Protein AF-A0A960SZT0-F1 (afdb_monomer)

Radius of gyration: 35.29 Å; Cα contacts (8 Å, |Δi|>4): 1961; chains: 1; bounding box: 85×62×106 Å

Secondary structure (DSSP, 8-state):
-EEEES-STTEEE-TT-EEEEEEEGGGGTT--HHHHHHTEEEEEEETTTTTTT-EE--GGG-EEETTSSSSEEEEEEE------S-TT-EEEEEEEE---TTSPPEEEEEEEEEPPPSSPPEEEEES-SB-TTSPBPEEEEEE-SS---EEEEEEEEEETT--EEEEEEEES--EEEEEPS-TTSSS-PPEEETTEEEEEEEEEE-S-EEEEEEEEEEETTEEEEEEEEEEEEEEE-PPP-TT-SSTT-SSS-HHHHTSPPPPTTTS-TTSTT---SGGG--HHHHHHHHHTTSS-TT-SSSSSSSS-HHHHTT--S--SS--TT--SS-SSS-S----SS--EES-GGGBTTBTT---GGGT--TT-EEE-----TT-S-SS-SSS-HHHHTTT--S--SSSS----TTPPP-TTS----SS--TT----S--TT-SSTT-SSS-IIIII-TT-SSS-TT-SSSSSS--BTB--SS--TT-S-SS-SSS-HHHHHHHT--TT--SS--SSSS---TTTSTT--SS-SS--HHHHHHHT--TTS-------B------SPPPTTTSEEETTEEE--SS-S--GGGEEEE---TT-STT----S----SSS-GGGT-EEEEEEEE-B-GGGT--SEEEEEEEES---TTTTTTT-EEEEEEE-S-TTSSEEEPGGG-S-EEEEEESEEEEEEETTEEEEEE---TTS---STT--HHHHT-EEEETTSTTSEEEEEEETTTTEEEEEEEHHHHHTTT--S-GGG-EEEEEEE-S---BTTB-SS--SSS---SEETT-TTSS--

Foldseek 3Di:
DAWPPVPAAAAEDEQPDKTKDWDFPVLCPPDDQVRSLVQKWKWKAFPVCPPPGIDTADSVQWDWAPCPDPGTIITIGGDFQPDLPDQRGKMKMKMWGHDPPPDDIDMYMHIYGYDDDLEKGKDWPPPHQADPVGHGDEAEFAQFQDQTKDFDKTKMKIFPQWDDKDKDWPDDDWDKAWDAPDPPDPDRAFDDDDGITMTIITTIDRDFAKIKMKMWTQGDSGIDIDMDIYGYDYFHFFDDDPVFQQRLLLQDGQQFQQDQDAQQCPDDPPDPSNDVDLQPDDQVSLLSNQLGNQAHRGGLQRQRLQAGSCLQSQHAGGDPRHDQVDDGNPPPHGSYAGAQFHFDFLHCVCPQQDPPNDDVVVVDDRNDGDAAHHAGSNAQQRQPLAAGQCLQPVVRHSDNFWQWDGHRSPHGGHPPTRTDPQADAPPTDGLGAHSNDQQSHLLQAGCDVGFVVVNNRAFPFPPPSPLDQDPPTATPGADSNDQQRCLQQRGSNNLVVLVAHSQAQQCDGSRPDDHHVCRHQQRQQCPLNHTPVLCQQLVHRSNDNPQDDWDQADDQDDDFDDPVPWDDDPPDTHRSHPPPDDPVQWPDFFDQQDPDPDGDRFQWFDPVPVCRQLFAWGTKGKDDQTDVVNPGDQKIKIKIATRFNDPCCLVQNKKKKKFKRQFNQCFAAQEDPPQFQGGDSRHGQWMWIDRHFQWTWIWGAQQRSFYHDDYPDDRVVRRIDIAICVHPQIWPGWDDDRVRRMIMTMTRNVSSVSSSHSNDPVSMDIKMFMWGPQCDVVVRGSQPPDPAGSTRDIGPDSPRHTD

Mean predicted aligned error: 14.04 Å

Sequence (803 aa):
MFIAYPPNDGAAIDDSYVVKAYFSKILADGLSEGDLKARFRVRYGPDDSWPAGVQILDSAALSIAYNETAEYHALAFTLPNLYDGRPEFLHRIEVTHDRPDPLADLTATRRVTALPSTKPRITILQPQEFGSDGKPVEIILPDGPGADSLDYTVRVETDTATTTVDLAFLLGSGTLTPVDADDVTPGIQPEIVGSSAFWDFTWTITQPGSYRIEATATGPGGVNTDRRNATVIYRQIVGDDPNDLDDDDDGLADFDEGTVTPLPNGFPTDDSRYKPNPENWSNSDVHVHNAYGRSVPLLPDSDGDGLPDGLEVGWRTPSSDTNTATDSNGDGFPNFIGDLDPPFYNTLDNLGSVPGVNSASEGGDRAKQLWGSTTDPGNPDSDGDGLLDGIEDANANGWIDGDGASLATIDPPTLGRSWPNGRIDSGETWTETSPNDADTDDDGLSDGYGEDKDSSGTITGDTNEDRVWQSGEIWTETDPLNDDTDGDGLPDGWEVRFGFNPLDDGTSTLDGSAAKVENGPNGDPDGDEINNISELLAGTDPRVDNSVILQPGEEIVIGPVGDADAIVHGAVTNRQIFTDWKIDDLVVLDEFEGDGSGNQGGDTYLGYDGHDTSRDMVAFYARDGGDTSVGGTGEFYFRVDFQDLKPYAEEGNLDLYVLVDTGNQSVGEYTLPDELDTGTLMRWEACVAVYQSNNGAVYVDTNPANNTTSINQDLFSKGVVRRDQTSADGFRKAWFDSNFDAVEFSIDRKALTDAGWLGDPASLNFQVITVRDGTQNSPRGAGDIGGRTDIRDTIYDDWLAED

pLDDT: mean 88.7, std 9.07, range [39.81, 98.44]

Nearest PDB structures (foldseek):
  8b0h-assembly1_A  TM=4.830E-01  e=4.827E-02  Homo sapiens
  6avq-assembly1_A  TM=2.892E-01  e=7.858E-03  Homo sapiens
  3cu7-assembly3_A  TM=3.123E-01  e=1.299E-01  Homo sapiens
  3cu7-assembly2_B  TM=3.123E-01  e=1.533E-01  Homo sapiens
  8xei-assembly1_A  TM=1.934E-01  e=3.470E-02  Homo sapiens

Solvent-accessible surface area (backbone atoms only — not comparable to full-atom values): 42880 Å² total; per-residue (Å²): 102,39,50,59,34,68,80,51,72,65,41,75,40,47,54,81,41,68,36,28,34,36,33,56,53,77,78,49,66,97,49,53,76,65,58,44,48,69,34,48,47,44,36,36,29,51,52,90,47,61,81,52,76,59,43,72,58,55,69,85,58,52,43,79,41,74,68,71,42,99,70,25,26,24,47,35,34,61,52,70,52,71,48,82,87,51,69,82,46,52,30,34,37,36,39,37,36,65,47,70,88,93,44,77,64,47,67,26,65,47,37,29,17,31,40,87,63,61,43,38,34,57,43,69,65,28,64,50,53,48,47,99,87,65,48,74,35,73,42,76,35,57,37,41,78,62,89,43,70,38,83,42,70,35,32,34,43,28,34,70,70,50,70,49,74,51,77,46,64,82,36,61,81,76,49,76,44,80,48,55,67,41,95,83,56,95,62,82,32,56,48,76,56,94,75,32,22,38,41,44,24,42,31,48,43,70,70,63,47,66,33,25,41,36,40,37,32,34,28,92,56,37,67,32,71,34,68,42,52,40,40,28,38,65,33,50,63,50,68,94,44,96,88,52,57,18,48,34,16,14,27,54,36,35,68,41,20,68,35,70,40,64,50,39,61,67,47,57,90,86,45,91,70,40,40,82,52,66,82,74,40,42,46,69,51,47,47,46,32,71,37,26,40,50,40,43,52,38,25,24,31,48,54,56,42,77,46,27,33,22,22,26,53,21,36,41,67,61,42,96,65,32,48,67,80,44,42,76,40,62,87,82,60,43,23,29,41,53,10,24,26,42,64,38,34,28,16,63,79,39,51,88,21,44,78,92,47,57,47,66,90,75,70,42,57,46,80,41,69,70,36,54,46,65,49,46,34,70,39,44,35,58,54,68,34,66,43,34,33,25,50,27,41,65,84,61,44,45,51,75,49,46,53,33,62,82,37,56,66,85,61,78,76,54,68,90,60,56,64,63,78,87,51,84,45,89,87,56,72,63,87,57,47,40,47,76,38,44,36,43,48,70,38,78,39,29,32,20,71,59,24,34,69,80,55,72,75,56,52,54,40,57,87,81,78,73,93,65,96,52,100,87,49,42,33,80,49,46,47,51,82,39,38,37,57,55,68,56,57,57,34,32,26,54,29,52,74,74,65,42,50,48,39,21,44,22,77,45,44,49,52,67,65,80,50,39,45,64,45,12,44,81,8,48,73,56,68,59,86,57,29,41,48,42,24,54,35,27,50,52,57,62,78,48,78,73,73,66,83,82,48,60,29,64,83,72,58,73,39,73,50,56,84,89,74,30,53,68,60,91,93,45,72,44,35,53,55,84,66,77,74,55,78,89,30,52,74,48,74,35,81,76,55,50,90,58,102,82,58,83,60,34,69,50,34,82,76,84,78,84,45,42,50,40,39,28,62,36,32,38,31,50,46,69,11,25,44,54,93,68,63,16,70,37,32,32,39,40,36,41,35,30,76,47,24,49,83,68,34,51,74,63,49,29,29,40,38,38,37,30,18,35,34,26,42,85,50,39,30,20,36,48,74,74,51,34,59,43,61,43,78,68,9,25,22,32,37,39,38,43,47,34,73,58,38,42,30,28,36,23,35,68,32,82,67,36,58,38,74,45,60,78,51,65,53,65,81,37,37,36,44,79,20,30,60,87,38,93,56,12,16,57,47,34,33,74,38,53,90,73,17,33,38,33,35,35,30,28,39,58,37,46,46,60,28,27,28,80,77,58,77,86,43,52,45,78,49,45,38,19,31,34,37,44,31,34,74,84,76,63,33,81,20,39,59,73,98,48,54,33,57,38,24,51,73,87,49,71,82,80,30,49,110

Structure (mmCIF, N/CA/C/O backbone):
data_AF-A0A960SZT0-F1
#
_entry.id   AF-A0A960SZT0-F1
#
loop_
_atom_site.group_PDB
_atom_site.id
_atom_site.type_symbol
_atom_site.label_atom_id
_atom_site.label_alt_id
_atom_site.label_comp_id
_atom_site.label_asym_id
_atom_site.label_entity_id
_atom_site.label_seq_id
_atom_site.pdbx_PDB_ins_code
_atom_site.Cartn_x
_atom_site.Cartn_y
_atom_site.Cartn_z
_atom_site.occupancy
_atom_site.B_iso_or_equiv
_atom_site.auth_seq_id
_atom_site.auth_comp_id
_atom_site.auth_asym_id
_atom_site.auth_atom_id
_atom_site.pdbx_PDB_model_num
ATOM 1 N N . MET A 1 1 ? -2.377 -25.968 -22.799 1.00 95.25 1 MET A N 1
ATOM 2 C CA . MET A 1 1 ? -2.047 -25.311 -24.082 1.00 95.25 1 MET A CA 1
ATOM 3 C C . MET A 1 1 ? -1.291 -26.294 -24.972 1.00 95.25 1 MET A C 1
ATOM 5 O O . MET A 1 1 ? -0.573 -27.122 -24.426 1.00 95.25 1 MET A O 1
ATOM 9 N N . PHE A 1 2 ? -1.461 -26.257 -26.299 1.00 97.00 2 PHE A N 1
ATOM 10 C CA . PHE A 1 2 ? -0.671 -27.060 -27.252 1.00 97.00 2 PHE A CA 1
ATOM 11 C C . PHE A 1 2 ? -0.685 -26.452 -28.667 1.00 97.00 2 PHE A C 1
ATOM 13 O O . PHE A 1 2 ? -1.653 -25.799 -29.045 1.00 97.00 2 PHE A O 1
ATOM 20 N N . ILE A 1 3 ? 0.341 -26.704 -29.490 1.00 97.12 3 ILE A N 1
ATOM 21 C CA . ILE A 1 3 ? 0.345 -26.295 -30.908 1.00 97.12 3 ILE A CA 1
ATOM 22 C C . ILE A 1 3 ? -0.502 -27.280 -31.724 1.00 97.12 3 ILE A C 1
ATOM 24 O O . ILE A 1 3 ? -0.106 -28.434 -31.926 1.00 97.12 3 ILE A O 1
ATOM 28 N N . ALA A 1 4 ? -1.673 -26.822 -32.171 1.00 96.19 4 ALA A N 1
ATOM 29 C CA . ALA A 1 4 ? -2.653 -27.602 -32.926 1.00 96.19 4 ALA A CA 1
ATOM 30 C C . ALA A 1 4 ? -2.343 -27.633 -34.431 1.00 96.19 4 ALA A C 1
ATOM 32 O O . ALA A 1 4 ? -2.594 -28.642 -35.093 1.00 96.19 4 ALA A O 1
ATOM 33 N N . TYR A 1 5 ? -1.773 -26.546 -34.961 1.00 95.94 5 TYR A N 1
ATOM 34 C CA . TYR A 1 5 ? -1.364 -26.433 -36.360 1.00 95.94 5 TYR A CA 1
ATOM 35 C C . TYR A 1 5 ? 0.071 -25.901 -36.443 1.00 95.94 5 TYR A C 1
ATOM 37 O O . TYR A 1 5 ? 0.322 -24.833 -35.890 1.00 95.94 5 TYR A O 1
ATOM 45 N N . PRO A 1 6 ? 0.997 -26.603 -37.122 1.00 96.12 6 PRO A N 1
ATOM 46 C CA . PRO A 1 6 ? 0.785 -27.884 -37.794 1.00 96.12 6 PRO A CA 1
ATOM 47 C C . PRO A 1 6 ? 0.552 -29.050 -36.807 1.00 96.12 6 PRO A C 1
ATOM 49 O O . PRO A 1 6 ? 1.039 -29.015 -35.675 1.00 96.12 6 PRO A O 1
ATOM 52 N N . PRO A 1 7 ? -0.186 -30.100 -37.225 1.00 92.75 7 PRO A N 1
ATOM 53 C CA . PRO A 1 7 ? -0.665 -31.142 -36.311 1.00 92.75 7 PRO A CA 1
ATOM 54 C C . PRO A 1 7 ? 0.404 -32.161 -35.893 1.00 92.75 7 PRO A C 1
ATOM 56 O O . PRO A 1 7 ? 0.191 -32.900 -34.936 1.00 92.75 7 PRO A O 1
ATOM 59 N N . ASN A 1 8 ? 1.530 -32.240 -36.608 1.00 94.31 8 ASN A N 1
ATOM 60 C CA . ASN A 1 8 ? 2.579 -33.231 -36.368 1.00 94.31 8 ASN A CA 1
ATOM 61 C C . ASN A 1 8 ? 3.967 -32.592 -36.467 1.00 94.31 8 ASN A C 1
ATOM 63 O O . ASN A 1 8 ? 4.163 -31.661 -37.249 1.00 94.31 8 ASN A O 1
ATOM 67 N N . ASP A 1 9 ? 4.927 -33.149 -35.729 1.00 95.50 9 ASP A N 1
ATOM 68 C CA . ASP A 1 9 ? 6.343 -32.809 -35.883 1.00 95.50 9 ASP A CA 1
ATOM 69 C C . ASP A 1 9 ? 6.855 -33.171 -37.288 1.00 95.50 9 ASP A C 1
ATOM 71 O O . ASP A 1 9 ? 6.458 -34.184 -37.871 1.00 95.50 9 ASP A O 1
ATOM 75 N N . GLY A 1 10 ? 7.748 -32.338 -37.827 1.00 92.25 10 GLY A N 1
ATOM 76 C CA . GLY A 1 10 ? 8.327 -32.488 -39.165 1.00 92.25 10 GLY A CA 1
ATOM 77 C C . GLY A 1 10 ? 7.390 -32.080 -40.304 1.00 92.25 10 GLY A C 1
ATOM 78 O O . GLY A 1 10 ? 7.696 -32.331 -41.468 1.00 92.25 10 GLY A O 1
ATOM 79 N N . ALA A 1 11 ? 6.243 -31.466 -39.994 1.00 94.44 11 ALA A N 1
ATOM 80 C CA . ALA A 1 11 ? 5.395 -30.860 -41.009 1.00 94.44 11 ALA A CA 1
ATOM 81 C C . ALA A 1 11 ? 6.145 -29.726 -41.722 1.00 94.44 11 ALA A C 1
ATOM 83 O O . ALA A 1 11 ? 6.776 -28.893 -41.072 1.00 94.44 11 ALA A O 1
ATOM 84 N N . ALA A 1 12 ? 6.044 -29.700 -43.050 1.00 92.25 12 ALA A N 1
ATOM 85 C CA . ALA A 1 12 ? 6.634 -28.651 -43.864 1.00 92.25 12 ALA A CA 1
ATOM 86 C C . ALA A 1 12 ? 5.715 -27.425 -43.890 1.00 92.25 12 ALA A C 1
ATOM 88 O O . ALA A 1 12 ? 4.540 -27.550 -44.249 1.00 92.25 12 ALA A O 1
ATOM 89 N N . ILE A 1 13 ? 6.250 -26.264 -43.521 1.00 93.38 13 ILE A N 1
ATOM 90 C CA . ILE A 1 13 ? 5.548 -24.977 -43.531 1.00 93.38 13 ILE A CA 1
ATOM 91 C C . ILE A 1 13 ? 6.280 -23.981 -44.436 1.00 93.38 13 ILE A C 1
ATOM 93 O O . ILE A 1 13 ? 7.495 -24.070 -44.609 1.00 93.38 13 ILE A O 1
ATOM 97 N N . ASP A 1 14 ? 5.541 -23.052 -45.031 1.00 89.19 14 ASP A N 1
ATOM 98 C CA . ASP A 1 14 ? 6.099 -21.887 -45.723 1.00 89.19 14 ASP A CA 1
ATOM 99 C C . ASP A 1 14 ? 5.862 -20.607 -44.903 1.00 89.19 14 ASP A C 1
ATOM 101 O O . ASP A 1 14 ? 5.224 -20.637 -43.849 1.00 89.19 14 ASP A O 1
ATOM 105 N N . ASP A 1 15 ? 6.375 -19.481 -45.394 1.00 82.94 15 ASP A N 1
ATOM 106 C CA . ASP A 1 15 ? 6.265 -18.154 -44.769 1.00 82.94 15 ASP A CA 1
ATOM 107 C C . ASP A 1 15 ? 4.844 -17.552 -44.814 1.00 82.94 15 ASP A C 1
ATOM 109 O O . ASP A 1 15 ? 4.617 -16.443 -44.333 1.00 82.94 15 ASP A O 1
ATOM 113 N N . SER A 1 16 ? 3.869 -18.269 -45.381 1.00 87.94 16 SER A N 1
ATOM 114 C CA . SER A 1 16 ? 2.445 -17.918 -45.357 1.00 87.94 16 SER A CA 1
ATOM 115 C C . SER A 1 16 ? 1.619 -18.822 -44.437 1.00 87.94 16 SER A C 1
ATOM 117 O O . SER A 1 16 ? 0.414 -18.609 -44.265 1.00 87.94 16 SER A O 1
ATOM 119 N N . TYR A 1 17 ? 2.245 -19.840 -43.839 1.00 93.94 17 TYR A N 1
ATOM 120 C CA . TYR A 1 17 ? 1.567 -20.806 -42.990 1.00 93.94 17 TYR A CA 1
ATOM 121 C C . TYR A 1 17 ? 1.211 -20.196 -41.631 1.00 93.94 17 TYR A C 1
ATOM 123 O O . TYR A 1 17 ? 2.080 -19.766 -40.874 1.00 93.94 17 TYR A O 1
ATOM 131 N N . VAL A 1 18 ? -0.079 -20.224 -41.287 1.00 96.38 18 VAL A N 1
ATOM 132 C CA . VAL A 1 18 ? -0.568 -19.779 -39.976 1.00 96.38 18 VAL A CA 1
ATOM 133 C C . VAL A 1 18 ? -0.438 -20.918 -38.968 1.00 96.38 18 VAL A C 1
ATOM 135 O O . VAL A 1 18 ? -1.185 -21.900 -39.010 1.00 96.38 18 VAL A O 1
ATOM 138 N N . VAL A 1 19 ? 0.506 -20.769 -38.046 1.00 97.50 19 VAL A N 1
ATOM 139 C CA . VAL A 1 19 ? 0.656 -21.623 -36.868 1.00 97.50 19 VAL A CA 1
ATOM 140 C C . VAL A 1 19 ? -0.440 -21.254 -35.871 1.00 97.50 19 VAL A C 1
ATOM 142 O O . VAL A 1 19 ? -0.756 -20.077 -35.696 1.00 97.50 19 VAL A O 1
ATOM 145 N N . LYS A 1 20 ? -1.041 -22.260 -35.225 1.00 97.94 20 LYS A N 1
ATOM 146 C CA . LYS A 1 20 ? -2.056 -22.044 -34.185 1.00 97.94 20 LYS A CA 1
ATOM 147 C C . LYS A 1 20 ? -1.744 -22.839 -32.925 1.00 97.94 20 LYS A C 1
ATOM 149 O O . LYS A 1 20 ? -1.695 -24.074 -32.970 1.00 97.94 20 LYS A O 1
ATOM 154 N N . ALA A 1 21 ? -1.617 -22.142 -31.801 1.00 97.94 21 ALA A N 1
ATOM 155 C CA . ALA A 1 21 ? -1.552 -22.736 -30.471 1.00 97.94 21 ALA A CA 1
ATOM 156 C C . ALA A 1 21 ? -2.907 -22.616 -29.772 1.00 97.94 21 ALA A C 1
ATOM 158 O O . ALA A 1 21 ? -3.431 -21.522 -29.602 1.00 97.94 21 ALA A O 1
ATOM 159 N N . TYR A 1 22 ? -3.496 -23.750 -29.396 1.00 98.19 22 TYR A N 1
ATOM 160 C CA . TYR A 1 22 ? -4.779 -23.801 -28.704 1.00 98.19 22 TYR A CA 1
ATOM 161 C C . TYR A 1 22 ? -4.566 -23.661 -27.198 1.00 98.19 22 TYR A C 1
ATOM 163 O O . TYR A 1 22 ? -3.731 -24.356 -26.601 1.00 98.19 22 TYR A O 1
ATOM 171 N N . PHE A 1 23 ? -5.358 -22.790 -26.581 1.00 97.94 23 PHE A N 1
ATOM 172 C CA . PHE A 1 23 ? -5.325 -22.510 -25.151 1.00 97.94 23 PHE A CA 1
ATOM 173 C C . PHE A 1 23 ? -6.746 -22.425 -24.581 1.00 97.94 23 PHE A C 1
ATOM 175 O O . PHE A 1 23 ? -7.705 -22.141 -25.302 1.00 97.94 23 PHE A O 1
ATOM 182 N N . SER A 1 24 ? -6.896 -22.812 -23.310 1.00 96.44 24 SER A N 1
ATOM 183 C CA . SER A 1 24 ? -8.208 -22.910 -22.652 1.00 96.44 24 SER A CA 1
ATOM 184 C C . SER A 1 24 ? -8.844 -21.531 -22.531 1.00 96.44 24 SER A C 1
ATOM 186 O O . SER A 1 24 ? -8.124 -20.560 -22.318 1.00 96.44 24 SER A O 1
ATOM 188 N N . LYS A 1 25 ? -10.176 -21.451 -22.614 1.00 95.44 25 LYS A N 1
ATOM 189 C CA . LYS A 1 25 ? -10.888 -20.166 -22.522 1.00 95.44 25 LYS A CA 1
ATOM 190 C C . LYS A 1 25 ? -10.633 -19.416 -21.219 1.00 95.44 25 LYS A C 1
ATOM 192 O O . LYS A 1 25 ? -10.449 -18.214 -21.263 1.00 95.44 25 LYS A O 1
ATOM 197 N N . ILE A 1 26 ? -10.491 -20.153 -20.117 1.00 92.75 26 ILE A N 1
ATOM 198 C CA . ILE A 1 26 ? -10.232 -19.592 -18.784 1.00 92.75 26 ILE A CA 1
ATOM 199 C C . ILE A 1 26 ? -8.966 -18.726 -18.707 1.00 92.75 26 ILE A C 1
ATOM 201 O O . ILE A 1 26 ? -8.845 -17.893 -17.826 1.00 92.75 26 ILE A O 1
ATOM 205 N N . LEU A 1 27 ? -8.010 -18.911 -19.624 1.00 91.31 27 LEU A N 1
ATOM 206 C CA . LEU A 1 27 ? -6.786 -18.107 -19.649 1.00 91.31 27 LEU A CA 1
ATOM 207 C C . LEU A 1 27 ? -7.006 -16.697 -20.224 1.00 91.31 27 LEU A C 1
ATOM 209 O O . LEU A 1 27 ? -6.087 -15.893 -20.189 1.00 91.31 27 LEU A O 1
ATOM 213 N N . ALA A 1 28 ? -8.187 -16.412 -20.780 1.00 91.56 28 ALA A N 1
ATOM 214 C CA . ALA A 1 28 ? -8.562 -15.110 -21.328 1.00 91.56 28 ALA A CA 1
ATOM 215 C C . ALA A 1 28 ? -9.565 -14.344 -20.449 1.00 91.56 28 ALA A C 1
ATOM 217 O O . ALA A 1 28 ? -9.930 -13.223 -20.800 1.00 91.56 28 ALA A O 1
ATOM 218 N N . ASP A 1 29 ? -10.060 -14.947 -19.366 1.00 88.12 29 ASP A N 1
ATOM 219 C CA . ASP A 1 29 ? -11.104 -14.343 -18.537 1.00 88.12 29 ASP A CA 1
ATOM 220 C C . ASP A 1 29 ? -10.552 -13.095 -17.826 1.00 88.12 29 ASP A C 1
ATOM 222 O O . ASP A 1 29 ? -9.477 -13.139 -17.235 1.00 88.12 29 ASP A O 1
ATOM 226 N N . GLY A 1 30 ? -11.279 -11.976 -17.910 1.00 81.50 30 GLY A N 1
ATOM 227 C CA . GLY A 1 30 ? -10.905 -10.712 -17.260 1.00 81.50 30 GLY A CA 1
ATOM 228 C C . GLY A 1 30 ? -9.788 -9.910 -17.940 1.00 81.50 30 GLY A C 1
ATOM 229 O O . GLY A 1 30 ? -9.475 -8.828 -17.467 1.00 81.50 30 GLY A O 1
ATOM 230 N N . LEU A 1 31 ? -9.213 -10.387 -19.051 1.00 84.44 31 LEU A N 1
ATOM 231 C CA . LEU A 1 31 ? -8.112 -9.710 -19.749 1.00 84.44 31 LEU A CA 1
ATOM 232 C C . LEU A 1 31 ? -8.580 -9.029 -21.040 1.00 84.44 31 LEU A C 1
ATOM 234 O O . LEU A 1 31 ? -9.388 -9.590 -21.793 1.00 84.44 31 LEU A O 1
ATOM 238 N N . SER A 1 32 ? -8.020 -7.857 -21.357 1.00 89.56 32 SER A N 1
ATOM 239 C CA . SER A 1 32 ? -8.154 -7.294 -22.703 1.00 89.56 32 SER A CA 1
ATOM 240 C C . SER A 1 32 ? -7.383 -8.149 -23.726 1.00 89.56 32 SER A C 1
ATOM 242 O O . SER A 1 32 ? -6.536 -8.974 -23.376 1.00 89.56 32 SER A O 1
ATOM 244 N N . GLU A 1 33 ? -7.651 -7.982 -25.029 1.00 85.38 33 GLU A N 1
ATOM 245 C CA . GLU A 1 33 ? -6.867 -8.688 -26.062 1.00 85.38 33 GLU A CA 1
ATOM 246 C C . GLU A 1 33 ? -5.377 -8.293 -26.010 1.00 85.38 33 GLU A C 1
ATOM 248 O O . GLU A 1 33 ? -4.517 -9.118 -26.321 1.00 85.38 33 GLU A O 1
ATOM 253 N N . GLY A 1 34 ? -5.075 -7.055 -25.596 1.00 80.50 34 GLY A N 1
ATOM 254 C CA . GLY A 1 34 ? -3.712 -6.569 -25.388 1.00 80.50 34 GLY A CA 1
ATOM 255 C C . GLY A 1 34 ? -3.012 -7.323 -24.261 1.00 80.50 34 GLY A C 1
ATOM 256 O O . GLY A 1 34 ? -1.990 -7.963 -24.510 1.00 80.50 34 GLY A O 1
ATOM 257 N N . ASP A 1 35 ? -3.619 -7.339 -23.075 1.00 82.00 35 ASP A N 1
ATOM 258 C CA . ASP A 1 35 ? -3.057 -7.982 -21.876 1.00 82.00 35 ASP A CA 1
ATOM 259 C C . ASP A 1 35 ? -2.911 -9.489 -22.086 1.00 82.00 35 ASP A C 1
ATOM 261 O O . ASP A 1 35 ? -1.889 -10.093 -21.766 1.00 82.00 35 ASP A O 1
ATOM 265 N N . LEU A 1 36 ? -3.906 -10.112 -22.723 1.00 90.00 36 LEU A N 1
ATOM 266 C CA . LEU A 1 36 ? -3.844 -11.526 -23.066 1.00 90.00 36 LEU A CA 1
ATOM 267 C C . LEU A 1 36 ? -2.689 -11.827 -24.026 1.00 90.00 36 LEU A C 1
ATOM 269 O O . LEU A 1 36 ? -2.007 -12.838 -23.869 1.00 90.00 36 LEU A O 1
ATOM 273 N N . LYS A 1 37 ? -2.460 -10.978 -25.035 1.00 88.44 37 LYS A N 1
ATOM 274 C CA . LYS A 1 37 ? -1.325 -11.135 -25.952 1.00 88.44 37 LYS A CA 1
ATOM 275 C C . LYS A 1 37 ? 0.013 -10.933 -25.247 1.00 88.44 37 LYS A C 1
ATOM 277 O O . LYS A 1 37 ? 0.944 -11.662 -25.581 1.00 88.44 37 LYS A O 1
ATOM 282 N N . ALA A 1 38 ? 0.101 -9.995 -24.304 1.00 83.88 38 ALA A N 1
ATOM 283 C CA . ALA A 1 38 ? 1.309 -9.739 -23.520 1.00 83.88 38 ALA A CA 1
ATOM 284 C C . ALA A 1 38 ? 1.729 -10.966 -22.693 1.00 83.88 38 ALA A C 1
ATOM 286 O O . ALA A 1 38 ? 2.917 -11.256 -22.578 1.00 83.88 38 ALA A O 1
ATOM 287 N N . ARG A 1 39 ? 0.759 -11.774 -22.241 1.00 89.75 39 ARG A N 1
ATOM 288 C CA . ARG A 1 39 ? 1.026 -13.047 -21.551 1.00 89.75 39 ARG A CA 1
ATOM 289 C C . ARG A 1 39 ? 1.573 -14.157 -22.453 1.00 89.75 39 ARG A C 1
ATOM 291 O O . ARG A 1 39 ? 1.979 -15.196 -21.939 1.00 89.75 39 ARG A O 1
ATOM 298 N N . PHE A 1 40 ? 1.595 -14.000 -23.781 1.00 93.12 40 PHE A N 1
ATOM 299 C CA . PHE A 1 40 ? 2.151 -15.005 -24.692 1.00 93.12 40 PHE A CA 1
ATOM 300 C C . PHE A 1 40 ? 3.537 -14.637 -25.206 1.00 93.12 40 PHE A C 1
ATOM 302 O O . PHE A 1 40 ? 3.777 -13.536 -25.692 1.00 93.12 40 PHE A O 1
ATOM 309 N N . ARG A 1 41 ? 4.414 -15.641 -25.272 1.00 91.00 41 ARG A N 1
ATOM 310 C CA . ARG A 1 41 ? 5.713 -15.532 -25.941 1.00 91.00 41 ARG A CA 1
ATOM 311 C C . ARG A 1 41 ? 5.904 -16.646 -26.958 1.00 91.00 41 ARG A C 1
ATOM 313 O O . ARG A 1 41 ? 5.720 -17.819 -26.639 1.00 91.00 41 ARG A O 1
ATOM 320 N N . VAL A 1 42 ? 6.299 -16.297 -28.183 1.00 92.00 42 VAL A N 1
ATOM 321 C CA . VAL A 1 42 ? 6.582 -17.267 -29.254 1.00 92.00 42 VAL A CA 1
ATOM 322 C C . VAL A 1 42 ? 8.063 -17.241 -29.601 1.00 92.00 42 VAL A C 1
ATOM 324 O O . VAL A 1 42 ? 8.581 -16.247 -30.097 1.00 92.00 42 VAL A O 1
ATOM 327 N N . ARG A 1 43 ? 8.735 -18.368 -29.379 1.00 90.69 43 ARG A N 1
ATOM 328 C CA . ARG A 1 43 ? 10.146 -18.596 -29.679 1.00 90.69 43 ARG A CA 1
ATOM 329 C C . ARG A 1 43 ? 10.290 -19.546 -30.862 1.00 90.69 43 ARG A C 1
ATOM 331 O O . ARG A 1 43 ? 9.562 -20.536 -30.952 1.00 90.69 43 ARG A O 1
ATOM 338 N N . TYR A 1 44 ? 11.238 -19.296 -31.753 1.00 90.69 44 TYR A N 1
ATOM 339 C CA . TYR A 1 44 ? 11.543 -20.182 -32.871 1.00 90.69 44 TYR A CA 1
ATOM 340 C C . TYR A 1 44 ? 13.036 -20.187 -33.203 1.00 90.69 44 TYR A C 1
ATOM 342 O O . TYR A 1 44 ? 13.735 -19.213 -32.964 1.00 90.69 44 TYR A O 1
ATOM 350 N N . GLY A 1 45 ? 13.558 -21.280 -33.751 1.00 87.69 45 GLY A N 1
ATOM 351 C CA . GLY A 1 45 ? 14.972 -21.340 -34.119 1.00 87.69 45 GLY A CA 1
ATOM 352 C C . GLY A 1 45 ? 15.422 -22.712 -34.614 1.00 87.69 45 GLY A C 1
ATOM 353 O O . GLY A 1 45 ? 14.601 -23.632 -34.709 1.00 87.69 45 GLY A O 1
ATOM 354 N N . PRO A 1 46 ? 16.713 -22.861 -34.952 1.00 86.75 46 PRO A N 1
ATOM 355 C CA . PRO A 1 46 ? 17.313 -24.152 -35.280 1.00 86.75 46 PRO A CA 1
ATOM 356 C C . PRO A 1 46 ? 17.186 -25.124 -34.092 1.00 86.75 46 PRO A C 1
ATOM 358 O O . PRO A 1 46 ? 17.533 -24.781 -32.964 1.00 86.75 46 PRO A O 1
ATOM 361 N N . ASP A 1 47 ? 16.664 -26.339 -34.312 1.00 87.12 47 ASP A N 1
ATOM 362 C CA . ASP A 1 47 ? 16.447 -27.305 -33.212 1.00 87.12 47 ASP A CA 1
ATOM 363 C C . ASP A 1 47 ? 17.774 -27.834 -32.629 1.00 87.12 47 ASP A C 1
ATOM 365 O O . ASP A 1 47 ? 17.832 -28.202 -31.459 1.00 87.12 47 ASP A O 1
ATOM 369 N N . ASP A 1 48 ? 18.851 -27.853 -33.422 1.00 87.06 48 ASP A N 1
ATOM 370 C CA . ASP A 1 48 ? 20.173 -28.361 -33.030 1.00 87.06 48 ASP A CA 1
ATOM 371 C C . ASP A 1 48 ? 21.011 -27.374 -32.207 1.00 87.06 48 ASP A C 1
ATOM 373 O O . ASP A 1 48 ? 21.932 -27.802 -31.508 1.00 87.06 48 ASP A O 1
ATOM 377 N N . SER A 1 49 ? 20.687 -26.082 -32.257 1.00 80.12 49 SER A N 1
ATOM 378 C CA . SER A 1 49 ? 21.332 -25.056 -31.443 1.00 80.12 49 SER A CA 1
ATOM 379 C C . SER A 1 49 ? 20.538 -24.704 -30.185 1.00 80.12 49 SER A C 1
ATOM 381 O O . SER A 1 49 ? 21.074 -24.013 -29.329 1.00 80.12 49 SER A O 1
ATOM 383 N N . TRP A 1 50 ? 19.307 -25.204 -30.016 1.00 84.19 50 TRP A N 1
ATOM 384 C CA . TRP A 1 50 ? 18.418 -24.813 -28.917 1.00 84.19 50 TRP A CA 1
ATOM 385 C C . TRP A 1 50 ? 19.042 -25.024 -27.520 1.00 84.19 50 TRP A C 1
ATOM 387 O O . TRP A 1 50 ? 19.496 -26.133 -27.221 1.00 84.19 50 TRP A O 1
ATOM 397 N N . PRO A 1 51 ? 19.001 -24.023 -26.617 1.00 72.56 51 PRO A N 1
ATOM 398 C CA . PRO A 1 51 ? 18.323 -22.722 -26.736 1.00 72.56 51 PRO A CA 1
ATOM 399 C C . PRO A 1 51 ? 19.179 -21.597 -27.352 1.00 72.56 51 PRO A C 1
ATOM 401 O O . PRO A 1 51 ? 18.717 -20.465 -27.449 1.00 72.56 51 PRO A O 1
ATOM 404 N N . ALA A 1 52 ? 20.413 -21.866 -27.775 1.00 66.81 52 ALA A N 1
ATOM 405 C CA . ALA A 1 52 ? 21.234 -20.886 -28.480 1.00 66.81 52 ALA A CA 1
ATOM 406 C C . ALA A 1 52 ? 20.694 -20.634 -29.904 1.00 66.81 52 ALA A C 1
ATOM 408 O O . ALA A 1 52 ? 20.255 -21.553 -30.599 1.00 66.81 52 ALA A O 1
ATOM 409 N N . GLY A 1 53 ? 20.713 -19.379 -30.359 1.00 66.06 53 GLY A N 1
ATOM 410 C CA . GLY A 1 53 ? 20.197 -19.002 -31.685 1.00 66.06 53 GLY A CA 1
ATOM 411 C C . GLY A 1 53 ? 18.667 -18.999 -31.798 1.00 66.06 53 GLY A C 1
ATOM 412 O O . GLY A 1 53 ? 18.132 -19.091 -32.904 1.00 66.06 53 GLY A O 1
ATOM 413 N N . VAL A 1 54 ? 17.964 -18.915 -30.667 1.00 80.00 54 VAL A N 1
ATOM 414 C CA . VAL A 1 54 ? 16.510 -18.738 -30.612 1.00 80.00 54 VAL A CA 1
ATOM 415 C C . VAL A 1 54 ? 16.145 -17.298 -30.953 1.00 80.00 54 VAL A C 1
ATOM 417 O O . VAL A 1 54 ? 16.783 -16.353 -30.505 1.00 80.00 54 VAL A O 1
ATOM 420 N N . GLN A 1 55 ? 15.097 -17.153 -31.748 1.00 81.38 55 GLN A N 1
ATOM 421 C CA . GLN A 1 55 ? 14.464 -15.898 -32.111 1.00 81.38 55 GLN A CA 1
ATOM 422 C C . GLN A 1 55 ? 13.104 -15.809 -31.427 1.00 81.38 55 GLN A C 1
ATOM 424 O O . GLN A 1 55 ? 12.414 -16.818 -31.264 1.00 81.38 55 GLN A O 1
ATOM 429 N N . ILE A 1 56 ? 12.707 -14.604 -31.038 1.00 81.31 56 ILE A N 1
ATOM 430 C CA . ILE A 1 56 ? 11.385 -14.325 -30.474 1.00 81.31 56 ILE A CA 1
ATOM 431 C C . ILE A 1 56 ? 10.586 -13.571 -31.528 1.00 81.31 56 ILE A C 1
ATOM 433 O O . ILE A 1 56 ? 11.111 -12.668 -32.183 1.00 81.31 56 ILE A O 1
ATOM 437 N N . LEU A 1 57 ? 9.353 -14.019 -31.750 1.00 84.81 57 LEU A N 1
ATOM 438 C CA . LEU A 1 57 ? 8.439 -13.406 -32.702 1.00 84.81 57 LEU A CA 1
ATOM 439 C C . LEU A 1 57 ? 7.782 -12.178 -32.068 1.00 84.81 57 LEU A C 1
ATOM 441 O O . LEU A 1 57 ? 7.271 -12.273 -30.955 1.00 84.81 57 LEU A O 1
ATOM 445 N N . ASP A 1 58 ? 7.746 -11.078 -32.820 1.00 76.44 58 ASP A N 1
ATOM 446 C CA . ASP A 1 58 ? 7.074 -9.831 -32.443 1.00 76.44 58 ASP A CA 1
ATOM 447 C C . ASP A 1 58 ? 5.621 -10.092 -31.990 1.00 76.44 58 ASP A C 1
ATOM 449 O O . ASP A 1 58 ? 4.837 -10.746 -32.693 1.00 76.44 58 ASP A O 1
ATOM 453 N N . SER A 1 59 ? 5.241 -9.552 -30.828 1.00 76.94 59 SER A N 1
ATOM 454 C CA . SER A 1 59 ? 3.887 -9.657 -30.270 1.00 76.94 59 SER A CA 1
ATOM 455 C C . SER A 1 59 ? 2.824 -9.028 -31.187 1.00 76.94 59 SER A C 1
ATOM 457 O O . SER A 1 59 ? 1.662 -9.456 -31.203 1.00 76.94 59 SER A O 1
ATOM 459 N N . ALA A 1 60 ? 3.202 -8.069 -32.039 1.00 77.62 60 ALA A N 1
ATOM 460 C CA . ALA A 1 60 ? 2.331 -7.498 -33.063 1.00 77.62 60 ALA A CA 1
ATOM 461 C C . ALA A 1 60 ? 1.970 -8.504 -34.172 1.00 77.62 60 ALA A C 1
ATOM 463 O O . ALA A 1 60 ? 0.923 -8.357 -34.806 1.00 77.62 60 ALA A O 1
ATOM 464 N N . ALA A 1 61 ? 2.785 -9.544 -34.390 1.00 83.19 61 ALA A N 1
ATOM 465 C CA . ALA A 1 61 ? 2.483 -10.632 -35.324 1.00 83.19 61 ALA A CA 1
ATOM 466 C C . ALA A 1 61 ? 1.510 -11.675 -34.739 1.00 83.19 61 ALA A C 1
ATOM 468 O O . ALA A 1 61 ? 1.032 -12.553 -35.465 1.00 83.19 61 ALA A O 1
ATOM 469 N N . LEU A 1 62 ? 1.207 -11.585 -33.439 1.00 91.81 62 LEU A N 1
ATOM 470 C CA . LEU A 1 62 ? 0.262 -12.460 -32.755 1.00 91.81 62 LEU A CA 1
ATOM 471 C C . LEU A 1 62 ? -1.171 -11.943 -32.905 1.00 91.81 62 LEU A C 1
ATOM 473 O O . LEU A 1 62 ? -1.447 -10.746 -32.806 1.00 91.81 62 LEU A O 1
ATOM 477 N N . SER A 1 63 ? -2.106 -12.867 -33.087 1.00 95.69 63 SER A N 1
ATOM 478 C CA . SER A 1 63 ? -3.543 -12.588 -33.113 1.00 95.69 63 SER A CA 1
ATOM 479 C C . SER A 1 63 ? -4.304 -13.639 -32.315 1.00 95.69 63 SER A C 1
ATOM 481 O O . SER A 1 63 ? -3.919 -14.812 -32.310 1.00 95.69 63 SER A O 1
ATOM 483 N N . ILE A 1 64 ? -5.387 -13.236 -31.647 1.00 97.12 64 ILE A N 1
ATOM 484 C CA . ILE A 1 64 ? -6.244 -14.158 -30.901 1.00 97.12 64 ILE A CA 1
ATOM 485 C C . ILE A 1 64 ? -7.468 -14.513 -31.746 1.00 97.12 64 ILE A C 1
ATOM 487 O O . ILE A 1 64 ? -8.306 -13.682 -32.083 1.00 97.12 64 ILE A O 1
ATOM 491 N N . ALA A 1 65 ? -7.597 -15.792 -32.083 1.00 96.19 65 ALA A N 1
ATOM 492 C CA . ALA A 1 65 ? -8.808 -16.353 -32.655 1.00 96.19 65 ALA A CA 1
ATOM 493 C C . ALA A 1 65 ? -9.715 -16.859 -31.524 1.00 96.19 65 ALA A C 1
ATOM 495 O O . ALA A 1 65 ? -9.584 -17.989 -31.031 1.00 96.19 65 ALA A O 1
ATOM 496 N N . TYR A 1 66 ? -10.650 -16.007 -31.099 1.00 95.75 66 TYR A N 1
ATOM 497 C CA . TYR A 1 66 ? -11.632 -16.370 -30.082 1.00 95.75 66 TYR A CA 1
ATOM 498 C C . TYR A 1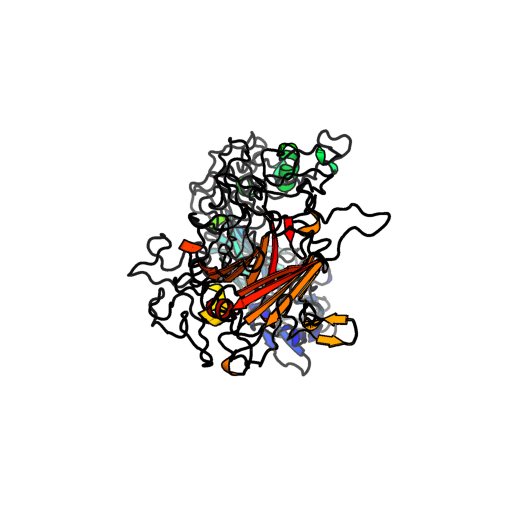 66 ? -12.599 -17.446 -30.591 1.00 95.75 66 TYR A C 1
ATOM 500 O O . TYR A 1 66 ? -12.985 -17.474 -31.757 1.00 95.75 66 TYR A O 1
ATOM 508 N N . ASN A 1 67 ? -13.026 -18.329 -29.683 1.00 95.56 67 ASN A N 1
ATOM 509 C CA . ASN A 1 67 ? -13.932 -19.445 -29.959 1.00 95.56 67 ASN A CA 1
ATOM 510 C C . ASN A 1 67 ? -13.540 -20.327 -31.160 1.00 95.56 67 ASN A C 1
ATOM 512 O O . ASN A 1 67 ? -14.416 -20.832 -31.862 1.00 95.56 67 ASN A O 1
ATOM 516 N N . GLU A 1 68 ? -12.239 -20.544 -31.379 1.00 96.00 68 GLU A N 1
ATOM 517 C CA . GLU A 1 68 ? -11.733 -21.441 -32.426 1.00 96.00 68 GLU A CA 1
ATOM 518 C C . GLU A 1 68 ? -12.356 -22.847 -32.309 1.00 96.00 68 GLU A C 1
ATOM 520 O O . GLU A 1 68 ? -12.694 -23.474 -33.314 1.00 96.00 68 GLU A O 1
ATOM 525 N N . THR A 1 69 ? -12.580 -23.324 -31.079 1.00 95.62 69 THR A N 1
ATOM 526 C CA . THR A 1 69 ? -13.429 -24.490 -30.799 1.00 95.62 69 THR A CA 1
ATOM 527 C C . THR A 1 69 ? -14.361 -24.227 -29.609 1.00 95.62 69 THR A C 1
ATOM 529 O O . THR A 1 69 ? -14.335 -23.162 -28.987 1.00 95.62 69 THR A O 1
ATOM 532 N N . ALA A 1 70 ? -15.196 -25.214 -29.260 1.00 94.81 70 ALA A N 1
ATOM 533 C CA . ALA A 1 70 ? -16.030 -25.140 -28.060 1.00 94.81 70 ALA A CA 1
ATOM 534 C C . ALA A 1 70 ? -15.195 -24.970 -26.774 1.00 94.81 70 ALA A C 1
ATOM 536 O O . ALA A 1 70 ? -15.627 -24.258 -25.872 1.00 94.81 70 ALA A O 1
ATOM 537 N N . GLU A 1 71 ? -13.998 -25.563 -26.727 1.00 95.81 71 GLU A N 1
ATOM 538 C CA . GLU A 1 71 ? -13.148 -25.645 -25.529 1.00 95.81 71 GLU A CA 1
ATOM 539 C C . GLU A 1 71 ? -11.959 -24.669 -25.551 1.00 95.81 71 GLU A C 1
ATOM 541 O O . GLU A 1 71 ? -11.413 -24.353 -24.497 1.00 95.81 71 GLU A O 1
ATOM 546 N N . TYR A 1 72 ? -11.563 -24.168 -26.727 1.00 97.38 72 TYR A N 1
ATOM 547 C CA . TYR A 1 72 ? -10.302 -23.437 -26.895 1.00 97.38 72 TYR A CA 1
ATOM 548 C C . TYR A 1 72 ? -10.441 -22.134 -27.688 1.00 97.38 72 TYR A C 1
ATOM 550 O O . TYR A 1 72 ? -11.166 -22.067 -28.688 1.00 97.38 72 TYR A O 1
ATOM 558 N N . HIS A 1 73 ? -9.665 -21.138 -27.266 1.00 98.00 73 HIS A N 1
ATOM 559 C CA . HIS A 1 73 ? -9.175 -20.047 -28.107 1.00 98.00 73 HIS A CA 1
ATOM 560 C C . HIS A 1 73 ? -7.898 -20.491 -28.833 1.00 98.00 73 HIS A C 1
ATOM 562 O O . HIS A 1 73 ? -7.307 -21.522 -28.490 1.00 98.00 73 HIS A O 1
ATOM 568 N N . ALA A 1 74 ? -7.467 -19.739 -29.845 1.00 97.69 74 ALA A N 1
ATOM 569 C CA . ALA A 1 74 ? -6.199 -20.002 -30.512 1.00 97.69 74 ALA A CA 1
ATOM 570 C C . ALA A 1 74 ? -5.350 -18.743 -30.668 1.00 97.69 74 ALA A C 1
ATOM 572 O O . ALA A 1 74 ? -5.815 -17.742 -31.200 1.00 97.69 74 ALA A O 1
ATOM 573 N N . LEU A 1 75 ? -4.085 -18.835 -30.268 1.00 98.06 75 LEU A N 1
ATOM 574 C CA . LEU A 1 75 ? -3.050 -17.879 -30.634 1.00 98.06 75 LEU A CA 1
ATOM 575 C C . LEU A 1 75 ? -2.603 -18.218 -32.058 1.00 98.06 75 LEU A C 1
ATOM 577 O O . LEU A 1 75 ? -2.139 -19.336 -32.301 1.00 98.06 75 LEU A O 1
ATOM 581 N N . ALA A 1 76 ? -2.777 -17.291 -32.993 1.00 97.25 76 ALA A N 1
ATOM 582 C CA . ALA A 1 76 ? -2.464 -17.462 -34.406 1.00 97.25 76 ALA A CA 1
ATOM 583 C C . ALA A 1 76 ? -1.361 -16.494 -34.850 1.00 97.25 76 ALA A C 1
ATOM 585 O O . ALA A 1 76 ? -1.432 -15.298 -34.566 1.00 97.25 76 ALA A O 1
ATOM 586 N N . PHE A 1 77 ? -0.363 -17.019 -35.563 1.00 95.25 77 PHE A N 1
ATOM 587 C CA . PHE A 1 77 ? 0.790 -16.256 -36.046 1.00 95.25 77 PHE A CA 1
ATOM 588 C C . PHE A 1 77 ? 1.434 -16.912 -37.276 1.00 95.25 77 PHE A C 1
ATOM 590 O O . PHE A 1 77 ? 1.248 -18.104 -37.531 1.00 95.25 77 PHE A O 1
ATOM 597 N N . THR A 1 78 ? 2.206 -16.143 -38.041 1.00 91.94 78 THR A N 1
ATOM 598 C CA . THR A 1 78 ? 3.055 -16.636 -39.141 1.00 91.94 78 THR A CA 1
ATOM 599 C C . THR A 1 78 ? 4.522 -16.488 -38.763 1.00 91.94 78 THR A C 1
ATOM 601 O O . THR A 1 78 ? 4.889 -15.518 -38.107 1.00 91.94 78 THR A O 1
ATOM 604 N N . LEU A 1 79 ? 5.363 -17.427 -39.193 1.00 87.81 79 LEU A N 1
ATOM 605 C CA . LEU A 1 79 ? 6.812 -17.342 -39.002 1.00 87.81 79 LEU A CA 1
ATOM 606 C C . LEU A 1 79 ? 7.481 -16.744 -40.247 1.00 87.81 79 LEU A C 1
ATOM 608 O O . LEU A 1 79 ? 6.955 -16.915 -41.352 1.00 87.81 79 LEU A O 1
ATOM 612 N N . PRO A 1 80 ? 8.636 -16.071 -40.101 1.00 82.12 80 PRO A N 1
ATOM 613 C CA . PRO A 1 80 ? 9.405 -15.605 -41.249 1.00 82.12 80 PRO A CA 1
ATOM 614 C C . PRO A 1 80 ? 9.923 -16.783 -42.084 1.00 82.12 80 PRO A C 1
ATOM 616 O O . PRO A 1 80 ? 9.791 -17.951 -41.717 1.00 82.12 80 PRO A O 1
ATOM 619 N N . ASN A 1 81 ? 10.533 -16.487 -43.233 1.00 82.75 81 ASN A N 1
ATOM 620 C CA . ASN A 1 81 ? 11.137 -17.516 -44.074 1.00 82.75 81 ASN A CA 1
ATOM 621 C C . ASN A 1 81 ? 12.298 -18.213 -43.337 1.00 82.75 81 ASN A C 1
ATOM 623 O O . ASN A 1 81 ? 13.419 -17.709 -43.312 1.00 82.75 81 ASN A O 1
ATOM 627 N N . LEU A 1 82 ? 12.023 -19.394 -42.780 1.00 83.19 82 LEU A N 1
ATOM 628 C CA . LEU A 1 82 ? 12.997 -20.195 -42.035 1.00 83.19 82 LEU A CA 1
ATOM 629 C C . LEU A 1 82 ? 13.925 -21.026 -42.940 1.00 83.19 82 LEU A C 1
ATOM 631 O O . LEU A 1 82 ? 14.860 -21.647 -42.445 1.00 83.19 82 LEU A O 1
ATOM 635 N N . TYR A 1 83 ? 13.684 -21.073 -44.256 1.00 83.50 83 TYR A N 1
ATOM 636 C CA . TYR A 1 83 ? 14.427 -21.958 -45.151 1.00 83.50 83 TYR A CA 1
ATOM 637 C C . TYR A 1 83 ? 15.898 -21.546 -45.273 1.00 83.50 83 TYR A C 1
ATOM 639 O O . TYR A 1 83 ? 16.244 -20.479 -45.783 1.00 83.50 83 TYR A O 1
ATOM 647 N N . ASP A 1 84 ? 16.785 -22.445 -44.859 1.00 72.88 84 ASP A N 1
ATOM 648 C CA . ASP A 1 84 ? 18.237 -22.252 -44.834 1.00 72.88 84 ASP A CA 1
ATOM 649 C C . ASP A 1 84 ? 18.966 -22.967 -45.992 1.00 72.88 84 ASP A C 1
ATOM 651 O O . ASP A 1 84 ? 20.192 -23.067 -46.013 1.00 72.88 84 ASP A O 1
ATOM 655 N N . GLY A 1 85 ? 18.214 -23.487 -46.970 1.00 73.62 85 GLY A N 1
ATOM 656 C CA . GLY A 1 85 ? 18.747 -24.299 -48.066 1.00 73.62 85 GLY A CA 1
ATOM 657 C C . GLY A 1 85 ? 18.724 -25.810 -47.808 1.00 73.62 85 GLY A C 1
ATOM 658 O O . GLY A 1 85 ? 19.026 -26.576 -48.729 1.00 73.62 85 GLY A O 1
ATOM 659 N N . ARG A 1 86 ? 18.345 -26.260 -46.603 1.00 81.50 86 ARG A N 1
ATOM 660 C CA . ARG A 1 86 ? 18.243 -27.675 -46.219 1.00 81.50 86 ARG A CA 1
ATOM 661 C C . ARG A 1 86 ? 16.769 -28.047 -45.956 1.00 81.50 86 ARG A C 1
ATOM 663 O O . ARG A 1 86 ? 16.267 -27.836 -44.861 1.00 81.50 86 ARG A O 1
ATOM 670 N N . PRO A 1 87 ? 16.055 -28.679 -46.907 1.00 78.19 87 PRO A N 1
ATOM 671 C CA . PRO A 1 87 ? 14.607 -28.930 -46.792 1.00 78.19 87 PRO A CA 1
ATOM 672 C C . PRO A 1 87 ? 14.196 -29.935 -45.703 1.00 78.19 87 PRO A C 1
ATOM 674 O O . PRO A 1 87 ? 13.015 -30.045 -45.390 1.00 78.19 87 PRO A O 1
ATOM 677 N N . GLU A 1 88 ? 15.149 -30.683 -45.143 1.00 86.00 88 GLU A N 1
ATOM 678 C CA . GLU A 1 88 ? 14.907 -31.599 -44.018 1.00 86.00 88 GLU A CA 1
ATOM 679 C C . GLU A 1 88 ? 15.386 -31.034 -42.674 1.00 86.00 88 GLU A C 1
ATOM 681 O O . GLU A 1 88 ? 15.339 -31.734 -41.664 1.00 86.00 88 GLU A O 1
ATOM 686 N N . PHE A 1 89 ? 15.869 -29.789 -42.645 1.00 89.38 89 PHE A N 1
ATOM 687 C CA . PHE A 1 89 ? 16.306 -29.167 -41.405 1.00 89.38 89 PHE A CA 1
ATOM 688 C C . PHE A 1 89 ? 15.103 -28.833 -40.520 1.00 89.38 89 PHE A C 1
ATOM 690 O O . PHE A 1 89 ? 14.093 -28.305 -40.991 1.00 89.38 89 PHE A O 1
ATOM 697 N N . LEU A 1 90 ? 15.202 -29.211 -39.244 1.00 92.62 90 LEU A N 1
ATOM 698 C CA . LEU A 1 90 ? 14.138 -29.024 -38.269 1.00 92.62 90 LEU A CA 1
ATOM 699 C C . LEU A 1 90 ? 14.337 -27.711 -37.521 1.00 92.62 90 LEU A C 1
ATOM 701 O O . LEU A 1 90 ? 15.391 -27.457 -36.938 1.00 92.62 90 LEU A O 1
ATOM 705 N N . HIS A 1 91 ? 13.271 -26.928 -37.486 1.00 92.19 91 HIS A N 1
ATOM 706 C CA . HIS A 1 91 ? 13.138 -25.760 -36.637 1.00 92.19 91 HIS A CA 1
ATOM 707 C C . HIS A 1 91 ? 12.193 -26.091 -35.491 1.00 92.19 91 HIS A C 1
ATOM 709 O O . HIS A 1 91 ? 11.166 -26.753 -35.689 1.00 92.19 91 HIS A O 1
ATOM 715 N N . ARG A 1 92 ? 12.526 -25.623 -34.293 1.00 94.62 92 ARG A N 1
ATOM 716 C CA . ARG A 1 92 ? 11.654 -25.716 -33.126 1.00 94.62 92 ARG A CA 1
ATOM 717 C C . ARG A 1 92 ? 10.858 -24.431 -32.989 1.00 94.62 92 ARG A C 1
ATOM 719 O O . ARG A 1 92 ? 11.413 -23.352 -33.141 1.00 94.62 92 ARG A O 1
ATOM 726 N N . ILE A 1 93 ? 9.576 -24.578 -32.682 1.00 95.75 93 ILE A N 1
ATOM 727 C CA . ILE A 1 93 ? 8.660 -23.522 -32.257 1.00 95.75 93 ILE A CA 1
ATOM 728 C C . ILE A 1 93 ? 8.280 -23.829 -30.815 1.00 95.75 93 ILE A C 1
ATOM 730 O O . ILE A 1 93 ? 7.951 -24.975 -30.492 1.00 95.75 93 ILE A O 1
ATOM 734 N N . GLU A 1 94 ? 8.292 -22.816 -29.969 1.00 95.88 94 GLU A N 1
ATOM 735 C CA . GLU A 1 94 ? 7.823 -22.876 -28.598 1.00 95.88 94 GLU A CA 1
ATOM 736 C C . GLU A 1 94 ? 6.907 -21.693 -28.309 1.00 95.88 94 GLU A C 1
ATOM 738 O O . GLU A 1 94 ? 7.233 -20.557 -28.626 1.00 95.88 94 GLU A O 1
ATOM 743 N N . VAL A 1 95 ? 5.749 -21.976 -27.731 1.00 96.56 95 VAL A N 1
ATOM 744 C CA . VAL A 1 95 ? 4.793 -20.982 -27.256 1.00 96.56 95 VAL A CA 1
ATOM 745 C C . VAL A 1 95 ? 4.716 -21.120 -25.748 1.00 96.56 95 VAL A C 1
ATOM 747 O O . VAL A 1 95 ? 4.404 -22.208 -25.257 1.00 96.56 95 VAL A O 1
ATOM 750 N N . THR A 1 96 ? 4.980 -20.032 -25.041 1.00 94.88 96 THR A N 1
ATOM 751 C CA . THR A 1 96 ? 4.835 -19.925 -23.592 1.00 94.88 96 THR A CA 1
ATOM 752 C C . THR A 1 96 ? 3.663 -19.003 -23.276 1.00 94.88 96 THR A C 1
ATOM 754 O O . THR A 1 96 ? 3.416 -18.053 -24.017 1.00 94.88 96 THR A O 1
ATOM 757 N N . HIS A 1 97 ? 2.921 -19.319 -22.220 1.00 93.69 97 HIS A N 1
ATOM 758 C CA . HIS A 1 97 ? 1.932 -18.443 -21.611 1.00 93.69 97 HIS A CA 1
ATOM 759 C C . HIS A 1 97 ? 2.335 -18.226 -20.157 1.00 93.69 97 HIS A C 1
ATOM 761 O O . HIS A 1 97 ? 2.331 -19.192 -19.385 1.00 93.69 97 HIS A O 1
ATOM 767 N N . ASP A 1 98 ? 2.640 -16.978 -19.836 1.00 88.81 98 ASP A N 1
ATOM 768 C CA . ASP A 1 98 ? 2.983 -16.495 -18.505 1.00 88.81 98 ASP A CA 1
ATOM 769 C C . ASP A 1 98 ? 1.738 -16.456 -17.610 1.00 88.81 98 ASP A C 1
ATOM 771 O O . ASP A 1 98 ? 0.654 -16.052 -18.056 1.00 88.81 98 ASP A O 1
ATOM 775 N N . ARG A 1 99 ? 1.849 -16.954 -16.380 1.00 84.38 99 ARG A N 1
ATOM 776 C CA . ARG A 1 99 ? 0.749 -16.953 -15.409 1.00 84.38 99 ARG A CA 1
ATOM 777 C C . ARG A 1 99 ? 1.231 -16.271 -14.126 1.00 84.38 99 ARG A C 1
ATOM 779 O O . ARG A 1 99 ? 2.330 -16.590 -13.697 1.00 84.38 99 ARG A O 1
ATOM 786 N N . PRO A 1 100 ? 0.404 -15.407 -13.502 1.00 76.25 100 PRO A N 1
ATOM 787 C CA . PRO A 1 100 ? 0.794 -14.713 -12.277 1.00 76.25 100 PRO A CA 1
ATOM 788 C C . PRO A 1 100 ? 1.279 -15.688 -11.202 1.00 76.25 100 PRO A C 1
ATOM 790 O O . PRO A 1 100 ? 0.716 -16.785 -11.061 1.00 76.25 100 PRO A O 1
ATOM 793 N N . ASP A 1 101 ? 2.304 -15.283 -10.456 1.00 56.19 101 ASP A N 1
ATOM 794 C CA . ASP A 1 101 ? 2.841 -16.044 -9.329 1.00 56.19 101 ASP A CA 1
ATOM 795 C C . ASP A 1 101 ? 1.706 -16.406 -8.342 1.00 56.19 101 ASP A C 1
ATOM 797 O O . ASP A 1 101 ? 0.791 -15.598 -8.154 1.00 56.19 101 ASP A O 1
ATOM 801 N N . PRO A 1 102 ? 1.640 -17.636 -7.778 1.00 67.12 102 PRO A N 1
ATOM 802 C CA . PRO A 1 102 ? 2.602 -18.750 -7.804 1.00 67.12 102 PRO A CA 1
ATOM 803 C C . PRO A 1 102 ? 2.444 -19.754 -8.967 1.00 67.12 102 PRO A C 1
ATOM 805 O O . PRO A 1 102 ? 2.885 -20.910 -8.889 1.00 67.12 102 PRO A O 1
ATOM 808 N N . LEU A 1 103 ? 1.722 -19.406 -10.037 1.00 71.00 103 LEU A N 1
ATOM 809 C CA . LEU A 1 103 ? 1.346 -20.370 -11.072 1.00 71.00 103 LEU A CA 1
ATOM 810 C C . LEU A 1 103 ? 2.430 -20.531 -12.150 1.00 71.00 103 LEU A C 1
ATOM 812 O O . LEU A 1 103 ? 2.620 -19.667 -12.982 1.00 71.00 103 LEU A O 1
ATOM 816 N N . ALA A 1 104 ? 3.028 -21.720 -12.270 1.00 82.75 104 ALA A N 1
ATOM 817 C CA . ALA A 1 104 ? 4.040 -21.979 -13.308 1.00 82.75 104 ALA A CA 1
ATOM 818 C C . ALA A 1 104 ? 3.555 -21.748 -14.759 1.00 82.75 104 ALA A C 1
ATOM 820 O O . ALA A 1 104 ? 2.447 -22.158 -15.120 1.00 82.75 104 ALA A O 1
ATOM 821 N N . ASP A 1 105 ? 4.415 -21.238 -15.632 1.00 88.38 105 ASP A N 1
ATOM 822 C CA . ASP A 1 105 ? 4.112 -21.038 -17.053 1.00 88.38 105 ASP A CA 1
ATOM 823 C C . ASP A 1 105 ? 3.616 -22.287 -17.784 1.00 88.38 105 ASP A C 1
ATOM 825 O O . ASP A 1 105 ? 4.056 -23.425 -17.569 1.00 88.38 105 ASP A O 1
ATOM 829 N N . LEU A 1 106 ? 2.727 -22.072 -18.754 1.00 94.06 106 LEU A N 1
ATOM 830 C CA . LEU A 1 106 ? 2.340 -23.119 -19.693 1.00 94.06 106 LEU A CA 1
ATOM 831 C C . LEU A 1 106 ? 3.242 -23.059 -20.921 1.00 94.06 106 LEU A C 1
ATOM 833 O O . LEU A 1 106 ? 3.394 -22.009 -21.525 1.00 94.06 106 LEU A O 1
ATOM 837 N N . THR A 1 107 ? 3.769 -24.202 -21.363 1.00 95.44 107 THR A N 1
ATOM 838 C CA . THR A 1 107 ? 4.619 -24.284 -22.564 1.00 95.44 107 THR A CA 1
ATOM 839 C C . THR A 1 107 ? 4.070 -25.293 -23.573 1.00 95.44 107 THR A C 1
ATOM 841 O O . THR A 1 107 ? 3.592 -26.371 -23.210 1.00 95.44 107 THR A O 1
ATOM 844 N N . ALA A 1 108 ? 4.153 -24.968 -24.862 1.00 96.56 108 ALA A N 1
ATOM 845 C CA . ALA A 1 108 ? 3.785 -25.834 -25.976 1.00 96.56 108 ALA A CA 1
ATOM 846 C C . ALA A 1 108 ? 4.845 -25.783 -27.079 1.00 96.56 108 ALA A C 1
ATOM 848 O O . ALA A 1 108 ? 5.243 -24.705 -27.499 1.00 96.56 108 ALA A O 1
ATOM 849 N N . THR A 1 109 ? 5.267 -26.937 -27.604 1.00 96.81 109 THR A N 1
ATOM 850 C CA . THR A 1 109 ? 6.322 -27.010 -28.630 1.00 96.81 109 THR A CA 1
ATOM 851 C C . THR A 1 109 ? 5.891 -27.770 -29.882 1.00 96.81 109 THR A C 1
ATOM 853 O O . THR A 1 109 ? 4.998 -28.622 -29.844 1.00 96.81 109 THR A O 1
ATOM 856 N N . ARG A 1 110 ? 6.521 -27.446 -31.017 1.00 97.00 110 ARG A N 1
ATOM 857 C CA . ARG A 1 110 ? 6.327 -28.111 -32.315 1.00 97.00 110 ARG A CA 1
ATOM 858 C C . ARG A 1 110 ? 7.613 -28.046 -33.127 1.00 97.00 110 ARG A C 1
ATOM 860 O O . ARG A 1 110 ? 8.233 -26.990 -33.195 1.00 97.00 110 ARG A O 1
ATOM 867 N N . ARG A 1 111 ? 7.987 -29.147 -33.783 1.00 96.31 111 ARG A N 1
ATOM 868 C CA . ARG A 1 111 ? 9.085 -29.148 -34.765 1.00 96.31 111 ARG A CA 1
ATOM 869 C C . ARG A 1 111 ? 8.550 -29.097 -36.189 1.00 96.31 111 ARG A C 1
ATOM 871 O O . ARG A 1 111 ? 7.632 -29.846 -36.517 1.00 96.31 111 ARG A O 1
ATOM 878 N N . VAL A 1 112 ? 9.132 -28.268 -37.044 1.00 95.69 112 VAL A N 1
ATOM 879 C CA . VAL A 1 112 ? 8.697 -28.071 -38.437 1.00 95.69 112 VAL A CA 1
ATOM 880 C C . VAL A 1 112 ? 9.891 -28.062 -39.384 1.00 95.69 112 VAL A C 1
ATOM 882 O O . VAL A 1 112 ? 11.002 -27.745 -38.971 1.00 95.69 112 VAL A O 1
ATOM 885 N N . THR A 1 113 ? 9.669 -28.399 -40.651 1.00 93.94 113 THR A N 1
ATOM 886 C CA . THR A 1 113 ? 10.633 -28.118 -41.725 1.00 93.94 113 THR A CA 1
ATOM 887 C C . THR A 1 113 ? 10.169 -26.905 -42.525 1.00 93.94 113 THR A C 1
ATOM 889 O O . THR A 1 113 ? 8.973 -26.614 -42.589 1.00 93.94 113 THR A O 1
ATOM 892 N N . ALA A 1 114 ? 11.105 -26.182 -43.134 1.00 89.69 114 ALA A N 1
ATOM 893 C CA . ALA A 1 114 ? 10.801 -24.990 -43.917 1.00 89.69 114 ALA A CA 1
ATOM 894 C C . ALA A 1 114 ? 10.778 -25.299 -45.422 1.00 89.69 114 ALA A C 1
ATOM 896 O O . ALA A 1 114 ? 11.684 -25.947 -45.952 1.00 89.69 114 ALA A O 1
ATOM 897 N N . LEU A 1 115 ? 9.749 -24.830 -46.127 1.00 88.31 115 LEU A N 1
ATOM 898 C CA . LEU A 1 115 ? 9.686 -24.866 -47.587 1.00 88.31 115 LEU A CA 1
ATOM 899 C C . LEU A 1 115 ? 10.420 -23.657 -48.188 1.00 88.31 115 LEU A C 1
ATOM 901 O O . LEU A 1 115 ? 10.399 -22.581 -47.594 1.00 88.31 115 LEU A O 1
ATOM 905 N N . PRO A 1 116 ? 11.030 -23.788 -49.384 1.00 81.75 116 PRO A N 1
ATOM 906 C CA . PRO A 1 116 ? 11.650 -22.653 -50.058 1.00 81.75 116 PRO A CA 1
ATOM 907 C C . PRO A 1 116 ? 10.643 -21.522 -50.301 1.00 81.75 116 PRO A C 1
ATOM 909 O O . PRO A 1 116 ? 9.645 -21.729 -50.995 1.00 81.75 116 PRO A O 1
ATOM 912 N N . SER A 1 117 ? 10.932 -20.325 -49.791 1.00 80.50 117 SER A N 1
ATOM 913 C CA . SER A 1 117 ? 10.215 -19.103 -50.165 1.00 80.50 117 SER A CA 1
ATOM 914 C C . SER A 1 117 ? 10.876 -18.430 -51.369 1.00 80.50 117 SER A C 1
ATOM 916 O O . SER A 1 117 ? 12.068 -18.597 -51.636 1.00 80.50 117 SER A O 1
ATOM 918 N N . THR A 1 118 ? 10.093 -17.655 -52.118 1.00 78.38 118 THR A N 1
ATOM 919 C CA . THR A 1 118 ? 10.637 -16.721 -53.110 1.00 78.38 118 THR A CA 1
ATOM 920 C C . THR A 1 118 ? 11.101 -15.415 -52.469 1.00 78.38 118 THR A C 1
ATOM 922 O O . THR A 1 118 ? 11.852 -14.679 -53.098 1.00 78.38 118 THR A O 1
ATOM 925 N N . LYS A 1 119 ? 10.674 -15.101 -51.243 1.00 83.00 119 LYS A N 1
ATOM 926 C CA . LYS A 1 119 ? 11.076 -13.882 -50.537 1.00 83.00 119 LYS A CA 1
ATOM 927 C C . LYS A 1 119 ? 12.425 -14.067 -49.824 1.00 83.00 119 LYS A C 1
ATOM 929 O O . LYS A 1 119 ? 12.724 -15.187 -49.399 1.00 83.00 119 LYS A O 1
ATOM 934 N N . PRO A 1 120 ? 13.211 -12.988 -49.651 1.00 84.06 120 PRO A N 1
ATOM 935 C CA . PRO A 1 120 ? 14.446 -13.044 -48.877 1.00 84.06 120 PRO A CA 1
ATOM 936 C C . PRO A 1 120 ? 14.222 -13.541 -47.444 1.00 84.06 120 PRO A C 1
ATOM 938 O O . PRO A 1 120 ? 13.188 -13.250 -46.831 1.00 84.06 120 PRO A O 1
ATOM 941 N N . ARG A 1 121 ? 15.195 -14.268 -46.892 1.00 85.12 121 ARG A N 1
ATOM 942 C CA . ARG A 1 121 ? 15.286 -14.479 -45.439 1.00 85.12 121 ARG A CA 1
ATOM 943 C C . ARG A 1 121 ? 15.733 -13.166 -44.798 1.00 85.12 121 ARG A C 1
ATOM 945 O O . ARG A 1 121 ? 16.629 -12.518 -45.331 1.00 85.12 121 ARG A O 1
ATOM 952 N N . ILE A 1 122 ? 15.126 -12.793 -43.676 1.00 87.75 122 ILE A N 1
ATOM 953 C CA . ILE A 1 122 ? 15.503 -11.609 -42.901 1.00 87.75 122 ILE A CA 1
ATOM 954 C C . ILE A 1 122 ? 15.268 -11.859 -41.413 1.00 87.75 122 ILE A C 1
ATOM 956 O O . ILE A 1 122 ? 14.244 -12.435 -41.041 1.00 87.75 122 ILE A O 1
ATOM 960 N N . THR A 1 123 ? 16.227 -11.460 -40.581 1.00 86.56 123 THR A N 1
ATOM 961 C CA . THR A 1 123 ? 16.121 -11.489 -39.119 1.00 86.56 123 THR A CA 1
ATOM 962 C C . THR A 1 123 ? 16.994 -10.392 -38.509 1.00 86.56 123 THR A C 1
ATOM 964 O O . THR A 1 123 ? 18.178 -10.307 -38.832 1.00 86.56 123 THR A O 1
ATOM 967 N N . ILE A 1 124 ? 16.441 -9.562 -37.626 1.00 89.19 124 ILE A N 1
ATOM 968 C CA . ILE A 1 124 ? 17.207 -8.607 -36.815 1.00 89.19 124 ILE A CA 1
ATOM 969 C C . ILE A 1 124 ? 17.825 -9.369 -35.637 1.00 89.19 124 ILE A C 1
ATOM 971 O O . ILE A 1 124 ? 17.104 -9.905 -34.794 1.00 89.19 124 ILE A O 1
ATOM 975 N N . LEU A 1 125 ? 19.156 -9.420 -35.584 1.00 87.81 125 LEU A N 1
ATOM 976 C CA . LEU A 1 125 ? 19.928 -10.097 -34.536 1.00 87.81 125 LEU A CA 1
ATOM 977 C C . LEU A 1 125 ? 20.296 -9.174 -33.371 1.00 87.81 125 LEU A C 1
ATOM 979 O O . LEU A 1 125 ? 20.426 -9.652 -32.246 1.00 87.81 125 LEU A O 1
ATOM 983 N N . GLN A 1 126 ? 20.491 -7.883 -33.649 1.00 89.31 126 GLN A N 1
ATOM 984 C CA . GLN A 1 126 ? 20.717 -6.841 -32.646 1.00 89.31 126 GLN A CA 1
ATOM 985 C C . GLN A 1 126 ? 19.882 -5.602 -32.992 1.00 89.31 126 GLN A C 1
ATOM 987 O O . GLN A 1 126 ? 19.847 -5.250 -34.174 1.00 89.31 126 GLN A O 1
ATOM 992 N N . PRO A 1 127 ? 19.243 -4.942 -32.009 1.00 90.62 127 PRO A N 1
ATOM 993 C CA . PRO A 1 127 ? 19.206 -5.327 -30.595 1.00 90.62 127 PRO A CA 1
ATOM 994 C C . PRO A 1 127 ? 18.452 -6.644 -30.360 1.00 90.62 127 PRO A C 1
ATOM 996 O O . PRO A 1 127 ? 17.629 -7.065 -31.176 1.00 90.62 127 PRO A O 1
ATOM 999 N N . GLN A 1 128 ? 18.797 -7.337 -29.278 1.00 83.19 128 GLN A N 1
ATOM 1000 C CA . GLN A 1 128 ? 17.982 -8.444 -28.785 1.00 83.19 128 GLN A CA 1
ATOM 1001 C C . GLN A 1 128 ? 16.831 -7.853 -27.981 1.00 83.19 128 GLN A C 1
ATOM 1003 O O . GLN A 1 128 ? 17.016 -6.858 -27.300 1.00 83.19 128 GLN A O 1
ATOM 1008 N N . GLU A 1 129 ? 15.648 -8.447 -28.082 1.00 78.69 129 GLU A N 1
ATOM 1009 C CA . GLU A 1 129 ? 14.486 -7.978 -27.317 1.00 78.69 129 GLU A CA 1
ATOM 1010 C C . GLU A 1 129 ? 14.462 -8.583 -25.913 1.00 78.69 129 GLU A C 1
ATOM 1012 O O . GLU A 1 129 ? 13.979 -7.959 -24.981 1.00 78.69 129 GLU A O 1
ATOM 1017 N N . PHE A 1 130 ? 15.006 -9.794 -25.760 1.00 71.31 130 PHE A N 1
ATOM 1018 C CA . PHE A 1 130 ? 15.063 -10.498 -24.485 1.00 71.31 130 PHE A CA 1
ATOM 1019 C C . PHE A 1 130 ? 16.397 -11.224 -24.318 1.00 71.31 130 PHE A C 1
ATOM 1021 O O . PHE A 1 130 ? 16.935 -11.767 -25.291 1.00 71.31 130 PHE A O 1
ATOM 1028 N N . GLY A 1 131 ? 16.889 -11.259 -23.082 1.00 65.12 131 GLY A N 1
ATOM 1029 C CA . GLY A 1 131 ? 18.081 -11.983 -22.673 1.00 65.12 131 GLY A CA 1
ATOM 1030 C C . GLY A 1 131 ? 17.875 -13.498 -22.649 1.00 65.12 131 GLY A C 1
ATOM 1031 O O . GLY A 1 131 ? 16.792 -14.033 -22.915 1.00 65.12 131 GLY A O 1
ATOM 1032 N N . SER A 1 132 ? 18.941 -14.232 -22.323 1.00 61.19 132 SER A N 1
ATOM 1033 C CA . SER A 1 132 ? 18.903 -15.699 -22.205 1.00 61.19 132 SER A CA 1
ATOM 1034 C C . SER A 1 132 ? 18.034 -16.211 -21.051 1.00 61.19 132 SER A C 1
ATOM 1036 O O . SER A 1 132 ? 17.612 -17.367 -21.069 1.00 61.19 132 SER A O 1
ATOM 1038 N N . ASP A 1 133 ? 17.786 -15.357 -20.066 1.00 51.59 133 ASP A N 1
ATOM 1039 C CA . ASP A 1 133 ? 16.890 -15.545 -18.925 1.00 51.59 133 ASP A CA 1
ATOM 1040 C C . ASP A 1 133 ? 15.418 -15.245 -19.262 1.00 51.59 133 ASP A C 1
ATOM 1042 O O . ASP A 1 133 ? 14.520 -15.674 -18.544 1.00 51.59 133 ASP A O 1
ATOM 1046 N N . GLY A 1 134 ? 15.154 -14.586 -20.393 1.00 51.56 134 GLY A N 1
ATOM 1047 C CA . GLY A 1 134 ? 13.821 -14.177 -20.812 1.00 51.56 134 GLY A CA 1
ATOM 1048 C C . GLY A 1 134 ? 13.392 -12.797 -20.309 1.00 51.56 134 GLY A C 1
ATOM 1049 O O . GLY A 1 134 ? 12.274 -12.390 -20.643 1.00 51.56 134 GLY A O 1
ATOM 1050 N N . LYS A 1 135 ? 14.239 -12.052 -19.595 1.00 60.97 135 LYS A N 1
ATOM 1051 C CA . LYS A 1 135 ? 13.964 -10.646 -19.267 1.00 60.97 135 LYS A CA 1
ATOM 1052 C C . LYS A 1 135 ? 14.184 -9.751 -20.497 1.00 60.97 135 LYS A C 1
ATOM 1054 O O . LYS A 1 135 ? 14.941 -10.158 -21.386 1.00 60.97 135 LYS A O 1
ATOM 1059 N N . PRO A 1 136 ? 13.483 -8.610 -20.635 1.00 69.06 136 PRO A N 1
ATOM 1060 C CA . PRO A 1 136 ? 13.780 -7.629 -21.677 1.00 69.06 136 PRO A CA 1
ATOM 1061 C C . PRO A 1 136 ? 15.254 -7.208 -21.635 1.00 69.06 136 PRO A C 1
ATOM 1063 O O . PRO A 1 136 ? 15.856 -7.192 -20.569 1.00 69.06 136 PRO A O 1
ATOM 1066 N N . VAL A 1 137 ? 15.853 -6.923 -22.791 1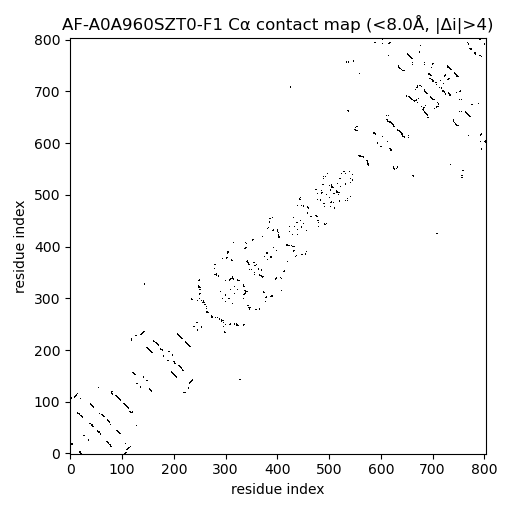.00 80.88 137 VAL A N 1
ATOM 1067 C CA . VAL A 1 137 ? 17.202 -6.332 -22.828 1.00 80.88 137 VAL A CA 1
ATOM 1068 C C . VAL A 1 137 ? 17.073 -4.823 -22.902 1.00 80.88 137 VAL A C 1
ATOM 1070 O O . VAL A 1 137 ? 16.432 -4.301 -23.817 1.00 80.88 137 VAL A O 1
ATOM 1073 N N . GLU A 1 138 ? 17.756 -4.144 -21.994 1.00 87.38 138 GLU A N 1
ATOM 1074 C CA . GLU A 1 138 ? 17.876 -2.694 -21.978 1.00 87.38 138 GLU A CA 1
ATOM 1075 C C . GLU A 1 138 ? 19.171 -2.251 -22.651 1.00 87.38 138 GLU A C 1
ATOM 1077 O O . GLU A 1 138 ? 20.237 -2.860 -22.513 1.00 87.38 138 GLU A O 1
ATOM 1082 N N . ILE A 1 139 ? 19.063 -1.195 -23.448 1.00 88.69 139 ILE A N 1
ATOM 1083 C CA . ILE A 1 139 ? 20.202 -0.502 -24.027 1.00 88.69 139 ILE A CA 1
ATOM 1084 C C . ILE A 1 139 ? 20.469 0.712 -23.150 1.00 88.69 139 ILE A C 1
ATOM 1086 O O . ILE A 1 139 ? 19.663 1.635 -23.113 1.00 88.69 139 ILE A O 1
ATOM 1090 N N . ILE A 1 140 ? 21.609 0.718 -22.475 1.00 87.25 140 ILE A N 1
ATOM 1091 C CA . ILE A 1 140 ? 21.954 1.806 -21.567 1.00 87.25 140 ILE A CA 1
ATOM 1092 C C . ILE A 1 140 ? 22.516 2.975 -22.372 1.00 87.25 140 ILE A C 1
ATOM 1094 O O . ILE A 1 140 ? 23.577 2.854 -22.988 1.00 87.25 140 ILE A O 1
ATOM 1098 N N . LEU A 1 141 ? 21.796 4.092 -22.390 1.00 87.62 141 LEU A N 1
ATOM 1099 C CA . LEU A 1 141 ? 22.314 5.388 -22.800 1.00 87.62 141 LEU A CA 1
ATOM 1100 C C . LEU A 1 141 ? 23.056 5.972 -21.589 1.00 87.62 141 LEU A C 1
ATOM 1102 O O . LEU A 1 141 ? 22.404 6.212 -20.575 1.00 87.62 141 LEU A O 1
ATOM 1106 N N . PRO A 1 142 ? 24.388 6.164 -21.662 1.00 84.56 142 PRO A N 1
ATOM 1107 C CA . PRO A 1 142 ? 25.130 6.741 -20.546 1.00 84.56 142 PRO A CA 1
ATOM 1108 C C . PRO A 1 142 ? 24.553 8.108 -20.201 1.00 84.56 142 PRO A C 1
ATOM 1110 O O . PRO A 1 142 ? 24.342 8.885 -21.125 1.00 84.56 142 PRO A O 1
ATOM 1113 N N . ASP A 1 143 ? 24.311 8.371 -18.925 1.00 81.50 143 ASP A N 1
ATOM 1114 C CA . ASP A 1 143 ? 23.957 9.692 -18.413 1.00 81.50 143 ASP A CA 1
ATOM 1115 C C . ASP A 1 143 ? 25.224 10.391 -17.909 1.00 81.50 143 ASP A C 1
ATOM 1117 O O . ASP A 1 143 ? 25.955 9.864 -17.066 1.00 81.50 143 ASP A O 1
ATOM 1121 N N . GLY A 1 144 ? 25.558 11.530 -18.506 1.00 79.00 144 GLY A N 1
ATOM 1122 C CA . GLY A 1 144 ? 26.768 12.281 -18.201 1.00 79.00 144 GLY A CA 1
ATOM 1123 C C . GLY A 1 144 ? 26.536 13.790 -18.293 1.00 79.00 144 GLY A C 1
ATOM 1124 O O . GLY A 1 144 ? 25.499 14.243 -18.765 1.00 79.00 144 GLY A O 1
ATOM 1125 N N . PRO A 1 145 ? 27.541 14.628 -17.970 1.00 66.69 145 PRO A N 1
ATOM 1126 C CA . PRO A 1 145 ? 27.374 16.081 -17.819 1.00 66.69 145 PRO A CA 1
ATOM 1127 C C . PRO A 1 145 ? 27.242 16.838 -19.162 1.00 66.69 145 PRO A C 1
ATOM 1129 O O . PRO A 1 145 ? 27.637 18.004 -19.296 1.00 66.69 145 PRO A O 1
ATOM 1132 N N . GLY A 1 146 ? 26.758 16.175 -20.217 1.00 68.19 146 GLY A N 1
ATOM 1133 C CA . GLY A 1 146 ? 26.691 16.654 -21.591 1.00 68.19 146 GLY A CA 1
ATOM 1134 C C . GLY A 1 146 ? 25.517 16.069 -22.378 1.00 68.19 146 GLY A C 1
ATOM 1135 O O . GLY A 1 146 ? 24.571 15.539 -21.831 1.00 68.19 146 GLY A O 1
ATOM 1136 N N . ALA A 1 147 ? 25.535 16.233 -23.705 1.00 66.31 147 ALA A N 1
ATOM 1137 C CA . ALA A 1 147 ? 24.529 15.590 -24.547 1.00 66.31 147 ALA A CA 1
ATOM 1138 C C . ALA A 1 147 ? 24.920 14.128 -24.761 1.00 66.31 147 ALA A C 1
ATOM 1140 O O . ALA A 1 147 ? 25.897 13.862 -25.473 1.00 66.31 147 ALA A O 1
ATOM 1141 N N . ASP A 1 148 ? 24.147 13.216 -24.188 1.00 79.31 148 ASP A N 1
ATOM 1142 C CA . ASP A 1 148 ? 24.451 11.797 -24.262 1.00 79.31 148 ASP A CA 1
ATOM 1143 C C . ASP A 1 148 ? 24.145 11.203 -25.623 1.00 79.31 148 ASP A C 1
ATOM 1145 O O . ASP A 1 148 ? 23.158 11.522 -26.299 1.00 79.31 148 ASP A O 1
ATOM 1149 N N . SER A 1 149 ? 25.055 10.340 -26.062 1.00 85.19 149 SER A N 1
ATOM 1150 C CA . SER A 1 149 ? 24.931 9.656 -27.334 1.00 85.19 149 SER A CA 1
ATOM 1151 C C . SER A 1 149 ? 25.609 8.299 -27.282 1.00 85.19 149 SER A C 1
ATOM 1153 O O . SER A 1 149 ? 26.794 8.203 -26.965 1.00 85.19 149 SER A O 1
ATOM 1155 N N . LEU A 1 150 ? 24.894 7.266 -27.721 1.00 88.25 150 LEU A N 1
ATOM 1156 C CA . LEU A 1 150 ? 25.423 5.916 -27.878 1.00 88.25 150 LEU A CA 1
ATOM 1157 C C . LEU A 1 150 ? 25.351 5.480 -29.343 1.00 88.25 150 LEU A C 1
ATOM 1159 O O . LEU A 1 150 ? 24.283 5.485 -29.951 1.00 88.25 150 LEU A O 1
ATOM 1163 N N . ASP A 1 151 ? 26.483 5.051 -29.901 1.00 90.69 151 ASP A N 1
ATOM 1164 C CA . ASP A 1 151 ? 26.521 4.365 -31.193 1.00 90.69 151 ASP A CA 1
ATOM 1165 C C . ASP A 1 151 ? 26.323 2.855 -30.977 1.00 90.69 151 ASP A C 1
ATOM 1167 O O . ASP A 1 151 ? 27.246 2.123 -30.618 1.00 90.69 151 ASP A O 1
ATOM 1171 N N . TYR A 1 152 ? 25.103 2.378 -31.220 1.00 92.88 152 TYR A N 1
ATOM 1172 C CA . TYR A 1 152 ? 24.704 0.981 -31.070 1.00 92.88 152 TYR A CA 1
ATOM 1173 C C . TYR A 1 152 ? 24.687 0.256 -32.423 1.00 92.88 152 TYR A C 1
ATOM 1175 O O . TYR A 1 152 ? 24.258 0.804 -33.437 1.00 92.88 152 TYR A O 1
ATOM 1183 N N . THR A 1 153 ? 25.134 -1.002 -32.475 1.00 94.62 153 THR A N 1
ATOM 1184 C CA . THR A 1 153 ? 25.112 -1.781 -33.727 1.00 94.62 153 THR A CA 1
ATOM 1185 C C . THR A 1 153 ? 23.780 -2.505 -33.899 1.00 94.62 153 THR A C 1
ATOM 1187 O O . THR A 1 153 ? 23.441 -3.402 -33.132 1.00 94.62 153 THR A O 1
ATOM 1190 N N . VAL A 1 154 ? 23.046 -2.164 -34.957 1.00 95.56 154 VAL A N 1
ATOM 1191 C CA . VAL A 1 154 ? 21.892 -2.933 -35.429 1.00 95.56 154 VAL A CA 1
ATOM 1192 C C . VAL A 1 154 ? 22.378 -3.907 -36.493 1.00 95.56 154 VAL A C 1
ATOM 1194 O O . VAL A 1 154 ? 22.840 -3.492 -37.557 1.00 95.56 154 VAL A O 1
ATOM 1197 N N . ARG A 1 155 ? 22.272 -5.207 -36.215 1.00 95.06 155 ARG A N 1
ATOM 1198 C CA . ARG A 1 155 ? 22.745 -6.272 -37.109 1.00 95.06 155 ARG A CA 1
ATOM 1199 C C . ARG A 1 155 ? 21.573 -7.052 -37.681 1.00 95.06 155 ARG A C 1
ATOM 1201 O O . ARG A 1 155 ? 20.772 -7.605 -36.929 1.00 95.06 155 ARG A O 1
ATOM 1208 N N . VAL A 1 156 ? 21.506 -7.158 -39.006 1.00 94.25 156 VAL A N 1
ATOM 1209 C CA . VAL A 1 156 ? 20.467 -7.901 -39.736 1.00 94.25 156 VAL A CA 1
ATOM 1210 C C . VAL A 1 156 ? 21.087 -9.061 -40.505 1.00 94.25 156 VAL A C 1
ATOM 1212 O O . VAL A 1 156 ? 21.995 -8.875 -41.313 1.00 94.25 156 VAL A O 1
ATOM 1215 N N . GLU A 1 157 ? 20.570 -10.268 -40.300 1.00 92.12 157 GLU A N 1
ATOM 1216 C CA . GLU A 1 157 ? 20.926 -11.448 -41.081 1.00 92.12 157 GLU A CA 1
ATOM 1217 C C . GLU A 1 157 ? 19.935 -11.666 -42.228 1.00 92.12 157 GLU A C 1
ATOM 1219 O O . GLU A 1 157 ? 18.719 -11.632 -42.049 1.00 92.12 157 GLU A O 1
ATOM 1224 N N . THR A 1 158 ? 20.463 -11.957 -43.415 1.00 91.31 158 THR A N 1
ATOM 1225 C CA . THR A 1 158 ? 19.681 -12.295 -44.608 1.00 91.31 158 THR A CA 1
ATOM 1226 C C . THR A 1 158 ? 20.299 -13.461 -45.382 1.00 91.31 158 THR A C 1
ATOM 1228 O O . THR A 1 158 ? 21.347 -13.997 -45.006 1.00 91.31 158 THR A O 1
ATOM 1231 N N . ASP A 1 159 ? 19.663 -13.896 -46.472 1.00 87.06 159 ASP A N 1
ATOM 1232 C CA . ASP A 1 159 ? 20.305 -14.795 -47.435 1.00 87.06 159 ASP A CA 1
ATOM 1233 C C . ASP A 1 159 ? 21.250 -14.047 -48.393 1.00 87.06 159 ASP A C 1
ATOM 1235 O O . ASP A 1 159 ? 21.056 -12.875 -48.711 1.00 87.06 159 ASP A O 1
ATOM 1239 N N . THR A 1 160 ? 22.254 -14.760 -48.915 1.00 88.81 160 THR A N 1
ATOM 1240 C CA . THR A 1 160 ? 23.287 -14.195 -49.810 1.00 88.81 160 THR A CA 1
ATOM 1241 C C . THR A 1 160 ? 22.775 -13.657 -51.155 1.00 88.81 160 THR A C 1
ATOM 1243 O O . THR A 1 160 ? 23.553 -13.051 -51.888 1.00 88.81 160 THR A O 1
ATOM 1246 N N . ALA A 1 161 ? 21.510 -13.900 -51.526 1.00 87.12 161 ALA A N 1
ATOM 1247 C CA . ALA A 1 161 ? 20.921 -13.347 -52.746 1.00 87.12 161 ALA A CA 1
ATOM 1248 C C . ALA A 1 161 ? 20.222 -11.995 -52.507 1.00 87.12 161 ALA A C 1
ATOM 1250 O O . ALA A 1 161 ? 19.788 -11.366 -53.477 1.00 87.12 161 ALA A O 1
ATOM 1251 N N . THR A 1 162 ? 20.122 -11.543 -51.253 1.00 90.31 162 THR A N 1
ATOM 1252 C CA . THR A 1 162 ? 19.608 -10.219 -50.882 1.00 90.31 162 THR A CA 1
ATOM 1253 C C . THR A 1 162 ? 20.485 -9.124 -51.477 1.00 90.31 162 THR A C 1
ATOM 1255 O O . THR A 1 162 ? 21.709 -9.173 -51.390 1.00 90.31 162 THR A O 1
ATOM 1258 N N . THR A 1 163 ? 19.854 -8.134 -52.107 1.00 90.19 163 THR A N 1
ATOM 1259 C CA . THR A 1 163 ? 20.551 -7.030 -52.778 1.00 90.19 163 THR A CA 1
ATOM 1260 C C . THR A 1 163 ? 20.650 -5.774 -51.925 1.00 90.19 163 THR A C 1
ATOM 1262 O O . THR A 1 163 ? 21.635 -5.056 -52.053 1.00 90.19 163 THR A O 1
ATOM 1265 N N . THR A 1 164 ? 19.644 -5.491 -51.092 1.00 92.38 164 THR A N 1
ATOM 1266 C CA . THR A 1 164 ? 19.633 -4.338 -50.179 1.00 92.38 164 THR A CA 1
ATOM 1267 C C . THR A 1 164 ? 18.881 -4.680 -48.899 1.00 92.38 164 THR A C 1
ATOM 1269 O O . THR A 1 164 ? 17.935 -5.476 -48.926 1.00 92.38 164 THR A O 1
ATOM 1272 N N . VAL A 1 165 ? 19.281 -4.039 -47.802 1.00 95.00 165 VAL A N 1
ATOM 1273 C CA . VAL A 1 165 ? 18.531 -3.971 -46.547 1.00 95.00 165 VAL A CA 1
ATOM 1274 C C . VAL A 1 165 ? 18.355 -2.499 -46.194 1.00 95.00 165 VAL A C 1
ATOM 1276 O O . VAL A 1 165 ? 19.329 -1.753 -46.197 1.00 95.00 165 VAL A O 1
ATOM 1279 N N . ASP A 1 166 ? 17.122 -2.096 -45.911 1.00 94.56 166 ASP A N 1
ATOM 1280 C CA . ASP A 1 166 ? 16.774 -0.758 -45.430 1.00 94.56 166 ASP A CA 1
ATOM 1281 C C . ASP A 1 166 ? 16.194 -0.872 -44.014 1.00 94.56 166 ASP A C 1
ATOM 1283 O O . ASP A 1 166 ? 15.440 -1.808 -43.739 1.00 94.56 166 ASP A O 1
ATOM 1287 N N . LEU A 1 167 ? 16.521 0.067 -43.122 1.00 95.56 167 LEU A N 1
ATOM 1288 C CA . LEU A 1 167 ? 15.958 0.134 -41.771 1.00 95.56 167 LEU A CA 1
ATOM 1289 C C . LEU A 1 167 ? 15.117 1.400 -41.574 1.00 95.56 167 LEU A C 1
ATOM 1291 O O . LEU A 1 167 ? 15.445 2.459 -42.111 1.00 95.56 167 LEU A O 1
ATOM 1295 N N . ALA A 1 168 ? 14.067 1.304 -40.760 1.00 94.56 168 ALA A N 1
ATOM 1296 C CA . ALA A 1 168 ? 13.251 2.440 -40.339 1.00 94.56 168 ALA A CA 1
ATOM 1297 C C . ALA A 1 168 ? 12.743 2.272 -38.900 1.00 94.56 168 ALA A C 1
ATOM 1299 O O . ALA A 1 168 ? 12.524 1.153 -38.445 1.00 94.56 168 ALA A O 1
ATOM 1300 N N . PHE A 1 169 ? 12.491 3.384 -38.205 1.00 93.56 169 PHE A N 1
ATOM 1301 C CA . PHE A 1 169 ? 11.764 3.368 -36.934 1.00 93.56 169 PHE A CA 1
ATOM 1302 C C . PHE A 1 169 ? 10.251 3.402 -37.180 1.00 93.56 169 PHE A C 1
ATOM 1304 O O . PHE A 1 169 ? 9.742 4.252 -37.910 1.00 93.56 169 PHE A O 1
ATOM 1311 N N . LEU A 1 170 ? 9.532 2.470 -36.557 1.00 91.62 170 LEU A N 1
ATOM 1312 C CA . LEU A 1 170 ? 8.071 2.436 -36.453 1.00 91.62 170 LEU A CA 1
ATOM 1313 C C . LEU A 1 170 ? 7.558 3.010 -35.125 1.00 91.62 170 LEU A C 1
ATOM 1315 O O . LEU A 1 170 ? 6.365 3.284 -35.012 1.00 91.62 170 LEU A O 1
ATOM 1319 N N . LEU A 1 171 ? 8.430 3.092 -34.122 1.00 89.81 171 LEU A N 1
ATOM 1320 C CA . LEU A 1 171 ? 8.239 3.758 -32.835 1.00 89.81 171 LEU A CA 1
ATOM 1321 C C . LEU A 1 171 ? 9.595 4.344 -32.428 1.00 89.81 171 LEU A C 1
ATOM 1323 O O . LEU A 1 171 ? 10.630 3.732 -32.714 1.00 89.81 171 LEU A O 1
ATOM 1327 N N . GLY A 1 172 ? 9.577 5.521 -31.808 1.00 87.38 172 GLY A N 1
ATOM 1328 C CA . GLY A 1 172 ? 10.777 6.313 -31.566 1.00 87.38 172 GLY A CA 1
ATOM 1329 C C . GLY A 1 172 ? 11.338 6.933 -32.849 1.00 87.38 172 GLY A C 1
ATOM 1330 O O . GLY A 1 172 ? 10.756 6.846 -33.936 1.00 87.38 172 GLY A O 1
ATOM 1331 N N . SER A 1 173 ? 12.482 7.597 -32.724 1.00 87.12 173 SER A N 1
ATOM 1332 C CA . SER A 1 173 ? 13.190 8.185 -33.860 1.00 87.12 173 SER A CA 1
ATOM 1333 C C . SER A 1 173 ? 14.695 8.188 -33.622 1.00 87.12 173 SER A C 1
ATOM 1335 O O . SER A 1 173 ? 15.146 8.262 -32.486 1.00 87.12 173 SER A O 1
ATOM 1337 N N . GLY A 1 174 ? 15.481 8.101 -34.692 1.00 85.44 174 GLY A N 1
ATOM 1338 C CA . GLY A 1 174 ? 16.935 8.059 -34.594 1.00 85.44 174 GLY A CA 1
ATOM 1339 C C . GLY A 1 174 ? 17.600 8.031 -35.963 1.00 85.44 174 GLY A C 1
ATOM 1340 O O . GLY A 1 174 ? 16.929 7.999 -37.000 1.00 85.44 174 GLY A O 1
ATOM 1341 N N . THR A 1 175 ? 18.932 8.031 -35.965 1.00 89.38 175 THR A N 1
ATOM 1342 C CA . THR A 1 175 ? 19.732 7.925 -37.192 1.00 89.38 175 THR A CA 1
ATOM 1343 C C . THR A 1 175 ? 20.305 6.520 -37.315 1.00 89.38 175 THR A C 1
ATOM 1345 O O . THR A 1 175 ? 20.981 6.055 -36.405 1.00 89.38 175 THR A O 1
ATOM 1348 N N . LEU A 1 176 ? 20.052 5.863 -38.451 1.00 93.00 176 LEU A N 1
ATOM 1349 C CA . LEU A 1 176 ? 20.590 4.545 -38.794 1.00 93.00 176 LEU A CA 1
ATOM 1350 C C . LEU A 1 176 ? 21.517 4.690 -40.000 1.00 93.00 176 LEU A C 1
ATOM 1352 O O . LEU A 1 176 ? 21.066 4.979 -41.110 1.00 93.00 176 LEU A O 1
ATOM 1356 N N . THR A 1 177 ? 22.817 4.511 -39.780 1.00 93.62 177 THR A N 1
ATOM 1357 C CA . THR A 1 177 ? 23.846 4.658 -40.814 1.00 93.62 177 THR A CA 1
ATOM 1358 C C . THR A 1 177 ? 24.356 3.281 -41.234 1.00 93.62 177 THR A C 1
ATOM 1360 O O . THR A 1 177 ? 24.930 2.588 -40.399 1.00 93.62 177 THR A O 1
ATOM 1363 N N . PRO A 1 178 ? 24.185 2.856 -42.500 1.00 92.62 178 PRO A N 1
ATOM 1364 C CA . PRO A 1 178 ? 24.706 1.571 -42.960 1.00 92.62 178 PRO A CA 1
ATOM 1365 C C . PRO A 1 178 ? 26.234 1.509 -42.855 1.00 92.62 178 PRO A C 1
ATOM 1367 O O . PRO A 1 178 ? 26.924 2.453 -43.249 1.00 92.62 178 PRO A O 1
ATOM 1370 N N . VAL A 1 179 ? 26.755 0.379 -42.384 1.00 92.75 179 VAL A N 1
ATOM 1371 C CA . VAL A 1 179 ? 28.187 0.074 -42.324 1.00 92.75 179 VAL A CA 1
ATOM 1372 C C . VAL A 1 179 ? 28.548 -0.797 -43.526 1.00 92.75 179 VAL A C 1
ATOM 1374 O O . VAL A 1 179 ? 27.937 -1.837 -43.763 1.00 92.75 179 VAL A O 1
ATOM 1377 N N . ASP A 1 180 ? 29.532 -0.359 -44.312 1.00 90.81 180 ASP A N 1
ATOM 1378 C CA . ASP A 1 180 ? 30.003 -1.097 -45.485 1.00 90.81 180 ASP A CA 1
ATOM 1379 C C . ASP A 1 180 ? 31.096 -2.097 -45.087 1.00 90.81 180 ASP A C 1
ATOM 1381 O O . ASP A 1 180 ? 32.168 -1.698 -44.626 1.00 90.81 180 ASP A O 1
ATOM 1385 N N . ALA A 1 181 ? 30.830 -3.395 -45.257 1.00 87.31 181 ALA A N 1
ATOM 1386 C CA . ALA A 1 181 ? 31.790 -4.449 -44.933 1.00 87.31 181 ALA A CA 1
ATOM 1387 C C . ALA A 1 181 ? 32.934 -4.564 -45.965 1.00 87.31 181 ALA A C 1
ATOM 1389 O O . ALA A 1 181 ? 33.933 -5.237 -45.694 1.00 87.31 181 ALA A O 1
ATOM 1390 N N . ASP A 1 182 ? 32.808 -3.931 -47.140 1.00 85.44 182 ASP A N 1
ATOM 1391 C CA . ASP A 1 182 ? 33.829 -3.910 -48.195 1.00 85.44 182 ASP A CA 1
ATOM 1392 C C . ASP A 1 182 ? 34.012 -2.498 -48.770 1.00 85.44 182 ASP A C 1
ATOM 1394 O O . ASP A 1 182 ? 33.309 -2.082 -49.688 1.00 85.44 182 ASP A O 1
ATOM 1398 N N . ASP A 1 183 ? 35.045 -1.791 -48.305 1.00 79.50 183 ASP A N 1
ATOM 1399 C CA . ASP A 1 183 ? 35.369 -0.423 -48.732 1.00 79.50 183 ASP A CA 1
ATOM 1400 C C . ASP A 1 183 ? 35.866 -0.303 -50.191 1.00 79.50 183 ASP A C 1
ATOM 1402 O O . ASP A 1 183 ? 36.125 0.803 -50.686 1.00 79.50 183 ASP A O 1
ATOM 1406 N N . VAL A 1 184 ? 36.004 -1.427 -50.905 1.00 82.88 184 VAL A N 1
ATOM 1407 C CA . VAL A 1 184 ? 36.516 -1.483 -52.280 1.00 82.88 184 VAL A CA 1
ATOM 1408 C C . VAL A 1 184 ? 35.389 -1.535 -53.313 1.00 82.88 184 VAL A C 1
ATOM 1410 O O . VAL A 1 184 ? 35.537 -0.984 -54.416 1.00 82.88 184 VAL A O 1
ATOM 1413 N N . THR A 1 185 ? 34.275 -2.199 -53.002 1.00 81.38 185 THR A N 1
ATOM 1414 C CA . THR A 1 185 ? 33.163 -2.393 -53.940 1.00 81.38 185 THR A CA 1
ATOM 1415 C C . THR A 1 185 ? 32.153 -1.246 -53.820 1.00 81.38 185 THR A C 1
ATOM 1417 O O . THR A 1 185 ? 31.699 -0.943 -52.729 1.00 81.38 185 THR A O 1
ATOM 1420 N N . PRO A 1 186 ? 31.747 -0.575 -54.920 1.00 77.44 186 PRO A N 1
ATOM 1421 C CA . PRO A 1 186 ? 30.795 0.529 -54.814 1.00 77.44 186 PRO A CA 1
ATOM 1422 C C . PRO A 1 186 ? 29.404 0.104 -54.301 1.00 77.44 186 PRO A C 1
ATOM 1424 O O . PRO A 1 186 ? 28.680 -0.598 -55.010 1.00 77.44 186 PRO A O 1
ATOM 1427 N N . GLY A 1 187 ? 29.006 0.643 -53.144 1.00 79.06 187 GLY A N 1
ATOM 1428 C CA . GLY A 1 187 ? 27.692 0.461 -52.506 1.00 79.06 187 GLY A CA 1
ATOM 1429 C C . GLY A 1 187 ? 27.777 -0.422 -51.259 1.00 79.06 187 GLY A C 1
ATOM 1430 O O . GLY A 1 187 ? 28.689 -1.225 -51.172 1.00 79.06 187 GLY A O 1
ATOM 1431 N N . ILE A 1 188 ? 26.816 -0.316 -50.334 1.00 85.88 188 ILE A N 1
ATOM 1432 C CA . ILE A 1 188 ? 26.842 -1.045 -49.050 1.00 85.88 188 ILE A CA 1
ATOM 1433 C C . ILE A 1 188 ? 26.885 -2.559 -49.283 1.00 85.88 188 ILE A C 1
ATOM 1435 O O . ILE A 1 188 ? 25.934 -3.117 -49.840 1.00 85.88 188 ILE A O 1
ATOM 1439 N N . GLN A 1 189 ? 27.982 -3.208 -48.886 1.00 89.75 189 GLN A N 1
ATOM 1440 C CA . GLN A 1 189 ? 28.138 -4.659 -48.951 1.00 89.75 189 GLN A CA 1
ATOM 1441 C C . GLN A 1 189 ? 27.944 -5.307 -47.570 1.00 89.75 189 GLN A C 1
ATOM 1443 O O . GLN A 1 189 ? 28.439 -4.776 -46.575 1.00 89.75 189 GLN A O 1
ATOM 1448 N N . PRO A 1 190 ? 27.283 -6.478 -47.497 1.00 93.44 190 PRO A N 1
ATOM 1449 C CA . PRO A 1 190 ? 27.209 -7.267 -46.274 1.00 93.44 190 PRO A CA 1
ATOM 1450 C C . PRO A 1 190 ? 28.463 -8.122 -46.052 1.00 93.44 190 PRO A C 1
ATOM 1452 O O . PRO A 1 190 ? 29.159 -8.505 -46.997 1.00 93.44 190 PRO A O 1
ATOM 1455 N N . GLU A 1 191 ? 28.685 -8.542 -44.809 1.00 94.31 191 GLU A N 1
ATOM 1456 C CA . GLU A 1 191 ? 29.625 -9.618 -44.493 1.00 94.31 191 GLU A CA 1
ATOM 1457 C C . GLU A 1 191 ? 29.006 -10.979 -44.865 1.00 94.31 191 GLU A C 1
ATOM 1459 O O . GLU A 1 191 ? 27.929 -11.343 -44.391 1.00 94.31 191 GLU A O 1
ATOM 1464 N N . ILE A 1 192 ? 29.678 -11.760 -45.720 1.00 90.81 192 ILE A N 1
ATOM 1465 C CA . ILE A 1 192 ? 29.194 -13.082 -46.149 1.00 90.81 192 ILE A CA 1
ATOM 1466 C C . ILE A 1 192 ? 29.869 -14.194 -45.343 1.00 90.81 192 ILE A C 1
ATOM 1468 O O . ILE A 1 192 ? 31.071 -14.432 -45.487 1.00 90.81 192 ILE A O 1
ATOM 1472 N N . VAL A 1 193 ? 29.078 -14.968 -44.593 1.00 87.00 193 VAL A N 1
ATOM 1473 C CA . VAL A 1 193 ? 29.544 -16.173 -43.889 1.00 87.00 193 VAL A CA 1
ATOM 1474 C C . VAL A 1 193 ? 28.653 -17.357 -44.255 1.00 87.00 193 VAL A C 1
ATOM 1476 O O . VAL A 1 193 ? 27.477 -17.428 -43.904 1.00 87.00 193 VAL A O 1
ATOM 1479 N N . GLY A 1 194 ? 29.216 -18.327 -44.979 1.00 84.88 194 GLY A N 1
ATOM 1480 C CA . GLY A 1 194 ? 28.476 -19.514 -45.412 1.00 84.88 194 GLY A CA 1
ATOM 1481 C C . GLY A 1 194 ? 27.302 -19.165 -46.336 1.00 84.88 194 GLY A C 1
ATOM 1482 O O . GLY A 1 194 ? 27.512 -18.719 -47.461 1.00 84.88 194 GLY A O 1
ATOM 1483 N N . SER A 1 195 ? 26.076 -19.422 -45.875 1.00 81.00 195 SER A N 1
ATOM 1484 C CA . SER A 1 195 ? 24.817 -19.143 -46.587 1.00 81.00 195 SER A CA 1
ATOM 1485 C C . SER A 1 195 ? 24.084 -17.897 -46.073 1.00 81.00 195 SER A C 1
ATOM 1487 O O . SER A 1 195 ? 22.903 -17.713 -46.388 1.00 81.00 195 SER A O 1
ATOM 1489 N N . SER A 1 196 ? 24.759 -17.063 -45.282 1.00 86.94 196 SER A N 1
ATOM 1490 C CA . SER A 1 196 ? 24.193 -15.871 -44.649 1.00 86.94 196 SER A CA 1
ATOM 1491 C C . SER A 1 196 ? 24.960 -14.610 -45.036 1.00 86.94 196 SER A C 1
ATOM 1493 O O . SER A 1 196 ? 26.171 -14.649 -45.261 1.00 86.94 196 SER A O 1
ATOM 1495 N N . ALA A 1 197 ? 24.222 -13.507 -45.133 1.00 91.94 197 ALA A N 1
ATOM 1496 C CA . ALA A 1 197 ? 24.730 -12.160 -45.347 1.00 91.94 197 ALA A CA 1
ATOM 1497 C C . ALA A 1 197 ? 24.337 -11.282 -44.150 1.00 91.94 197 ALA A C 1
ATOM 1499 O O . ALA A 1 197 ? 23.144 -11.170 -43.856 1.00 91.94 197 ALA A O 1
ATOM 1500 N N . PHE A 1 198 ? 25.323 -10.686 -43.479 1.00 94.44 198 PHE A N 1
ATOM 1501 C CA . PHE A 1 198 ? 25.145 -9.823 -42.311 1.00 94.44 198 PHE A CA 1
ATOM 1502 C C . PHE A 1 198 ? 25.299 -8.355 -42.702 1.00 94.44 198 PHE A C 1
ATOM 1504 O O . PHE A 1 198 ? 26.306 -7.967 -43.293 1.00 94.44 198 PHE A O 1
ATOM 1511 N N . TRP A 1 199 ? 24.285 -7.560 -42.383 1.00 96.12 199 TRP A N 1
ATOM 1512 C CA . TRP A 1 199 ? 24.221 -6.130 -42.656 1.00 96.12 199 TRP A CA 1
ATOM 1513 C C . TRP A 1 199 ? 24.250 -5.383 -41.328 1.00 96.12 199 TRP A C 1
ATOM 1515 O O . TRP A 1 199 ? 23.350 -5.578 -40.509 1.00 96.12 199 TRP A O 1
ATOM 1525 N N . ASP A 1 200 ? 25.257 -4.537 -41.135 1.00 95.94 200 ASP A N 1
ATOM 1526 C CA . ASP A 1 200 ? 25.409 -3.739 -39.922 1.00 95.94 200 ASP A CA 1
ATOM 1527 C C . ASP A 1 200 ? 25.003 -2.290 -40.180 1.00 95.94 200 ASP A C 1
ATOM 1529 O O . ASP A 1 200 ? 25.277 -1.720 -41.238 1.00 95.94 200 ASP A O 1
ATOM 1533 N N . PHE A 1 201 ? 24.351 -1.689 -39.193 1.00 96.44 201 PHE A N 1
ATOM 1534 C CA . PHE A 1 201 ? 23.999 -0.278 -39.171 1.00 96.44 201 PHE A CA 1
ATOM 1535 C C . PHE A 1 201 ? 24.402 0.302 -37.820 1.00 96.44 201 PHE A C 1
ATOM 1537 O O . PHE A 1 201 ? 24.135 -0.297 -36.781 1.00 96.44 201 PHE A O 1
ATOM 1544 N N . THR A 1 202 ? 25.006 1.484 -37.825 1.00 95.75 202 THR A N 1
ATOM 1545 C CA . THR A 1 202 ? 25.208 2.275 -36.612 1.00 95.75 202 THR A CA 1
ATOM 1546 C C . THR A 1 202 ? 23.925 3.040 -36.313 1.00 95.75 202 THR A C 1
ATOM 1548 O O . THR A 1 202 ? 23.519 3.902 -37.098 1.00 95.75 202 THR A O 1
ATOM 1551 N N . TRP A 1 203 ? 23.277 2.704 -35.203 1.00 95.00 203 TRP A N 1
ATOM 1552 C CA . TRP A 1 203 ? 22.202 3.473 -34.595 1.00 95.00 203 TRP A CA 1
ATOM 1553 C C . TRP A 1 203 ? 22.798 4.458 -33.596 1.00 95.00 203 TRP A C 1
ATOM 1555 O O . TRP A 1 203 ? 23.293 4.047 -32.555 1.00 95.00 203 TRP A O 1
ATOM 1565 N N . THR A 1 204 ? 22.729 5.749 -33.903 1.00 92.00 204 THR A N 1
ATOM 1566 C CA . THR A 1 204 ? 23.067 6.796 -32.932 1.00 92.00 204 THR A CA 1
ATOM 1567 C C . THR A 1 204 ? 21.829 7.093 -32.083 1.00 92.00 204 THR A C 1
ATOM 1569 O O . THR A 1 204 ? 20.844 7.648 -32.588 1.00 92.00 204 THR A O 1
ATOM 1572 N N . ILE A 1 205 ? 21.875 6.665 -30.825 1.00 90.56 205 ILE A N 1
ATOM 1573 C CA . ILE A 1 205 ? 20.867 6.861 -29.777 1.00 90.56 205 ILE A CA 1
ATOM 1574 C C . ILE A 1 205 ? 21.207 8.145 -29.033 1.00 90.56 205 ILE A C 1
ATOM 1576 O O . ILE A 1 205 ? 22.365 8.338 -28.691 1.00 90.56 205 ILE A O 1
ATOM 1580 N N . THR A 1 206 ? 20.222 9.005 -28.784 1.00 88.69 206 THR A N 1
ATOM 1581 C CA . THR A 1 206 ? 20.417 10.280 -28.064 1.00 88.69 206 THR A CA 1
ATOM 1582 C C . THR A 1 206 ? 19.306 10.580 -27.058 1.00 88.69 206 THR A C 1
ATOM 1584 O O . THR A 1 206 ? 19.230 11.696 -26.561 1.00 88.69 206 THR A O 1
ATOM 1587 N N . GLN A 1 207 ? 18.363 9.654 -26.880 1.00 87.94 207 GLN A N 1
ATOM 1588 C CA . GLN A 1 207 ? 17.232 9.766 -25.961 1.00 87.94 207 GLN A CA 1
ATOM 1589 C C . GLN A 1 207 ? 16.873 8.357 -25.462 1.00 87.94 207 GLN A C 1
ATOM 1591 O O . GLN A 1 207 ? 17.096 7.394 -26.205 1.00 87.94 207 GLN A O 1
ATOM 1596 N N . PRO A 1 208 ? 16.332 8.230 -24.245 1.00 88.56 208 PRO A N 1
ATOM 1597 C CA . PRO A 1 208 ? 15.787 6.992 -23.720 1.00 88.56 208 PRO A CA 1
ATOM 1598 C C . PRO A 1 208 ? 14.391 6.750 -24.312 1.00 88.56 208 PRO A C 1
ATOM 1600 O O . PRO A 1 208 ? 13.825 7.586 -25.026 1.00 88.56 208 PRO A O 1
ATOM 1603 N N . GLY A 1 209 ? 13.822 5.594 -24.002 1.00 88.44 209 GLY A N 1
ATOM 1604 C CA . GLY A 1 209 ? 12.445 5.238 -24.296 1.00 88.44 209 GLY A CA 1
ATOM 1605 C C . GLY A 1 209 ? 12.299 3.959 -25.111 1.00 88.44 209 GLY A C 1
ATOM 1606 O O . GLY A 1 209 ? 13.239 3.207 -25.372 1.00 88.44 209 GLY A O 1
ATOM 1607 N N . SER A 1 210 ? 11.061 3.715 -25.531 1.00 89.69 210 SER A N 1
ATOM 1608 C CA . SER A 1 210 ? 10.695 2.548 -26.328 1.00 89.69 210 SER A CA 1
ATOM 1609 C C . SER A 1 210 ? 10.863 2.808 -27.826 1.00 89.69 210 SER A C 1
ATOM 1611 O O . SER A 1 210 ? 10.252 3.711 -28.404 1.00 89.69 210 SER A O 1
ATOM 1613 N N . TYR A 1 211 ? 11.631 1.950 -28.489 1.00 92.25 211 TYR A N 1
ATOM 1614 C CA . TYR A 1 211 ? 11.890 1.989 -29.925 1.00 92.25 211 TYR A CA 1
ATOM 1615 C C . TYR A 1 211 ? 11.366 0.735 -30.612 1.00 92.25 211 TYR A C 1
ATOM 1617 O O . TYR A 1 211 ? 11.358 -0.361 -30.054 1.00 92.25 211 TYR A O 1
ATOM 1625 N N . ARG A 1 212 ? 10.981 0.876 -31.884 1.00 92.12 212 ARG A N 1
ATOM 1626 C CA . ARG A 1 212 ? 10.673 -0.269 -32.749 1.00 92.12 212 ARG A CA 1
ATOM 1627 C C . ARG A 1 212 ? 11.311 -0.089 -34.111 1.00 92.12 212 ARG A C 1
ATOM 1629 O O . ARG A 1 212 ? 10.918 0.806 -34.856 1.00 92.12 212 ARG A O 1
ATOM 1636 N N . ILE A 1 213 ? 12.251 -0.961 -34.450 1.00 93.69 213 ILE A N 1
ATOM 1637 C CA . ILE A 1 213 ? 12.988 -0.955 -35.716 1.00 93.69 213 ILE A CA 1
ATOM 1638 C C . ILE A 1 213 ? 12.337 -1.957 -36.671 1.00 93.69 213 ILE A C 1
ATOM 1640 O O . ILE A 1 213 ? 12.081 -3.098 -36.299 1.00 93.69 213 ILE A O 1
ATOM 1644 N N . GLU A 1 214 ? 12.079 -1.546 -37.909 1.00 93.81 214 GLU A N 1
ATOM 1645 C CA . GLU A 1 214 ? 11.690 -2.418 -39.017 1.00 93.81 214 GLU A CA 1
ATOM 1646 C C . GLU A 1 214 ? 12.845 -2.520 -40.012 1.00 93.81 214 GLU A C 1
ATOM 1648 O O . GLU A 1 214 ? 13.325 -1.511 -40.531 1.00 93.81 214 GLU A O 1
ATOM 1653 N N . ALA A 1 215 ? 13.271 -3.747 -40.296 1.00 94.75 215 ALA A N 1
ATOM 1654 C CA . ALA A 1 215 ? 14.215 -4.062 -41.352 1.00 94.75 215 ALA A CA 1
ATOM 1655 C C . ALA A 1 215 ? 13.468 -4.553 -42.591 1.00 94.75 215 ALA A C 1
ATOM 1657 O O . ALA A 1 215 ? 12.562 -5.375 -42.488 1.00 94.75 215 ALA A O 1
ATOM 1658 N N . THR A 1 216 ? 13.865 -4.084 -43.771 1.00 94.50 216 THR A N 1
ATOM 1659 C CA . THR A 1 216 ? 13.285 -4.455 -45.065 1.00 94.50 216 THR A CA 1
ATOM 1660 C C . THR A 1 216 ? 14.372 -4.998 -45.985 1.00 94.50 216 THR A C 1
ATOM 1662 O O . THR A 1 216 ? 15.216 -4.248 -46.466 1.00 94.50 216 THR A O 1
ATOM 1665 N N . ALA A 1 217 ? 14.339 -6.298 -46.274 1.00 93.00 217 ALA A N 1
ATOM 1666 C CA . ALA A 1 217 ? 15.258 -6.957 -47.196 1.00 93.00 217 ALA A CA 1
ATOM 1667 C C . ALA A 1 217 ? 14.633 -7.062 -48.590 1.00 93.00 217 ALA A C 1
ATOM 1669 O O . ALA A 1 217 ? 13.522 -7.576 -48.754 1.00 93.00 217 ALA A O 1
ATOM 1670 N N . THR A 1 218 ? 15.373 -6.631 -49.612 1.00 93.06 218 THR A N 1
ATOM 1671 C CA . THR A 1 218 ? 14.969 -6.738 -51.019 1.00 93.06 218 THR A CA 1
ATOM 1672 C C . THR A 1 218 ? 15.917 -7.658 -51.773 1.00 93.06 218 THR A C 1
ATOM 1674 O O . THR A 1 218 ? 17.134 -7.476 -51.748 1.00 93.06 218 THR A O 1
ATOM 1677 N N . GLY A 1 219 ? 15.355 -8.621 -52.503 1.00 89.12 219 GLY A N 1
ATOM 1678 C CA . GLY A 1 219 ? 16.108 -9.542 -53.350 1.00 89.12 219 GLY A CA 1
ATOM 1679 C C . GLY A 1 219 ? 15.332 -9.974 -54.602 1.00 89.12 219 GLY A C 1
ATOM 1680 O O . GLY A 1 219 ? 14.217 -9.510 -54.852 1.00 89.12 219 GLY A O 1
A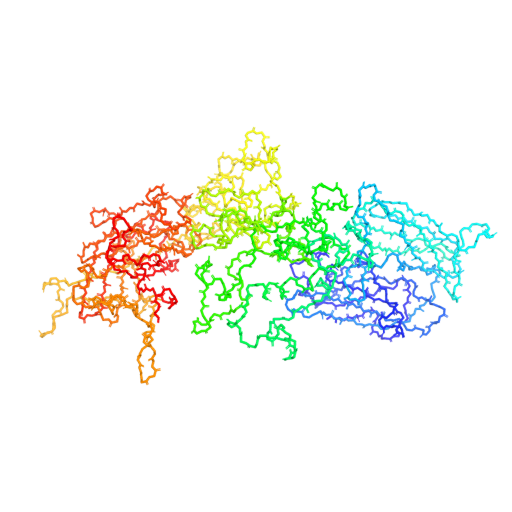TOM 1681 N N . PRO A 1 220 ? 15.891 -10.889 -55.417 1.00 83.19 220 PRO A N 1
ATOM 1682 C CA . PRO A 1 220 ? 15.344 -11.263 -56.724 1.00 83.19 220 PRO A CA 1
ATOM 1683 C C . PRO A 1 220 ? 13.901 -11.786 -56.730 1.00 83.19 220 PRO A C 1
ATOM 1685 O O . PRO A 1 220 ? 13.239 -11.711 -57.765 1.00 83.19 220 PRO A O 1
ATOM 1688 N N . GLY A 1 221 ? 13.415 -12.340 -55.619 1.00 77.62 221 GLY A N 1
ATOM 1689 C CA . GLY A 1 221 ? 12.060 -12.886 -55.519 1.00 77.62 221 GLY A CA 1
ATOM 1690 C C . GLY A 1 221 ? 11.093 -12.070 -54.653 1.00 77.62 221 GLY A C 1
ATOM 1691 O O . GLY A 1 221 ? 9.983 -12.537 -54.390 1.00 77.62 221 GLY A O 1
ATOM 1692 N N . GLY A 1 222 ? 11.466 -10.840 -54.275 1.00 86.94 222 GLY A N 1
ATOM 1693 C CA . GLY A 1 222 ? 10.568 -9.871 -53.648 1.00 86.94 222 GLY A CA 1
ATOM 1694 C C . GLY A 1 222 ? 11.180 -9.140 -52.458 1.00 86.94 222 GLY A C 1
ATOM 1695 O O . GLY A 1 222 ? 12.398 -9.013 -52.343 1.00 86.94 222 GLY A O 1
ATOM 1696 N N . VAL A 1 223 ? 10.295 -8.662 -51.586 1.00 89.25 223 VAL A N 1
ATOM 1697 C CA . VAL A 1 223 ? 10.623 -7.946 -50.350 1.00 89.25 223 VAL A CA 1
ATOM 1698 C C . VAL A 1 223 ? 10.141 -8.770 -49.161 1.00 89.25 223 VAL A C 1
ATOM 1700 O O . VAL A 1 223 ? 9.081 -9.402 -49.241 1.00 89.25 223 VAL A O 1
ATOM 1703 N N . ASN A 1 224 ? 10.909 -8.756 -48.077 1.00 88.50 224 ASN A N 1
ATOM 1704 C CA . ASN A 1 224 ? 10.503 -9.285 -46.782 1.00 88.50 224 ASN A CA 1
ATOM 1705 C C . ASN A 1 224 ? 10.899 -8.316 -45.666 1.00 88.50 224 ASN A C 1
ATOM 1707 O O . ASN A 1 224 ? 11.842 -7.547 -45.841 1.00 88.50 224 ASN A O 1
ATOM 1711 N N . THR A 1 225 ? 10.195 -8.359 -44.539 1.00 89.31 225 THR A N 1
ATOM 1712 C CA . THR A 1 225 ? 10.434 -7.454 -43.409 1.00 89.31 225 THR A CA 1
ATOM 1713 C C . THR A 1 225 ? 10.559 -8.217 -42.101 1.00 89.31 225 THR A C 1
ATOM 1715 O O . THR A 1 225 ? 9.915 -9.253 -41.941 1.00 89.31 225 THR A O 1
ATOM 1718 N N . ASP A 1 226 ? 11.330 -7.674 -41.167 1.00 87.19 226 ASP A N 1
ATOM 1719 C CA . ASP A 1 226 ? 11.385 -8.115 -39.773 1.00 87.19 226 ASP A CA 1
ATOM 1720 C C . ASP A 1 226 ? 11.331 -6.905 -38.838 1.00 87.19 226 ASP A C 1
ATOM 1722 O O . ASP A 1 226 ? 11.661 -5.792 -39.255 1.00 87.19 226 ASP A O 1
ATOM 1726 N N . ARG A 1 227 ? 10.883 -7.101 -37.597 1.00 89.44 227 ARG A N 1
ATOM 1727 C CA . ARG A 1 227 ? 10.713 -6.027 -36.612 1.00 89.44 227 ARG A CA 1
ATOM 1728 C C . ARG A 1 227 ? 11.342 -6.396 -35.283 1.00 89.44 227 ARG A C 1
ATOM 1730 O O . ARG A 1 227 ? 11.348 -7.562 -34.902 1.00 89.44 227 ARG A O 1
ATOM 1737 N N . ARG A 1 228 ? 11.838 -5.386 -34.575 1.00 88.06 228 ARG A N 1
ATOM 1738 C CA . ARG A 1 228 ? 12.469 -5.550 -33.270 1.00 88.06 228 ARG A CA 1
ATOM 1739 C C . ARG A 1 228 ? 12.136 -4.374 -32.363 1.00 88.06 228 ARG A C 1
ATOM 1741 O O . ARG A 1 228 ? 12.364 -3.229 -32.756 1.00 88.06 228 ARG A O 1
ATOM 1748 N N . ASN A 1 229 ? 11.604 -4.666 -31.180 1.00 87.94 229 ASN A N 1
ATOM 1749 C CA . ASN A 1 229 ? 11.484 -3.680 -30.111 1.00 87.94 229 ASN A CA 1
ATOM 1750 C C . ASN A 1 229 ? 12.826 -3.546 -29.387 1.00 87.94 229 ASN A C 1
ATOM 1752 O O . ASN A 1 229 ? 13.601 -4.504 -29.330 1.00 87.94 229 ASN A O 1
ATOM 1756 N N . ALA A 1 230 ? 13.096 -2.355 -28.874 1.00 89.31 230 ALA A N 1
ATOM 1757 C CA . ALA A 1 230 ? 14.256 -2.063 -28.053 1.00 89.31 230 ALA A CA 1
ATOM 1758 C C . ALA A 1 230 ? 13.864 -1.039 -26.991 1.00 89.31 230 ALA A C 1
ATOM 1760 O O . ALA A 1 230 ? 13.216 -0.045 -27.324 1.00 89.31 230 ALA A O 1
ATOM 1761 N N . THR A 1 231 ? 14.279 -1.277 -25.755 1.00 89.31 231 THR A N 1
ATOM 1762 C CA . THR A 1 231 ? 14.160 -0.308 -24.668 1.00 89.31 231 THR A CA 1
ATOM 1763 C C . THR A 1 231 ? 15.517 0.344 -24.484 1.00 89.31 231 THR A C 1
ATOM 1765 O O . THR A 1 231 ? 16.532 -0.350 -24.415 1.00 89.31 231 THR A O 1
ATOM 1768 N N . VAL A 1 232 ? 15.540 1.671 -24.474 1.00 88.62 232 VAL A N 1
ATOM 1769 C CA . VAL A 1 232 ? 16.716 2.452 -24.099 1.00 88.62 232 VAL A CA 1
ATOM 1770 C C . VAL A 1 232 ? 16.417 3.100 -22.756 1.00 88.62 232 VAL A C 1
ATOM 1772 O O . VAL A 1 232 ? 15.387 3.760 -22.642 1.00 88.62 232 VAL A O 1
ATOM 1775 N N . ILE A 1 233 ? 17.298 2.935 -21.780 1.00 86.12 233 ILE A N 1
ATOM 1776 C CA . ILE A 1 233 ? 17.194 3.586 -20.467 1.00 86.12 233 ILE A CA 1
ATOM 1777 C C . ILE A 1 233 ? 18.366 4.542 -20.276 1.00 86.12 233 ILE A C 1
ATOM 1779 O O . ILE A 1 233 ? 19.409 4.358 -20.914 1.00 86.12 233 ILE A O 1
ATOM 1783 N N . TYR A 1 234 ? 18.184 5.559 -19.438 1.00 86.38 234 TYR A N 1
ATOM 1784 C CA . TYR A 1 234 ? 19.308 6.328 -18.918 1.00 86.38 234 TYR A CA 1
ATOM 1785 C C . TYR A 1 234 ? 19.940 5.574 -17.762 1.00 86.38 234 TYR A C 1
ATOM 1787 O O . TYR A 1 234 ? 19.238 4.897 -17.019 1.00 86.38 234 TYR A O 1
ATOM 1795 N N . ARG A 1 235 ? 21.263 5.667 -17.651 1.00 87.25 235 ARG A N 1
ATOM 1796 C CA . ARG A 1 235 ? 21.953 5.263 -16.434 1.00 87.25 235 ARG A CA 1
ATOM 1797 C C . ARG A 1 235 ? 23.292 5.964 -16.311 1.00 87.25 235 ARG A C 1
ATOM 1799 O O . ARG A 1 235 ? 24.052 6.026 -17.287 1.00 87.25 235 ARG A O 1
ATOM 1806 N N . GLN A 1 236 ? 23.587 6.439 -15.113 1.00 88.12 236 GLN A N 1
ATOM 1807 C CA . GLN A 1 236 ? 24.890 6.974 -14.763 1.00 88.12 236 GLN A CA 1
ATOM 1808 C C . GLN A 1 236 ? 25.896 5.824 -14.687 1.00 88.12 236 GLN A C 1
ATOM 1810 O O . GLN A 1 236 ? 25.709 4.872 -13.943 1.00 88.12 236 GLN A O 1
ATOM 1815 N N . ILE A 1 237 ? 26.945 5.877 -15.510 1.00 86.75 237 ILE A N 1
ATOM 1816 C CA . ILE A 1 237 ? 28.002 4.856 -15.526 1.00 86.75 237 ILE A CA 1
ATOM 1817 C C . ILE A 1 237 ? 29.354 5.535 -15.370 1.00 86.75 237 ILE A C 1
ATOM 1819 O O . ILE A 1 237 ? 29.715 6.413 -16.164 1.00 86.75 237 ILE A O 1
ATOM 1823 N N . VAL A 1 238 ? 30.144 5.053 -14.418 1.00 88.81 238 VAL A N 1
ATOM 1824 C CA . VAL A 1 238 ? 31.548 5.434 -14.241 1.00 88.81 238 VAL A CA 1
ATOM 1825 C C . VAL A 1 238 ? 32.493 4.406 -14.876 1.00 88.81 238 VAL A C 1
ATOM 1827 O O . VAL A 1 238 ? 32.104 3.313 -15.291 1.00 88.81 238 VAL A O 1
ATOM 1830 N N . GLY A 1 239 ? 33.751 4.798 -15.078 1.00 86.88 239 GLY A N 1
ATOM 1831 C CA . GLY A 1 239 ? 34.765 3.923 -15.670 1.00 86.88 239 GLY A CA 1
ATOM 1832 C C . GLY A 1 239 ? 35.602 3.245 -14.596 1.00 86.88 239 GLY A C 1
ATOM 1833 O O . GLY A 1 239 ? 35.931 3.893 -13.615 1.00 86.88 239 GLY A O 1
ATOM 1834 N N . ASP A 1 240 ? 36.033 2.010 -14.853 1.00 90.69 240 ASP A N 1
ATOM 1835 C CA . ASP A 1 240 ? 36.858 1.239 -13.923 1.00 90.69 240 ASP A CA 1
ATOM 1836 C C . ASP A 1 240 ? 38.233 1.895 -13.657 1.00 90.69 240 ASP A C 1
ATOM 1838 O O . ASP A 1 240 ? 39.032 2.069 -14.593 1.00 90.69 240 ASP A O 1
ATOM 1842 N N . ASP A 1 241 ? 38.570 2.214 -12.398 1.00 88.25 241 ASP A N 1
ATOM 1843 C CA . ASP A 1 241 ? 39.913 2.647 -11.985 1.00 88.25 241 ASP A CA 1
ATOM 1844 C C . ASP A 1 241 ? 40.513 1.689 -10.942 1.00 88.25 241 ASP A C 1
ATOM 1846 O O . ASP A 1 241 ? 40.224 1.745 -9.758 1.00 88.25 241 ASP A O 1
ATOM 1850 N N . PRO A 1 242 ? 41.528 0.882 -11.302 1.00 87.12 242 PRO A N 1
ATOM 1851 C CA . PRO A 1 242 ? 42.149 -0.055 -10.362 1.00 87.12 242 PRO A CA 1
ATOM 1852 C C . PRO A 1 242 ? 42.934 0.601 -9.202 1.00 87.12 242 PRO A C 1
ATOM 1854 O O . PRO A 1 242 ? 43.628 -0.113 -8.466 1.00 87.12 242 PRO A O 1
ATOM 1857 N N . ASN A 1 243 ? 42.978 1.935 -9.114 1.00 88.62 243 ASN A N 1
ATOM 1858 C CA . ASN A 1 243 ? 43.542 2.679 -7.984 1.00 88.62 243 ASN A CA 1
ATOM 1859 C C . ASN A 1 243 ? 42.481 3.359 -7.119 1.00 88.62 243 ASN A C 1
ATOM 1861 O O . ASN A 1 243 ? 42.873 3.900 -6.080 1.00 88.62 243 ASN A O 1
ATOM 1865 N N . ASP A 1 244 ? 41.233 3.349 -7.566 1.00 89.94 244 ASP A N 1
ATOM 1866 C CA . ASP A 1 244 ? 40.070 3.600 -6.741 1.00 89.94 244 ASP A CA 1
ATOM 1867 C C . ASP A 1 244 ? 39.549 2.264 -6.196 1.00 89.94 244 ASP A C 1
ATOM 1869 O O . ASP A 1 244 ? 39.942 1.199 -6.680 1.00 89.94 244 ASP A O 1
ATOM 1873 N N . LEU A 1 245 ? 38.803 2.299 -5.099 1.00 93.50 245 LEU A N 1
ATOM 1874 C CA . LEU A 1 245 ? 38.172 1.101 -4.520 1.00 93.50 245 LEU A CA 1
ATOM 1875 C C . LEU A 1 245 ? 36.654 1.261 -4.373 1.00 93.50 245 LEU A C 1
ATOM 1877 O O . LEU A 1 245 ? 36.036 0.409 -3.738 1.00 93.50 245 LEU A O 1
ATOM 1881 N N . ASP A 1 246 ? 36.138 2.372 -4.878 1.00 94.06 246 ASP A N 1
ATOM 1882 C CA . ASP A 1 246 ? 34.771 2.879 -4.824 1.00 94.06 246 ASP A CA 1
ATOM 1883 C C . ASP A 1 246 ? 34.636 3.714 -6.109 1.00 94.06 246 ASP A C 1
ATOM 1885 O O . ASP A 1 246 ? 34.825 4.930 -6.114 1.00 94.06 246 ASP A O 1
ATOM 1889 N N . ASP A 1 247 ? 34.576 3.015 -7.248 1.00 93.94 247 ASP A N 1
ATOM 1890 C CA . ASP A 1 247 ? 34.735 3.606 -8.585 1.00 93.94 247 ASP A CA 1
ATOM 1891 C C . ASP A 1 247 ? 33.618 4.627 -8.898 1.00 93.94 247 ASP A C 1
ATOM 1893 O O . ASP A 1 247 ? 33.839 5.589 -9.651 1.00 93.94 247 ASP A O 1
ATOM 1897 N N . ASP A 1 248 ? 32.416 4.418 -8.357 1.00 93.56 248 ASP A N 1
ATOM 1898 C CA . ASP A 1 248 ? 31.236 5.274 -8.506 1.00 93.56 248 ASP A CA 1
ATOM 1899 C C . ASP A 1 248 ? 31.086 6.348 -7.437 1.00 93.56 248 ASP A C 1
ATOM 1901 O O . ASP A 1 248 ? 30.262 7.243 -7.631 1.00 93.56 248 ASP A O 1
ATOM 1905 N N . ASP A 1 249 ? 31.930 6.380 -6.407 1.00 94.88 249 ASP A N 1
ATOM 1906 C CA . ASP A 1 249 ? 31.849 7.350 -5.315 1.00 94.88 249 ASP A CA 1
ATOM 1907 C C . ASP A 1 249 ? 30.462 7.351 -4.624 1.00 94.88 249 ASP A C 1
ATOM 1909 O O . ASP A 1 249 ? 30.008 8.404 -4.153 1.00 94.88 249 ASP A O 1
ATOM 1913 N N . ASP A 1 250 ? 29.800 6.191 -4.555 1.00 93.31 250 ASP A N 1
ATOM 1914 C CA . ASP A 1 250 ? 28.435 6.007 -4.036 1.00 93.31 250 ASP A CA 1
ATOM 1915 C C . ASP A 1 250 ? 28.388 5.780 -2.513 1.00 93.31 250 ASP A C 1
ATOM 1917 O O . ASP A 1 250 ? 27.324 5.779 -1.8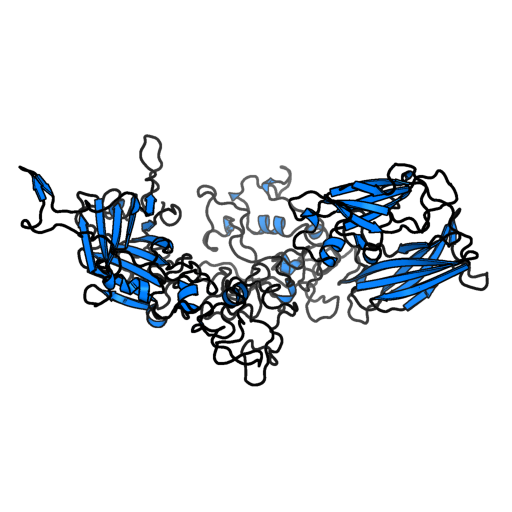98 1.00 93.31 250 ASP A O 1
ATOM 1921 N N . GLY A 1 251 ? 29.555 5.626 -1.875 1.00 93.44 251 GLY A N 1
ATOM 1922 C CA . GLY A 1 251 ? 29.695 5.386 -0.438 1.00 93.44 251 GLY A CA 1
ATOM 1923 C C . GLY A 1 251 ? 29.984 3.933 -0.057 1.00 93.44 251 GLY A C 1
ATOM 1924 O O . GLY A 1 251 ? 30.369 3.685 1.100 1.00 93.44 251 GLY A O 1
ATOM 1925 N N . LEU A 1 252 ? 29.844 3.001 -0.995 1.00 93.88 252 LEU A N 1
ATOM 1926 C CA . LEU A 1 252 ? 30.137 1.580 -0.896 1.00 93.88 252 LEU A CA 1
ATOM 1927 C C . LEU A 1 252 ? 31.383 1.258 -1.735 1.00 93.88 252 LEU A C 1
ATOM 1929 O O . LEU A 1 252 ? 31.705 1.896 -2.715 1.00 93.88 252 LEU A O 1
ATOM 1933 N N . ALA A 1 253 ? 32.176 0.284 -1.297 1.00 94.12 253 ALA A N 1
ATOM 1934 C CA . ALA A 1 253 ? 33.366 -0.104 -2.055 1.00 94.12 253 ALA A CA 1
ATOM 1935 C C . ALA A 1 253 ? 33.016 -1.192 -3.079 1.00 94.12 253 ALA A C 1
ATOM 1937 O O . ALA A 1 253 ? 32.310 -2.133 -2.707 1.00 94.12 253 ALA A O 1
ATOM 1938 N N . ASP A 1 254 ? 33.674 -1.216 -4.246 1.00 93.44 254 ASP A N 1
ATOM 1939 C CA . ASP A 1 254 ? 33.404 -2.160 -5.351 1.00 93.44 254 ASP A CA 1
ATOM 1940 C C . ASP A 1 254 ? 33.294 -3.627 -4.903 1.00 93.44 254 ASP A C 1
ATOM 1942 O O . ASP A 1 254 ? 32.566 -4.472 -5.440 1.00 93.44 254 ASP A O 1
ATOM 1946 N N . PHE A 1 255 ? 34.137 -3.998 -3.935 1.00 92.31 255 PHE A N 1
ATOM 1947 C CA . PHE A 1 255 ? 34.170 -5.357 -3.413 1.00 92.31 255 PHE A CA 1
ATOM 1948 C C . PHE A 1 255 ? 32.914 -5.693 -2.603 1.00 92.31 255 PHE A C 1
ATOM 1950 O O . PHE A 1 255 ? 32.454 -6.838 -2.653 1.00 92.31 255 PHE A O 1
ATOM 1957 N N . ASP A 1 256 ? 32.421 -4.733 -1.831 1.00 92.81 256 ASP A N 1
ATOM 1958 C CA . ASP A 1 256 ? 31.305 -4.867 -0.904 1.00 92.81 256 ASP A CA 1
ATOM 1959 C C . ASP A 1 256 ? 29.966 -4.875 -1.659 1.00 92.81 256 ASP A C 1
ATOM 1961 O O . ASP A 1 256 ? 29.117 -5.724 -1.381 1.00 92.81 256 ASP A O 1
ATOM 1965 N N . GLU A 1 257 ? 29.825 -4.060 -2.699 1.00 92.31 257 GLU A N 1
ATOM 1966 C CA . GLU A 1 257 ? 28.648 -4.031 -3.575 1.00 92.31 257 GLU A CA 1
ATOM 1967 C C . GLU A 1 257 ? 28.466 -5.338 -4.357 1.00 92.31 257 GLU A C 1
ATOM 1969 O O . GLU A 1 257 ? 27.385 -5.914 -4.401 1.00 92.31 257 GLU A O 1
ATOM 1974 N N . GLY A 1 258 ? 29.552 -5.906 -4.895 1.00 88.06 258 GLY A N 1
ATOM 1975 C CA . GLY A 1 258 ? 29.499 -7.156 -5.659 1.00 88.06 258 GLY A CA 1
ATOM 1976 C C . GLY A 1 258 ? 29.468 -8.439 -4.814 1.00 88.06 258 GLY A C 1
ATOM 1977 O O . GLY A 1 258 ? 29.404 -9.546 -5.371 1.00 88.06 258 GLY A O 1
ATOM 1978 N N . THR A 1 259 ? 29.570 -8.343 -3.480 1.00 91.69 259 THR A N 1
ATOM 1979 C CA . THR A 1 259 ? 29.775 -9.511 -2.607 1.00 91.69 259 THR A CA 1
ATOM 1980 C C . THR A 1 259 ? 28.788 -9.578 -1.448 1.00 91.69 259 THR A C 1
ATOM 1982 O O . THR A 1 259 ? 29.022 -9.039 -0.368 1.00 91.69 259 THR A O 1
ATOM 1985 N N . VAL A 1 260 ? 27.763 -10.423 -1.606 1.00 92.62 260 VAL A N 1
ATOM 1986 C CA . VAL A 1 260 ? 26.828 -10.753 -0.519 1.00 92.62 260 VAL A CA 1
ATOM 1987 C C . VAL A 1 260 ? 27.578 -11.245 0.719 1.00 92.62 260 VAL A C 1
ATOM 1989 O O . VAL A 1 260 ? 28.310 -12.245 0.692 1.00 92.62 260 VAL A O 1
ATOM 1992 N N . THR A 1 261 ? 27.335 -10.571 1.836 1.00 93.62 261 THR A N 1
ATOM 1993 C CA . THR A 1 261 ? 27.912 -10.915 3.132 1.00 93.62 261 THR A CA 1
ATOM 1994 C C . THR A 1 261 ? 26.892 -11.678 3.973 1.00 93.62 261 THR A C 1
ATOM 1996 O O . THR A 1 261 ? 25.772 -11.212 4.102 1.00 93.62 261 THR A O 1
ATOM 1999 N N . PRO A 1 262 ? 27.205 -12.850 4.564 1.00 95.25 262 PRO A N 1
ATOM 2000 C CA . PRO A 1 262 ? 26.271 -13.528 5.460 1.00 95.25 262 PRO A CA 1
ATOM 2001 C C . PRO A 1 262 ? 26.194 -12.838 6.830 1.00 95.25 262 PRO A C 1
ATOM 2003 O O . PRO A 1 262 ? 27.151 -12.194 7.263 1.00 95.25 262 PRO A O 1
ATOM 2006 N N . LEU A 1 263 ? 25.116 -13.099 7.577 1.00 95.31 263 LEU A N 1
ATOM 2007 C CA . LEU A 1 263 ? 25.047 -12.776 9.007 1.00 95.31 263 LEU A CA 1
ATOM 2008 C C . LEU A 1 263 ? 26.267 -13.330 9.774 1.00 95.31 263 LEU A C 1
ATOM 2010 O O . LEU A 1 263 ? 26.864 -14.336 9.364 1.00 95.31 263 LEU A O 1
ATOM 2014 N N . PRO A 1 264 ? 26.629 -12.762 10.941 1.00 96.25 264 PRO A N 1
ATOM 2015 C CA . PRO A 1 264 ? 27.891 -13.092 11.608 1.00 96.25 264 PRO A CA 1
ATOM 2016 C C . PRO A 1 264 ? 28.080 -14.565 12.001 1.00 96.25 264 PRO A C 1
ATOM 2018 O O . PRO A 1 264 ? 29.209 -15.029 12.161 1.00 96.25 264 PRO A O 1
ATOM 2021 N N . ASN A 1 265 ? 27.002 -15.332 12.165 1.00 93.56 265 ASN A N 1
ATOM 2022 C CA . ASN A 1 265 ? 27.058 -16.774 12.432 1.00 93.56 265 ASN A CA 1
ATOM 2023 C C . ASN A 1 265 ? 27.224 -17.639 11.163 1.00 93.56 265 ASN A C 1
ATOM 2025 O O . ASN A 1 265 ? 27.403 -18.851 11.284 1.00 93.56 265 ASN A O 1
ATOM 2029 N N . GLY A 1 266 ? 27.169 -17.043 9.971 1.00 95.00 266 GLY A N 1
ATOM 2030 C CA . GLY A 1 266 ? 27.369 -17.702 8.681 1.00 95.00 266 GLY A CA 1
ATOM 2031 C C . GLY A 1 266 ? 28.824 -17.715 8.200 1.00 95.00 266 GLY A C 1
ATOM 2032 O O . GLY A 1 266 ? 29.160 -18.489 7.302 1.00 95.00 266 GLY A O 1
ATOM 2033 N N . PHE A 1 267 ? 29.709 -16.911 8.802 1.00 95.19 267 PHE A N 1
ATOM 2034 C CA . PHE A 1 267 ? 31.132 -16.897 8.448 1.00 95.19 267 PHE A CA 1
ATOM 2035 C C . PHE A 1 267 ? 31.869 -18.197 8.830 1.00 95.19 267 PHE A C 1
ATOM 2037 O O . PHE A 1 267 ? 31.472 -18.909 9.757 1.00 95.19 267 PHE A O 1
ATOM 2044 N N . PRO A 1 268 ? 33.001 -18.515 8.170 1.00 96.25 268 PRO A N 1
ATOM 2045 C CA . PRO A 1 268 ? 33.900 -19.577 8.614 1.00 96.25 268 PRO A CA 1
ATOM 2046 C C . PRO A 1 268 ? 34.402 -19.354 10.046 1.00 96.25 268 PRO A C 1
ATOM 2048 O O . PRO A 1 268 ? 34.714 -18.238 10.443 1.00 96.25 268 PRO A O 1
ATOM 2051 N N . THR A 1 269 ? 34.563 -20.430 10.823 1.00 94.56 269 THR A N 1
ATOM 2052 C CA . THR A 1 269 ? 34.931 -20.342 12.252 1.00 94.56 269 THR A CA 1
ATOM 2053 C C . THR A 1 269 ? 36.314 -19.738 12.538 1.00 94.56 269 THR A C 1
ATOM 2055 O O . THR A 1 269 ? 36.640 -19.478 13.695 1.00 94.56 269 THR A O 1
ATOM 2058 N N . ASP A 1 270 ? 37.161 -19.612 11.518 1.00 95.06 270 ASP A N 1
ATOM 2059 C CA . ASP A 1 270 ? 38.484 -18.989 11.567 1.00 95.06 270 ASP A CA 1
ATOM 2060 C C . ASP A 1 270 ? 38.504 -17.539 11.048 1.00 95.06 270 ASP A C 1
ATOM 2062 O O . ASP A 1 270 ? 39.545 -16.886 11.145 1.00 95.06 270 ASP A O 1
ATOM 2066 N N . ASP A 1 271 ? 37.372 -17.022 10.560 1.00 94.88 271 ASP A N 1
ATOM 2067 C CA . ASP A 1 271 ? 37.182 -15.610 10.222 1.00 94.88 271 ASP A CA 1
ATOM 2068 C C . ASP A 1 271 ? 36.963 -14.786 11.503 1.00 94.88 271 ASP A C 1
ATOM 2070 O O . ASP A 1 271 ? 36.242 -15.189 12.418 1.00 94.88 271 ASP A O 1
ATOM 2074 N N . SER A 1 272 ? 37.579 -13.607 11.585 1.00 93.12 272 SER A N 1
ATOM 2075 C CA . SER A 1 272 ? 37.427 -12.700 12.729 1.00 93.12 272 SER A CA 1
ATOM 2076 C C . SER A 1 272 ? 36.012 -12.142 12.898 1.00 93.12 272 SER A C 1
ATOM 2078 O O . SER A 1 272 ? 35.676 -11.706 13.998 1.00 93.12 272 SER A O 1
ATOM 2080 N N . ARG A 1 273 ? 35.201 -12.145 11.835 1.00 93.88 273 ARG A N 1
ATOM 2081 C CA . ARG A 1 273 ? 33.799 -11.699 11.843 1.00 93.88 273 ARG A CA 1
ATOM 2082 C C . ARG A 1 273 ? 32.841 -12.760 12.384 1.00 93.88 273 ARG A C 1
ATOM 2084 O O . ARG A 1 273 ? 31.705 -12.436 12.709 1.00 93.88 273 ARG A O 1
ATOM 2091 N N . TYR A 1 274 ? 33.287 -14.011 12.529 1.00 95.94 274 TYR A N 1
ATOM 2092 C CA . TYR A 1 274 ? 32.429 -15.094 12.998 1.00 95.94 274 TYR A CA 1
ATOM 2093 C C . TYR A 1 274 ? 31.980 -14.895 14.453 1.00 95.94 274 TYR A C 1
ATOM 2095 O O . TYR A 1 274 ? 32.760 -15.050 15.400 1.00 95.94 274 TYR A O 1
ATOM 2103 N N . LYS A 1 275 ? 30.688 -14.606 14.635 1.00 95.50 275 LYS A N 1
ATOM 2104 C CA . LYS A 1 275 ? 30.024 -14.443 15.936 1.00 95.50 275 LYS A CA 1
ATOM 2105 C C . LYS A 1 275 ? 28.873 -15.456 16.034 1.00 95.50 275 LYS A C 1
ATOM 2107 O O . LYS A 1 275 ? 27.759 -15.165 15.605 1.00 95.50 275 LYS A O 1
ATOM 2112 N N . PRO A 1 276 ? 29.103 -16.651 16.619 1.00 93.19 276 PRO A N 1
ATOM 2113 C CA . PRO A 1 276 ? 28.106 -17.727 16.638 1.00 93.19 276 PRO A CA 1
ATOM 2114 C C . PRO A 1 276 ? 26.898 -17.449 17.537 1.00 93.19 276 PRO A C 1
ATOM 2116 O O . PRO A 1 276 ? 25.885 -18.127 17.409 1.00 93.19 276 PRO A O 1
ATOM 2119 N N . ASN A 1 277 ? 27.023 -16.514 18.482 1.00 92.50 277 ASN A N 1
ATOM 2120 C CA . ASN A 1 277 ? 25.934 -16.105 19.358 1.00 92.50 277 ASN A CA 1
ATOM 2121 C C . ASN A 1 277 ? 25.342 -14.783 18.842 1.00 92.50 277 ASN A C 1
ATOM 2123 O O . ASN A 1 277 ? 26.080 -13.792 18.879 1.00 92.50 277 ASN A O 1
ATOM 2127 N N . PRO A 1 278 ? 24.061 -14.753 18.428 1.00 91.69 278 PRO A N 1
ATOM 2128 C CA . PRO A 1 278 ? 23.388 -13.535 17.980 1.00 91.69 278 PRO A CA 1
ATOM 2129 C C . PRO A 1 278 ? 23.413 -12.381 18.984 1.00 91.69 278 PRO A C 1
ATOM 2131 O O . PRO A 1 278 ? 23.504 -11.227 18.593 1.00 91.69 278 PRO A O 1
ATOM 2134 N N . GLU A 1 279 ? 23.467 -12.672 20.285 1.00 91.75 279 GLU A N 1
ATOM 2135 C CA . GLU A 1 279 ? 23.550 -11.637 21.331 1.00 91.75 279 GLU A CA 1
ATOM 2136 C C . GLU A 1 279 ? 24.868 -10.842 21.333 1.00 91.75 279 GLU A C 1
ATOM 2138 O O . GLU A 1 279 ? 25.018 -9.880 22.079 1.00 91.75 279 GLU A O 1
ATOM 2143 N N . ASN A 1 280 ? 25.853 -11.260 20.535 1.00 93.25 280 ASN A N 1
ATOM 2144 C CA . ASN A 1 280 ? 27.111 -10.535 20.363 1.00 93.25 280 ASN A CA 1
ATOM 2145 C C . ASN A 1 280 ? 27.162 -9.740 19.049 1.00 93.25 280 ASN A C 1
ATOM 2147 O O . ASN A 1 280 ? 28.228 -9.208 18.724 1.00 93.25 280 ASN A O 1
ATOM 2151 N N . TRP A 1 281 ? 26.084 -9.741 18.264 1.00 95.12 281 TRP A N 1
ATOM 2152 C CA . TRP A 1 281 ? 25.992 -8.944 17.046 1.00 95.12 281 TRP A CA 1
ATOM 2153 C C . TRP A 1 281 ? 25.784 -7.474 17.418 1.00 95.12 281 TRP A C 1
ATOM 2155 O O . TRP A 1 281 ? 25.091 -7.171 18.389 1.00 95.12 281 TRP A O 1
ATOM 2165 N N . SER A 1 282 ? 26.429 -6.584 16.674 1.00 95.56 282 SER A N 1
ATOM 2166 C CA . SER A 1 282 ? 26.196 -5.137 16.716 1.00 95.56 282 SER A CA 1
ATOM 2167 C C . SER A 1 282 ? 25.309 -4.702 15.555 1.00 95.56 282 SER A C 1
ATOM 2169 O O . SER A 1 282 ? 25.244 -5.422 14.558 1.00 95.56 282 SER A O 1
ATOM 2171 N N . ASN A 1 283 ? 24.732 -3.500 15.623 1.00 94.62 283 ASN A N 1
ATOM 2172 C CA . ASN A 1 283 ? 23.914 -2.939 14.539 1.00 94.62 283 ASN A CA 1
ATOM 2173 C C . ASN A 1 283 ? 24.651 -3.012 13.195 1.00 94.62 283 ASN A C 1
ATOM 2175 O O . ASN A 1 283 ? 24.141 -3.557 12.224 1.00 94.62 283 ASN A O 1
ATOM 2179 N N . SER A 1 284 ? 25.921 -2.589 13.184 1.00 93.06 284 SER A N 1
ATOM 2180 C CA . SER A 1 284 ? 26.771 -2.618 11.988 1.00 93.06 284 SER A CA 1
ATOM 2181 C C . SER A 1 284 ? 27.023 -4.020 11.431 1.00 93.06 284 SER A C 1
ATOM 2183 O O . SER A 1 284 ? 27.283 -4.153 10.245 1.00 93.06 284 SER A O 1
ATOM 2185 N N . ASP A 1 285 ? 26.979 -5.075 12.255 1.00 95.38 285 ASP A N 1
ATOM 2186 C CA . ASP A 1 285 ? 27.174 -6.432 11.729 1.00 95.38 285 ASP A CA 1
ATOM 2187 C C . ASP A 1 285 ? 25.977 -6.879 10.879 1.00 95.38 285 ASP A C 1
ATOM 2189 O O . ASP A 1 285 ? 26.149 -7.610 9.905 1.00 95.38 285 ASP A O 1
ATOM 2193 N N . VAL A 1 286 ? 24.769 -6.499 11.307 1.00 96.56 286 VAL A N 1
ATOM 2194 C CA . VAL A 1 286 ? 23.510 -6.848 10.641 1.00 96.56 286 VAL A CA 1
ATOM 2195 C C . VAL A 1 286 ? 23.295 -5.937 9.441 1.00 96.56 286 VAL A C 1
ATOM 2197 O O . VAL A 1 286 ? 22.962 -6.416 8.366 1.00 96.56 286 VAL A O 1
ATOM 2200 N N . HIS A 1 287 ? 23.594 -4.649 9.588 1.00 95.06 287 HIS A N 1
ATOM 2201 C CA . HIS A 1 287 ? 23.493 -3.685 8.500 1.00 95.06 287 HIS A CA 1
ATOM 2202 C C . HIS A 1 287 ? 24.376 -4.059 7.306 1.00 95.06 287 HIS A C 1
ATOM 2204 O O . HIS A 1 287 ? 23.885 -4.122 6.192 1.00 95.06 287 HIS A O 1
ATOM 2210 N N . VAL A 1 288 ? 25.636 -4.451 7.537 1.00 93.94 288 VAL A N 1
ATOM 2211 C CA . VAL A 1 288 ? 26.533 -4.948 6.472 1.00 93.94 288 VAL A CA 1
ATOM 2212 C C . VAL A 1 288 ? 25.953 -6.164 5.737 1.00 93.94 288 VAL A C 1
ATOM 2214 O O . VAL A 1 288 ? 26.145 -6.305 4.534 1.00 93.94 288 VAL A O 1
ATOM 2217 N N . HIS A 1 289 ? 25.249 -7.060 6.438 1.00 94.56 289 HIS A N 1
ATOM 2218 C CA . HIS A 1 289 ? 24.579 -8.196 5.794 1.00 94.56 289 HIS A CA 1
ATOM 2219 C C . HIS A 1 289 ? 23.466 -7.744 4.840 1.00 94.56 289 HIS A C 1
ATOM 2221 O O . HIS A 1 289 ? 23.249 -8.397 3.820 1.00 94.56 289 HIS A O 1
ATOM 2227 N N . ASN A 1 290 ? 22.788 -6.649 5.179 1.00 93.31 290 ASN A N 1
ATOM 2228 C CA . ASN A 1 290 ? 21.695 -6.095 4.396 1.00 93.31 290 ASN A CA 1
ATOM 2229 C C . ASN A 1 290 ? 22.150 -5.078 3.342 1.00 93.31 290 ASN A C 1
ATOM 2231 O O . ASN A 1 290 ? 21.421 -4.884 2.394 1.00 93.31 290 ASN A O 1
ATOM 2235 N N . ALA A 1 291 ? 23.332 -4.476 3.442 1.00 93.81 291 ALA A N 1
ATOM 2236 C CA . ALA A 1 291 ? 23.822 -3.544 2.423 1.00 93.81 291 ALA A CA 1
ATOM 2237 C C . ALA A 1 291 ? 24.616 -4.253 1.311 1.00 93.81 291 ALA A C 1
ATOM 2239 O O . ALA A 1 291 ? 24.460 -3.975 0.130 1.00 93.81 291 ALA A O 1
ATOM 2240 N N . TYR A 1 292 ? 25.486 -5.200 1.673 1.00 94.81 292 TYR A N 1
ATOM 2241 C CA . TYR A 1 292 ? 26.493 -5.707 0.736 1.00 94.81 292 TYR A CA 1
ATOM 2242 C C . TYR A 1 292 ? 25.922 -6.740 -0.236 1.00 94.81 292 TYR A C 1
ATOM 2244 O O . TYR A 1 292 ? 25.205 -7.664 0.170 1.00 94.81 292 TYR A O 1
ATOM 2252 N N . GLY A 1 293 ? 26.346 -6.681 -1.499 1.00 93.75 293 GLY A N 1
ATOM 2253 C CA . GLY A 1 293 ? 25.877 -7.596 -2.537 1.00 93.75 293 GLY A CA 1
ATOM 2254 C C . GLY A 1 293 ? 24.597 -7.161 -3.250 1.00 93.75 293 GLY A C 1
ATOM 2255 O O . GLY A 1 293 ? 24.002 -8.031 -3.895 1.00 93.75 293 GLY A O 1
ATOM 2256 N N . ARG A 1 294 ? 24.138 -5.916 -3.057 1.00 92.81 294 ARG A N 1
ATOM 2257 C CA . ARG A 1 294 ? 22.853 -5.412 -3.573 1.00 92.81 294 ARG A CA 1
ATOM 2258 C C . ARG A 1 294 ? 22.990 -4.402 -4.717 1.00 92.81 294 ARG A C 1
ATOM 2260 O O . ARG A 1 294 ? 22.126 -4.402 -5.580 1.00 92.81 294 ARG A O 1
ATOM 2267 N N . SER A 1 295 ? 24.100 -3.676 -4.775 1.00 94.44 295 SER A N 1
ATOM 2268 C CA . SER A 1 295 ? 24.421 -2.676 -5.797 1.00 94.44 295 SER A CA 1
ATOM 2269 C C . SER A 1 295 ? 25.442 -3.162 -6.838 1.00 94.44 295 SER A C 1
ATOM 2271 O O . SER A 1 295 ? 25.894 -4.321 -6.834 1.00 94.44 295 SER A O 1
ATOM 2273 N N . VAL A 1 296 ? 25.774 -2.291 -7.789 1.00 93.56 296 VAL A N 1
ATOM 2274 C CA . VAL A 1 296 ? 26.648 -2.543 -8.929 1.00 93.56 296 VAL A CA 1
ATOM 2275 C C . VAL A 1 296 ? 27.819 -1.544 -8.927 1.00 93.56 296 VAL A C 1
ATOM 2277 O O . VAL A 1 296 ? 27.581 -0.398 -9.271 1.00 93.56 296 VAL A O 1
ATOM 2280 N N . PRO A 1 297 ? 29.084 -2.016 -8.834 1.00 94.12 297 PRO A N 1
ATOM 2281 C CA . PRO A 1 297 ? 30.294 -1.187 -8.637 1.00 94.12 297 PRO A CA 1
ATOM 2282 C C . PRO A 1 297 ? 30.675 -0.093 -9.634 1.00 94.12 297 PRO A C 1
ATOM 2284 O O . PRO A 1 297 ? 31.806 0.378 -9.627 1.00 94.12 297 PRO A O 1
ATOM 2287 N N . LEU A 1 298 ? 29.867 0.146 -10.657 1.00 93.25 298 LEU A N 1
ATOM 2288 C CA . LEU A 1 298 ? 30.152 1.171 -11.663 1.00 93.25 298 LEU A CA 1
ATOM 2289 C C . LEU A 1 298 ? 28.935 2.071 -11.889 1.00 93.25 298 LEU A C 1
ATOM 2291 O O . LEU A 1 298 ? 28.881 2.773 -12.909 1.00 93.25 298 LEU A O 1
ATOM 2295 N N . LEU A 1 299 ? 27.944 1.972 -11.011 1.00 92.94 299 LEU A N 1
ATOM 2296 C CA . LEU A 1 299 ? 26.644 2.599 -11.082 1.00 92.94 299 LEU A CA 1
ATOM 2297 C C . LEU A 1 299 ? 26.378 3.226 -9.710 1.00 92.94 299 LEU A C 1
ATOM 2299 O O . LEU A 1 299 ? 25.997 2.505 -8.805 1.00 92.94 299 LEU A O 1
ATOM 2303 N N . PRO A 1 300 ? 26.507 4.557 -9.576 1.00 94.38 300 PRO A N 1
ATOM 2304 C CA . PRO A 1 300 ? 26.138 5.232 -8.332 1.00 94.38 300 PRO A CA 1
ATOM 2305 C C . PRO A 1 300 ? 24.681 5.016 -7.899 1.00 94.38 300 PRO A C 1
ATOM 2307 O O . PRO A 1 300 ? 24.356 5.208 -6.736 1.00 94.38 300 PRO A O 1
ATOM 2310 N N . ASP A 1 301 ? 23.830 4.699 -8.873 1.00 94.00 301 ASP A N 1
ATOM 2311 C CA . ASP A 1 301 ? 22.410 4.380 -8.767 1.00 94.00 301 ASP A CA 1
ATOM 2312 C C . ASP A 1 301 ? 22.189 3.141 -9.663 1.00 94.00 301 ASP A C 1
ATOM 2314 O O . ASP A 1 301 ? 22.316 3.177 -10.906 1.00 94.00 301 ASP A O 1
ATOM 2318 N N . SER A 1 302 ? 22.010 1.995 -9.012 1.00 92.88 302 SER A N 1
ATOM 2319 C CA . SER A 1 302 ? 22.064 0.668 -9.612 1.00 92.88 302 SER A CA 1
ATOM 2320 C C . SER A 1 302 ? 20.786 0.258 -10.316 1.00 92.88 302 SER A C 1
ATOM 2322 O O . SER A 1 302 ? 20.853 -0.551 -11.262 1.00 92.88 302 SER A O 1
ATOM 2324 N N . ASP A 1 303 ? 19.638 0.796 -9.933 1.00 89.81 303 ASP A N 1
ATOM 2325 C CA . ASP A 1 303 ? 18.357 0.529 -10.572 1.00 89.81 303 ASP A CA 1
ATOM 2326 C C . ASP A 1 303 ? 17.861 1.695 -11.443 1.00 89.81 303 ASP A C 1
ATOM 2328 O O . ASP A 1 303 ? 17.234 1.434 -12.479 1.00 89.81 303 ASP A O 1
ATOM 2332 N N . GLY A 1 304 ? 18.384 2.897 -11.235 1.00 89.62 304 GLY A N 1
ATOM 2333 C CA . GLY A 1 304 ? 18.198 4.076 -12.070 1.00 89.62 304 GLY A CA 1
ATOM 2334 C C . GLY A 1 304 ? 16.982 4.906 -11.680 1.00 89.62 304 GLY A C 1
ATOM 2335 O O . GLY A 1 304 ? 16.367 5.488 -12.584 1.00 89.62 304 GLY A O 1
ATOM 2336 N N . ASP A 1 305 ? 16.587 4.884 -10.412 1.00 89.94 305 ASP A N 1
ATOM 2337 C CA . ASP A 1 305 ? 15.394 5.550 -9.898 1.00 89.94 305 ASP A CA 1
ATOM 2338 C C . ASP A 1 305 ? 15.647 6.996 -9.421 1.00 89.94 305 ASP A C 1
ATOM 2340 O O . ASP A 1 305 ? 14.704 7.784 -9.312 1.00 89.94 305 ASP A O 1
ATOM 2344 N N . GLY A 1 306 ? 16.919 7.382 -9.268 1.00 90.12 306 GLY A N 1
ATOM 2345 C CA . GLY A 1 306 ? 17.357 8.700 -8.815 1.00 90.12 306 GLY A CA 1
ATOM 2346 C C . GLY A 1 306 ? 17.929 8.740 -7.395 1.00 90.12 306 GLY A C 1
ATOM 2347 O O . GLY A 1 306 ? 18.459 9.789 -7.011 1.00 90.12 306 GLY A O 1
ATOM 2348 N N . LEU A 1 307 ? 17.877 7.645 -6.634 1.00 93.19 307 LEU A N 1
ATOM 2349 C CA . LEU A 1 307 ? 18.526 7.520 -5.333 1.00 93.19 307 LEU A CA 1
ATOM 2350 C C . LEU A 1 307 ? 19.897 6.853 -5.481 1.00 93.19 307 LEU A C 1
ATOM 2352 O O . LEU A 1 307 ? 20.054 5.888 -6.219 1.00 93.19 307 LEU A O 1
ATOM 2356 N N . PRO A 1 308 ? 20.939 7.354 -4.796 1.00 94.75 308 PRO A N 1
ATOM 2357 C CA . PRO A 1 308 ? 22.211 6.656 -4.812 1.00 94.75 308 PRO A CA 1
ATOM 2358 C C . PRO A 1 308 ? 22.201 5.412 -3.923 1.00 94.75 308 PRO A C 1
ATOM 2360 O O . PRO A 1 308 ? 21.730 5.475 -2.787 1.00 94.75 308 PRO A O 1
ATOM 2363 N N . ASP A 1 309 ? 22.860 4.341 -4.354 1.00 95.12 309 ASP A N 1
ATOM 2364 C CA . ASP A 1 309 ? 22.837 3.028 -3.692 1.00 95.12 309 ASP A CA 1
ATOM 2365 C C . ASP A 1 309 ? 23.225 3.093 -2.202 1.00 95.12 309 ASP A C 1
ATOM 2367 O O . ASP A 1 309 ? 22.664 2.406 -1.341 1.00 95.12 309 ASP A O 1
ATOM 2371 N N . GLY A 1 310 ? 24.198 3.947 -1.864 1.00 94.38 310 GLY A N 1
ATOM 2372 C CA . GLY A 1 310 ? 24.604 4.194 -0.483 1.00 94.38 310 GLY A CA 1
ATOM 2373 C C . GLY A 1 310 ? 23.488 4.785 0.387 1.00 94.38 310 GLY A C 1
ATOM 2374 O O . GLY A 1 310 ? 23.404 4.449 1.571 1.00 94.38 310 GLY A O 1
ATOM 2375 N N . LEU A 1 311 ? 22.635 5.647 -0.170 1.00 94.62 311 LEU A N 1
ATOM 2376 C CA . LEU A 1 311 ? 21.465 6.198 0.513 1.00 94.62 311 LEU A CA 1
ATOM 2377 C C . LEU A 1 311 ? 20.427 5.102 0.755 1.00 94.62 311 LEU A C 1
ATOM 2379 O O . LEU A 1 311 ? 20.019 4.898 1.897 1.00 94.62 311 LEU A O 1
ATOM 2383 N N . GLU A 1 312 ? 20.094 4.353 -0.291 1.00 95.19 312 GLU A N 1
ATOM 2384 C CA . GLU A 1 312 ? 19.065 3.313 -0.287 1.00 95.19 312 GLU A CA 1
ATOM 2385 C C . GLU A 1 312 ? 19.325 2.220 0.746 1.00 95.19 312 GLU A C 1
ATOM 2387 O O . GLU A 1 312 ? 18.458 1.849 1.538 1.00 95.19 312 GLU A O 1
ATOM 2392 N N . VAL A 1 313 ? 20.574 1.751 0.847 1.00 94.62 313 VAL A N 1
ATOM 2393 C CA . VAL A 1 313 ? 20.944 0.757 1.864 1.00 94.62 313 VAL A CA 1
ATOM 2394 C C . VAL A 1 313 ? 21.081 1.351 3.272 1.00 94.62 313 VAL A C 1
ATOM 2396 O O . VAL A 1 313 ? 21.487 0.643 4.201 1.00 94.62 313 VAL A O 1
ATOM 2399 N N . GLY A 1 314 ? 20.787 2.637 3.459 1.00 92.75 314 GLY A N 1
ATOM 2400 C CA . GLY A 1 314 ? 20.783 3.351 4.733 1.00 92.75 314 GLY A CA 1
ATOM 2401 C C . GLY A 1 314 ? 22.174 3.739 5.249 1.00 92.75 314 GLY A C 1
ATOM 2402 O O . GLY A 1 314 ? 22.459 3.703 6.458 1.00 92.75 314 GLY A O 1
ATOM 2403 N N . TRP A 1 315 ? 23.126 4.005 4.349 1.00 91.88 315 TRP A N 1
ATOM 2404 C CA . TRP A 1 315 ? 24.527 4.240 4.695 1.00 91.88 315 TRP A CA 1
ATOM 2405 C C . TRP A 1 315 ? 24.787 5.696 5.094 1.00 91.88 315 TRP A C 1
ATOM 2407 O O . TRP A 1 315 ? 24.697 6.641 4.318 1.00 91.88 315 TRP A O 1
ATOM 2417 N N . ARG A 1 316 ? 25.195 5.909 6.348 1.00 88.31 316 ARG A N 1
ATOM 2418 C CA . ARG A 1 316 ? 25.338 7.278 6.894 1.00 88.31 316 ARG A CA 1
ATOM 2419 C C . ARG A 1 316 ? 26.678 7.930 6.616 1.00 88.31 316 ARG A C 1
ATOM 2421 O O . ARG A 1 316 ? 26.821 9.153 6.652 1.00 88.31 316 ARG A O 1
ATOM 2428 N N . THR A 1 317 ? 27.710 7.102 6.530 1.00 87.69 317 THR A N 1
ATOM 2429 C CA . THR A 1 317 ? 29.094 7.552 6.441 1.00 87.69 317 THR A CA 1
ATOM 2430 C C . THR A 1 317 ? 29.762 6.824 5.301 1.00 87.69 317 THR A C 1
ATOM 2432 O O . THR A 1 317 ? 29.755 5.594 5.327 1.00 87.69 317 THR A O 1
ATOM 2435 N N . PRO A 1 318 ? 30.392 7.558 4.381 1.00 89.00 318 PRO A N 1
ATOM 2436 C CA . PRO A 1 318 ? 30.974 6.964 3.195 1.00 89.00 318 PRO A CA 1
ATOM 2437 C C . PRO A 1 318 ? 32.150 6.059 3.564 1.00 89.00 318 PRO A C 1
ATOM 2439 O O . PRO A 1 318 ? 32.742 6.175 4.655 1.00 89.00 318 PRO A O 1
ATOM 2442 N N . SER A 1 319 ? 32.533 5.205 2.620 1.00 85.56 319 SER A N 1
ATOM 2443 C CA . SER A 1 319 ? 33.812 4.512 2.646 1.00 85.56 319 SER A CA 1
ATOM 2444 C C . SER A 1 319 ? 34.976 5.522 2.726 1.00 85.56 319 SER A C 1
ATOM 2446 O O . SER A 1 319 ? 34.832 6.737 2.559 1.00 85.56 319 SER A O 1
ATOM 2448 N N . SER A 1 320 ? 36.176 5.051 3.075 1.00 87.75 320 SER A N 1
ATOM 2449 C CA . SER A 1 320 ? 37.349 5.941 3.091 1.00 87.75 320 SER A CA 1
ATOM 2450 C C . SER A 1 320 ? 37.828 6.350 1.704 1.00 87.75 320 SER A C 1
ATOM 2452 O O . SER A 1 320 ? 38.672 7.249 1.610 1.00 87.75 320 SER A O 1
ATOM 2454 N N . ASP A 1 321 ? 37.361 5.632 0.694 1.00 90.12 321 ASP A N 1
ATOM 2455 C CA . ASP A 1 321 ? 37.803 5.726 -0.683 1.00 90.12 321 ASP A CA 1
ATOM 2456 C C . ASP A 1 321 ? 36.820 6.595 -1.498 1.00 90.12 321 ASP A C 1
ATOM 2458 O O . ASP A 1 321 ? 37.287 7.332 -2.358 1.00 90.12 321 ASP A O 1
ATOM 2462 N N . THR A 1 322 ? 35.558 6.720 -1.057 1.00 93.88 322 THR A N 1
ATOM 2463 C CA . THR A 1 322 ? 34.554 7.651 -1.601 1.00 93.88 322 THR A CA 1
ATOM 2464 C C . THR A 1 322 ? 34.998 9.118 -1.579 1.00 93.88 322 THR A C 1
ATOM 2466 O O . THR A 1 322 ? 35.336 9.708 -0.536 1.00 93.88 322 THR A O 1
ATOM 2469 N N . ASN A 1 323 ? 34.857 9.791 -2.712 1.00 94.19 323 ASN A N 1
ATOM 2470 C CA . ASN A 1 323 ? 34.876 11.238 -2.832 1.00 94.19 323 ASN A CA 1
ATOM 2471 C C . ASN A 1 323 ? 33.450 11.813 -2.834 1.00 94.19 323 ASN A C 1
ATOM 2473 O O . ASN A 1 323 ? 32.850 12.048 -3.876 1.00 94.19 323 ASN A O 1
ATOM 2477 N N . THR A 1 324 ? 32.962 12.217 -1.658 1.00 92.88 324 THR A N 1
ATOM 2478 C CA . THR A 1 324 ? 31.590 12.742 -1.444 1.00 92.88 324 THR A CA 1
ATOM 2479 C C . THR A 1 324 ? 31.238 14.060 -2.158 1.00 92.88 324 THR A C 1
ATOM 2481 O O . THR A 1 324 ? 30.255 14.713 -1.813 1.00 92.88 324 THR A O 1
ATOM 2484 N N . ALA A 1 325 ? 32.104 14.568 -3.031 1.00 94.12 325 ALA A N 1
ATOM 2485 C CA . ALA A 1 325 ? 31.839 15.737 -3.865 1.00 94.12 325 ALA A CA 1
ATOM 2486 C C . ALA A 1 325 ? 31.732 15.382 -5.356 1.00 94.12 325 ALA A C 1
ATOM 2488 O O . ALA A 1 325 ? 31.613 16.299 -6.172 1.00 94.12 325 ALA A O 1
ATOM 2489 N N . THR A 1 326 ? 31.869 14.103 -5.710 1.00 93.69 326 THR A N 1
ATOM 2490 C CA . THR A 1 326 ? 31.648 13.616 -7.067 1.00 93.69 326 THR A CA 1
ATOM 2491 C C . THR A 1 326 ? 30.158 13.664 -7.382 1.00 93.69 326 THR A C 1
ATOM 2493 O O . THR A 1 326 ? 29.334 13.299 -6.558 1.00 93.69 326 THR A O 1
ATOM 2496 N N . ASP A 1 327 ? 29.860 14.172 -8.569 1.00 92.00 327 ASP A N 1
ATOM 2497 C CA . ASP A 1 327 ? 28.545 14.291 -9.194 1.00 92.00 327 ASP A CA 1
ATOM 2498 C C . ASP A 1 327 ? 28.826 13.956 -10.668 1.00 92.00 327 ASP A C 1
ATOM 2500 O O . ASP A 1 327 ? 29.365 14.789 -11.417 1.00 92.00 327 ASP A O 1
ATOM 2504 N N . SER A 1 328 ? 28.706 12.669 -11.023 1.00 89.81 328 SER A N 1
ATOM 2505 C CA . SER A 1 328 ? 29.232 12.168 -12.304 1.00 89.81 328 SER A CA 1
ATOM 2506 C C . SER A 1 328 ? 28.326 12.497 -13.489 1.00 89.81 328 SER A C 1
ATOM 2508 O O . SER A 1 328 ? 28.856 12.608 -14.600 1.00 89.81 328 SER A O 1
ATOM 2510 N N . ASN A 1 329 ? 27.021 12.699 -13.285 1.00 87.25 329 ASN A N 1
ATOM 2511 C CA . ASN A 1 329 ? 26.057 13.100 -14.320 1.00 87.25 329 ASN A CA 1
ATOM 2512 C C . ASN A 1 329 ? 25.782 14.623 -14.337 1.00 87.25 329 ASN A C 1
ATOM 2514 O O . ASN A 1 329 ? 25.420 15.171 -15.380 1.00 87.25 329 ASN A O 1
ATOM 2518 N N . GLY A 1 330 ? 26.097 15.357 -13.269 1.00 87.00 330 GLY A N 1
ATOM 2519 C CA . GLY A 1 330 ? 25.984 16.813 -13.193 1.00 87.00 330 GLY A CA 1
ATOM 2520 C C . GLY A 1 330 ? 24.574 17.321 -12.886 1.00 87.00 330 GLY A C 1
ATOM 2521 O O . GLY A 1 330 ? 24.268 18.461 -13.270 1.00 87.00 330 GLY A O 1
ATOM 2522 N N . ASP A 1 331 ? 23.720 16.502 -12.272 1.00 85.38 331 ASP A N 1
ATOM 2523 C CA . ASP A 1 331 ? 22.330 16.842 -11.939 1.00 85.38 331 ASP A CA 1
ATOM 2524 C C . ASP A 1 331 ? 22.204 17.740 -10.690 1.00 85.38 331 ASP A C 1
ATOM 2526 O O . ASP A 1 331 ? 21.202 18.441 -10.517 1.00 85.38 331 ASP A O 1
ATOM 2530 N N . GLY A 1 332 ? 23.278 17.847 -9.904 1.00 88.06 332 GLY A N 1
ATOM 2531 C CA . GLY A 1 332 ? 23.357 18.655 -8.693 1.00 88.06 332 GLY A CA 1
ATOM 2532 C C . GLY A 1 332 ? 23.324 17.853 -7.392 1.00 88.06 332 GLY A C 1
ATOM 2533 O O . GLY A 1 332 ? 23.551 18.465 -6.339 1.00 88.06 332 GLY A O 1
ATOM 2534 N N . PHE A 1 333 ? 23.116 16.539 -7.459 1.00 89.56 333 PHE A N 1
ATOM 2535 C CA . PHE A 1 333 ? 23.238 15.606 -6.349 1.00 89.56 333 PHE A CA 1
ATOM 2536 C C . PHE A 1 333 ? 24.587 14.873 -6.422 1.00 89.56 333 PHE A C 1
ATOM 2538 O O . PHE A 1 333 ? 25.019 14.435 -7.485 1.00 89.56 333 PHE A O 1
ATOM 2545 N N . PRO A 1 334 ? 25.348 14.796 -5.316 1.00 93.62 334 PRO A N 1
ATOM 2546 C CA . PRO A 1 334 ? 26.533 13.954 -5.284 1.00 93.62 334 PRO A CA 1
ATOM 2547 C C . PRO A 1 334 ? 26.159 12.473 -5.352 1.00 93.62 334 PRO A C 1
ATOM 2549 O O . PRO A 1 334 ? 25.150 12.076 -4.783 1.00 93.62 334 PRO A O 1
ATOM 2552 N N . ASN A 1 335 ? 27.052 11.662 -5.914 1.00 93.94 335 ASN A N 1
ATOM 2553 C CA . ASN A 1 335 ? 26.900 10.208 -6.001 1.00 93.94 335 ASN A CA 1
ATOM 2554 C C . ASN A 1 335 ? 26.752 9.530 -4.628 1.00 93.94 335 ASN A C 1
ATOM 2556 O O . ASN A 1 335 ? 26.192 8.456 -4.549 1.00 93.94 335 ASN A O 1
ATOM 2560 N N . PHE A 1 336 ? 27.219 10.149 -3.539 1.00 94.81 336 PHE A N 1
ATOM 2561 C CA . PHE A 1 336 ? 26.929 9.686 -2.183 1.00 94.81 336 PHE A CA 1
ATOM 2562 C C . PHE A 1 336 ? 26.163 10.747 -1.405 1.00 94.81 336 PHE A C 1
ATOM 2564 O O . PHE A 1 336 ? 26.664 11.863 -1.181 1.00 94.81 336 PHE A O 1
ATOM 2571 N N . ILE A 1 337 ? 25.012 10.345 -0.876 1.00 93.31 337 ILE A N 1
ATOM 2572 C CA . ILE A 1 337 ? 24.250 11.101 0.108 1.00 93.31 337 ILE A CA 1
ATOM 2573 C C . ILE A 1 337 ? 24.081 10.228 1.348 1.00 93.31 337 ILE A C 1
ATOM 2575 O O . ILE A 1 337 ? 23.762 9.050 1.274 1.00 93.31 337 ILE A O 1
ATOM 2579 N N . GLY A 1 338 ? 24.388 10.804 2.510 1.00 90.75 338 GLY A N 1
ATOM 2580 C CA . GLY A 1 338 ? 24.337 10.065 3.763 1.00 90.75 338 GLY A CA 1
ATOM 2581 C C . GLY A 1 338 ? 22.926 10.037 4.327 1.00 90.75 338 GLY A C 1
ATOM 2582 O O . GLY A 1 338 ? 22.363 11.099 4.587 1.00 90.75 338 GLY A O 1
ATOM 2583 N N . ASP A 1 339 ? 22.451 8.837 4.622 1.00 90.94 339 ASP A N 1
ATOM 2584 C CA . ASP A 1 339 ? 21.107 8.589 5.129 1.00 90.94 339 ASP A CA 1
ATOM 2585 C C . ASP A 1 339 ? 20.830 9.225 6.515 1.00 90.94 339 ASP A C 1
ATOM 2587 O O . ASP A 1 339 ? 21.569 9.035 7.508 1.00 90.94 339 ASP A O 1
ATOM 2591 N N . LEU A 1 340 ? 19.744 10.004 6.578 1.00 89.62 340 LEU A N 1
ATOM 2592 C CA . LEU A 1 340 ? 19.237 10.649 7.782 1.00 89.62 340 LEU A CA 1
ATOM 2593 C C . LEU A 1 340 ? 18.347 9.745 8.656 1.00 89.62 340 LEU A C 1
ATOM 2595 O O . LEU A 1 340 ? 18.206 10.081 9.836 1.00 89.62 340 LEU A O 1
ATOM 2599 N N . ASP A 1 341 ? 17.859 8.593 8.193 1.00 86.06 341 ASP A N 1
ATOM 2600 C CA . ASP A 1 341 ? 17.051 7.631 8.965 1.00 86.06 341 ASP A CA 1
ATOM 2601 C C . ASP A 1 341 ? 17.509 6.149 8.855 1.00 86.06 341 ASP A C 1
ATOM 2603 O O . ASP A 1 341 ? 16.804 5.272 8.367 1.00 86.06 341 ASP A O 1
ATOM 2607 N N . PRO A 1 342 ? 18.669 5.800 9.439 1.00 88.94 342 PRO A N 1
ATOM 2608 C CA . PRO A 1 342 ? 19.355 4.532 9.239 1.00 88.94 342 PRO A CA 1
ATOM 2609 C C . PRO A 1 342 ? 18.646 3.364 9.895 1.00 88.94 342 PRO A C 1
ATOM 2611 O O . PRO A 1 342 ? 18.106 3.496 11.002 1.00 88.94 342 PRO A O 1
ATOM 2614 N N . PRO A 1 343 ? 18.830 2.153 9.349 1.00 91.62 343 PRO A N 1
ATOM 2615 C CA . PRO A 1 343 ? 18.237 0.967 9.922 1.00 91.62 343 PRO A CA 1
ATOM 2616 C C . PRO A 1 343 ? 18.844 0.656 11.297 1.00 91.62 343 PRO A C 1
ATOM 2618 O O . PRO A 1 343 ? 20.050 0.409 11.476 1.00 91.62 343 PRO A O 1
ATOM 2621 N N . PHE A 1 344 ? 17.969 0.610 12.298 1.00 92.25 344 PHE A N 1
ATOM 2622 C CA . PHE A 1 344 ? 18.264 0.131 13.638 1.00 92.25 344 PHE A CA 1
ATOM 2623 C C . PHE A 1 344 ? 17.715 -1.275 13.820 1.00 92.25 344 PHE A C 1
ATOM 2625 O O . PHE A 1 344 ? 16.511 -1.504 13.927 1.00 92.25 344 PHE A O 1
ATOM 2632 N N . TYR A 1 345 ? 18.623 -2.231 13.942 1.00 95.19 345 TYR A N 1
ATOM 2633 C CA . TYR A 1 345 ? 18.296 -3.621 14.200 1.00 95.19 345 TYR A CA 1
ATOM 2634 C C . TYR A 1 345 ? 18.132 -3.871 15.698 1.00 95.19 345 TYR A C 1
ATOM 2636 O O . TYR A 1 345 ? 18.650 -3.139 16.551 1.00 95.19 345 TYR A O 1
ATOM 2644 N N . ASN A 1 346 ? 17.439 -4.952 16.040 1.00 94.44 346 ASN A N 1
ATOM 2645 C CA . ASN A 1 346 ? 17.216 -5.398 17.412 1.00 94.44 346 ASN A CA 1
ATOM 2646 C C . ASN A 1 346 ? 18.495 -5.959 18.065 1.00 94.44 346 ASN A C 1
ATOM 2648 O O . ASN A 1 346 ? 18.476 -7.031 18.653 1.00 94.44 346 ASN A O 1
ATOM 2652 N N . THR A 1 347 ? 19.644 -5.302 17.946 1.00 95.25 347 THR A N 1
ATOM 2653 C CA . THR A 1 347 ? 20.921 -5.736 18.521 1.00 95.25 347 THR A CA 1
ATOM 2654 C C . THR A 1 347 ? 21.147 -5.115 19.902 1.00 95.25 347 THR A C 1
ATOM 2656 O O . THR A 1 347 ? 20.670 -4.026 20.218 1.00 95.25 347 THR A O 1
ATOM 2659 N N . LEU A 1 348 ? 21.872 -5.810 20.787 1.00 93.00 348 LEU A N 1
ATOM 2660 C CA . LEU A 1 348 ? 21.986 -5.396 22.197 1.00 93.00 348 LEU A CA 1
ATOM 2661 C C . LEU A 1 348 ? 22.798 -4.109 22.417 1.00 93.00 348 LEU A C 1
ATOM 2663 O O . LEU A 1 348 ? 22.727 -3.522 23.495 1.00 93.00 348 LEU A O 1
ATOM 2667 N N . ASP A 1 349 ? 23.577 -3.665 21.436 1.00 94.00 349 ASP A N 1
ATOM 2668 C CA . ASP A 1 349 ? 24.233 -2.354 21.453 1.00 94.00 349 ASP A CA 1
ATOM 2669 C C . ASP A 1 349 ? 23.242 -1.185 21.317 1.00 94.00 349 ASP A C 1
ATOM 2671 O O . ASP A 1 349 ? 23.552 -0.087 21.782 1.00 94.00 349 ASP A O 1
ATOM 2675 N N . ASN A 1 350 ? 22.036 -1.437 20.799 1.00 94.00 350 ASN A N 1
ATOM 2676 C CA . ASN A 1 350 ? 20.928 -0.481 20.751 1.00 94.00 350 ASN A CA 1
ATOM 2677 C C . ASN A 1 350 ? 20.060 -0.485 22.027 1.00 94.00 350 ASN A C 1
ATOM 2679 O O . ASN A 1 350 ? 19.204 0.390 22.207 1.00 94.00 350 ASN A O 1
ATOM 2683 N N . LEU A 1 351 ? 20.284 -1.434 22.946 1.00 91.44 351 LEU A N 1
ATOM 2684 C CA . LEU A 1 351 ? 19.488 -1.581 24.164 1.00 91.44 351 LEU A CA 1
ATOM 2685 C C . LEU A 1 351 ? 19.559 -0.319 25.037 1.00 91.44 351 LEU A C 1
ATOM 2687 O O . LEU A 1 351 ? 20.628 0.098 25.487 1.00 91.44 351 LEU A O 1
ATOM 2691 N N . GLY A 1 352 ? 18.391 0.252 25.337 1.00 89.50 352 GLY A N 1
ATOM 2692 C CA . GLY A 1 352 ? 18.265 1.471 26.141 1.00 89.50 352 GLY A CA 1
ATOM 2693 C C . GLY A 1 352 ? 18.433 2.777 25.356 1.00 89.50 352 GLY A C 1
ATOM 2694 O O . GLY A 1 352 ? 18.395 3.845 25.967 1.00 89.50 352 GLY A O 1
ATOM 2695 N N . SER A 1 353 ? 18.586 2.694 24.032 1.00 91.31 353 SER A N 1
ATOM 2696 C CA . SER A 1 353 ? 18.688 3.840 23.118 1.00 91.31 353 SER A CA 1
ATOM 2697 C C . SER A 1 353 ? 17.660 3.788 21.988 1.00 91.31 353 SER A C 1
ATOM 2699 O O . SER A 1 353 ? 17.271 4.844 21.491 1.00 91.31 353 SER A O 1
ATOM 2701 N N . VAL A 1 354 ? 17.219 2.583 21.615 1.00 90.44 354 VAL A N 1
ATOM 2702 C CA . VAL A 1 354 ? 16.227 2.311 20.569 1.00 90.44 354 VAL A CA 1
ATOM 2703 C C . VAL A 1 354 ? 15.007 1.603 21.176 1.00 90.44 354 VAL A C 1
ATOM 2705 O O . VAL A 1 354 ? 15.198 0.656 21.948 1.00 90.44 354 VAL A O 1
ATOM 2708 N N . PRO A 1 355 ? 13.769 2.066 20.911 1.00 88.31 355 PRO A N 1
ATOM 2709 C CA . PRO A 1 355 ? 12.558 1.401 21.380 1.00 88.31 355 PRO A CA 1
ATOM 2710 C C . PRO A 1 355 ? 12.423 -0.015 20.805 1.00 88.31 355 PRO A C 1
ATOM 2712 O O . PRO A 1 355 ? 12.915 -0.305 19.720 1.00 88.31 355 PRO A O 1
ATOM 2715 N N . GLY A 1 356 ? 11.770 -0.919 21.535 1.00 87.31 356 GLY A N 1
ATOM 2716 C CA . GLY A 1 356 ? 11.499 -2.283 21.056 1.00 87.31 356 GLY A CA 1
ATOM 2717 C C . GLY A 1 356 ? 12.680 -3.265 21.102 1.00 87.31 356 GLY A C 1
ATOM 2718 O O . GLY A 1 356 ? 12.489 -4.445 20.818 1.00 87.31 356 GLY A O 1
ATOM 2719 N N . VAL A 1 357 ? 13.885 -2.834 21.502 1.00 90.38 357 VAL A N 1
ATOM 2720 C CA . VAL A 1 357 ? 15.028 -3.752 21.656 1.00 90.38 357 VAL A CA 1
ATOM 2721 C C . VAL A 1 357 ? 14.802 -4.691 22.844 1.00 90.38 357 VAL A C 1
ATOM 2723 O O . VAL A 1 357 ? 14.710 -4.239 23.988 1.00 90.38 357 VAL A O 1
ATOM 2726 N N . ASN A 1 358 ? 14.783 -5.999 22.588 1.00 83.81 358 ASN A N 1
ATOM 2727 C CA . ASN A 1 358 ? 14.580 -7.050 23.591 1.00 83.81 358 ASN A CA 1
ATOM 2728 C C . ASN A 1 358 ? 15.700 -8.105 23.551 1.00 83.81 358 ASN A C 1
ATOM 2730 O O . ASN A 1 358 ? 16.565 -8.083 22.682 1.00 83.81 358 ASN A O 1
ATOM 2734 N N . SER A 1 359 ? 15.741 -9.024 24.514 1.00 82.12 359 SER A N 1
ATOM 2735 C CA . SER A 1 359 ? 16.705 -10.129 24.630 1.00 82.12 359 SER A CA 1
ATOM 2736 C C . SER A 1 359 ? 16.253 -11.390 23.866 1.00 82.12 359 SER A C 1
ATOM 2738 O O . SER A 1 359 ? 15.068 -11.580 23.607 1.00 82.12 359 SER A O 1
ATOM 2740 N N . ALA A 1 360 ? 17.162 -12.323 23.558 1.00 73.62 360 ALA A N 1
ATOM 2741 C CA . ALA A 1 360 ? 16.782 -13.599 22.944 1.00 73.62 360 ALA A CA 1
ATOM 2742 C C . ALA A 1 360 ? 15.971 -14.476 23.914 1.00 73.62 360 ALA A C 1
ATOM 2744 O O . ALA A 1 360 ? 15.230 -15.357 23.485 1.00 73.62 360 ALA A O 1
ATOM 2745 N N . SER A 1 361 ? 16.097 -14.247 25.229 1.00 73.88 361 SER A N 1
ATOM 2746 C CA . SER A 1 361 ? 15.222 -14.868 26.233 1.00 73.88 361 SER A CA 1
ATOM 2747 C C . SER A 1 361 ? 13.778 -14.378 26.166 1.00 73.88 361 SER A C 1
ATOM 2749 O O . SER A 1 361 ? 12.899 -15.118 26.585 1.00 73.88 361 SER A O 1
ATOM 2751 N N . GLU A 1 362 ? 13.551 -13.187 25.616 1.00 75.38 362 GLU A N 1
ATOM 2752 C CA . GLU A 1 362 ? 12.230 -12.601 25.350 1.00 75.38 362 GLU A CA 1
ATOM 2753 C C . GLU A 1 362 ? 11.775 -12.894 23.903 1.00 75.38 362 GLU A C 1
ATOM 2755 O O . GLU A 1 362 ? 10.873 -12.248 23.388 1.00 75.38 362 GLU A O 1
ATOM 2760 N N . GLY A 1 363 ? 12.426 -13.840 23.207 1.00 71.50 363 GLY A N 1
ATOM 2761 C CA . GLY A 1 363 ? 12.083 -14.215 21.829 1.00 71.50 363 GLY A CA 1
ATOM 2762 C C . GLY A 1 363 ? 12.619 -13.276 20.741 1.00 71.50 363 GLY A C 1
ATOM 2763 O O . GLY A 1 363 ? 12.249 -13.430 19.581 1.00 71.50 363 GLY A O 1
ATOM 2764 N N . GLY A 1 364 ? 13.503 -12.333 21.080 1.00 76.81 364 GLY A N 1
ATOM 2765 C CA . GLY A 1 364 ? 14.040 -11.347 20.141 1.00 76.81 364 GLY A CA 1
ATOM 2766 C C . GLY A 1 364 ? 14.847 -11.920 18.973 1.00 76.81 364 GLY A C 1
ATOM 2767 O O . GLY A 1 364 ? 15.826 -12.642 19.184 1.00 76.81 364 GLY A O 1
ATOM 2768 N N . ASP A 1 365 ? 14.491 -11.526 17.746 1.00 86.56 365 ASP A N 1
ATOM 2769 C CA . ASP A 1 365 ? 15.308 -11.735 16.545 1.00 86.56 365 ASP A CA 1
ATOM 2770 C C . ASP A 1 365 ? 16.280 -10.567 16.347 1.00 86.56 365 ASP A C 1
ATOM 2772 O O . ASP A 1 365 ? 15.854 -9.424 16.232 1.00 86.56 365 ASP A O 1
ATOM 2776 N N . ARG A 1 366 ? 17.583 -10.861 16.285 1.00 92.69 366 ARG A N 1
ATOM 2777 C CA . ARG A 1 366 ? 18.669 -9.878 16.135 1.00 92.69 366 ARG A CA 1
ATOM 2778 C C . ARG A 1 366 ? 18.805 -9.326 14.722 1.00 92.69 366 ARG A C 1
ATOM 2780 O O . ARG A 1 366 ? 19.449 -8.296 14.565 1.00 92.69 366 ARG A O 1
ATOM 2787 N N . ALA A 1 367 ? 18.255 -10.017 13.727 1.00 92.44 367 ALA A N 1
ATOM 2788 C CA . ALA A 1 367 ? 18.248 -9.562 12.342 1.00 92.44 367 ALA A CA 1
ATOM 2789 C C . ALA A 1 367 ? 17.044 -8.661 12.021 1.00 92.44 367 ALA A C 1
ATOM 2791 O O . ALA A 1 367 ? 17.030 -8.033 10.968 1.00 92.44 367 ALA A O 1
ATOM 2792 N N . LYS A 1 368 ? 16.051 -8.577 12.919 1.00 92.94 368 LYS A N 1
ATOM 2793 C CA . LYS A 1 368 ? 14.868 -7.736 12.731 1.00 92.94 368 LYS A CA 1
ATOM 2794 C C . LYS A 1 368 ? 15.250 -6.255 12.794 1.00 92.94 368 LYS A C 1
ATOM 2796 O O . LYS A 1 368 ? 15.793 -5.807 13.809 1.00 92.94 368 LYS A O 1
ATOM 2801 N N . GLN A 1 369 ? 14.932 -5.518 11.735 1.00 92.75 369 GLN A N 1
ATOM 2802 C CA . GLN A 1 369 ? 14.896 -4.057 11.733 1.00 92.75 369 GLN A CA 1
ATOM 2803 C C . GLN A 1 369 ? 13.725 -3.597 12.604 1.00 92.75 369 GLN A C 1
ATOM 2805 O O . GLN A 1 369 ? 12.627 -4.147 12.521 1.00 92.75 369 GLN A O 1
ATOM 2810 N N . LEU A 1 370 ? 13.997 -2.681 13.527 1.00 89.31 370 LEU A N 1
ATOM 2811 C CA . LEU A 1 370 ? 13.004 -2.132 14.449 1.00 89.31 370 LEU A CA 1
ATOM 2812 C C . LEU A 1 370 ? 12.570 -0.726 14.048 1.00 89.31 370 LEU A C 1
ATOM 2814 O O . LEU A 1 370 ? 11.421 -0.387 14.280 1.00 89.31 370 LEU A O 1
ATOM 2818 N N . TRP A 1 371 ? 13.507 0.067 13.527 1.00 87.94 371 TRP A N 1
ATOM 2819 C CA . TRP A 1 371 ? 13.328 1.465 13.130 1.00 87.94 371 TRP A CA 1
ATOM 2820 C C . TRP A 1 371 ? 14.307 1.793 12.006 1.00 87.94 371 TRP A C 1
ATOM 2822 O O . TRP A 1 371 ? 15.247 1.018 11.782 1.00 87.94 371 TRP A O 1
ATOM 2832 N N . GLY A 1 372 ? 14.145 2.965 11.399 1.00 87.06 372 GLY A N 1
ATOM 2833 C CA . GLY A 1 372 ? 14.901 3.366 10.222 1.00 87.06 372 GLY A CA 1
ATOM 2834 C C . GLY A 1 372 ? 14.324 2.762 8.955 1.00 87.06 372 GLY A C 1
ATOM 2835 O O . GLY A 1 372 ? 13.599 1.762 9.020 1.00 87.06 372 GLY A O 1
ATOM 2836 N N . SER A 1 373 ? 14.711 3.322 7.824 1.00 86.38 373 SER A N 1
ATOM 2837 C CA . SER A 1 373 ? 14.237 2.946 6.501 1.00 86.38 373 SER A CA 1
ATOM 2838 C C . SER A 1 373 ? 15.404 2.625 5.570 1.00 86.38 373 SER A C 1
ATOM 2840 O O . SER A 1 373 ? 16.555 2.969 5.835 1.00 86.38 373 SER A O 1
ATOM 2842 N N . THR A 1 374 ? 15.112 1.823 4.551 1.00 92.38 374 THR A N 1
ATOM 2843 C CA . THR A 1 374 ? 16.024 1.455 3.463 1.00 92.38 374 THR A CA 1
ATOM 2844 C C . THR A 1 374 ? 15.175 1.049 2.274 1.00 92.38 374 THR A C 1
ATOM 2846 O O . THR A 1 374 ? 14.196 0.333 2.488 1.00 92.38 374 THR A O 1
ATOM 2849 N N . THR A 1 375 ? 15.598 1.390 1.071 1.00 94.06 375 THR A N 1
ATOM 2850 C CA . THR A 1 375 ? 15.056 0.864 -0.187 1.00 94.06 375 THR A CA 1
ATOM 2851 C C . THR A 1 375 ? 15.994 -0.213 -0.748 1.00 94.06 375 THR A C 1
ATOM 2853 O O . THR A 1 375 ? 17.002 -0.574 -0.115 1.00 94.06 375 THR A O 1
ATOM 2856 N N . ASP A 1 376 ? 15.622 -0.851 -1.857 1.00 93.00 376 ASP A N 1
ATOM 2857 C CA . ASP A 1 376 ? 16.440 -1.887 -2.494 1.00 93.00 376 ASP A CA 1
ATOM 2858 C C . ASP A 1 376 ? 17.119 -1.353 -3.765 1.00 93.00 376 ASP A C 1
ATOM 2860 O O . ASP A 1 376 ? 16.446 -1.316 -4.782 1.00 93.00 376 ASP A O 1
ATOM 2864 N N . PRO A 1 377 ? 18.456 -1.152 -3.794 1.00 94.62 377 PRO A N 1
ATOM 2865 C CA . PRO A 1 377 ? 19.175 -0.569 -4.947 1.00 94.62 377 PRO A CA 1
ATOM 2866 C C . PRO A 1 377 ? 19.162 -1.424 -6.226 1.00 94.62 377 PRO A C 1
ATOM 2868 O O . PRO A 1 377 ? 19.788 -1.132 -7.248 1.00 94.62 377 PRO A O 1
ATOM 2871 N N . GLY A 1 378 ? 18.542 -2.602 -6.163 1.00 91.69 378 GLY A N 1
ATOM 2872 C CA . GLY A 1 378 ? 18.284 -3.446 -7.321 1.00 91.69 378 GLY A CA 1
ATOM 2873 C C . GLY A 1 378 ? 16.847 -3.362 -7.838 1.00 91.69 378 GLY A C 1
ATOM 2874 O O . GLY A 1 378 ? 16.516 -4.138 -8.752 1.00 91.69 378 GLY A O 1
ATOM 2875 N N . ASN A 1 379 ? 15.999 -2.528 -7.239 1.00 91.19 379 ASN A N 1
ATOM 2876 C CA . ASN A 1 379 ? 14.565 -2.468 -7.447 1.00 91.19 379 ASN A CA 1
ATOM 2877 C C . ASN A 1 379 ? 14.025 -1.031 -7.264 1.00 91.19 379 ASN A C 1
ATOM 2879 O O . ASN A 1 379 ? 13.732 -0.653 -6.138 1.00 91.19 379 ASN A O 1
ATOM 2883 N N . PRO A 1 380 ? 13.718 -0.329 -8.366 1.00 92.19 380 PRO A N 1
ATOM 2884 C CA . PRO A 1 380 ? 13.466 1.115 -8.359 1.00 92.19 380 PRO A CA 1
ATOM 2885 C C . PRO A 1 380 ? 12.089 1.528 -7.795 1.00 92.19 380 PRO A C 1
ATOM 2887 O O . PRO A 1 380 ? 11.656 2.641 -8.046 1.00 92.19 380 PRO A O 1
ATOM 2890 N N . ASP A 1 381 ? 11.347 0.595 -7.197 1.00 92.81 381 ASP A N 1
ATOM 2891 C CA . ASP A 1 381 ? 9.953 0.707 -6.719 1.00 92.81 381 ASP A CA 1
ATOM 2892 C C . ASP A 1 381 ? 9.784 -0.364 -5.623 1.00 92.81 381 ASP A C 1
ATOM 2894 O O . ASP A 1 381 ? 9.485 -1.540 -5.898 1.00 92.81 381 ASP A O 1
ATOM 2898 N N . SER A 1 382 ? 10.176 -0.009 -4.401 1.00 92.75 382 SER A N 1
ATOM 2899 C CA . SER A 1 382 ? 10.423 -0.916 -3.279 1.00 92.75 382 SER A CA 1
ATOM 2900 C C . SER A 1 382 ? 9.149 -1.538 -2.707 1.00 92.75 382 SER A C 1
ATOM 2902 O O . SER A 1 382 ? 9.176 -2.716 -2.313 1.00 92.75 382 SER A O 1
ATOM 2904 N N . ASP A 1 383 ? 8.029 -0.821 -2.708 1.00 90.31 383 ASP A N 1
ATOM 2905 C CA . ASP A 1 383 ? 6.728 -1.327 -2.261 1.00 90.31 383 ASP A CA 1
ATOM 2906 C C . ASP A 1 383 ? 5.814 -1.811 -3.406 1.00 90.31 383 ASP A C 1
ATOM 2908 O O . ASP A 1 383 ? 4.889 -2.605 -3.171 1.00 90.31 383 ASP A O 1
ATOM 2912 N N . GLY A 1 384 ? 6.160 -1.501 -4.657 1.00 91.75 384 GLY A N 1
ATOM 2913 C CA . GLY A 1 384 ? 5.530 -2.033 -5.858 1.00 91.75 384 GLY A CA 1
ATOM 2914 C C . GLY A 1 384 ? 4.240 -1.318 -6.247 1.00 91.75 384 GLY A C 1
ATOM 2915 O O . GLY A 1 384 ? 3.371 -1.955 -6.872 1.00 91.75 384 GLY A O 1
ATOM 2916 N N . ASP A 1 385 ? 4.080 -0.060 -5.853 1.00 87.12 385 ASP A N 1
ATOM 2917 C CA . ASP A 1 385 ? 2.866 0.731 -6.021 1.00 87.12 385 ASP A CA 1
ATOM 2918 C C . ASP A 1 385 ? 2.822 1.524 -7.351 1.00 87.12 385 ASP A C 1
ATOM 2920 O O . ASP A 1 385 ? 1.761 1.981 -7.791 1.00 87.12 385 ASP A O 1
ATOM 2924 N N . GLY A 1 386 ? 3.952 1.568 -8.066 1.00 86.44 386 GLY A N 1
ATOM 2925 C CA . GLY A 1 386 ? 4.099 2.209 -9.368 1.00 86.44 386 GLY A CA 1
ATOM 2926 C C . GLY A 1 386 ? 4.698 3.619 -9.349 1.00 86.44 386 GLY A C 1
ATOM 2927 O O . GLY A 1 386 ? 4.936 4.151 -10.443 1.00 86.44 386 GLY A O 1
ATOM 2928 N N . LEU A 1 387 ? 4.954 4.203 -8.179 1.00 89.69 387 LEU A N 1
ATOM 2929 C CA . LEU A 1 387 ? 5.921 5.282 -7.995 1.00 89.69 387 LEU A CA 1
ATOM 2930 C C . LEU A 1 387 ? 7.331 4.688 -7.887 1.00 89.69 387 LEU A C 1
ATOM 2932 O O . LEU A 1 387 ? 7.509 3.480 -7.780 1.00 89.69 387 LEU A O 1
ATOM 2936 N N . LEU A 1 388 ? 8.344 5.519 -8.121 1.00 93.50 388 LEU A N 1
ATOM 2937 C CA . LEU A 1 388 ? 9.735 5.088 -7.985 1.00 93.50 388 LEU A CA 1
ATOM 2938 C C . LEU A 1 388 ? 10.277 5.627 -6.671 1.00 93.50 388 LEU A C 1
ATOM 2940 O O . LEU A 1 388 ? 9.947 6.769 -6.348 1.00 93.50 388 LEU A O 1
ATOM 2944 N N . ASP A 1 389 ? 11.179 4.913 -6.002 1.00 94.31 389 ASP A N 1
ATOM 2945 C CA . ASP A 1 389 ? 11.640 5.344 -4.678 1.00 94.31 389 ASP A CA 1
ATOM 2946 C C . ASP A 1 389 ? 12.279 6.745 -4.737 1.00 94.31 389 ASP A C 1
ATOM 2948 O O . ASP A 1 389 ? 12.032 7.588 -3.878 1.00 94.31 389 ASP A O 1
ATOM 2952 N N . GLY A 1 390 ? 13.009 7.068 -5.809 1.00 92.62 390 GLY A N 1
ATOM 2953 C CA . GLY A 1 390 ? 13.548 8.412 -6.057 1.00 92.62 390 GLY A CA 1
ATOM 2954 C C . GLY A 1 390 ? 12.536 9.516 -6.391 1.00 92.62 390 GLY A C 1
ATOM 2955 O O . GLY A 1 390 ? 12.895 10.696 -6.376 1.00 92.62 390 GLY A O 1
ATOM 2956 N N . ILE A 1 391 ? 11.281 9.181 -6.693 1.00 93.06 391 ILE A N 1
ATOM 2957 C CA . ILE A 1 391 ? 10.164 10.141 -6.752 1.00 93.06 391 ILE A CA 1
ATOM 2958 C C . ILE A 1 391 ? 9.586 10.375 -5.352 1.00 93.06 391 ILE A C 1
ATOM 2960 O O . ILE A 1 391 ? 9.202 11.500 -5.032 1.00 93.06 391 ILE A O 1
ATOM 2964 N N . GLU A 1 392 ? 9.572 9.337 -4.526 1.00 93.44 392 GLU A N 1
ATOM 2965 C CA . GLU A 1 392 ? 9.010 9.345 -3.174 1.00 93.44 392 GLU A CA 1
ATOM 2966 C C . GLU A 1 392 ? 9.997 9.876 -2.119 1.00 93.44 392 GLU A C 1
ATOM 2968 O O . GLU A 1 392 ? 9.593 10.461 -1.127 1.00 93.44 392 GLU A O 1
ATOM 2973 N N . ASP A 1 393 ? 11.306 9.813 -2.374 1.00 91.88 393 ASP A N 1
ATOM 2974 C CA . ASP A 1 393 ? 12.345 10.594 -1.684 1.00 91.88 393 ASP A CA 1
ATOM 2975 C C . ASP A 1 393 ? 13.022 11.550 -2.679 1.00 91.88 393 ASP A C 1
ATOM 2977 O O . ASP A 1 393 ? 14.243 11.564 -2.858 1.00 91.88 393 ASP A O 1
ATOM 2981 N N . ALA A 1 394 ? 12.229 12.390 -3.355 1.00 90.00 394 ALA A N 1
ATOM 2982 C CA . ALA A 1 394 ? 12.728 13.340 -4.359 1.00 90.00 394 ALA A CA 1
ATOM 2983 C C . ALA A 1 394 ? 13.749 14.348 -3.801 1.00 90.00 394 ALA A C 1
ATOM 2985 O O . ALA A 1 394 ? 14.513 14.983 -4.546 1.00 90.00 394 ALA A O 1
ATOM 2986 N N . ASN A 1 395 ? 13.775 14.530 -2.483 1.00 88.12 395 ASN A N 1
ATOM 2987 C CA . ASN A 1 395 ? 14.748 15.373 -1.810 1.00 88.12 395 ASN A CA 1
ATOM 2988 C C . ASN A 1 395 ? 16.072 14.634 -1.460 1.00 88.12 395 ASN A C 1
ATOM 2990 O O . ASN A 1 395 ? 17.051 15.298 -1.082 1.00 88.12 395 ASN A O 1
ATOM 2994 N N . ALA A 1 396 ? 16.108 13.310 -1.663 1.00 91.19 396 ALA A N 1
ATOM 2995 C CA . ALA A 1 396 ? 17.225 12.380 -1.515 1.00 91.19 396 ALA A CA 1
ATOM 2996 C C . ALA A 1 396 ? 17.908 12.480 -0.147 1.00 91.19 396 ALA A C 1
ATOM 2998 O O . ALA A 1 396 ? 19.123 12.696 -0.050 1.00 91.19 396 ALA A O 1
ATOM 2999 N N . ASN A 1 397 ? 17.131 12.408 0.934 1.00 87.88 397 ASN A N 1
ATOM 3000 C CA . ASN A 1 397 ? 17.662 12.523 2.294 1.00 87.88 397 ASN A CA 1
ATOM 3001 C C . ASN A 1 397 ? 17.597 11.220 3.106 1.00 87.88 397 ASN A C 1
ATOM 3003 O O . ASN A 1 397 ? 18.170 11.192 4.205 1.00 87.88 397 ASN A O 1
ATOM 3007 N N . GLY A 1 398 ? 16.948 10.175 2.583 1.00 87.06 398 GLY A N 1
ATOM 3008 C CA . GLY A 1 398 ? 16.756 8.877 3.236 1.00 87.06 398 GLY A CA 1
ATOM 3009 C C . GLY A 1 398 ? 15.860 8.945 4.471 1.00 87.06 398 GLY A C 1
ATOM 3010 O O . GLY A 1 398 ? 15.769 8.000 5.242 1.00 87.06 398 GLY A O 1
ATOM 3011 N N . TRP A 1 399 ? 15.232 10.091 4.719 1.00 86.38 399 TRP A N 1
ATOM 3012 C CA . TRP A 1 399 ? 14.292 10.306 5.800 1.00 86.38 399 TRP A CA 1
ATOM 3013 C C . TRP A 1 399 ? 12.883 10.317 5.236 1.00 86.38 399 TRP A C 1
ATOM 3015 O O . TRP A 1 399 ? 12.364 11.370 4.872 1.00 86.38 399 TRP A O 1
ATOM 3025 N N . ILE A 1 400 ? 12.279 9.133 5.258 1.00 73.69 400 ILE A N 1
ATOM 3026 C CA . ILE A 1 400 ? 10.845 8.946 5.054 1.00 73.69 400 ILE A CA 1
ATOM 3027 C C . ILE A 1 400 ? 10.094 9.842 6.063 1.00 73.69 400 ILE A C 1
ATOM 3029 O O . ILE A 1 400 ? 10.449 9.942 7.244 1.00 73.69 400 ILE A O 1
ATOM 3033 N N . ASP A 1 401 ? 9.148 10.621 5.568 1.00 62.03 401 ASP A N 1
ATOM 3034 C CA . ASP A 1 401 ? 9.091 12.070 5.734 1.00 62.03 401 ASP A CA 1
ATOM 3035 C C . ASP A 1 401 ? 8.107 12.588 6.792 1.00 62.03 401 ASP A C 1
ATOM 3037 O O . ASP A 1 401 ? 7.357 13.539 6.579 1.00 62.03 401 ASP A O 1
ATOM 3041 N N . GLY A 1 402 ? 8.307 12.172 8.044 1.00 60.25 402 GLY A N 1
ATOM 3042 C CA . GLY A 1 402 ? 8.209 13.184 9.109 1.00 60.25 402 GLY A CA 1
ATOM 3043 C C . GLY A 1 402 ? 7.482 12.854 10.397 1.00 60.25 402 GLY A C 1
ATOM 3044 O O . GLY A 1 402 ? 7.312 13.751 11.227 1.00 60.25 402 GLY A O 1
ATOM 3045 N N . ASP A 1 403 ? 7.171 11.593 10.628 1.00 69.69 403 ASP A N 1
ATOM 3046 C CA . ASP A 1 403 ? 6.710 11.052 11.917 1.00 69.69 403 ASP A CA 1
ATOM 3047 C C . ASP A 1 403 ? 7.778 11.030 13.037 1.00 69.69 403 ASP A C 1
ATOM 3049 O O . ASP A 1 403 ? 7.528 10.904 14.249 1.00 69.69 403 ASP A O 1
ATOM 3053 N N . GLY A 1 404 ? 9.034 11.234 12.640 1.00 72.19 404 GLY A N 1
ATOM 3054 C CA . GLY A 1 404 ? 10.197 11.294 13.512 1.00 72.19 404 GLY A CA 1
ATOM 3055 C C . GLY A 1 404 ? 10.878 12.658 13.608 1.00 72.19 404 GLY A C 1
ATOM 3056 O O . GLY A 1 404 ? 10.587 13.623 12.916 1.00 72.19 404 GLY A O 1
ATOM 3057 N N . ALA A 1 405 ? 11.882 12.750 14.480 1.00 78.19 405 ALA A N 1
ATOM 3058 C CA . ALA A 1 405 ? 12.906 13.781 14.326 1.00 78.19 405 ALA A CA 1
ATOM 3059 C C . ALA A 1 405 ? 14.056 13.206 13.496 1.00 78.19 405 ALA A C 1
ATOM 3061 O O . ALA A 1 405 ? 14.685 12.248 13.957 1.00 78.19 405 ALA A O 1
ATOM 3062 N N . SER A 1 406 ? 14.370 13.823 12.350 1.00 78.12 406 SER A N 1
ATOM 3063 C CA . SER A 1 406 ? 15.496 13.396 11.513 1.00 78.12 406 SER A CA 1
ATOM 3064 C C . SER A 1 406 ? 16.791 13.268 12.316 1.00 78.12 406 SER A C 1
ATOM 3066 O O . SER A 1 406 ? 17.103 14.068 13.215 1.00 78.12 406 SER A O 1
ATOM 3068 N N . LEU A 1 407 ? 17.563 12.226 12.016 1.00 78.25 407 LEU A N 1
ATOM 3069 C CA . LEU A 1 407 ? 18.796 11.935 12.725 1.00 78.25 407 LEU A CA 1
ATOM 3070 C C . LEU A 1 407 ? 19.966 12.381 11.876 1.00 78.25 407 LEU A C 1
ATOM 3072 O O . LEU A 1 407 ? 20.347 11.712 10.924 1.00 78.25 407 LEU A O 1
ATOM 3076 N N . ALA A 1 408 ? 20.635 13.459 12.280 1.00 79.50 408 ALA A N 1
ATOM 3077 C CA . ALA A 1 408 ? 21.893 13.812 11.639 1.00 79.50 408 ALA A CA 1
ATOM 3078 C C . ALA A 1 408 ? 22.829 12.590 11.614 1.00 79.50 408 ALA A C 1
ATOM 3080 O O . ALA A 1 408 ? 22.915 11.841 12.594 1.00 79.50 408 ALA A O 1
ATOM 3081 N N . THR A 1 409 ? 23.568 12.412 10.520 1.00 75.56 409 THR A N 1
ATOM 3082 C CA . THR A 1 409 ? 24.460 11.257 10.298 1.00 75.56 409 THR A CA 1
ATOM 3083 C C . THR A 1 409 ? 25.452 11.003 11.445 1.00 75.56 409 THR A C 1
ATOM 3085 O O . THR A 1 409 ? 25.918 9.882 11.644 1.00 75.56 409 THR A O 1
ATOM 3088 N N . ILE A 1 410 ? 25.738 12.027 12.259 1.00 77.88 410 ILE A N 1
ATOM 3089 C CA . ILE A 1 410 ? 26.652 11.986 13.410 1.00 77.88 410 ILE A CA 1
ATOM 3090 C C . ILE A 1 410 ? 25.979 11.794 14.780 1.00 77.88 410 ILE A C 1
ATOM 3092 O O . ILE A 1 410 ? 26.690 11.587 15.772 1.00 77.88 410 ILE A O 1
ATOM 3096 N N . ASP A 1 411 ? 24.655 11.916 14.872 1.00 82.44 411 ASP A N 1
ATOM 3097 C CA . ASP A 1 411 ? 23.943 11.915 16.148 1.00 82.44 411 ASP A CA 1
ATOM 3098 C C . ASP A 1 411 ? 23.612 10.481 16.599 1.00 82.44 411 ASP A C 1
ATOM 3100 O O . ASP A 1 411 ? 23.098 9.680 15.817 1.00 82.44 411 ASP A O 1
ATOM 3104 N N . PRO A 1 412 ? 23.914 10.110 17.861 1.00 83.75 412 PRO A N 1
ATOM 3105 C CA . PRO A 1 412 ? 23.625 8.776 18.366 1.00 83.75 412 PRO A CA 1
ATOM 3106 C C . PRO A 1 412 ? 22.145 8.617 18.729 1.00 83.75 412 PRO A C 1
ATOM 3108 O O . PRO A 1 412 ? 21.503 9.584 19.160 1.00 83.75 412 PRO A O 1
ATOM 3111 N N . PRO A 1 413 ? 21.620 7.381 18.697 1.00 86.56 413 PRO A N 1
ATOM 3112 C CA . PRO A 1 413 ? 20.250 7.144 19.081 1.00 86.56 413 PRO A CA 1
ATOM 3113 C C . PRO A 1 413 ? 19.983 7.401 20.581 1.00 86.56 413 PRO A C 1
ATOM 3115 O O . PRO A 1 413 ? 20.789 7.057 21.446 1.00 86.56 413 PRO A O 1
ATOM 3118 N N . THR A 1 414 ? 18.823 7.981 20.907 1.00 88.25 414 THR A N 1
ATOM 3119 C CA . THR A 1 414 ? 18.243 8.093 22.254 1.00 88.25 414 THR A CA 1
ATOM 3120 C C . THR A 1 414 ? 16.752 7.712 22.288 1.00 88.25 414 THR A C 1
ATOM 3122 O O . THR A 1 414 ? 16.047 7.895 21.295 1.00 88.25 414 THR A O 1
ATOM 3125 N N . LEU A 1 415 ? 16.262 7.246 23.447 1.00 84.00 415 LEU A N 1
ATOM 3126 C CA . LEU A 1 415 ? 14.839 6.939 23.693 1.00 84.00 415 LEU A CA 1
ATOM 3127 C C . LEU A 1 415 ? 13.945 8.182 23.854 1.00 84.00 415 LEU A C 1
ATOM 3129 O O . LEU A 1 415 ? 12.733 8.051 23.926 1.00 84.00 415 LEU A O 1
ATOM 3133 N N . GLY A 1 416 ? 14.524 9.376 23.996 1.00 80.44 416 GLY A N 1
ATOM 3134 C CA . GLY A 1 416 ? 13.776 10.602 24.301 1.00 80.44 416 GLY A CA 1
ATOM 3135 C C . GLY A 1 416 ? 13.312 11.392 23.077 1.00 80.44 416 GLY A C 1
ATOM 3136 O O . GLY A 1 416 ? 12.989 12.567 23.237 1.00 80.44 416 GLY A O 1
ATOM 3137 N N . ARG A 1 417 ? 13.366 10.803 21.880 1.00 79.19 417 ARG A N 1
ATOM 3138 C CA . ARG A 1 417 ? 12.993 11.446 20.611 1.00 79.19 417 ARG A CA 1
ATOM 3139 C C . ARG A 1 417 ? 11.668 10.890 20.081 1.00 79.19 417 ARG A C 1
ATOM 3141 O O . ARG A 1 417 ? 11.280 9.804 20.507 1.00 79.19 417 ARG A O 1
ATOM 3148 N N . SER A 1 418 ? 11.058 11.608 19.137 1.00 79.00 418 SER A N 1
ATOM 3149 C CA . SER A 1 418 ? 10.019 11.044 18.262 1.00 79.00 418 SER A CA 1
ATOM 3150 C C . SER A 1 418 ? 10.681 10.118 17.250 1.00 79.00 418 SER A C 1
ATOM 3152 O O . SER A 1 418 ? 11.691 10.507 16.656 1.00 79.00 418 SER A O 1
ATOM 3154 N N . TRP A 1 419 ? 10.173 8.900 17.137 1.00 79.94 419 TRP A N 1
ATOM 3155 C CA . TRP A 1 419 ? 10.696 7.858 16.260 1.00 79.94 419 TRP A CA 1
ATOM 3156 C C . TRP A 1 419 ? 9.681 7.576 15.152 1.00 79.94 419 TRP A C 1
ATOM 3158 O O . TRP A 1 419 ? 8.512 7.462 15.518 1.00 79.94 419 TRP A O 1
ATOM 3168 N N . PRO A 1 420 ? 10.125 7.405 13.893 1.00 78.31 420 PRO A N 1
ATOM 3169 C CA . PRO A 1 420 ? 9.232 7.104 12.781 1.00 78.31 420 PRO A CA 1
ATOM 3170 C C . PRO A 1 420 ? 8.384 5.851 12.975 1.00 78.31 420 PRO A C 1
ATOM 3172 O O . PRO A 1 420 ? 8.943 4.769 13.121 1.00 78.31 420 PRO A O 1
ATOM 3175 N N . ASN A 1 421 ? 7.062 5.976 13.026 1.00 74.88 421 ASN A N 1
ATOM 3176 C CA . ASN A 1 421 ? 6.115 4.875 13.181 1.00 74.88 421 ASN A CA 1
ATOM 3177 C C . ASN A 1 421 ? 5.512 4.370 11.851 1.00 74.88 421 ASN A C 1
ATOM 3179 O O . ASN A 1 421 ? 4.746 3.406 11.907 1.00 74.88 421 ASN A O 1
ATOM 3183 N N . GLY A 1 422 ? 5.894 4.956 10.713 1.00 75.88 422 GLY A N 1
ATOM 3184 C CA . GLY A 1 422 ? 5.403 4.642 9.373 1.00 75.88 422 GLY A CA 1
ATOM 3185 C C . GLY A 1 422 ? 3.981 5.131 9.127 1.00 75.88 422 GLY A C 1
ATOM 3186 O O . GLY A 1 422 ? 3.243 4.441 8.445 1.00 75.88 422 GLY A O 1
ATOM 3187 N N . ARG A 1 423 ? 3.547 6.218 9.782 1.00 77.44 423 ARG A N 1
ATOM 3188 C CA . ARG A 1 423 ? 2.192 6.769 9.640 1.00 77.44 423 ARG A CA 1
ATOM 3189 C C . ARG A 1 423 ? 2.179 8.277 9.767 1.00 77.44 423 ARG A C 1
ATOM 3191 O O . ARG A 1 423 ? 2.865 8.833 10.621 1.00 77.44 423 ARG A O 1
ATOM 3198 N N . ILE A 1 424 ? 1.291 8.924 9.020 1.00 80.06 424 ILE A N 1
ATOM 3199 C CA . ILE A 1 424 ? 1.055 10.361 9.144 1.00 80.06 424 ILE A CA 1
ATOM 3200 C C . ILE A 1 424 ? 0.306 10.663 10.458 1.00 80.06 424 ILE A C 1
ATOM 3202 O O . ILE A 1 424 ? -0.894 10.403 10.601 1.00 80.06 424 ILE A O 1
ATOM 3206 N N . ASP A 1 425 ? 0.982 11.265 11.444 1.00 75.25 425 ASP A N 1
ATOM 3207 C CA . ASP A 1 425 ? 0.327 11.740 12.666 1.00 75.25 425 ASP A CA 1
ATOM 3208 C C . ASP A 1 425 ? -0.207 13.181 12.518 1.00 75.25 425 ASP A C 1
ATOM 3210 O O . ASP A 1 425 ? 0.330 14.060 11.838 1.00 75.25 425 ASP A O 1
ATOM 3214 N N . SER A 1 426 ? -1.280 13.494 13.256 1.00 70.50 426 SER A N 1
ATOM 3215 C CA . SER A 1 426 ? -1.905 14.824 13.214 1.00 70.50 426 SER A CA 1
ATOM 3216 C C . SER A 1 426 ? -0.935 15.935 13.645 1.00 70.50 426 SER A C 1
ATOM 3218 O O . SER A 1 426 ? -0.652 16.111 14.836 1.00 70.50 426 SER A O 1
ATOM 3220 N N . GLY A 1 427 ? -0.581 16.807 12.701 1.00 71.06 427 GLY A N 1
ATOM 3221 C CA . GLY A 1 427 ? 0.288 17.967 12.915 1.00 71.06 427 GLY A CA 1
ATOM 3222 C C . GLY A 1 427 ? 1.698 17.793 12.360 1.00 71.06 427 GLY A C 1
ATOM 3223 O O . GLY A 1 427 ? 2.499 18.727 12.480 1.00 71.06 427 GLY A O 1
ATOM 3224 N N . GLU A 1 428 ? 1.978 16.641 11.762 1.00 78.31 428 GLU A N 1
ATOM 3225 C CA . GLU A 1 428 ? 3.137 16.434 10.909 1.00 78.31 428 GLU A CA 1
ATOM 3226 C C . GLU A 1 428 ? 2.925 17.094 9.553 1.00 78.31 428 GLU A C 1
ATOM 3228 O O . GLU A 1 428 ? 1.863 17.638 9.242 1.00 78.31 428 GLU A O 1
ATOM 3233 N N . THR A 1 429 ? 4.002 17.203 8.795 1.00 78.75 429 THR A N 1
ATOM 3234 C CA . THR A 1 429 ? 3.969 17.796 7.465 1.00 78.75 429 THR A CA 1
ATOM 3235 C C . THR A 1 429 ? 4.875 16.948 6.611 1.00 78.75 429 THR A C 1
ATOM 3237 O O . THR A 1 429 ? 6.082 17.188 6.584 1.00 78.75 429 THR A O 1
ATOM 3240 N N . TRP A 1 430 ? 4.244 15.960 5.998 1.00 85.62 430 TRP A N 1
ATOM 3241 C CA . TRP A 1 430 ? 4.809 15.143 4.947 1.00 85.62 430 TRP A CA 1
ATOM 3242 C C . TRP A 1 430 ? 4.805 15.964 3.661 1.00 85.62 430 TRP A C 1
ATOM 3244 O O . TRP A 1 430 ? 3.992 16.884 3.486 1.00 85.62 430 TRP A O 1
ATOM 3254 N N . THR A 1 431 ? 5.797 15.732 2.820 1.00 84.25 431 THR A N 1
ATOM 3255 C CA . THR A 1 431 ? 5.953 16.444 1.547 1.00 84.25 431 THR A CA 1
ATOM 3256 C C . THR A 1 431 ? 5.990 15.496 0.362 1.00 84.25 431 THR A C 1
ATOM 3258 O O . THR A 1 431 ? 5.761 15.945 -0.766 1.00 84.25 431 THR A O 1
ATOM 3261 N N . GLU A 1 432 ? 6.267 14.222 0.614 1.00 88.81 432 GLU A N 1
ATOM 3262 C CA . GLU A 1 432 ? 6.485 13.151 -0.350 1.00 88.81 432 GLU A CA 1
ATOM 3263 C C . GLU A 1 432 ? 5.820 11.869 0.209 1.00 88.81 432 GLU A C 1
ATOM 3265 O O . GLU A 1 432 ? 5.348 11.879 1.342 1.00 88.81 432 GLU A O 1
ATOM 3270 N N . THR A 1 433 ? 5.640 10.832 -0.604 1.00 91.75 433 THR A N 1
ATOM 3271 C CA . THR A 1 433 ? 5.068 9.547 -0.154 1.00 91.75 433 THR A CA 1
ATOM 3272 C C . THR A 1 433 ? 6.159 8.634 0.394 1.00 91.75 433 THR A C 1
ATOM 3274 O O . THR A 1 433 ? 7.349 8.940 0.296 1.00 91.75 433 THR A O 1
ATOM 3277 N N . SER A 1 434 ? 5.782 7.532 1.038 1.00 91.69 434 SER A N 1
ATOM 3278 C CA . SER A 1 434 ? 6.757 6.596 1.582 1.00 91.69 434 SER A CA 1
ATOM 3279 C C . SER A 1 434 ? 7.158 5.541 0.547 1.00 91.69 434 SER A C 1
ATOM 3281 O O . SER A 1 434 ? 6.334 4.691 0.248 1.00 91.69 434 SER A O 1
ATOM 3283 N N . PRO A 1 435 ? 8.447 5.405 0.172 1.00 92.50 435 PRO A N 1
ATOM 3284 C CA . PRO A 1 435 ? 8.898 4.350 -0.753 1.00 92.50 435 PRO A CA 1
ATOM 3285 C C . PRO A 1 435 ? 8.816 2.920 -0.182 1.00 92.50 435 PRO A C 1
ATOM 3287 O O . PRO A 1 435 ? 9.383 1.965 -0.708 1.00 92.50 435 PRO A O 1
ATOM 3290 N N . ASN A 1 436 ? 8.246 2.758 1.011 1.00 90.56 436 ASN A N 1
ATOM 3291 C CA . ASN A 1 436 ? 8.071 1.467 1.667 1.00 90.56 436 ASN A CA 1
ATOM 3292 C C . ASN A 1 436 ? 6.617 1.246 2.112 1.00 90.56 436 ASN A C 1
ATOM 3294 O O . ASN A 1 436 ? 6.368 0.278 2.846 1.00 90.56 436 ASN A O 1
ATOM 3298 N N . ASP A 1 437 ? 5.693 2.122 1.711 1.00 90.56 437 ASP A N 1
ATOM 3299 C CA . ASP A 1 437 ? 4.279 2.053 2.052 1.00 90.56 437 ASP A CA 1
ATOM 3300 C C . ASP A 1 437 ? 3.397 2.489 0.877 1.00 90.56 437 ASP A C 1
ATOM 3302 O O . ASP A 1 437 ? 3.172 3.668 0.650 1.00 90.56 437 ASP A O 1
ATOM 3306 N N . ALA A 1 438 ? 2.834 1.502 0.182 1.00 92.94 438 ALA A N 1
ATOM 3307 C CA . ALA A 1 438 ? 2.101 1.674 -1.074 1.00 92.94 438 ALA A CA 1
ATOM 3308 C C . ALA A 1 438 ? 0.754 2.437 -0.972 1.00 92.94 438 ALA A C 1
ATOM 3310 O O . ALA A 1 438 ? -0.017 2.403 -1.935 1.00 92.94 438 ALA A O 1
ATOM 3311 N N . ASP A 1 439 ? 0.409 2.959 0.207 1.00 92.62 439 ASP A N 1
ATOM 3312 C CA . ASP A 1 439 ? -0.840 3.644 0.601 1.00 92.62 439 ASP A CA 1
ATOM 3313 C C . ASP A 1 439 ? -0.500 4.542 1.810 1.00 92.62 439 ASP A C 1
ATOM 3315 O O . ASP A 1 439 ? -0.788 4.202 2.962 1.00 92.62 439 ASP A O 1
ATOM 3319 N N . THR A 1 440 ? 0.246 5.625 1.564 1.00 91.38 440 THR A N 1
ATOM 33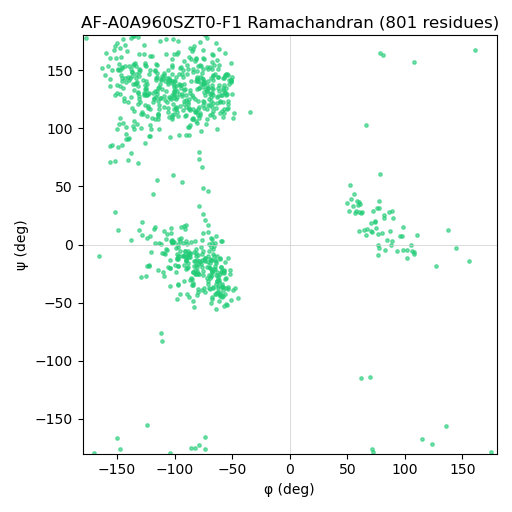20 C CA . THR A 1 440 ? 0.936 6.406 2.609 1.00 91.38 440 THR A CA 1
ATOM 3321 C C . THR A 1 440 ? -0.033 7.063 3.604 1.00 91.38 440 THR A C 1
ATOM 3323 O O . THR A 1 440 ? 0.305 7.244 4.784 1.00 91.38 440 THR A O 1
ATOM 3326 N N . ASP A 1 441 ? -1.236 7.438 3.167 1.00 89.38 441 ASP A N 1
ATOM 3327 C CA . ASP A 1 441 ? -2.256 8.059 4.018 1.00 89.38 441 ASP A CA 1
ATOM 3328 C C . ASP A 1 441 ? -3.311 7.082 4.578 1.00 89.38 441 ASP A C 1
ATOM 3330 O O . ASP A 1 441 ? -4.175 7.499 5.360 1.00 89.38 441 ASP A O 1
ATOM 3334 N N . ASP A 1 442 ? -3.145 5.774 4.334 1.00 88.00 442 ASP A N 1
ATOM 3335 C CA . ASP A 1 442 ? -3.929 4.672 4.912 1.00 88.00 442 ASP A CA 1
ATOM 3336 C C . ASP A 1 442 ? -5.440 4.724 4.538 1.00 88.00 442 ASP A C 1
ATOM 3338 O O . ASP A 1 442 ? -6.303 4.215 5.279 1.00 88.00 442 ASP A O 1
ATOM 3342 N N . ASP A 1 443 ? -5.802 5.319 3.397 1.00 88.19 443 ASP A N 1
ATOM 3343 C CA . ASP A 1 443 ? -7.195 5.542 2.984 1.00 88.19 443 ASP A CA 1
ATOM 3344 C C . ASP A 1 443 ? -7.800 4.375 2.159 1.00 88.19 443 ASP A C 1
ATOM 3346 O O . ASP A 1 443 ? -9.031 4.237 2.006 1.00 88.19 443 ASP A O 1
ATOM 3350 N N . GLY A 1 444 ? -6.940 3.459 1.698 1.00 88.75 444 GLY A N 1
ATOM 3351 C CA . GLY A 1 444 ? -7.287 2.292 0.891 1.00 88.75 444 GLY A CA 1
ATOM 3352 C C . GLY A 1 444 ? -7.101 2.472 -0.619 1.00 88.75 444 GLY A C 1
ATOM 3353 O O . GLY A 1 444 ? -7.538 1.591 -1.387 1.00 88.75 444 GLY A O 1
ATOM 3354 N N . LEU A 1 445 ? -6.508 3.579 -1.054 1.00 90.94 445 LEU A N 1
ATOM 3355 C CA . LEU A 1 445 ? -6.097 3.890 -2.414 1.00 90.94 445 LEU A CA 1
ATOM 3356 C C . LEU A 1 445 ? -4.564 3.910 -2.472 1.00 90.94 445 LEU A C 1
ATOM 3358 O O . LEU A 1 445 ? -3.914 4.439 -1.599 1.00 90.94 445 LEU A O 1
ATOM 3362 N N . SER A 1 446 ? -3.971 3.273 -3.486 1.00 94.31 446 SER A N 1
ATOM 3363 C CA . SER A 1 446 ? -2.503 3.245 -3.587 1.00 94.31 446 SER A CA 1
ATOM 3364 C C . SER A 1 446 ? -1.965 4.539 -4.182 1.00 94.31 446 SER A C 1
ATOM 3366 O O . SER A 1 446 ? -2.549 5.016 -5.166 1.00 94.31 446 SER A O 1
ATOM 3368 N N . ASP A 1 447 ? -0.821 5.005 -3.685 1.00 93.81 447 ASP A N 1
ATOM 3369 C CA . ASP A 1 447 ? -0.243 6.296 -4.059 1.00 93.81 447 ASP A CA 1
ATOM 3370 C C . ASP A 1 447 ? -0.030 6.374 -5.583 1.00 93.81 447 ASP A C 1
ATOM 3372 O O . ASP A 1 447 ? -0.590 7.241 -6.257 1.00 93.81 447 ASP A O 1
ATOM 3376 N N . GLY A 1 448 ? 0.658 5.400 -6.185 1.00 91.25 448 GLY A N 1
ATOM 3377 C CA . GLY A 1 448 ? 0.960 5.365 -7.620 1.00 91.25 448 GLY A CA 1
ATOM 3378 C C . GLY A 1 448 ? -0.160 4.863 -8.538 1.00 91.25 448 GLY A C 1
ATOM 3379 O O . GLY A 1 448 ? -0.419 5.419 -9.613 1.00 91.25 448 GLY A O 1
ATOM 3380 N N . TYR A 1 449 ? -0.864 3.781 -8.187 1.00 88.06 449 TYR A N 1
ATOM 3381 C CA . TYR A 1 449 ? -1.910 3.231 -9.072 1.00 88.06 449 TYR A CA 1
ATOM 3382 C C . TYR A 1 449 ? -3.276 3.893 -8.893 1.00 88.06 449 TYR A C 1
ATOM 3384 O O . TYR A 1 449 ? -4.116 3.871 -9.812 1.00 88.06 449 TYR A O 1
ATOM 3392 N N . GLY A 1 450 ? -3.537 4.386 -7.690 1.00 88.12 450 GLY A N 1
ATOM 3393 C CA . GLY A 1 450 ? -4.814 4.910 -7.247 1.00 88.12 450 GLY A CA 1
ATOM 3394 C C . GLY A 1 450 ? -4.905 6.420 -7.388 1.00 88.12 450 GLY A C 1
ATOM 3395 O O . GLY A 1 450 ? -5.918 6.895 -7.916 1.00 88.12 450 GLY A O 1
ATOM 3396 N N . GLU A 1 451 ? -3.845 7.138 -7.035 1.00 93.75 451 GLU A N 1
ATOM 3397 C CA . GLU A 1 451 ? -3.853 8.592 -6.868 1.00 93.75 451 GLU A CA 1
ATOM 3398 C C . GLU A 1 451 ? -3.014 9.268 -7.944 1.00 93.75 451 GLU A C 1
ATOM 3400 O O . GLU A 1 451 ? -3.599 9.686 -8.949 1.00 93.75 451 GLU A O 1
ATOM 3405 N N . ASP A 1 452 ? -1.686 9.235 -7.835 1.00 91.12 452 ASP A N 1
ATOM 3406 C CA . ASP A 1 452 ? -0.702 9.750 -8.796 1.00 91.12 452 ASP A CA 1
ATOM 3407 C C . ASP A 1 452 ? -0.549 8.830 -10.020 1.00 91.12 452 ASP A C 1
ATOM 3409 O O . ASP A 1 452 ? 0.479 8.211 -10.309 1.00 91.12 452 ASP A O 1
ATOM 3413 N N . LYS A 1 453 ? -1.623 8.751 -10.810 1.00 85.38 453 LYS A N 1
ATOM 3414 C CA . LYS A 1 453 ? -1.720 7.851 -11.973 1.00 85.38 453 LYS A CA 1
ATOM 3415 C C . LYS A 1 453 ? -0.730 8.178 -13.087 1.00 85.38 453 LYS A C 1
ATOM 3417 O O . LYS A 1 453 ? -0.657 7.412 -14.062 1.00 85.38 453 LYS A O 1
ATOM 3422 N N . ASP A 1 454 ? -0.099 9.349 -13.046 1.00 85.56 454 ASP A N 1
ATOM 3423 C CA . ASP A 1 454 ? 0.912 9.751 -14.017 1.00 85.56 454 ASP A CA 1
ATOM 3424 C C . ASP A 1 454 ? 2.357 9.638 -13.509 1.00 85.56 454 ASP A C 1
ATOM 3426 O O . ASP A 1 454 ? 3.278 9.831 -14.316 1.00 85.56 454 ASP A O 1
ATOM 3430 N N . SER A 1 455 ? 2.521 9.168 -12.266 1.00 89.44 455 SER A N 1
ATOM 3431 C CA . SER A 1 455 ? 3.784 8.839 -11.605 1.00 89.44 455 SER A CA 1
ATOM 3432 C C . SER A 1 455 ? 4.744 10.025 -11.593 1.00 89.44 455 SER A C 1
ATOM 3434 O O . SER A 1 455 ? 5.917 9.902 -11.968 1.00 89.44 455 SER A O 1
ATOM 3436 N N . SER A 1 456 ? 4.219 11.211 -11.283 1.00 87.44 456 SER A N 1
ATOM 3437 C CA . SER A 1 456 ? 4.978 12.462 -11.315 1.00 87.44 456 SER A CA 1
ATOM 3438 C C . SER A 1 456 ? 5.518 12.903 -9.954 1.00 87.44 456 SER A C 1
ATOM 3440 O O . SER A 1 456 ? 6.353 13.812 -9.920 1.00 87.44 456 SER A O 1
ATOM 3442 N N . GLY A 1 457 ? 5.054 12.290 -8.865 1.00 88.25 457 GLY A N 1
ATOM 3443 C CA . GLY A 1 457 ? 5.268 12.708 -7.481 1.00 88.25 457 GLY A CA 1
ATOM 3444 C C . GLY A 1 457 ? 4.506 13.981 -7.108 1.00 88.25 457 GLY A C 1
ATOM 3445 O O . GLY A 1 457 ? 4.803 14.613 -6.094 1.00 88.25 457 GLY A O 1
ATOM 3446 N N . THR A 1 458 ? 3.577 14.440 -7.954 1.0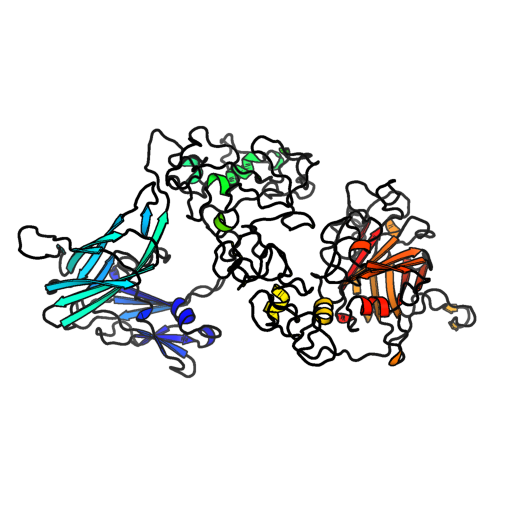0 90.56 458 THR A N 1
ATOM 3447 C CA . THR A 1 458 ? 2.875 15.717 -7.780 1.00 90.56 458 THR A CA 1
ATOM 3448 C C . THR A 1 458 ? 1.407 15.599 -8.142 1.00 90.56 458 THR A C 1
ATOM 3450 O O . THR A 1 458 ? 1.040 14.831 -9.017 1.00 90.56 458 THR A O 1
ATOM 3453 N N . ILE A 1 459 ? 0.565 16.447 -7.551 1.00 92.88 459 ILE A N 1
ATOM 3454 C CA . ILE A 1 459 ? -0.858 16.484 -7.892 1.00 92.88 459 ILE A CA 1
ATOM 3455 C C . ILE A 1 459 ? -1.048 17.228 -9.216 1.00 92.88 459 ILE A C 1
ATOM 3457 O O . ILE A 1 459 ? -0.904 18.455 -9.313 1.00 92.88 459 ILE A O 1
ATOM 3461 N N . THR A 1 460 ? -1.444 16.510 -10.260 1.00 93.25 460 THR A N 1
ATOM 3462 C CA . THR A 1 460 ? -1.702 17.071 -11.581 1.00 93.25 460 THR A CA 1
ATOM 3463 C C . THR A 1 460 ? -2.751 18.170 -11.502 1.00 93.25 460 THR A C 1
ATOM 3465 O O . THR A 1 460 ? -3.946 17.939 -11.300 1.00 93.25 460 THR A O 1
ATOM 3468 N N . GLY A 1 461 ? -2.305 19.397 -11.771 1.00 91.19 461 GLY A N 1
ATOM 3469 C CA . GLY A 1 461 ? -3.157 20.581 -11.791 1.00 91.19 461 GLY A CA 1
ATOM 3470 C C . GLY A 1 461 ? -3.061 21.457 -10.546 1.00 91.19 461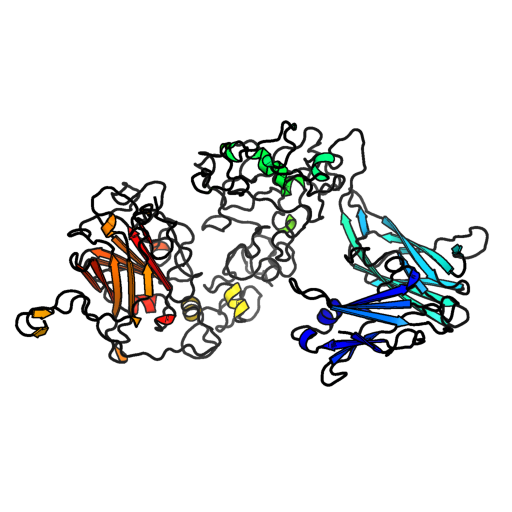 GLY A C 1
ATOM 3471 O O . GLY A 1 461 ? -3.616 22.563 -10.578 1.00 91.19 461 GLY A O 1
ATOM 3472 N N . ASP A 1 462 ? -2.312 21.033 -9.526 1.00 93.44 462 ASP A N 1
ATOM 3473 C CA . ASP A 1 462 ? -1.702 21.942 -8.562 1.00 93.44 462 ASP A CA 1
ATOM 3474 C C . ASP A 1 462 ? -0.633 22.771 -9.293 1.00 93.44 462 ASP A C 1
ATOM 3476 O O . ASP A 1 462 ? 0.336 22.266 -9.851 1.00 93.44 462 ASP A O 1
ATOM 3480 N N . THR A 1 463 ? -0.856 24.082 -9.394 1.00 91.69 463 THR A N 1
ATOM 3481 C CA . THR A 1 463 ? 0.007 24.952 -10.210 1.00 91.69 463 THR A CA 1
ATOM 3482 C C . THR A 1 463 ? 1.142 25.592 -9.433 1.00 91.69 463 THR A C 1
ATOM 3484 O O . THR A 1 463 ? 1.987 26.271 -10.034 1.00 91.69 463 THR A O 1
ATOM 3487 N N . ASN A 1 464 ? 1.109 25.469 -8.113 1.00 91.00 464 ASN A N 1
ATOM 3488 C CA . ASN A 1 464 ? 2.049 26.107 -7.213 1.00 91.00 464 ASN A CA 1
ATOM 3489 C C . ASN A 1 464 ? 2.819 25.083 -6.353 1.00 91.00 464 ASN A C 1
ATOM 3491 O O . ASN A 1 464 ? 3.775 25.515 -5.705 1.00 91.00 464 ASN A O 1
ATOM 3495 N N . GLU A 1 465 ? 2.440 23.798 -6.432 1.00 90.06 465 GLU A N 1
ATOM 3496 C CA . GLU A 1 465 ? 3.068 22.654 -5.757 1.00 90.06 465 GLU A CA 1
ATOM 3497 C C . GLU A 1 465 ? 3.028 22.816 -4.225 1.00 90.06 465 GLU A C 1
ATOM 3499 O O . GLU A 1 465 ? 3.996 22.516 -3.525 1.00 90.06 465 GLU A O 1
ATOM 3504 N N . ASP A 1 466 ? 1.934 23.385 -3.700 1.00 90.69 466 ASP A N 1
ATOM 3505 C CA . ASP A 1 466 ? 1.697 23.567 -2.264 1.00 90.69 466 ASP A CA 1
ATOM 3506 C C . ASP A 1 466 ? 0.723 22.550 -1.661 1.00 90.69 466 ASP A C 1
ATOM 3508 O O . ASP A 1 466 ? 0.469 22.644 -0.458 1.00 90.69 466 ASP A O 1
ATOM 3512 N N . ARG A 1 467 ? 0.223 21.593 -2.465 1.00 90.81 467 ARG A N 1
ATOM 3513 C CA . ARG A 1 467 ? -0.750 20.554 -2.081 1.00 90.81 467 ARG A CA 1
ATOM 3514 C C . ARG A 1 467 ? -1.996 21.131 -1.400 1.00 90.81 467 ARG A C 1
ATOM 3516 O O . ARG A 1 467 ? -2.640 20.513 -0.563 1.00 90.81 467 ARG A O 1
ATOM 3523 N N . VAL A 1 468 ? -2.355 22.373 -1.731 1.00 92.12 468 VAL A N 1
ATOM 3524 C CA . VAL A 1 468 ? -3.555 23.030 -1.214 1.00 92.12 468 VAL A CA 1
ATOM 3525 C C . VAL A 1 468 ? -4.338 23.603 -2.376 1.00 92.12 468 VAL A C 1
ATOM 3527 O O . VAL A 1 468 ? -3.960 24.611 -2.969 1.00 92.12 468 VAL A O 1
ATOM 3530 N N . TRP A 1 469 ? -5.512 23.033 -2.639 1.00 93.81 469 TRP A N 1
ATOM 3531 C CA . TRP A 1 469 ? -6.350 23.517 -3.727 1.00 93.81 469 TRP A CA 1
ATOM 3532 C C . TRP A 1 469 ? -6.731 24.999 -3.568 1.00 93.81 469 TRP A C 1
ATOM 3534 O O . TRP A 1 469 ? -7.276 25.453 -2.551 1.00 93.81 469 TRP A O 1
ATOM 3544 N N . GLN A 1 470 ? -6.509 25.782 -4.625 1.00 92.38 470 GLN A N 1
ATOM 3545 C CA . GLN A 1 470 ? -6.883 27.189 -4.704 1.00 92.38 470 GLN A CA 1
ATOM 3546 C C . GLN A 1 470 ? -7.758 27.498 -5.920 1.00 92.38 470 GLN A C 1
ATOM 3548 O O . GLN A 1 470 ? -7.692 26.901 -6.992 1.00 92.38 470 GLN A O 1
ATOM 3553 N N . SER A 1 471 ? -8.571 28.556 -5.796 1.00 88.50 471 SER A N 1
ATOM 3554 C CA . SER A 1 471 ? -9.427 29.006 -6.898 1.00 88.50 471 SER A CA 1
ATOM 3555 C C . SER A 1 471 ? -8.610 29.354 -8.151 1.00 88.50 471 SER A C 1
ATOM 3557 O O . SER A 1 471 ? -7.963 30.403 -8.218 1.00 88.50 471 SER A O 1
ATOM 3559 N N . GLY A 1 472 ? -8.740 28.518 -9.180 1.00 87.25 472 GLY A N 1
ATOM 3560 C CA . GLY A 1 472 ? -8.027 28.647 -10.452 1.00 87.25 472 GLY A CA 1
ATOM 3561 C C . GLY A 1 472 ? -7.285 27.377 -10.857 1.00 87.25 472 GLY A C 1
ATOM 3562 O O . GLY A 1 472 ? -6.997 27.236 -12.047 1.00 87.25 472 GLY A O 1
ATOM 3563 N N . GLU A 1 473 ? -7.041 26.484 -9.903 1.00 95.44 473 GLU A N 1
ATOM 3564 C CA . GLU A 1 473 ? -6.507 25.140 -10.115 1.00 95.44 473 GLU A CA 1
ATOM 3565 C C . GLU A 1 473 ? -7.618 24.168 -10.514 1.00 95.44 473 GLU A C 1
ATOM 3567 O O . GLU A 1 473 ? -8.812 24.444 -10.339 1.00 95.44 473 GLU A O 1
ATOM 3572 N N . ILE A 1 474 ? -7.208 23.083 -11.165 1.00 95.25 474 ILE A N 1
ATOM 3573 C CA . ILE A 1 474 ? -8.075 22.008 -11.646 1.00 95.25 474 ILE A CA 1
ATOM 3574 C C . ILE A 1 474 ? -7.298 20.723 -11.424 1.00 95.25 474 ILE A C 1
ATOM 3576 O O . ILE A 1 474 ? -6.469 20.383 -12.266 1.00 95.25 474 ILE A O 1
ATOM 3580 N N . TRP A 1 475 ? -7.551 20.067 -10.299 1.00 95.56 475 TRP A N 1
ATOM 3581 C CA . TRP A 1 475 ? -6.901 18.805 -9.966 1.00 95.56 475 TRP A CA 1
ATOM 3582 C C . TRP A 1 475 ? -7.533 17.677 -10.781 1.00 95.56 475 TRP A C 1
ATOM 3584 O O . TRP A 1 475 ? -8.728 17.724 -11.087 1.00 95.56 475 TRP A O 1
ATOM 3594 N N . THR A 1 476 ? -6.739 16.704 -11.216 1.00 91.75 476 THR A N 1
ATOM 3595 C CA . THR A 1 476 ? -7.253 15.534 -11.956 1.00 91.75 476 THR A CA 1
ATOM 3596 C C . THR A 1 476 ? -7.034 14.207 -11.243 1.00 91.75 476 THR A C 1
ATOM 3598 O O . THR A 1 476 ? -7.446 13.171 -11.768 1.00 91.75 476 THR A O 1
ATOM 3601 N N . GLU A 1 477 ? -6.442 14.268 -10.061 1.00 93.50 477 GLU A N 1
ATOM 3602 C CA . GLU A 1 477 ? -6.188 13.174 -9.136 1.00 93.50 477 GLU A CA 1
ATOM 3603 C C . GLU A 1 477 ? -6.248 13.671 -7.692 1.00 93.50 477 GLU A C 1
ATOM 3605 O O . GLU A 1 477 ? -6.375 14.882 -7.472 1.00 93.50 477 GLU A O 1
ATOM 3610 N N . THR A 1 478 ? -6.261 12.716 -6.769 1.00 95.62 478 THR A N 1
ATOM 3611 C CA . THR A 1 478 ? -6.265 12.902 -5.317 1.00 95.62 478 THR A CA 1
ATOM 3612 C C . THR A 1 478 ? -4.840 13.107 -4.799 1.00 95.62 478 THR A C 1
ATOM 3614 O O . THR A 1 478 ? -3.883 13.007 -5.573 1.00 95.62 478 THR A O 1
ATOM 3617 N N . ASP A 1 479 ? -4.711 13.529 -3.547 1.00 94.88 479 ASP A N 1
ATOM 3618 C CA . ASP A 1 479 ? -3.433 13.801 -2.893 1.00 94.88 479 ASP A CA 1
ATOM 3619 C C . ASP A 1 479 ? -3.041 12.621 -1.992 1.00 94.88 479 ASP A C 1
ATOM 3621 O O . ASP A 1 479 ? -3.663 12.497 -0.945 1.00 94.88 479 ASP A O 1
ATOM 3625 N N . PRO A 1 480 ? -1.976 11.854 -2.300 1.00 94.12 480 PRO A N 1
ATOM 3626 C CA . PRO A 1 480 ? -1.611 10.635 -1.560 1.00 94.12 480 PRO A CA 1
ATOM 3627 C C . PRO A 1 480 ? -1.053 10.851 -0.147 1.00 94.12 480 PRO A C 1
ATOM 3629 O O . PRO A 1 480 ? -0.463 9.968 0.465 1.00 94.12 480 PRO A O 1
ATOM 3632 N N . LEU A 1 481 ? -1.156 12.079 0.359 1.00 92.06 481 LEU A N 1
ATOM 3633 C CA . LEU A 1 481 ? -0.808 12.445 1.732 1.00 92.06 481 LEU A CA 1
ATOM 3634 C C . LEU A 1 481 ? -2.026 12.977 2.495 1.00 92.06 481 LEU A C 1
ATOM 3636 O O . LEU A 1 481 ? -1.868 13.638 3.531 1.00 92.06 481 LEU A O 1
ATOM 3640 N N . ASN A 1 482 ? -3.224 12.783 1.952 1.00 92.12 482 ASN A N 1
ATOM 3641 C CA . ASN A 1 482 ? -4.462 13.308 2.483 1.00 92.12 482 ASN A CA 1
ATOM 3642 C C . ASN A 1 482 ? -5.641 12.387 2.147 1.00 92.12 482 ASN A C 1
ATOM 3644 O O . ASN A 1 482 ? -6.285 12.558 1.115 1.00 92.12 482 ASN A O 1
ATOM 3648 N N . ASP A 1 483 ? -6.003 11.576 3.141 1.00 91.62 483 ASP A N 1
ATOM 3649 C CA . ASP A 1 483 ? -7.040 10.538 3.121 1.00 91.62 483 ASP A CA 1
ATOM 3650 C C . ASP A 1 483 ? -8.448 10.974 2.661 1.00 91.62 483 ASP A C 1
ATOM 3652 O O . ASP A 1 483 ? -9.320 10.134 2.460 1.00 91.62 483 ASP A O 1
ATOM 3656 N N . ASP A 1 484 ? -8.705 12.277 2.539 1.00 93.81 484 ASP A N 1
ATOM 3657 C CA . ASP A 1 484 ? -9.955 12.897 2.083 1.00 93.81 484 ASP A CA 1
ATOM 3658 C C . ASP A 1 484 ? -9.618 14.185 1.307 1.00 93.81 484 ASP A C 1
ATOM 3660 O O . ASP A 1 484 ? -9.550 15.294 1.867 1.00 93.81 484 ASP A O 1
ATOM 3664 N N . THR A 1 485 ? -9.341 14.056 0.003 1.00 95.56 485 THR A N 1
ATOM 3665 C CA . THR A 1 485 ? -8.822 15.157 -0.823 1.00 95.56 485 THR A CA 1
ATOM 3666 C C . THR A 1 485 ? -9.787 16.338 -0.921 1.00 95.56 485 THR A C 1
ATOM 3668 O O . THR A 1 485 ? -9.357 17.502 -0.935 1.00 95.56 485 THR A O 1
ATOM 3671 N N . ASP A 1 486 ? -11.095 16.088 -0.991 1.00 95.06 486 ASP A N 1
ATOM 3672 C CA . ASP A 1 486 ? -12.096 17.154 -1.091 1.00 95.06 486 ASP A CA 1
ATOM 3673 C C . ASP A 1 486 ? -12.654 17.653 0.254 1.00 95.06 486 ASP A C 1
ATOM 3675 O O . ASP A 1 486 ? -13.244 18.747 0.315 1.00 95.06 486 ASP A O 1
ATOM 3679 N N . GLY A 1 487 ? -12.327 16.955 1.341 1.00 93.50 487 GLY A N 1
ATOM 3680 C CA . GLY A 1 487 ? -12.541 17.368 2.721 1.00 93.50 487 GLY A CA 1
ATOM 3681 C C . GLY A 1 487 ? -13.994 17.245 3.170 1.00 93.50 487 GLY A C 1
ATOM 3682 O O . GLY A 1 487 ? -14.469 18.090 3.953 1.00 93.50 487 GLY A O 1
ATOM 3683 N N . ASP A 1 488 ? -14.733 16.275 2.636 1.00 93.62 488 ASP A N 1
ATOM 3684 C CA . ASP A 1 488 ? -16.157 16.086 2.901 1.00 93.62 488 ASP A CA 1
ATOM 3685 C C . ASP A 1 488 ? -16.479 15.034 3.980 1.00 93.62 488 ASP A C 1
ATOM 3687 O O . ASP A 1 488 ? -17.606 15.002 4.507 1.00 93.62 488 ASP A O 1
ATOM 3691 N N . GLY A 1 489 ? -15.464 14.276 4.399 1.00 91.19 489 GLY A N 1
ATOM 3692 C CA . GLY A 1 489 ? -15.504 13.219 5.399 1.00 91.19 489 GLY A CA 1
ATOM 3693 C C . GLY A 1 489 ? -15.658 11.805 4.837 1.00 91.19 489 GLY A C 1
ATOM 3694 O O . GLY A 1 489 ? -15.899 10.889 5.632 1.00 91.19 489 GLY A O 1
ATOM 3695 N N . LEU A 1 490 ? -15.595 11.617 3.518 1.00 93.50 490 LEU A N 1
ATOM 3696 C CA . LEU A 1 490 ? -15.514 10.317 2.857 1.00 93.50 490 LEU A CA 1
ATOM 3697 C C . LEU A 1 490 ? -14.077 10.093 2.357 1.00 93.50 490 LEU A C 1
ATOM 3699 O O . LEU A 1 490 ? -13.584 10.939 1.630 1.00 93.50 490 LEU A O 1
ATOM 3703 N N . PRO A 1 491 ? -13.418 8.969 2.699 1.00 93.75 491 PRO A N 1
ATOM 3704 C CA . PRO A 1 491 ? -12.071 8.722 2.199 1.00 93.75 491 PRO A CA 1
ATOM 3705 C C . PRO A 1 491 ? -12.019 8.502 0.686 1.00 93.75 491 PRO A C 1
ATOM 3707 O O . PRO A 1 491 ? -12.921 7.844 0.136 1.00 93.75 491 PRO A O 1
ATOM 3710 N N . ASP A 1 492 ? -10.952 8.950 0.027 1.00 95.50 492 ASP A N 1
ATOM 3711 C CA . ASP A 1 492 ? -10.827 8.890 -1.432 1.00 95.50 492 ASP A CA 1
ATOM 3712 C C . ASP A 1 492 ? -10.876 7.436 -1.931 1.00 95.50 492 ASP A C 1
ATOM 3714 O O . ASP A 1 492 ? -11.626 7.091 -2.862 1.00 95.50 492 ASP A O 1
ATOM 3718 N N . GLY A 1 493 ? -10.177 6.530 -1.247 1.00 94.06 493 GLY A N 1
ATOM 3719 C CA . GLY A 1 493 ? -10.204 5.092 -1.487 1.00 94.06 493 GLY A CA 1
ATOM 3720 C C . GLY A 1 493 ? -11.601 4.482 -1.359 1.00 94.06 493 GLY A C 1
ATOM 3721 O O . GLY A 1 493 ? -12.010 3.644 -2.183 1.00 94.06 493 GLY A O 1
ATOM 3722 N N . TRP A 1 494 ? -12.405 4.931 -0.388 1.00 94.38 494 TRP A N 1
ATOM 3723 C CA . TRP A 1 494 ? -13.800 4.498 -0.245 1.00 94.38 494 TRP A CA 1
ATOM 3724 C C . TRP A 1 494 ? -14.658 4.999 -1.409 1.00 94.38 494 TRP A C 1
ATOM 3726 O O . TRP A 1 494 ? -15.430 4.230 -2.006 1.00 94.38 494 TRP A O 1
ATOM 3736 N N . GLU A 1 495 ? -14.498 6.264 -1.781 1.00 97.06 495 GLU A N 1
ATOM 3737 C CA . GLU A 1 495 ? -15.222 6.866 -2.887 1.00 97.06 495 GLU A CA 1
ATOM 3738 C C . GLU A 1 495 ? -14.916 6.183 -4.217 1.00 97.06 495 GLU A C 1
ATOM 3740 O O . GLU A 1 495 ? -15.838 5.760 -4.932 1.00 97.06 495 GLU A O 1
ATOM 3745 N N . VAL A 1 496 ? -13.636 5.981 -4.530 1.00 95.62 496 VAL A N 1
ATOM 3746 C CA . VAL A 1 496 ? -13.183 5.282 -5.737 1.00 95.62 496 VAL A CA 1
ATOM 3747 C C . VAL A 1 496 ? -13.703 3.848 -5.763 1.00 95.62 496 VAL A C 1
ATOM 3749 O O . VAL A 1 496 ? -14.228 3.402 -6.794 1.00 95.62 496 VAL A O 1
ATOM 3752 N N . ARG A 1 497 ? -13.639 3.127 -4.636 1.00 93.31 497 ARG A N 1
ATOM 3753 C CA . ARG A 1 497 ? -14.136 1.747 -4.516 1.00 93.31 497 ARG A CA 1
ATOM 3754 C C . ARG A 1 497 ? -15.605 1.624 -4.904 1.00 93.31 497 ARG A C 1
ATOM 3756 O O . ARG A 1 497 ? -15.980 0.667 -5.594 1.00 93.31 497 ARG A O 1
ATOM 3763 N N . PHE A 1 498 ? -16.441 2.567 -4.480 1.00 93.12 498 PHE A N 1
ATOM 3764 C CA . PHE A 1 498 ? -17.854 2.571 -4.850 1.00 93.12 498 PHE A CA 1
ATOM 3765 C C . PHE A 1 498 ? -18.119 3.311 -6.164 1.00 93.12 498 PHE A C 1
ATOM 3767 O O . PHE A 1 498 ? -19.189 3.150 -6.749 1.00 93.12 498 PHE A O 1
ATOM 3774 N N . GLY A 1 499 ? -17.137 4.001 -6.737 1.00 94.50 499 GLY A N 1
ATOM 3775 C CA . GLY A 1 499 ? -17.238 4.716 -8.007 1.00 94.50 499 GLY A CA 1
ATOM 3776 C C . GLY A 1 499 ? -17.973 6.045 -7.868 1.00 94.50 499 GLY A C 1
ATOM 3777 O O . GLY A 1 499 ? -18.814 6.369 -8.717 1.00 94.50 499 GLY A O 1
ATOM 3778 N N . PHE A 1 500 ? -17.744 6.731 -6.754 1.00 96.38 500 PHE A N 1
ATOM 3779 C CA . PHE A 1 500 ? -17.955 8.166 -6.588 1.00 96.38 500 PHE A CA 1
ATOM 3780 C C . PHE A 1 500 ? -16.743 8.930 -7.136 1.00 96.38 500 PHE A C 1
ATOM 3782 O O . PHE A 1 500 ? -15.902 8.343 -7.823 1.00 96.38 500 PHE A O 1
ATOM 3789 N N . ASN A 1 501 ? -16.735 10.249 -6.973 1.00 96.38 501 ASN A N 1
ATOM 3790 C CA . ASN A 1 501 ? -15.659 11.097 -7.462 1.00 96.38 501 ASN A CA 1
ATOM 3791 C C . ASN A 1 501 ? -14.994 11.768 -6.258 1.00 96.38 501 ASN A C 1
ATOM 3793 O O . ASN A 1 501 ? -15.614 12.716 -5.788 1.00 96.38 501 ASN A O 1
ATOM 3797 N N . PRO A 1 502 ? -13.762 11.378 -5.882 1.00 96.88 502 PRO A N 1
ATOM 3798 C CA . PRO A 1 502 ? -13.058 11.866 -4.682 1.00 96.88 502 PRO A CA 1
ATOM 3799 C C . PRO A 1 502 ? -12.580 13.329 -4.760 1.00 96.88 502 PRO A C 1
ATOM 3801 O O . PRO A 1 502 ? -11.679 13.790 -4.082 1.00 96.88 502 PRO A O 1
ATOM 3804 N N . LEU A 1 503 ? -13.130 14.076 -5.713 1.00 97.00 503 LEU A N 1
ATOM 3805 C CA . LEU A 1 503 ? -12.833 15.481 -5.966 1.00 97.00 503 LEU A CA 1
ATOM 3806 C C . LEU A 1 503 ? -14.148 16.281 -6.024 1.00 97.00 503 LEU A C 1
ATOM 3808 O O . LEU A 1 503 ? -14.190 17.333 -6.673 1.00 97.00 503 LEU A O 1
ATOM 3812 N N . ASP A 1 504 ? -15.248 15.750 -5.477 1.00 97.69 504 ASP A N 1
ATOM 3813 C CA . ASP A 1 504 ? -16.608 16.301 -5.478 1.00 97.69 504 ASP A CA 1
ATOM 3814 C C . ASP A 1 504 ? -17.350 16.051 -4.151 1.00 97.69 504 ASP A C 1
ATOM 3816 O O . ASP A 1 504 ? -18.180 15.139 -4.071 1.00 97.69 504 ASP A O 1
ATOM 3820 N N . ASP A 1 505 ? -17.218 17.019 -3.231 1.00 96.25 505 ASP A N 1
ATOM 3821 C CA . ASP A 1 505 ? -17.857 17.072 -1.899 1.00 96.25 505 ASP A CA 1
ATOM 3822 C C . ASP A 1 505 ? -19.415 17.057 -1.902 1.00 96.25 505 ASP A C 1
ATOM 3824 O O . ASP A 1 505 ? -20.124 17.277 -0.907 1.00 96.25 505 ASP A O 1
ATOM 3828 N N . GLY A 1 506 ? -20.009 16.932 -3.090 1.00 96.56 506 GLY A N 1
ATOM 3829 C CA . GLY A 1 506 ? -21.434 16.978 -3.376 1.00 96.56 506 GLY A CA 1
ATOM 3830 C C . GLY A 1 506 ? -22.023 18.384 -3.512 1.00 96.56 506 GLY A C 1
ATOM 3831 O O . GLY A 1 506 ? -23.200 18.550 -3.876 1.00 96.56 506 GLY A O 1
ATOM 3832 N N . THR A 1 507 ? -21.227 19.420 -3.261 1.00 96.38 507 THR A N 1
ATOM 3833 C CA . THR A 1 507 ? -21.575 20.845 -3.343 1.00 96.38 507 THR A CA 1
ATOM 3834 C C . THR A 1 507 ? -20.587 21.677 -4.170 1.00 96.38 507 THR A C 1
ATOM 3836 O O . THR A 1 507 ? -21.003 22.676 -4.780 1.00 96.38 507 THR A O 1
ATOM 3839 N N . SER A 1 508 ? -19.322 21.270 -4.234 1.00 94.88 508 SER A N 1
ATOM 3840 C CA . SER A 1 508 ? -18.217 21.866 -4.977 1.00 94.88 508 SER A CA 1
ATOM 3841 C C . SER A 1 508 ? -17.293 20.773 -5.533 1.00 94.88 508 SER A C 1
ATOM 3843 O O . SER A 1 508 ? -17.535 19.604 -5.291 1.00 94.88 508 SER A O 1
ATOM 3845 N N . THR A 1 509 ? -16.328 21.135 -6.384 1.00 96.50 509 THR A N 1
ATOM 3846 C CA . THR A 1 509 ? -15.438 20.156 -7.031 1.00 96.50 509 THR A CA 1
ATOM 3847 C C . THR A 1 509 ? -14.040 20.728 -7.217 1.00 96.50 509 THR A C 1
ATOM 3849 O O . THR A 1 509 ? -13.926 21.881 -7.665 1.00 96.50 509 THR A O 1
ATOM 3852 N N . LEU A 1 510 ? -13.005 19.920 -7.013 1.00 96.38 510 LEU A N 1
ATOM 3853 C CA . LEU A 1 510 ? -11.607 20.303 -7.244 1.00 96.38 510 LEU A CA 1
ATOM 3854 C C . LEU A 1 510 ? -11.193 20.163 -8.721 1.00 96.38 510 LEU A C 1
ATOM 3856 O O . LEU A 1 510 ? -10.362 20.930 -9.214 1.00 96.38 510 LEU A O 1
ATOM 3860 N N . ASP A 1 511 ? -11.876 19.285 -9.465 1.00 95.00 511 ASP A N 1
ATOM 3861 C CA . ASP A 1 511 ? -11.651 18.992 -10.893 1.00 95.00 511 ASP A CA 1
ATOM 3862 C C . ASP A 1 511 ? -12.380 19.942 -11.870 1.00 95.00 511 ASP A C 1
ATOM 3864 O O . ASP A 1 511 ? -12.344 19.800 -13.100 1.00 95.00 511 ASP A O 1
ATOM 3868 N N . GLY A 1 512 ? -13.088 20.939 -11.330 1.00 92.44 512 GLY A N 1
ATOM 3869 C CA . GLY A 1 512 ? -13.863 21.912 -12.100 1.00 92.44 512 GLY A CA 1
ATOM 3870 C C . GLY A 1 512 ? -15.086 21.336 -12.828 1.00 92.44 512 GLY A C 1
ATOM 3871 O O . GLY A 1 512 ? -15.652 22.018 -13.701 1.00 92.44 512 GLY A O 1
ATOM 3872 N N . SER A 1 513 ? -15.500 20.111 -12.503 1.00 94.88 513 SER A N 1
ATOM 3873 C CA . SER A 1 513 ? -16.733 19.511 -12.994 1.00 94.88 513 SER A CA 1
ATOM 3874 C C . SER A 1 513 ? -17.970 20.127 -12.312 1.00 94.88 513 SER A C 1
ATOM 3876 O O . SER A 1 513 ? -17.957 21.253 -11.810 1.00 94.88 513 SER A O 1
ATOM 3878 N N . ALA A 1 514 ? -19.129 19.483 -12.451 1.00 95.75 514 ALA A N 1
ATOM 3879 C CA . ALA A 1 514 ? -20.365 19.972 -11.850 1.00 95.75 514 ALA A CA 1
ATOM 3880 C C . ALA A 1 514 ? -20.704 19.095 -10.652 1.00 95.75 514 ALA A C 1
ATOM 3882 O O . ALA A 1 514 ? -21.075 17.944 -10.868 1.00 95.75 514 ALA A O 1
ATOM 3883 N N . ALA A 1 515 ? -20.654 19.693 -9.460 1.00 96.69 515 ALA A N 1
ATOM 3884 C CA . ALA A 1 515 ? -20.883 18.998 -8.202 1.00 96.69 515 ALA A CA 1
ATOM 3885 C C . ALA A 1 515 ? -22.177 18.185 -8.184 1.00 96.69 515 ALA A C 1
ATOM 3887 O O . ALA A 1 515 ? -23.231 18.640 -8.678 1.00 96.69 515 ALA A O 1
ATOM 3888 N N . LYS A 1 516 ? -22.106 17.004 -7.578 1.00 97.25 516 LYS A N 1
ATOM 3889 C CA . LYS A 1 516 ? -23.231 16.090 -7.458 1.00 97.25 516 LYS A CA 1
ATOM 3890 C C . LYS A 1 516 ? -23.379 15.574 -6.038 1.00 97.25 516 LYS A C 1
ATOM 3892 O O . LYS A 1 516 ? -22.558 14.822 -5.548 1.00 97.25 516 LYS A O 1
ATOM 3897 N N . VAL A 1 517 ? -24.548 15.833 -5.458 1.00 96.44 517 VAL A N 1
ATOM 3898 C CA . VAL A 1 517 ? -24.924 15.371 -4.109 1.00 96.44 517 VAL A CA 1
ATOM 3899 C C . VAL A 1 517 ? -24.724 13.863 -3.894 1.00 96.44 517 VAL A C 1
ATOM 3901 O O . VAL A 1 517 ? -24.580 13.450 -2.760 1.00 96.44 517 VAL A O 1
ATOM 3904 N N . GLU A 1 518 ? -24.760 13.055 -4.958 1.00 96.38 518 GLU A N 1
ATOM 3905 C CA . GLU A 1 518 ? -24.543 11.602 -4.898 1.00 96.38 518 GLU A CA 1
ATOM 3906 C C . GLU A 1 518 ? -23.109 11.178 -4.545 1.00 96.38 518 GLU A C 1
ATOM 3908 O O . GLU A 1 518 ? -22.947 10.036 -4.131 1.00 96.38 518 GLU A O 1
ATOM 3913 N N . ASN A 1 519 ? -22.115 12.053 -4.736 1.00 96.88 519 ASN A N 1
ATOM 3914 C CA . ASN A 1 519 ? -20.715 11.777 -4.416 1.00 96.88 519 ASN A CA 1
ATOM 3915 C C . ASN A 1 519 ? -20.449 12.046 -2.930 1.00 96.88 519 ASN A C 1
ATOM 3917 O O . ASN A 1 519 ? -20.126 11.109 -2.215 1.00 96.88 519 ASN A O 1
ATOM 3921 N N . GLY A 1 520 ? -20.781 13.243 -2.439 1.00 96.69 520 GLY A N 1
ATOM 3922 C CA . GLY A 1 520 ? -20.487 13.561 -1.044 1.00 96.69 520 GLY A CA 1
ATOM 3923 C C . GLY A 1 520 ? -21.363 12.906 0.040 1.00 96.69 520 GLY A C 1
ATOM 3924 O O . GLY A 1 520 ? -22.308 12.159 -0.248 1.00 96.69 520 GLY A O 1
ATOM 3925 N N . PRO A 1 521 ? -21.161 13.245 1.329 1.00 95.56 521 PRO A N 1
ATOM 3926 C CA . PRO A 1 521 ? -21.624 12.483 2.500 1.00 95.56 521 PRO A CA 1
ATOM 3927 C C . PRO A 1 521 ? -23.145 12.408 2.653 1.00 95.56 521 PRO A C 1
ATOM 3929 O O . PRO A 1 521 ? -23.676 11.582 3.396 1.00 95.56 521 PRO A O 1
ATOM 3932 N N . ASN A 1 522 ? -23.876 13.306 1.987 1.00 95.56 522 ASN A N 1
ATOM 3933 C CA . ASN A 1 522 ? -25.339 13.349 2.005 1.00 95.56 522 ASN A CA 1
ATOM 3934 C C . ASN A 1 522 ? -25.981 12.613 0.817 1.00 95.56 522 ASN A C 1
ATOM 3936 O O . ASN A 1 522 ? -27.208 12.674 0.673 1.00 95.56 522 ASN A O 1
ATOM 3940 N N . GLY A 1 523 ? -25.177 11.983 -0.040 1.00 96.31 523 GLY A N 1
ATOM 3941 C CA . GLY A 1 523 ? -25.639 11.116 -1.114 1.00 96.31 523 GLY A CA 1
ATOM 3942 C C . GLY A 1 523 ? -26.396 9.910 -0.569 1.00 96.31 523 GLY A C 1
ATOM 3943 O O . GLY A 1 523 ? -26.081 9.423 0.504 1.00 96.31 523 GLY A O 1
ATOM 3944 N N . ASP A 1 524 ? -27.423 9.487 -1.304 1.00 96.31 524 ASP A N 1
ATOM 3945 C CA . ASP A 1 524 ? -28.245 8.289 -1.062 1.00 96.31 524 ASP A CA 1
ATOM 3946 C C . ASP A 1 524 ? -28.445 7.646 -2.451 1.00 96.31 524 ASP A C 1
ATOM 3948 O O . ASP A 1 524 ? -29.405 7.971 -3.173 1.00 96.31 524 ASP A O 1
ATOM 3952 N N . PRO A 1 525 ? -27.430 6.916 -2.950 1.00 95.69 525 PRO A N 1
ATOM 3953 C CA . PRO A 1 525 ? -27.357 6.507 -4.351 1.00 95.69 525 PRO A CA 1
ATOM 3954 C C . PRO A 1 525 ? -28.312 5.356 -4.680 1.00 95.69 525 PRO A C 1
ATOM 3956 O O . PRO A 1 525 ? -28.730 5.204 -5.837 1.00 95.69 525 PRO A O 1
ATOM 3959 N N . ASP A 1 526 ? -28.652 4.543 -3.689 1.00 94.31 526 ASP A N 1
ATOM 3960 C CA . ASP A 1 526 ? -29.510 3.371 -3.802 1.00 94.31 526 ASP A CA 1
ATOM 3961 C C . ASP A 1 526 ? -30.966 3.647 -3.354 1.00 94.31 526 ASP A C 1
ATOM 3963 O O . ASP A 1 526 ? -31.893 2.969 -3.824 1.00 94.31 526 ASP A O 1
ATOM 3967 N N . GLY A 1 527 ? -31.198 4.726 -2.602 1.00 95.06 527 GLY A N 1
ATOM 3968 C CA . GLY A 1 527 ? -32.504 5.279 -2.266 1.00 95.06 527 GLY A CA 1
ATOM 3969 C C . GLY A 1 527 ? -33.152 4.645 -1.038 1.00 95.06 527 GLY A C 1
ATOM 3970 O O . GLY A 1 527 ? -34.392 4.573 -1.007 1.00 95.06 527 GLY A O 1
ATOM 3971 N N . ASP A 1 528 ? -32.364 4.136 -0.092 1.00 93.06 528 ASP A N 1
ATOM 3972 C CA . ASP A 1 528 ? -32.848 3.438 1.104 1.00 93.06 528 ASP A CA 1
ATOM 3973 C C . ASP A 1 528 ? -33.000 4.343 2.349 1.00 93.06 528 ASP A C 1
ATOM 3975 O O . ASP A 1 528 ? -33.443 3.885 3.408 1.00 93.06 528 ASP A O 1
ATOM 3979 N N . GLU A 1 529 ? -32.784 5.653 2.171 1.00 92.81 529 GLU A N 1
ATOM 3980 C CA . GLU A 1 529 ? -32.795 6.699 3.202 1.00 92.81 529 GLU A CA 1
ATOM 3981 C C . GLU A 1 529 ? -31.588 6.663 4.165 1.00 92.81 529 GLU A C 1
ATOM 3983 O O . GLU A 1 529 ? -31.593 7.397 5.163 1.00 92.81 529 GLU A O 1
ATOM 3988 N N . ILE A 1 530 ? -30.560 5.867 3.866 1.00 91.50 530 ILE A N 1
ATOM 3989 C CA . ILE A 1 530 ? -29.243 5.881 4.506 1.00 91.50 530 ILE A CA 1
ATOM 3990 C C . ILE A 1 530 ? -28.294 6.648 3.576 1.00 91.50 530 ILE A C 1
ATOM 3992 O O . ILE A 1 530 ? -28.398 6.570 2.359 1.00 91.50 530 ILE A O 1
ATOM 3996 N N . ASN A 1 531 ? -27.455 7.516 4.142 1.00 94.00 531 ASN A N 1
ATOM 3997 C CA . ASN A 1 531 ? -26.534 8.326 3.349 1.00 94.00 531 ASN A CA 1
ATOM 3998 C C . ASN A 1 531 ? -25.107 7.771 3.387 1.00 94.00 531 ASN A C 1
ATOM 4000 O O . ASN A 1 531 ? -24.748 7.096 4.350 1.00 94.00 531 ASN A O 1
ATOM 4004 N N . ASN A 1 532 ? -24.288 8.160 2.405 1.00 95.38 532 ASN A N 1
ATOM 4005 C CA . ASN A 1 532 ? -22.904 7.704 2.236 1.00 95.38 532 ASN A CA 1
ATOM 4006 C C . ASN A 1 532 ? -22.101 7.695 3.552 1.00 95.38 532 ASN A C 1
ATOM 4008 O O . ASN A 1 532 ? -21.479 6.690 3.874 1.00 95.38 532 ASN A O 1
ATOM 4012 N N . ILE A 1 533 ? -22.168 8.760 4.367 1.00 93.25 533 ILE A N 1
ATOM 4013 C CA . ILE A 1 533 ? -21.420 8.814 5.640 1.00 93.25 533 ILE A CA 1
ATOM 4014 C C . ILE A 1 533 ? -21.910 7.785 6.671 1.00 93.25 533 ILE A C 1
ATOM 4016 O O . ILE A 1 533 ? -21.115 7.221 7.415 1.00 93.25 533 ILE A O 1
ATOM 4020 N N . SER A 1 534 ? -23.218 7.511 6.730 1.00 92.31 534 SER A N 1
ATOM 4021 C CA . SER A 1 534 ? -23.747 6.486 7.639 1.00 92.31 534 SER A CA 1
ATOM 4022 C C . SER A 1 534 ? -23.372 5.081 7.167 1.00 92.31 534 SER A C 1
ATOM 4024 O O . SER A 1 534 ? -23.176 4.192 7.990 1.00 92.31 534 SER A O 1
ATOM 4026 N N . GLU A 1 535 ? -23.260 4.879 5.855 1.00 93.69 535 GLU A N 1
ATOM 4027 C CA . GLU A 1 535 ? -22.840 3.605 5.269 1.00 93.69 535 GLU A CA 1
ATOM 4028 C C . GLU A 1 535 ? -21.341 3.362 5.423 1.00 93.69 535 GLU A C 1
ATOM 4030 O O . GLU A 1 535 ? -20.944 2.239 5.730 1.00 93.69 535 GLU A O 1
ATOM 4035 N N . LEU A 1 536 ? -20.521 4.412 5.298 1.00 93.50 536 LEU A N 1
ATOM 4036 C CA . LEU A 1 536 ? -19.092 4.371 5.603 1.00 93.50 536 LEU A CA 1
ATOM 4037 C C . LEU A 1 536 ? -18.854 3.861 7.027 1.00 93.50 536 LEU A C 1
ATOM 4039 O O . LEU A 1 536 ? -18.100 2.906 7.207 1.00 93.50 536 LEU A O 1
ATOM 4043 N N . LEU A 1 537 ? -19.525 4.461 8.017 1.00 91.38 537 LEU A N 1
ATOM 4044 C CA . LEU A 1 537 ? -19.385 4.084 9.429 1.00 91.38 537 LEU A CA 1
ATOM 4045 C C . LEU A 1 537 ? -19.873 2.660 9.693 1.00 91.38 537 LEU A C 1
ATOM 4047 O O . LEU A 1 537 ? -19.221 1.875 10.372 1.00 91.38 537 LEU A O 1
ATOM 4051 N N . ALA A 1 538 ? -21.004 2.290 9.096 1.00 90.44 538 ALA A N 1
ATOM 4052 C CA . ALA A 1 538 ? -21.565 0.956 9.255 1.00 90.44 538 ALA A CA 1
ATOM 4053 C C . ALA A 1 538 ? -20.856 -0.128 8.421 1.00 90.44 538 ALA A C 1
ATOM 4055 O O . ALA A 1 538 ? -21.240 -1.300 8.501 1.00 90.44 538 ALA A O 1
ATOM 4056 N N . GLY A 1 539 ? -19.857 0.239 7.610 1.00 90.38 539 GLY A N 1
ATOM 4057 C CA . GLY A 1 539 ? -19.137 -0.670 6.717 1.00 90.38 539 GLY A CA 1
ATOM 4058 C C . GLY A 1 539 ? -20.027 -1.305 5.643 1.00 90.38 539 GLY A C 1
ATOM 4059 O O . GLY A 1 539 ? -19.775 -2.440 5.221 1.00 90.38 539 GLY A O 1
ATOM 4060 N N . THR A 1 540 ? -21.100 -0.623 5.235 1.00 91.94 540 THR A N 1
ATOM 4061 C CA . THR A 1 540 ? -22.074 -1.138 4.266 1.00 91.94 540 THR A CA 1
ATOM 4062 C C . THR A 1 540 ? -21.803 -0.640 2.839 1.00 91.94 540 THR A C 1
ATOM 4064 O O . THR A 1 540 ? -20.837 0.078 2.592 1.00 91.94 540 THR A O 1
ATOM 4067 N N . ASP A 1 541 ? -22.567 -1.135 1.858 1.00 92.50 541 ASP A N 1
ATOM 4068 C CA . ASP A 1 541 ? -22.339 -0.844 0.436 1.00 92.50 541 ASP A CA 1
ATOM 4069 C C . ASP A 1 541 ? -23.355 0.206 -0.042 1.00 92.50 541 ASP A C 1
ATOM 4071 O O . ASP A 1 541 ? -24.504 -0.179 -0.272 1.00 92.50 541 ASP A O 1
ATOM 4075 N N . PRO A 1 542 ? -22.929 1.455 -0.331 1.00 94.81 542 PRO A N 1
ATOM 4076 C CA . PRO A 1 542 ? -23.792 2.580 -0.715 1.00 94.81 542 PRO A CA 1
ATOM 4077 C C . PRO A 1 542 ? -24.535 2.420 -2.035 1.00 94.81 542 PRO A C 1
ATOM 4079 O O . PRO A 1 542 ? -25.238 3.307 -2.521 1.00 94.81 542 PRO A O 1
ATOM 4082 N N . ARG A 1 543 ? -24.367 1.280 -2.699 1.00 94.38 543 ARG A N 1
ATOM 4083 C CA . ARG A 1 543 ? -25.064 0.939 -3.937 1.00 94.38 543 ARG A CA 1
ATOM 4084 C C . ARG A 1 543 ? -26.124 -0.136 -3.724 1.00 94.38 543 ARG A C 1
ATOM 4086 O O . ARG A 1 543 ? -26.716 -0.591 -4.716 1.00 94.38 543 ARG A O 1
ATOM 4093 N N . VAL A 1 544 ? -26.367 -0.564 -2.486 1.00 92.69 544 VAL A N 1
ATOM 4094 C CA . VAL A 1 544 ? -27.255 -1.675 -2.144 1.00 92.69 544 VAL A CA 1
ATOM 4095 C C . VAL A 1 544 ? -28.107 -1.335 -0.930 1.00 92.69 544 VAL A C 1
ATOM 4097 O O . VAL A 1 544 ? -27.555 -1.140 0.131 1.00 92.69 544 VAL A O 1
ATOM 4100 N N . ASP A 1 545 ? -29.431 -1.490 -1.057 1.00 91.94 545 ASP A N 1
ATOM 4101 C CA . ASP A 1 545 ? -30.383 -1.286 0.053 1.00 91.94 545 ASP A CA 1
ATOM 4102 C C . ASP A 1 545 ? -29.941 -2.047 1.314 1.00 91.94 545 ASP A C 1
ATOM 4104 O O . ASP A 1 545 ? -29.954 -3.289 1.362 1.00 91.94 545 ASP A O 1
ATOM 4108 N N . ASN A 1 546 ? -29.502 -1.286 2.314 1.00 88.19 546 ASN A N 1
ATOM 4109 C CA . ASN A 1 546 ? -28.966 -1.720 3.597 1.00 88.19 546 ASN A CA 1
ATOM 4110 C C . ASN A 1 546 ? -29.956 -1.480 4.740 1.00 88.19 546 ASN A C 1
ATOM 4112 O O . ASN A 1 546 ? -29.641 -1.721 5.910 1.00 88.19 546 ASN A O 1
ATOM 4116 N N . SER A 1 547 ? -31.196 -1.105 4.417 1.00 84.94 547 SER A N 1
ATOM 4117 C CA . SER A 1 547 ? -32.249 -0.923 5.405 1.00 84.94 547 SER A CA 1
ATOM 4118 C C . SER A 1 547 ? -32.449 -2.178 6.272 1.00 84.94 547 SER A C 1
ATOM 4120 O O . SER A 1 547 ? -32.839 -3.267 5.830 1.00 84.94 547 SER A O 1
ATOM 4122 N N . VAL A 1 548 ? -32.191 -2.033 7.574 1.00 82.06 548 VAL A N 1
ATOM 4123 C CA . VAL A 1 548 ? -32.315 -3.147 8.517 1.00 82.06 548 VAL A CA 1
ATOM 4124 C C . VAL A 1 548 ? -33.764 -3.358 8.954 1.00 82.06 548 VAL A C 1
ATOM 4126 O O . VAL A 1 548 ? -34.530 -2.430 9.237 1.00 82.06 548 VAL A O 1
ATOM 4129 N N . ILE A 1 549 ? -34.161 -4.625 9.085 1.00 81.44 549 ILE A N 1
ATOM 4130 C CA . ILE A 1 549 ? -35.456 -4.973 9.674 1.00 81.44 549 ILE A CA 1
ATOM 4131 C C . ILE A 1 549 ? -35.329 -4.929 11.196 1.00 81.44 549 ILE A C 1
ATOM 4133 O O . ILE A 1 549 ? -34.794 -5.855 11.808 1.00 81.44 549 ILE A O 1
ATOM 4137 N N . LEU A 1 550 ? -35.904 -3.893 11.810 1.00 83.44 550 LEU A N 1
ATOM 4138 C CA . LEU A 1 550 ? -35.961 -3.755 13.266 1.00 83.44 550 LEU A CA 1
ATOM 4139 C C . LEU A 1 550 ? -36.616 -4.977 13.922 1.00 83.44 550 LEU A C 1
ATOM 4141 O O . LEU A 1 550 ? -37.735 -5.375 13.570 1.00 83.44 550 LEU A O 1
ATOM 4145 N N . GLN A 1 551 ? -35.938 -5.544 14.919 1.00 78.06 551 GLN A N 1
ATOM 4146 C CA . GLN A 1 551 ? -36.446 -6.675 15.687 1.00 78.06 551 GLN A CA 1
ATOM 4147 C C . GLN A 1 551 ? -36.914 -6.239 17.081 1.00 78.06 551 GLN A C 1
ATOM 4149 O O . GLN A 1 551 ? -36.279 -5.392 17.713 1.00 78.06 551 GLN A O 1
ATOM 4154 N N . PRO A 1 552 ? -38.022 -6.806 17.594 1.00 81.62 552 PRO A N 1
ATOM 4155 C CA . PRO A 1 552 ? -38.337 -6.689 19.009 1.00 81.62 552 PRO A CA 1
ATOM 4156 C C . PRO A 1 552 ? -37.286 -7.481 19.799 1.00 81.62 552 PRO A C 1
ATOM 4158 O O . PRO A 1 552 ? -37.237 -8.707 19.690 1.00 81.62 552 PRO A O 1
ATOM 4161 N N . GLY A 1 553 ? -36.441 -6.788 20.560 1.00 80.69 553 GLY A N 1
ATOM 4162 C CA . GLY A 1 553 ? -35.462 -7.429 21.437 1.00 80.69 553 GLY A CA 1
ATOM 4163 C C . GLY A 1 553 ? -36.056 -7.834 22.788 1.00 80.69 553 GLY A C 1
ATOM 4164 O O . GLY A 1 553 ? -37.206 -7.519 23.114 1.00 80.69 553 GLY A O 1
ATOM 4165 N N . GLU A 1 554 ? -35.273 -8.585 23.563 1.00 84.25 554 GLU A N 1
ATOM 4166 C CA . GLU A 1 554 ? -35.631 -9.037 24.910 1.00 84.25 554 GLU A CA 1
ATOM 4167 C C . GLU A 1 554 ? -34.853 -8.239 25.964 1.00 84.25 554 GLU A C 1
ATOM 4169 O O . GLU A 1 554 ? -33.658 -7.997 25.815 1.00 84.25 554 GLU A O 1
ATOM 4174 N N . GLU A 1 555 ? -35.533 -7.860 27.045 1.00 89.75 555 GLU A N 1
ATOM 4175 C CA . GLU A 1 555 ? -34.937 -7.143 28.176 1.00 89.75 555 GLU A CA 1
ATOM 4176 C C . GLU A 1 555 ? -33.941 -8.031 28.936 1.00 89.75 555 GLU A C 1
ATOM 4178 O O . GLU A 1 555 ? -34.252 -9.182 29.255 1.00 89.75 555 GLU A O 1
ATOM 4183 N N . ILE A 1 556 ? -32.766 -7.479 29.257 1.00 92.56 556 ILE A N 1
ATOM 4184 C CA . ILE A 1 556 ? -31.858 -8.022 30.274 1.00 92.56 556 ILE A CA 1
ATOM 4185 C C . ILE A 1 556 ? -32.090 -7.258 31.571 1.00 92.56 556 ILE A C 1
ATOM 4187 O O . ILE A 1 556 ? -32.000 -6.028 31.620 1.00 92.56 556 ILE A O 1
ATOM 4191 N N . VAL A 1 557 ? -32.342 -7.987 32.653 1.00 91.62 557 VAL A N 1
ATOM 4192 C CA . VAL A 1 557 ? -32.482 -7.374 33.967 1.00 91.62 557 VAL A CA 1
ATOM 4193 C C . VAL A 1 557 ? -31.114 -7.244 34.630 1.00 91.62 557 VAL A C 1
ATOM 4195 O O . VAL A 1 557 ? -30.589 -8.198 35.188 1.00 91.62 557 VAL A O 1
ATOM 4198 N N . ILE A 1 558 ? -30.552 -6.033 34.626 1.00 91.25 558 ILE A N 1
ATOM 4199 C CA . ILE A 1 558 ? -29.246 -5.784 35.256 1.00 91.25 558 ILE A CA 1
ATOM 4200 C C . ILE A 1 558 ? -29.375 -5.771 36.781 1.00 91.25 558 ILE A C 1
ATOM 4202 O O . ILE A 1 558 ? -30.015 -4.882 37.367 1.00 91.25 558 ILE A O 1
ATOM 4206 N N . GLY A 1 559 ? -28.695 -6.707 37.438 1.00 89.56 559 GLY A N 1
ATOM 4207 C CA . GLY A 1 559 ? -28.638 -6.815 38.895 1.00 89.56 559 GLY A CA 1
ATOM 4208 C C . GLY A 1 559 ? -29.933 -7.316 39.565 1.00 89.56 559 GLY A C 1
ATOM 4209 O O . GLY A 1 559 ? -30.932 -7.619 38.918 1.00 89.56 559 GLY A O 1
ATOM 4210 N N . PRO A 1 560 ? -29.964 -7.404 40.909 1.00 88.69 560 PRO A N 1
ATOM 4211 C CA . PRO A 1 560 ? -31.069 -8.028 41.628 1.00 88.69 560 PRO A CA 1
ATOM 4212 C C . PRO A 1 560 ? -32.370 -7.236 41.542 1.00 88.69 560 PRO A C 1
ATOM 4214 O O . PRO A 1 560 ? -32.436 -6.068 41.941 1.00 88.69 560 PRO A O 1
ATOM 4217 N N . VAL A 1 561 ? -33.454 -7.926 41.188 1.00 85.75 561 VAL A N 1
ATOM 4218 C CA . VAL A 1 561 ? -34.807 -7.384 41.355 1.00 85.75 561 VAL A CA 1
ATOM 4219 C C . VAL A 1 561 ? -35.264 -7.403 42.815 1.00 85.75 561 VAL A C 1
ATOM 4221 O O . VAL A 1 561 ? -34.762 -8.152 43.665 1.00 85.75 561 VAL A O 1
ATOM 4224 N N . GLY A 1 562 ? -36.261 -6.569 43.118 1.00 83.75 562 GLY A N 1
ATOM 4225 C CA . GLY A 1 562 ? -36.913 -6.558 44.423 1.00 83.75 562 GLY A CA 1
ATOM 4226 C C . GLY A 1 562 ? -37.628 -7.879 44.728 1.00 83.75 562 GLY A C 1
ATOM 4227 O O . GLY A 1 562 ? -38.016 -8.623 43.834 1.00 83.75 562 GLY A O 1
ATOM 4228 N N . ASP A 1 563 ? -37.879 -8.154 46.013 1.00 82.50 563 ASP A N 1
ATOM 4229 C CA . ASP A 1 563 ? -38.538 -9.401 46.453 1.00 82.50 563 ASP A CA 1
ATOM 4230 C C . ASP A 1 563 ? -39.924 -9.635 45.823 1.00 82.50 563 ASP A C 1
ATOM 4232 O O . ASP A 1 563 ? -40.411 -10.763 45.817 1.00 82.50 563 ASP A O 1
ATOM 4236 N N . ALA A 1 564 ? -40.580 -8.578 45.336 1.00 82.31 564 ALA A N 1
ATOM 4237 C CA . ALA A 1 564 ? -41.873 -8.667 44.662 1.00 82.31 564 ALA A CA 1
ATOM 4238 C C . ALA A 1 564 ? -41.776 -9.289 43.258 1.00 82.31 564 ALA A C 1
ATOM 4240 O O . ALA A 1 564 ? -42.729 -9.940 42.830 1.00 82.31 564 ALA A O 1
ATOM 4241 N N . ASP A 1 565 ? -40.632 -9.117 42.599 1.00 83.56 565 ASP A N 1
ATOM 4242 C CA . ASP A 1 565 ? -40.382 -9.518 41.212 1.00 83.56 565 ASP A CA 1
ATOM 4243 C C . ASP A 1 565 ? -39.419 -10.716 41.137 1.00 83.56 565 ASP A C 1
ATOM 4245 O O . ASP A 1 565 ? -39.224 -11.315 40.083 1.00 83.56 565 ASP A O 1
ATOM 4249 N N . ALA A 1 566 ? -38.837 -11.111 42.273 1.00 85.25 566 ALA A N 1
ATOM 4250 C CA . ALA A 1 566 ? -38.002 -12.296 42.376 1.00 85.25 566 ALA A CA 1
ATOM 4251 C C . ALA A 1 566 ? -38.826 -13.584 42.181 1.00 85.25 566 ALA A C 1
ATOM 4253 O O . ALA A 1 566 ? -39.904 -13.771 42.757 1.00 85.25 566 ALA A O 1
ATOM 4254 N N . ILE A 1 567 ? -38.283 -14.532 41.420 1.00 84.00 567 ILE A N 1
ATOM 4255 C CA . ILE A 1 567 ? -38.911 -15.830 41.176 1.00 84.00 567 ILE A CA 1
ATOM 4256 C C . ILE A 1 567 ? -38.640 -16.734 42.382 1.00 84.00 567 ILE A C 1
ATOM 4258 O O . ILE A 1 567 ? -37.542 -17.263 42.563 1.00 84.00 567 ILE A O 1
ATOM 4262 N N . VAL A 1 568 ? -39.658 -16.937 43.221 1.00 84.31 568 VAL A N 1
ATOM 4263 C CA . VAL A 1 568 ? -39.560 -17.799 44.409 1.00 84.31 568 VAL A CA 1
ATOM 4264 C C . VAL A 1 568 ? -40.142 -19.180 44.119 1.00 84.31 568 VAL A C 1
ATOM 4266 O O . VAL A 1 568 ? -41.349 -19.335 43.915 1.00 84.31 568 VAL A O 1
ATOM 4269 N N . HIS A 1 569 ? -39.301 -20.214 44.177 1.00 82.94 569 HIS A N 1
ATOM 4270 C CA . HIS A 1 569 ? -39.737 -21.608 44.119 1.00 82.94 569 HIS A CA 1
ATOM 4271 C C . HIS A 1 569 ? -39.314 -22.365 45.383 1.00 82.94 569 HIS A C 1
ATOM 4273 O O . HIS A 1 569 ? -38.178 -22.811 45.546 1.00 82.94 569 HIS A O 1
ATOM 4279 N N . GLY A 1 570 ? -40.258 -22.527 46.313 1.00 87.19 570 GLY A N 1
ATOM 4280 C CA . GLY A 1 570 ? -39.987 -23.167 47.598 1.00 87.19 570 GLY A CA 1
ATOM 4281 C C . GLY A 1 570 ? -39.094 -22.298 48.488 1.00 87.19 570 GLY A C 1
ATOM 4282 O O . GLY A 1 570 ? -39.535 -21.252 48.949 1.00 87.19 570 GLY A O 1
ATOM 4283 N N . ALA A 1 571 ? -37.875 -22.767 48.769 1.00 84.69 571 ALA A N 1
ATOM 4284 C CA . ALA A 1 571 ? -36.878 -22.057 49.582 1.00 84.69 571 ALA A CA 1
ATOM 4285 C C . ALA A 1 571 ? -35.799 -21.346 48.743 1.00 84.69 571 ALA A C 1
ATOM 4287 O O . ALA A 1 571 ? -34.871 -20.779 49.313 1.00 84.69 571 ALA A O 1
ATOM 4288 N N . VAL A 1 572 ? -35.902 -21.412 47.412 1.00 82.00 572 VAL A N 1
ATOM 4289 C CA . VAL A 1 572 ? -34.975 -20.772 46.475 1.00 82.00 572 VAL A CA 1
ATOM 4290 C C . VAL A 1 572 ? -35.636 -19.510 45.934 1.00 82.00 572 VAL A C 1
ATOM 4292 O O . VAL A 1 572 ? -36.773 -19.567 45.460 1.00 82.00 572 VAL A O 1
ATOM 4295 N N . THR A 1 573 ? -34.920 -18.393 46.008 1.00 84.38 573 THR A N 1
ATOM 4296 C CA . THR A 1 573 ? -35.316 -17.106 45.433 1.00 84.38 573 THR A CA 1
ATOM 4297 C C . THR A 1 573 ? -34.320 -16.774 44.332 1.00 84.38 573 THR A C 1
ATOM 4299 O O . THR A 1 573 ? -33.155 -16.533 44.634 1.00 84.38 573 THR A O 1
ATOM 4302 N N . ASN A 1 574 ? -34.766 -16.777 43.077 1.00 83.62 574 ASN A N 1
ATOM 4303 C CA . ASN A 1 574 ? -33.986 -16.246 41.967 1.00 83.62 574 ASN A CA 1
ATOM 4304 C C . ASN A 1 574 ? -34.318 -14.756 41.809 1.00 83.62 574 ASN A C 1
ATOM 4306 O O . ASN A 1 574 ? -35.470 -14.403 41.558 1.00 83.62 574 ASN A O 1
ATOM 4310 N N . ARG A 1 575 ? -33.316 -13.894 41.980 1.00 85.38 575 ARG A N 1
ATOM 4311 C CA . ARG A 1 575 ? -33.445 -12.440 41.808 1.00 85.38 575 ARG A CA 1
ATOM 4312 C C . ARG A 1 575 ? -33.120 -11.964 40.389 1.00 85.38 575 ARG A C 1
ATOM 4314 O O . ARG A 1 575 ? -32.948 -10.767 40.211 1.00 85.38 575 ARG A O 1
ATOM 4321 N N . GLN A 1 576 ? -33.092 -12.892 39.432 1.00 82.69 576 GLN A N 1
ATOM 4322 C CA . GLN A 1 576 ? -32.877 -12.637 38.006 1.00 82.69 576 GLN A CA 1
ATOM 4323 C C . GLN A 1 576 ? -31.539 -11.938 37.736 1.00 82.69 576 GLN A C 1
ATOM 4325 O O . GLN A 1 576 ? -31.457 -11.062 36.899 1.00 82.69 576 GLN A O 1
ATOM 4330 N N . ILE A 1 577 ? -30.500 -12.312 38.492 1.00 83.81 577 ILE A N 1
ATOM 4331 C CA . ILE A 1 577 ? -29.140 -11.795 38.296 1.00 83.81 577 ILE A CA 1
ATOM 4332 C C . ILE A 1 577 ? -28.426 -12.759 37.343 1.00 83.81 577 ILE A C 1
ATOM 4334 O O . ILE A 1 577 ? -28.394 -13.955 37.650 1.00 83.81 577 ILE A O 1
ATOM 4338 N N . PHE A 1 578 ? -27.897 -12.278 36.215 1.00 84.62 578 PHE A N 1
ATOM 4339 C CA . PHE A 1 578 ? -27.153 -13.072 35.222 1.00 84.62 578 PHE A CA 1
ATOM 4340 C C . PHE A 1 578 ? -27.908 -14.243 34.569 1.00 84.62 578 PHE A C 1
ATOM 4342 O O . PHE A 1 578 ? -27.300 -15.068 33.886 1.00 84.62 578 PHE A O 1
ATOM 4349 N N . THR A 1 579 ? -29.232 -14.354 34.737 1.00 85.00 579 THR A N 1
ATOM 4350 C CA . THR A 1 579 ? -29.995 -15.506 34.215 1.00 85.00 579 THR A CA 1
ATOM 4351 C C . THR A 1 579 ? -30.577 -15.323 32.820 1.00 85.00 579 THR A C 1
ATOM 4353 O O . THR A 1 579 ? -31.078 -16.297 32.257 1.00 85.00 579 THR A O 1
ATOM 4356 N N . ASP A 1 580 ? -30.531 -14.109 32.277 1.00 88.81 580 ASP A N 1
ATOM 4357 C CA . ASP A 1 580 ? -31.244 -13.756 31.044 1.00 88.81 580 ASP A CA 1
ATOM 4358 C C . ASP A 1 580 ? -30.357 -13.880 29.784 1.00 88.81 580 ASP A C 1
ATOM 4360 O O . ASP A 1 580 ? -30.850 -13.781 28.655 1.00 88.81 580 ASP A O 1
ATOM 4364 N N . TRP A 1 581 ? -29.065 -14.171 29.975 1.00 92.38 581 TRP A N 1
ATOM 4365 C CA . TRP A 1 581 ? -28.062 -14.400 28.931 1.00 92.38 581 TRP A CA 1
ATOM 4366 C C . TRP A 1 581 ? -28.164 -15.799 28.313 1.00 92.38 581 TRP A C 1
ATOM 4368 O O . TRP A 1 581 ? -28.468 -16.796 28.975 1.00 92.38 581 TRP A O 1
ATOM 4378 N N . LYS A 1 582 ? -27.894 -15.871 27.015 1.00 92.50 582 LYS A N 1
ATOM 4379 C CA . LYS A 1 582 ? -27.900 -17.057 26.161 1.00 92.50 582 LYS A CA 1
ATOM 4380 C C . LYS A 1 582 ? -26.508 -17.244 25.572 1.00 92.50 582 LYS A C 1
ATOM 4382 O O . LYS A 1 582 ? -25.710 -16.320 25.509 1.00 92.50 582 LYS A O 1
ATOM 4387 N N . ILE A 1 583 ? -26.252 -18.453 25.080 1.00 90.81 583 ILE A N 1
ATOM 4388 C CA . ILE A 1 583 ? -25.000 -18.752 24.380 1.00 90.81 583 ILE A CA 1
ATOM 4389 C C . ILE A 1 583 ? -24.834 -17.922 23.101 1.00 90.81 583 ILE A C 1
ATOM 4391 O O . ILE A 1 583 ? -23.714 -17.625 22.731 1.00 90.81 583 ILE A O 1
ATOM 4395 N N . ASP A 1 584 ? -25.936 -17.523 22.461 1.00 90.75 584 ASP A N 1
ATOM 4396 C CA . ASP A 1 584 ? -25.899 -16.702 21.246 1.00 90.75 584 ASP A CA 1
ATOM 4397 C C . ASP A 1 584 ? -25.508 -15.238 21.531 1.00 90.75 584 ASP A C 1
ATOM 4399 O O . ASP A 1 584 ? -25.231 -14.509 20.589 1.00 90.75 584 ASP A O 1
ATOM 4403 N N . ASP A 1 585 ? -25.487 -14.803 22.801 1.00 94.69 585 ASP A N 1
ATOM 4404 C CA . ASP A 1 585 ? -24.993 -13.465 23.171 1.00 94.69 585 ASP A CA 1
ATOM 4405 C C . ASP A 1 585 ? -23.487 -13.461 23.460 1.00 94.69 585 ASP A C 1
ATOM 4407 O O . ASP A 1 585 ? -22.912 -12.398 23.675 1.00 94.69 585 ASP A O 1
ATOM 4411 N N . LEU A 1 586 ? -22.864 -14.640 23.565 1.00 94.50 586 LEU A N 1
ATOM 4412 C CA . LEU A 1 586 ? -21.434 -14.773 23.817 1.00 94.50 586 LEU A CA 1
ATOM 4413 C C . LEU A 1 586 ? -20.682 -14.352 22.556 1.00 94.50 586 LEU A C 1
ATOM 4415 O O . LEU A 1 586 ? -20.803 -15.007 21.521 1.00 94.50 586 LEU A O 1
ATOM 4419 N N . VAL A 1 587 ? -19.901 -13.282 22.668 1.00 93.25 587 VAL A N 1
ATOM 4420 C CA . VAL A 1 587 ? -19.085 -12.754 21.572 1.00 93.25 587 VAL A CA 1
ATOM 4421 C C . VAL A 1 587 ? -17.764 -13.511 21.509 1.00 93.25 587 VAL A C 1
ATOM 4423 O O . VAL A 1 587 ? -17.378 -13.998 20.450 1.00 93.25 587 VAL A O 1
ATOM 4426 N N . VAL A 1 588 ? -17.094 -13.664 22.654 1.00 90.06 588 VAL A N 1
ATOM 4427 C CA . VAL A 1 588 ? -15.761 -14.273 22.731 1.00 90.06 588 VAL A CA 1
ATOM 4428 C C . VAL A 1 588 ? -15.512 -14.892 24.111 1.00 90.06 588 VAL A C 1
ATOM 4430 O O . VAL A 1 588 ? -16.075 -14.454 25.118 1.00 90.06 588 VAL A O 1
ATOM 4433 N N . LEU A 1 589 ? -14.693 -15.947 24.129 1.00 87.50 589 LEU A N 1
ATOM 4434 C CA . LEU A 1 589 ? -14.130 -16.564 25.329 1.00 87.50 589 LEU A CA 1
ATOM 4435 C C . LEU A 1 589 ? -12.633 -16.308 25.352 1.00 87.50 589 LEU A C 1
ATOM 4437 O O . LEU A 1 589 ? -11.998 -16.442 24.306 1.00 87.50 589 LEU A O 1
ATOM 4441 N N . ASP A 1 590 ? -12.117 -16.045 26.544 1.00 78.31 590 ASP A N 1
ATOM 4442 C CA . ASP A 1 590 ? -10.688 -15.992 26.806 1.00 78.31 590 ASP A CA 1
ATOM 4443 C C . ASP A 1 590 ? -10.259 -17.233 27.595 1.00 78.31 590 ASP A C 1
ATOM 4445 O O . ASP A 1 590 ? -10.851 -17.566 28.631 1.00 78.31 590 ASP A O 1
ATOM 4449 N N . GLU A 1 591 ? -9.315 -18.004 27.057 1.00 69.81 591 GLU A N 1
ATOM 4450 C CA . GLU A 1 591 ? -8.886 -19.254 27.685 1.00 69.81 591 GLU A CA 1
ATOM 4451 C C . GLU A 1 591 ? -7.750 -18.986 28.673 1.00 69.81 591 GLU A C 1
ATOM 4453 O O . GLU A 1 591 ? -6.595 -18.955 28.278 1.00 69.81 591 GLU A O 1
ATOM 4458 N N . PHE A 1 592 ? -8.067 -18.945 29.971 1.00 64.50 592 PHE A N 1
ATOM 4459 C CA . PHE A 1 592 ? -7.060 -18.747 31.020 1.00 64.50 592 PHE A CA 1
ATOM 4460 C C . PHE A 1 592 ? -5.817 -19.660 30.889 1.00 64.50 592 PHE A C 1
ATOM 4462 O O . PHE A 1 592 ? -5.889 -20.880 31.140 1.00 64.50 592 PHE A O 1
ATOM 4469 N N . GLU A 1 593 ? -4.642 -19.087 30.607 1.00 59.97 593 GLU A N 1
ATOM 4470 C CA . GLU A 1 593 ? -3.384 -19.840 30.480 1.00 59.97 593 GLU A CA 1
ATOM 4471 C C . GLU A 1 593 ? -2.766 -20.210 31.852 1.00 59.97 593 GLU A C 1
ATOM 4473 O O . GLU A 1 593 ? -1.723 -19.713 32.285 1.00 59.97 593 GLU A O 1
ATOM 4478 N N . GLY A 1 594 ? -3.350 -21.176 32.577 1.00 51.62 594 GLY A N 1
ATOM 4479 C CA . GLY A 1 594 ? -2.828 -21.483 33.924 1.00 51.62 594 GLY A CA 1
ATOM 4480 C C . GLY A 1 594 ? -3.252 -22.775 34.620 1.00 51.62 594 GLY A C 1
ATOM 4481 O O . GLY A 1 594 ? -2.623 -23.159 35.613 1.00 51.62 594 GLY A O 1
ATOM 4482 N N . ASP A 1 595 ? -4.235 -23.515 34.111 1.00 46.75 595 ASP A N 1
ATOM 4483 C CA . ASP A 1 595 ? -4.744 -24.695 34.818 1.00 46.75 595 ASP A CA 1
ATOM 4484 C C . ASP A 1 595 ? -3.963 -25.988 34.501 1.00 46.75 595 ASP A C 1
ATOM 4486 O O . ASP A 1 595 ? -4.252 -26.745 33.574 1.00 46.75 595 ASP A O 1
ATOM 4490 N N . GLY A 1 596 ? -2.971 -26.315 35.340 1.00 47.19 596 GLY A N 1
ATOM 4491 C CA . GLY A 1 596 ? -2.282 -27.609 35.282 1.00 47.19 596 GLY A CA 1
ATOM 4492 C C . GLY A 1 596 ? -0.920 -27.654 35.970 1.00 47.19 596 GLY A C 1
ATOM 4493 O O . GLY A 1 596 ? -0.319 -26.646 36.314 1.00 47.19 596 GLY A O 1
ATOM 4494 N N . SER A 1 597 ? -0.368 -28.858 36.168 1.00 43.06 597 SER A N 1
ATOM 4495 C CA . SER A 1 597 ? 0.938 -29.054 36.827 1.00 43.06 597 SER A CA 1
ATOM 4496 C C . SER A 1 597 ? 2.156 -28.668 35.964 1.00 43.06 597 SER A C 1
ATOM 4498 O O . SER A 1 597 ? 3.248 -29.188 36.205 1.00 43.06 597 SER A O 1
ATOM 4500 N N . GLY A 1 598 ? 1.968 -27.835 34.937 1.00 47.78 598 GLY A N 1
ATOM 4501 C CA . GLY A 1 598 ? 2.976 -27.511 33.927 1.00 47.78 598 GLY A CA 1
ATOM 4502 C C . GLY A 1 598 ? 2.897 -26.112 33.306 1.00 47.78 598 GLY A C 1
ATOM 4503 O O . GLY A 1 598 ? 3.599 -25.919 32.322 1.00 47.78 598 GLY A O 1
ATOM 4504 N N . ASN A 1 599 ? 2.116 -25.170 33.850 1.00 53.06 599 ASN A N 1
ATOM 4505 C CA . ASN A 1 599 ? 1.919 -23.845 33.236 1.00 53.06 599 ASN A CA 1
ATOM 4506 C C . ASN A 1 599 ? 2.732 -22.725 33.899 1.00 53.06 599 ASN A C 1
ATOM 4508 O O . ASN A 1 599 ? 3.105 -22.824 35.072 1.00 53.06 599 ASN A O 1
ATOM 4512 N N . GLN A 1 600 ? 3.014 -21.691 33.100 1.00 48.84 600 GLN A N 1
ATOM 4513 C CA . GLN A 1 600 ? 3.863 -20.540 33.419 1.00 48.84 600 GLN A CA 1
ATOM 4514 C C . GLN A 1 600 ? 3.105 -19.333 33.998 1.00 48.84 600 GLN A C 1
ATOM 4516 O O . GLN A 1 600 ? 3.773 -18.388 34.376 1.00 48.84 600 GLN A O 1
ATOM 4521 N N . GLY A 1 601 ? 1.781 -19.389 34.202 1.00 52.19 601 GLY A N 1
ATOM 4522 C CA . GLY A 1 601 ? 1.040 -18.360 34.950 1.00 52.19 601 GLY A CA 1
ATOM 4523 C C . GLY A 1 601 ? 1.112 -16.957 34.342 1.00 52.19 601 GLY A C 1
ATOM 4524 O O . GLY A 1 601 ? 1.204 -16.006 35.111 1.00 52.19 601 GLY A O 1
ATOM 4525 N N . GLY A 1 602 ? 1.138 -16.874 33.011 1.00 55.41 602 GLY A N 1
ATOM 4526 C CA . GLY A 1 602 ? 1.374 -15.640 32.262 1.00 55.41 602 GLY A CA 1
ATOM 4527 C C . GLY A 1 602 ? 0.151 -14.732 32.119 1.00 55.41 602 GLY A C 1
ATOM 4528 O O . GLY A 1 602 ? 0.291 -13.518 32.093 1.00 55.41 602 GLY A O 1
ATOM 4529 N N . ASP A 1 603 ? -1.055 -15.287 32.198 1.00 62.19 603 ASP A N 1
ATOM 4530 C CA . ASP A 1 603 ? -2.310 -14.578 31.907 1.00 62.19 603 ASP A CA 1
ATOM 4531 C C . ASP A 1 603 ? -2.826 -13.661 33.040 1.00 62.19 603 ASP A C 1
ATOM 4533 O O . ASP A 1 603 ? -4.007 -13.581 33.357 1.00 62.19 603 ASP A O 1
ATOM 4537 N N . THR A 1 604 ? -1.936 -13.048 33.819 1.00 70.81 604 THR A N 1
ATOM 4538 C CA . THR A 1 604 ? -2.357 -12.085 34.845 1.00 70.81 604 THR A CA 1
ATOM 4539 C C . THR A 1 604 ? -1.313 -10.998 35.021 1.00 70.81 604 THR A C 1
ATOM 4541 O O . THR A 1 604 ? -0.292 -11.204 35.685 1.00 70.81 604 THR A O 1
ATOM 4544 N N . TYR A 1 605 ? -1.627 -9.784 34.570 1.00 74.25 605 TYR A N 1
ATOM 4545 C CA . TYR A 1 605 ? -0.778 -8.627 34.829 1.00 74.25 605 TYR A CA 1
ATOM 4546 C C . TYR A 1 605 ? -0.791 -8.224 36.317 1.00 74.25 605 TYR A C 1
ATOM 4548 O O . TYR A 1 605 ? -1.777 -7.712 36.864 1.00 74.25 605 TYR A O 1
ATOM 4556 N N . LEU A 1 606 ? 0.340 -8.403 37.008 1.00 75.12 606 LEU A N 1
ATOM 4557 C CA . LEU A 1 606 ? 0.431 -8.199 38.458 1.00 75.12 606 LEU A CA 1
ATOM 4558 C C . LEU A 1 606 ? 0.676 -6.728 38.854 1.00 75.12 606 LEU A C 1
ATOM 4560 O O . LEU A 1 606 ? 1.788 -6.202 38.793 1.00 75.12 606 LEU A O 1
ATOM 4564 N N . GLY A 1 607 ? -0.356 -6.083 39.401 1.00 73.75 607 GLY A N 1
ATOM 4565 C CA . GLY A 1 607 ? -0.291 -4.817 40.141 1.00 73.75 607 GLY A CA 1
ATOM 4566 C C . GLY A 1 607 ? 0.010 -4.975 41.642 1.00 73.75 607 GLY A C 1
ATOM 4567 O O . GLY A 1 607 ? 0.318 -3.988 42.318 1.00 73.75 607 GLY A O 1
ATOM 4568 N N . TYR A 1 608 ? -0.043 -6.203 42.176 1.00 82.06 608 TYR A N 1
ATOM 4569 C CA . TYR A 1 608 ? 0.223 -6.555 43.583 1.00 82.06 608 TYR A CA 1
ATOM 4570 C C . TYR A 1 608 ? -0.653 -5.803 44.601 1.00 82.06 608 TYR A C 1
ATOM 4572 O O . TYR A 1 608 ? -0.264 -5.599 45.758 1.00 82.06 608 TYR A O 1
ATOM 4580 N N . ASP A 1 609 ? -1.850 -5.398 44.188 1.00 84.50 609 ASP A N 1
ATOM 4581 C CA . ASP A 1 609 ? -2.832 -4.699 45.021 1.00 84.50 609 ASP A CA 1
ATOM 4582 C C . ASP A 1 609 ? -3.895 -5.643 45.605 1.00 84.50 609 ASP A C 1
ATOM 4584 O O . ASP A 1 609 ? -4.731 -5.228 46.412 1.00 84.50 609 ASP A O 1
ATOM 4588 N N . GLY A 1 610 ? -3.821 -6.930 45.252 1.00 88.06 610 GLY A N 1
ATOM 4589 C CA . GLY A 1 610 ? -4.736 -7.966 45.710 1.00 88.06 610 GLY A CA 1
ATOM 4590 C C . GLY A 1 610 ? -5.985 -8.123 44.846 1.00 88.06 610 GLY A C 1
ATOM 4591 O O . GLY A 1 610 ? -6.770 -9.025 45.147 1.00 88.06 610 GLY A O 1
ATOM 4592 N N . HIS A 1 611 ? -6.141 -7.328 43.783 1.00 89.94 611 HIS A N 1
ATOM 4593 C CA . HIS A 1 611 ? -7.270 -7.357 42.844 1.00 89.94 611 HIS A CA 1
ATOM 4594 C C . HIS A 1 611 ? -6.844 -7.729 41.417 1.00 89.94 611 HIS A C 1
ATOM 4596 O O . HIS A 1 611 ? -7.615 -7.554 40.487 1.00 89.94 611 HIS A O 1
ATOM 4602 N N . ASP A 1 612 ? -5.637 -8.269 41.245 1.00 85.62 612 ASP A N 1
ATOM 4603 C CA . ASP A 1 612 ? -5.072 -8.618 39.934 1.00 85.62 612 ASP A CA 1
ATOM 4604 C C . ASP A 1 612 ? -5.992 -9.557 39.135 1.00 85.62 612 ASP A C 1
ATOM 4606 O O . ASP A 1 612 ? -6.436 -9.207 38.053 1.00 85.62 612 ASP A O 1
ATOM 4610 N N . THR A 1 613 ? -6.431 -10.656 39.751 1.00 85.94 613 THR A N 1
ATOM 4611 C CA . THR A 1 613 ? -7.389 -11.622 39.170 1.00 85.94 613 THR A CA 1
ATOM 4612 C C . THR A 1 613 ? -8.797 -11.070 38.933 1.00 85.94 613 THR A C 1
ATOM 4614 O O . THR A 1 613 ? -9.645 -11.753 38.375 1.00 85.94 613 THR A O 1
ATOM 4617 N N . SER A 1 614 ? -9.092 -9.872 39.440 1.00 91.88 614 SER A N 1
ATOM 4618 C CA . SER A 1 614 ? -10.373 -9.199 39.216 1.00 91.88 614 SER A CA 1
ATOM 4619 C C . SER A 1 614 ? -10.363 -8.353 37.947 1.00 91.88 614 SER A C 1
ATOM 4621 O O . SER A 1 614 ? -11.395 -7.788 37.613 1.00 91.88 614 SER A O 1
ATOM 4623 N N . ARG A 1 615 ? -9.205 -8.234 37.288 1.00 89.81 615 ARG A N 1
ATOM 4624 C CA . ARG A 1 615 ? -9.018 -7.555 36.002 1.00 89.81 615 ARG A CA 1
ATOM 4625 C C . ARG A 1 615 ? -8.855 -8.532 34.835 1.00 89.81 615 ARG A C 1
ATOM 4627 O O . ARG A 1 615 ? -8.999 -8.103 33.708 1.00 89.81 615 ARG A O 1
ATOM 4634 N N . ASP A 1 616 ? -8.625 -9.800 35.147 1.00 86.25 616 ASP A N 1
ATOM 4635 C CA . ASP A 1 616 ? -8.515 -10.934 34.228 1.00 86.25 616 ASP A CA 1
ATOM 4636 C C . ASP A 1 616 ? -9.922 -11.385 33.781 1.00 86.25 616 ASP A C 1
ATOM 4638 O O . ASP A 1 616 ? -10.752 -11.783 34.613 1.00 86.25 616 ASP A O 1
ATOM 4642 N N . MET A 1 617 ? -10.214 -11.208 32.495 1.00 89.50 617 MET A N 1
ATOM 4643 C CA . MET A 1 617 ? -11.471 -11.479 31.808 1.00 89.50 617 MET A CA 1
ATOM 4644 C C . MET A 1 617 ? -11.468 -12.885 31.212 1.00 89.50 617 MET A C 1
ATOM 4646 O O . MET A 1 617 ? -10.481 -13.357 30.683 1.00 89.50 617 MET A O 1
ATOM 4650 N N . VAL A 1 618 ? -12.625 -13.551 31.228 1.00 89.00 618 VAL A N 1
ATOM 4651 C CA . VAL A 1 618 ? -12.768 -14.916 30.680 1.00 89.00 618 VAL A CA 1
ATOM 4652 C C . VAL A 1 618 ? -13.853 -15.033 29.613 1.00 89.00 618 VAL A C 1
ATOM 4654 O O . VAL A 1 618 ? -13.903 -16.010 28.864 1.00 89.00 618 VAL A O 1
ATOM 4657 N N . ALA A 1 619 ? -14.781 -14.074 29.550 1.00 91.31 619 ALA A N 1
ATOM 4658 C CA . ALA A 1 619 ? -15.816 -14.050 28.524 1.00 91.31 619 ALA A CA 1
ATOM 4659 C C . ALA A 1 619 ? -16.443 -12.666 28.370 1.00 91.31 619 ALA A C 1
ATOM 4661 O O . ALA A 1 619 ? -16.701 -11.976 29.361 1.00 91.31 619 ALA A O 1
ATOM 4662 N N . PHE A 1 620 ? -16.812 -12.326 27.137 1.00 95.25 620 PHE A N 1
ATOM 4663 C CA . PHE A 1 620 ? -17.574 -11.123 26.820 1.00 95.25 620 PHE A CA 1
ATOM 4664 C C . PHE A 1 620 ? -18.863 -11.452 26.068 1.00 95.25 620 PHE A C 1
ATOM 4666 O O . PHE A 1 620 ? -18.891 -12.290 25.162 1.00 95.25 620 PHE A O 1
ATOM 4673 N N . TYR A 1 621 ? -19.940 -10.768 26.452 1.00 96.62 621 TYR A N 1
ATOM 4674 C CA . TYR A 1 621 ? -21.271 -10.924 25.886 1.00 96.62 621 TYR A CA 1
ATOM 4675 C C . TYR A 1 621 ? -21.871 -9.568 25.518 1.00 96.62 621 TYR A C 1
ATOM 4677 O O . TYR A 1 621 ? -21.735 -8.592 26.262 1.00 96.62 621 TYR A O 1
ATOM 4685 N N . ALA A 1 622 ? -22.637 -9.550 24.432 1.00 96.56 622 ALA A N 1
ATOM 4686 C CA . ALA A 1 622 ? -23.336 -8.377 23.926 1.00 96.56 622 ALA A CA 1
ATOM 4687 C C . ALA A 1 622 ? -24.741 -8.758 23.434 1.00 96.56 622 ALA A C 1
ATOM 4689 O O . ALA A 1 622 ? -24.939 -9.818 22.840 1.00 96.56 622 ALA A O 1
ATOM 4690 N N . ARG A 1 623 ? -25.739 -7.900 23.679 1.00 95.00 623 ARG A N 1
ATOM 4691 C CA . ARG A 1 623 ? -27.112 -8.106 23.193 1.00 95.00 623 ARG A CA 1
ATOM 4692 C C . ARG A 1 623 ? -27.816 -6.789 22.875 1.00 95.00 623 ARG A C 1
ATOM 4694 O O . ARG A 1 623 ? -27.962 -5.929 23.744 1.00 95.00 623 ARG A O 1
ATOM 4701 N N . ASP A 1 624 ? -28.396 -6.709 21.678 1.00 95.06 624 ASP A N 1
ATOM 4702 C CA . ASP A 1 624 ? -29.349 -5.656 21.317 1.00 95.06 624 ASP A CA 1
ATOM 4703 C C . ASP A 1 624 ? -30.726 -5.897 21.973 1.00 95.06 624 ASP A C 1
ATOM 4705 O O . ASP A 1 624 ? -31.387 -6.913 21.733 1.00 95.06 624 ASP A O 1
ATOM 4709 N N . GLY A 1 625 ? -31.184 -4.945 22.791 1.00 93.50 625 GLY A N 1
ATOM 4710 C CA . GLY A 1 625 ? -32.526 -4.924 23.381 1.00 93.50 625 GLY A CA 1
ATOM 4711 C C . GLY A 1 625 ? -33.635 -4.530 22.398 1.00 93.50 625 GLY A C 1
ATOM 4712 O O . GLY A 1 625 ? -34.825 -4.621 22.726 1.00 93.50 625 GLY A O 1
ATOM 4713 N N . GLY A 1 626 ? -33.266 -4.147 21.175 1.00 91.44 626 GLY A N 1
ATOM 4714 C CA . GLY A 1 626 ? -34.149 -3.875 20.051 1.00 91.44 626 GLY A CA 1
ATOM 4715 C C . GLY A 1 626 ? -34.842 -2.516 20.116 1.00 91.44 626 GLY A C 1
ATOM 4716 O O . GLY A 1 626 ? -34.921 -1.852 21.154 1.00 91.44 626 GLY A O 1
ATOM 4717 N N . ASP A 1 627 ? -35.392 -2.104 18.977 1.00 90.56 627 ASP A N 1
ATOM 4718 C CA . ASP A 1 627 ? -35.967 -0.772 18.810 1.00 90.56 627 ASP A CA 1
ATOM 4719 C C . ASP A 1 627 ? -37.342 -0.623 19.495 1.00 90.56 627 ASP A C 1
ATOM 4721 O O . ASP A 1 627 ? -38.239 -1.470 19.389 1.00 90.56 627 ASP A O 1
ATOM 4725 N N . THR A 1 628 ? -37.536 0.501 20.190 1.00 91.81 628 THR A N 1
ATOM 4726 C CA . THR A 1 628 ? -38.763 0.773 20.960 1.00 91.81 628 THR A CA 1
ATOM 4727 C C . THR A 1 628 ? -40.023 0.891 20.095 1.00 91.81 628 THR A C 1
ATOM 4729 O O . THR A 1 628 ? -41.127 0.602 20.567 1.00 91.81 628 THR A O 1
ATOM 4732 N N . SER A 1 629 ? -39.893 1.268 18.819 1.00 89.25 629 SER A N 1
ATOM 4733 C CA . SER A 1 629 ? -41.004 1.393 17.868 1.00 89.25 629 SER A CA 1
ATOM 4734 C C . SER A 1 629 ? -41.631 0.045 17.504 1.00 89.25 629 SER A C 1
ATOM 4736 O O . SER A 1 629 ? -42.832 -0.016 17.216 1.00 89.25 629 SER A O 1
ATOM 4738 N N . VAL A 1 630 ? -40.855 -1.040 17.586 1.00 89.94 630 VAL A N 1
ATOM 4739 C CA . VAL A 1 630 ? -41.316 -2.421 17.371 1.00 89.94 630 VAL A CA 1
ATOM 4740 C C . VAL A 1 630 ? -41.497 -3.203 18.675 1.00 89.94 630 VAL A C 1
ATOM 4742 O O . VAL A 1 630 ? -41.913 -4.361 18.644 1.00 89.94 630 VAL A O 1
ATOM 4745 N N . GLY A 1 631 ? -41.293 -2.551 19.825 1.00 88.94 631 GLY A N 1
ATOM 4746 C CA . GLY A 1 631 ? -41.536 -3.109 21.157 1.00 88.94 631 GLY A CA 1
ATOM 4747 C C . GLY A 1 631 ? -40.303 -3.662 21.873 1.00 88.94 631 GLY A C 1
ATOM 4748 O O . GLY A 1 631 ? -40.488 -4.390 22.846 1.00 88.94 631 GLY A O 1
ATOM 4749 N N . GLY A 1 632 ? -39.094 -3.334 21.409 1.00 92.44 632 GLY A N 1
ATOM 4750 C CA . GLY A 1 632 ? -37.851 -3.553 22.149 1.00 92.44 632 GLY A CA 1
ATOM 4751 C C . GLY A 1 632 ? -37.664 -2.570 23.311 1.00 92.44 632 GLY A C 1
ATOM 4752 O O . GLY A 1 632 ? -38.514 -1.707 23.563 1.00 92.44 632 GLY A O 1
ATOM 4753 N N . THR A 1 633 ? -36.554 -2.709 24.034 1.00 93.75 633 THR A N 1
ATOM 4754 C CA . THR A 1 633 ? -36.261 -1.918 25.240 1.00 93.75 633 THR A CA 1
ATOM 4755 C C . THR A 1 633 ? -35.635 -0.559 24.943 1.00 93.75 633 THR A C 1
ATOM 4757 O O . THR A 1 633 ? -35.781 0.353 25.755 1.00 93.75 633 THR A O 1
ATOM 4760 N N . GLY A 1 634 ? -34.991 -0.397 23.782 1.00 94.00 634 GLY A N 1
ATOM 4761 C CA . GLY A 1 634 ? -34.180 0.782 23.472 1.00 94.00 634 GLY A CA 1
ATOM 4762 C C . GLY A 1 634 ? -32.830 0.812 24.192 1.00 94.00 634 GLY A C 1
ATOM 4763 O O . GLY A 1 634 ? -32.186 1.853 24.219 1.00 94.00 634 GLY A O 1
ATOM 4764 N N . GLU A 1 635 ? -32.393 -0.304 24.772 1.00 95.94 635 GLU A N 1
ATOM 4765 C CA . GLU A 1 635 ? -31.091 -0.431 25.431 1.00 95.94 635 GLU A CA 1
ATOM 4766 C C . GLU A 1 635 ? -30.215 -1.450 24.696 1.00 95.94 635 GLU A C 1
ATOM 4768 O O . GLU A 1 635 ? -30.721 -2.358 24.035 1.00 95.94 635 GLU A O 1
ATOM 4773 N N . PHE A 1 636 ? -28.902 -1.306 24.844 1.00 97.25 636 PHE A N 1
ATOM 4774 C CA . PHE A 1 636 ? -27.918 -2.302 24.437 1.00 97.25 636 PHE A CA 1
ATOM 4775 C C . PHE A 1 636 ? -27.205 -2.818 25.688 1.00 97.25 636 PHE A C 1
ATOM 4777 O O . PHE A 1 636 ? -26.813 -2.030 26.556 1.00 97.25 636 PHE A O 1
ATOM 4784 N N . TYR A 1 637 ? -27.098 -4.138 25.811 1.00 97.88 637 TYR A N 1
ATOM 4785 C CA . TYR A 1 637 ? -26.669 -4.817 27.029 1.00 97.88 637 TYR A CA 1
ATOM 4786 C C . TYR A 1 637 ? -25.313 -5.482 26.844 1.00 97.88 637 TYR A C 1
ATOM 4788 O O . TYR A 1 637 ? -25.052 -6.097 25.812 1.00 97.88 637 TYR A O 1
ATOM 4796 N N . PHE A 1 638 ? -24.504 -5.434 27.897 1.00 97.69 638 PHE A N 1
ATOM 4797 C CA . PHE A 1 638 ? -23.184 -6.043 27.954 1.00 97.69 638 PHE A CA 1
ATOM 4798 C C . PHE A 1 638 ? -23.012 -6.863 29.228 1.00 97.69 638 PHE A C 1
ATOM 4800 O O . PHE A 1 638 ? -23.583 -6.545 30.282 1.00 97.69 638 PHE A O 1
ATOM 4807 N N . ARG A 1 639 ? -22.177 -7.895 29.134 1.00 96.75 639 ARG A N 1
ATOM 4808 C CA . ARG A 1 639 ? -21.673 -8.633 30.287 1.00 96.75 639 ARG A CA 1
ATOM 4809 C C . ARG A 1 639 ? -20.221 -9.030 30.069 1.00 96.75 639 ARG A C 1
ATOM 4811 O O . ARG A 1 639 ? -19.860 -9.469 28.984 1.00 96.75 639 ARG A O 1
ATOM 4818 N N . VAL A 1 640 ? -19.434 -8.926 31.133 1.00 96.00 640 VAL A N 1
ATOM 4819 C CA . VAL A 1 640 ? -18.071 -9.458 31.204 1.00 96.00 640 VAL A CA 1
ATOM 4820 C C . VAL A 1 640 ? -17.991 -10.408 32.390 1.00 96.00 640 VAL A C 1
ATOM 4822 O O . VAL A 1 640 ? -18.428 -10.057 33.492 1.00 96.00 640 VAL A O 1
ATOM 4825 N N . ASP A 1 641 ? -17.471 -11.605 32.146 1.00 94.25 641 ASP A N 1
ATOM 4826 C CA . ASP A 1 641 ? -17.093 -12.560 33.184 1.00 94.25 641 ASP A CA 1
ATOM 4827 C C . ASP A 1 641 ? -15.580 -12.466 33.413 1.00 94.25 641 ASP A C 1
ATOM 4829 O O . ASP A 1 641 ? -14.818 -12.280 32.467 1.00 94.25 641 ASP A O 1
ATOM 4833 N N . PHE A 1 642 ? -15.159 -12.620 34.663 1.00 92.25 642 PHE A N 1
ATOM 4834 C CA . PHE A 1 642 ? -13.782 -12.508 35.137 1.00 92.25 642 PHE A CA 1
ATOM 4835 C C . PHE A 1 642 ? -13.337 -13.806 35.809 1.00 92.25 642 PHE A C 1
ATOM 4837 O O . PHE A 1 642 ? -14.163 -14.610 36.250 1.00 92.25 642 PHE A O 1
ATOM 4844 N N . GLN A 1 643 ? -12.028 -13.982 35.959 1.00 87.88 643 GLN A N 1
ATOM 4845 C CA . GLN A 1 643 ? -11.452 -15.159 36.601 1.00 87.88 643 GLN A CA 1
ATOM 4846 C C . GLN A 1 643 ? -11.770 -15.240 38.109 1.00 87.88 643 GLN A C 1
ATOM 4848 O O . GLN A 1 643 ? -12.160 -16.293 38.618 1.00 87.88 643 GLN A O 1
ATOM 4853 N N . ASP A 1 644 ? -11.596 -14.137 38.850 1.00 89.62 644 ASP A N 1
ATOM 4854 C CA . ASP A 1 644 ? -11.980 -14.003 40.270 1.00 89.62 644 ASP A CA 1
ATOM 4855 C C . ASP A 1 644 ? -12.233 -12.522 40.596 1.00 89.62 644 ASP A C 1
ATOM 4857 O O . ASP A 1 644 ? -11.340 -11.794 41.070 1.00 89.62 644 ASP A O 1
ATOM 4861 N N . LEU A 1 645 ? -13.461 -12.060 40.328 1.00 94.25 645 LEU A N 1
ATOM 4862 C CA . LEU A 1 645 ? -13.896 -10.697 40.638 1.00 94.25 645 LEU A CA 1
ATOM 4863 C C . LEU A 1 645 ? -14.093 -10.580 42.148 1.00 94.25 645 LEU A C 1
ATOM 4865 O O . LEU A 1 645 ? -15.092 -11.014 42.718 1.00 94.25 645 LEU A O 1
ATOM 4869 N N . LYS A 1 646 ? -13.154 -9.938 42.833 1.00 94.69 646 LYS A N 1
ATOM 4870 C CA . LYS A 1 646 ? -13.183 -9.835 44.288 1.00 94.69 646 LYS A CA 1
ATOM 4871 C C . LYS A 1 646 ? -14.198 -8.792 44.755 1.00 94.69 646 LYS A C 1
ATOM 4873 O O . LYS A 1 646 ? -14.462 -7.811 44.060 1.00 94.69 646 LYS A O 1
ATOM 4878 N N . PRO A 1 647 ? -14.736 -8.943 45.980 1.00 93.69 647 PRO A N 1
ATOM 4879 C CA . PRO A 1 647 ? -15.562 -7.907 46.584 1.00 93.69 647 PRO A CA 1
ATOM 4880 C C . PRO A 1 647 ? -14.819 -6.566 46.631 1.00 93.69 647 PRO A C 1
ATOM 4882 O O . PRO A 1 647 ? -13.680 -6.533 47.099 1.00 93.69 647 PRO A O 1
ATOM 4885 N N . TYR A 1 648 ? -15.500 -5.479 46.257 1.00 90.94 648 TYR A N 1
ATOM 4886 C CA . TYR A 1 648 ? -14.966 -4.110 46.228 1.00 90.94 648 TYR A CA 1
ATOM 4887 C C . TYR A 1 648 ? -13.919 -3.840 45.131 1.00 90.94 648 TYR A C 1
ATOM 4889 O O . TYR A 1 648 ? -13.192 -2.847 45.219 1.00 90.94 648 TYR A O 1
ATOM 4897 N N . ALA A 1 649 ? -13.835 -4.681 44.093 1.00 93.38 649 ALA A N 1
ATOM 4898 C CA . ALA A 1 649 ? -13.008 -4.394 42.919 1.00 93.38 649 ALA A CA 1
ATOM 4899 C C . ALA A 1 649 ? -13.378 -3.035 42.287 1.00 93.38 649 ALA A C 1
ATOM 4901 O O . ALA A 1 649 ? -12.499 -2.246 41.945 1.00 93.38 649 ALA A O 1
ATOM 4902 N N . GLU A 1 650 ? -14.668 -2.700 42.278 1.00 92.12 650 GLU A N 1
ATOM 4903 C CA . GLU A 1 650 ? -15.224 -1.438 41.786 1.00 92.12 650 GLU A CA 1
ATOM 4904 C C . GLU A 1 650 ? -14.901 -0.211 42.670 1.00 92.12 650 GLU A C 1
ATOM 4906 O O . GLU A 1 650 ? -15.234 0.927 42.339 1.00 92.12 650 GLU A O 1
ATOM 4911 N N . GLU A 1 651 ? -14.271 -0.395 43.835 1.00 91.38 651 GLU A N 1
ATOM 4912 C CA . GLU A 1 651 ? -13.839 0.701 44.715 1.00 91.38 651 GLU A CA 1
ATOM 4913 C C . GLU A 1 651 ? -12.378 1.105 44.436 1.00 91.38 651 GLU A C 1
ATOM 4915 O O . GLU A 1 651 ? -11.542 1.148 45.345 1.00 91.38 651 GLU A O 1
ATOM 4920 N N . GLY A 1 652 ? -12.078 1.414 43.170 1.00 88.69 652 GLY A N 1
ATOM 4921 C CA . GLY A 1 652 ? -10.790 1.961 42.724 1.00 88.69 652 GLY A CA 1
ATOM 4922 C C . GLY A 1 652 ? -9.732 0.922 42.336 1.00 88.69 652 GLY A C 1
ATOM 4923 O O . GLY A 1 652 ? -8.532 1.203 42.419 1.00 88.69 652 GLY A O 1
ATOM 4924 N N . ASN A 1 653 ? -10.148 -0.298 41.976 1.00 92.69 653 ASN A N 1
ATOM 4925 C CA . ASN A 1 653 ? -9.230 -1.373 41.579 1.00 92.69 653 ASN A CA 1
ATOM 4926 C C . ASN A 1 653 ? -9.491 -1.922 40.168 1.00 92.69 653 ASN A C 1
ATOM 4928 O O . ASN A 1 653 ? -8.586 -2.549 39.615 1.00 92.69 653 ASN A O 1
ATOM 4932 N N . LEU A 1 654 ? -10.673 -1.669 39.605 1.00 94.56 654 LEU A N 1
ATOM 4933 C CA . LEU A 1 654 ? -11.101 -2.109 38.283 1.00 94.56 654 LEU A CA 1
ATOM 4934 C C . LEU A 1 654 ? -11.963 -1.020 37.641 1.00 94.56 654 LEU A C 1
ATOM 4936 O O . LEU A 1 654 ? -13.000 -0.677 38.206 1.00 94.56 654 LEU A O 1
ATOM 4940 N N . ASP A 1 655 ? -11.554 -0.576 36.458 1.00 95.44 655 ASP A N 1
ATOM 4941 C CA . ASP A 1 655 ? -12.428 0.054 35.470 1.00 95.44 655 ASP A CA 1
ATOM 4942 C C . ASP A 1 655 ? -12.451 -0.829 34.216 1.00 95.44 655 ASP A C 1
ATOM 4944 O O . ASP A 1 655 ? -11.469 -1.511 33.905 1.00 95.44 655 ASP A O 1
ATOM 4948 N N . LEU A 1 656 ? -13.577 -0.822 33.509 1.00 95.50 656 LEU A N 1
ATOM 4949 C CA . LEU A 1 656 ? -13.814 -1.631 32.314 1.00 95.50 656 LEU A CA 1
ATOM 4950 C C . LEU A 1 656 ? -14.217 -0.722 31.156 1.00 95.50 656 LEU A C 1
ATOM 4952 O O . LEU A 1 656 ? -15.100 0.123 31.325 1.00 95.50 656 LEU A O 1
ATOM 4956 N N . TYR A 1 657 ? -13.628 -0.944 29.985 1.00 96.50 657 TYR A N 1
ATOM 4957 C CA . TYR A 1 657 ? -13.966 -0.226 28.762 1.00 96.50 657 TYR A CA 1
ATOM 4958 C C . TYR A 1 657 ? -14.343 -1.220 27.665 1.00 96.50 657 TYR A C 1
ATOM 4960 O O . TYR A 1 657 ? -13.643 -2.207 27.448 1.00 96.50 657 TYR A O 1
ATOM 4968 N N . VAL A 1 658 ? -15.457 -0.955 26.982 1.00 97.50 658 VAL A N 1
ATOM 4969 C CA . VAL A 1 658 ? -15.863 -1.656 25.757 1.00 97.50 658 VAL A CA 1
ATOM 4970 C C . VAL A 1 658 ? -15.828 -0.654 24.621 1.00 97.50 658 VAL A C 1
ATOM 4972 O O . VAL A 1 658 ? -16.677 0.236 24.556 1.00 97.50 658 VAL A O 1
ATOM 4975 N N . LEU A 1 659 ? -14.848 -0.805 23.748 1.00 96.88 659 LEU A N 1
ATOM 4976 C CA . LEU A 1 659 ? -14.768 -0.104 22.483 1.00 96.88 659 LEU A CA 1
ATOM 4977 C C . LEU A 1 659 ? -15.707 -0.801 21.501 1.00 96.88 659 LEU A C 1
ATOM 4979 O O . LEU A 1 659 ? -15.752 -2.032 21.448 1.00 96.88 659 LEU A O 1
ATOM 4983 N N . VAL A 1 660 ? -16.478 -0.008 20.771 1.00 97.69 660 VAL A N 1
ATOM 4984 C CA . VAL A 1 660 ? -17.483 -0.454 19.815 1.00 97.69 660 VAL A CA 1
ATOM 4985 C C . VAL A 1 660 ? -17.223 0.265 18.498 1.00 97.69 660 VAL A C 1
ATOM 4987 O O . VAL A 1 660 ? -17.386 1.484 18.421 1.00 97.69 660 VAL A O 1
ATOM 4990 N N . ASP A 1 661 ? -16.849 -0.517 17.495 1.00 96.69 661 ASP A N 1
ATOM 4991 C CA . ASP A 1 661 ? -16.836 -0.125 16.085 1.00 96.69 661 ASP A CA 1
ATOM 4992 C C . ASP A 1 661 ? -18.184 -0.503 15.462 1.00 96.69 661 ASP A C 1
ATOM 4994 O O . ASP A 1 661 ? -18.755 -1.565 15.753 1.00 96.69 661 ASP A O 1
ATOM 4998 N N . THR A 1 662 ? -18.723 0.388 14.641 1.00 95.19 662 THR A N 1
ATOM 4999 C CA . THR A 1 662 ? -20.060 0.281 14.061 1.00 95.19 662 THR A CA 1
ATOM 5000 C C . THR A 1 662 ? -20.103 -0.483 12.739 1.00 95.19 662 THR A C 1
ATOM 5002 O O . THR A 1 662 ? -21.200 -0.884 12.317 1.00 95.19 662 THR A O 1
ATOM 5005 N N . GLY A 1 663 ? -18.936 -0.806 12.177 1.00 91.94 663 GLY A N 1
ATOM 5006 C CA . GLY A 1 663 ? -18.778 -1.765 11.085 1.00 91.94 663 GLY A CA 1
ATOM 5007 C C . GLY A 1 663 ? -17.528 -1.572 10.230 1.00 91.94 663 GLY A C 1
ATOM 5008 O O . GLY A 1 663 ? -17.176 -2.491 9.484 1.00 91.94 663 GLY A O 1
ATOM 5009 N N . ASN A 1 664 ? -16.855 -0.427 10.337 1.00 90.75 664 ASN A N 1
ATOM 5010 C CA . ASN A 1 664 ? -15.653 -0.106 9.585 1.00 90.75 664 ASN A CA 1
ATOM 5011 C C . ASN A 1 664 ? -14.487 0.216 10.526 1.00 90.75 664 ASN A C 1
ATOM 5013 O O . ASN A 1 664 ? -14.256 1.365 10.880 1.00 90.75 664 ASN A O 1
ATOM 5017 N N . GLN A 1 665 ? -13.693 -0.811 10.834 1.00 89.75 665 GLN A N 1
ATOM 5018 C CA . GLN A 1 665 ? -12.592 -0.755 11.805 1.00 89.75 665 GLN A CA 1
ATOM 5019 C C . GLN A 1 665 ? -11.478 0.250 11.464 1.00 89.75 665 GLN A C 1
ATOM 5021 O O . GLN A 1 665 ? -10.632 0.501 12.320 1.00 89.75 665 GLN A O 1
ATOM 5026 N N . SER A 1 666 ? -11.452 0.794 10.242 1.00 87.56 666 SER A N 1
ATOM 5027 C CA . SER A 1 666 ? -10.493 1.821 9.817 1.00 87.56 666 SER A CA 1
ATOM 5028 C C . SER A 1 666 ? -10.971 3.250 10.097 1.00 87.56 666 SER A C 1
ATOM 5030 O O . SER A 1 666 ? -10.159 4.168 10.099 1.00 87.56 666 SER A O 1
ATOM 5032 N N . VAL A 1 667 ? -12.263 3.458 10.366 1.00 88.50 667 VAL A N 1
ATOM 5033 C CA . VAL A 1 667 ? -12.859 4.780 10.616 1.00 88.50 667 VAL A CA 1
ATOM 5034 C C . VAL A 1 667 ? -13.165 4.922 12.101 1.00 88.50 667 VAL A C 1
ATOM 5036 O O . VAL A 1 667 ? -13.547 3.951 12.734 1.00 88.50 667 VAL A O 1
ATOM 5039 N N . GLY A 1 668 ? -12.979 6.119 12.663 1.00 91.75 668 GLY A N 1
ATOM 5040 C CA . GLY A 1 668 ? -13.276 6.418 14.066 1.00 91.75 668 GLY A CA 1
ATOM 5041 C C . GLY A 1 668 ? -12.041 6.756 14.904 1.00 91.75 668 GLY A C 1
ATOM 5042 O O . GLY A 1 668 ? -10.939 7.015 14.408 1.00 91.75 668 GLY A O 1
ATOM 5043 N N . GLU A 1 669 ? -12.223 6.777 16.219 1.00 94.50 669 GLU A N 1
ATOM 5044 C CA . GLU A 1 669 ? -11.245 7.298 17.170 1.00 94.50 669 GLU A CA 1
ATOM 5045 C C . GLU A 1 669 ? -10.106 6.303 17.456 1.00 94.50 669 GLU A C 1
ATOM 5047 O O . GLU A 1 669 ? -10.338 5.123 17.719 1.00 94.50 669 GLU A O 1
ATOM 5052 N N . TYR A 1 670 ? -8.856 6.785 17.464 1.00 92.50 670 TYR A N 1
ATOM 5053 C CA . TYR A 1 670 ? -7.688 6.004 17.901 1.00 92.50 670 TYR A CA 1
ATOM 5054 C C . TYR A 1 670 ? -7.438 6.103 19.408 1.00 92.50 670 TYR A C 1
ATOM 5056 O O . TYR A 1 670 ? -7.153 5.104 20.072 1.00 92.50 670 TYR A O 1
ATOM 5064 N N . THR A 1 671 ? -7.504 7.322 19.959 1.00 93.19 671 THR A N 1
ATOM 5065 C CA . THR A 1 671 ? -7.263 7.587 21.384 1.00 93.19 671 THR A CA 1
ATOM 5066 C C . THR A 1 671 ? -8.378 6.991 22.230 1.00 93.19 671 THR A C 1
ATOM 5068 O O . THR A 1 671 ? -9.553 7.044 21.875 1.00 93.19 671 THR A O 1
ATOM 5071 N N . LEU A 1 672 ? -8.021 6.479 23.407 1.00 93.81 672 LEU A N 1
ATOM 5072 C CA . LEU A 1 672 ? -8.988 5.985 24.378 1.00 93.81 672 LEU A CA 1
ATOM 5073 C C . LEU A 1 672 ? -9.357 7.055 25.425 1.00 93.81 672 LEU A C 1
ATOM 5075 O O . LEU A 1 672 ? -8.556 7.946 25.724 1.00 93.81 672 LEU A O 1
ATOM 5079 N N . PRO A 1 673 ? -10.566 6.996 26.015 1.00 94.06 673 PRO A N 1
ATOM 5080 C CA . PRO A 1 673 ? -10.973 7.930 27.062 1.00 94.06 673 PRO A CA 1
ATOM 5081 C C . PRO A 1 673 ? -10.102 7.881 28.324 1.00 94.06 673 PRO A C 1
ATOM 5083 O O . PRO A 1 673 ? -9.323 6.962 28.544 1.00 94.06 673 PRO A O 1
ATOM 5086 N N . ASP A 1 674 ? -10.285 8.874 29.197 1.00 91.44 674 ASP A N 1
ATOM 5087 C CA . ASP A 1 674 ? -9.702 8.903 30.547 1.00 91.44 674 ASP A CA 1
ATOM 5088 C C . ASP A 1 674 ? -8.155 8.866 30.598 1.00 91.44 674 ASP A C 1
ATOM 5090 O O . ASP A 1 674 ? -7.576 8.455 31.601 1.00 91.44 674 ASP A O 1
ATOM 5094 N N . GLU A 1 675 ? -7.483 9.380 29.558 1.00 88.19 675 GLU A N 1
ATOM 5095 C CA . GLU A 1 675 ? -6.009 9.455 29.459 1.00 88.19 675 GLU A CA 1
ATOM 5096 C C . GLU A 1 675 ? -5.327 8.078 29.545 1.00 88.19 675 GLU A C 1
ATOM 5098 O O . GLU A 1 675 ? -4.243 7.957 30.104 1.00 88.19 675 GLU A O 1
ATOM 5103 N N . LEU A 1 676 ? -5.976 7.035 29.024 1.00 89.69 676 LEU A N 1
ATOM 5104 C CA . LEU A 1 676 ? -5.358 5.724 28.838 1.00 89.69 676 LEU A CA 1
ATOM 5105 C C . LEU A 1 676 ? -4.154 5.847 27.887 1.00 89.69 676 LEU A C 1
ATOM 5107 O O . LEU A 1 676 ? -4.316 6.264 26.741 1.00 89.69 676 LEU A O 1
ATOM 5111 N N . ASP A 1 677 ? -2.963 5.448 28.344 1.00 84.19 677 ASP A N 1
ATOM 5112 C CA . ASP A 1 677 ? -1.692 5.559 27.599 1.00 84.19 677 ASP A CA 1
ATOM 5113 C C . ASP A 1 677 ? -1.536 4.519 26.465 1.00 84.19 677 ASP A C 1
ATOM 5115 O O . ASP A 1 677 ? -0.528 3.816 26.336 1.00 84.19 677 ASP A O 1
ATOM 5119 N N . THR A 1 678 ? -2.566 4.379 25.637 1.00 85.12 678 THR A N 1
ATOM 5120 C CA . THR A 1 678 ? -2.612 3.466 24.495 1.00 85.12 678 THR A CA 1
ATOM 5121 C C . THR A 1 678 ? -3.683 3.914 23.497 1.00 85.12 678 THR A C 1
ATOM 5123 O O . THR A 1 678 ? -4.524 4.759 23.806 1.00 85.12 678 THR A O 1
ATOM 5126 N N . GLY A 1 679 ? -3.629 3.371 22.287 1.00 87.25 679 GLY A N 1
ATOM 5127 C CA . GLY A 1 679 ? -4.637 3.578 21.253 1.00 87.25 679 GLY A CA 1
ATOM 5128 C C . GLY A 1 679 ? -5.044 2.246 20.644 1.00 87.25 679 GLY A C 1
ATOM 5129 O O . GLY A 1 679 ? -4.519 1.201 21.035 1.00 87.25 679 GLY A O 1
ATOM 5130 N N . THR A 1 680 ? -5.981 2.276 19.704 1.00 88.44 680 THR A N 1
ATOM 5131 C CA . THR A 1 680 ? -6.467 1.062 19.045 1.00 88.44 680 THR A CA 1
ATOM 5132 C C . THR A 1 680 ? -6.527 1.206 17.533 1.00 88.44 680 THR A C 1
ATOM 5134 O O . THR A 1 680 ? -6.914 2.245 17.008 1.00 88.44 680 THR A O 1
ATOM 5137 N N . LEU A 1 681 ? -6.144 0.135 16.836 1.00 86.88 681 LEU A N 1
ATOM 5138 C CA . LEU A 1 681 ? -6.308 0.018 15.387 1.00 86.88 681 LEU A CA 1
ATOM 5139 C C . LEU A 1 681 ? -7.726 -0.384 14.993 1.00 86.88 681 LEU A C 1
ATOM 5141 O O . LEU A 1 681 ? -8.122 -0.100 13.874 1.00 86.88 681 LEU A O 1
ATOM 5145 N N . MET A 1 682 ? -8.483 -1.014 15.898 1.00 91.12 682 MET A N 1
ATOM 5146 C CA . MET A 1 682 ? -9.929 -1.137 15.740 1.00 91.12 682 MET A CA 1
ATOM 5147 C C . MET A 1 682 ? -10.520 0.205 16.163 1.00 91.12 682 MET A C 1
ATOM 5149 O O . MET A 1 682 ? -10.929 0.368 17.319 1.00 91.12 682 MET A O 1
ATOM 5153 N N . ARG A 1 683 ? -10.455 1.180 15.248 1.00 91.12 683 ARG A N 1
ATOM 5154 C CA . ARG A 1 683 ? -10.990 2.527 15.453 1.00 91.12 683 ARG A CA 1
ATOM 5155 C C . ARG A 1 683 ? -12.434 2.425 15.951 1.00 91.12 683 ARG A C 1
ATOM 5157 O O . ARG A 1 683 ? -13.124 1.455 15.646 1.00 91.12 683 ARG A O 1
ATOM 5164 N N . TRP A 1 684 ? -12.836 3.337 16.834 1.00 95.88 684 TRP A N 1
ATOM 5165 C CA . TRP A 1 684 ? -14.114 3.221 17.543 1.00 95.88 684 TRP A CA 1
ATOM 5166 C C . TRP A 1 684 ? -14.972 4.478 17.419 1.00 95.88 684 TRP A C 1
ATOM 5168 O O . TRP A 1 684 ? -14.480 5.594 17.580 1.00 95.88 684 TRP A O 1
ATOM 5178 N N . GLU A 1 685 ? -16.289 4.300 17.284 1.00 97.06 685 GLU A N 1
ATOM 5179 C CA . GLU A 1 685 ? -17.258 5.409 17.298 1.00 97.06 685 GLU A CA 1
ATOM 5180 C C . GLU A 1 685 ? -18.002 5.476 18.636 1.00 97.06 685 GLU A C 1
ATOM 5182 O O . GLU A 1 685 ? -18.546 6.517 19.019 1.00 97.06 685 GLU A O 1
ATOM 5187 N N . ALA A 1 686 ? -18.018 4.382 19.408 1.00 97.81 686 ALA A N 1
ATOM 5188 C CA . ALA A 1 686 ? -18.469 4.421 20.793 1.00 97.81 686 ALA A CA 1
ATOM 5189 C C . ALA A 1 686 ? -17.544 3.676 21.765 1.00 97.81 686 ALA A C 1
ATOM 5191 O O . ALA A 1 686 ? -17.116 2.557 21.520 1.00 97.81 686 ALA A O 1
ATOM 5192 N N . CYS A 1 687 ? -17.300 4.265 22.936 1.00 98.06 687 CYS A N 1
ATOM 5193 C CA . CYS A 1 687 ? -16.573 3.618 24.026 1.00 98.06 687 CYS A CA 1
ATOM 5194 C C . CYS A 1 687 ? -17.404 3.654 25.312 1.00 98.06 687 CYS A C 1
ATOM 5196 O O . CYS A 1 687 ? -17.781 4.716 25.814 1.00 98.06 687 CYS A O 1
ATOM 5198 N N . VAL A 1 688 ? -17.728 2.482 25.853 1.00 98.44 688 VAL A N 1
ATOM 5199 C CA . VAL A 1 688 ? -18.519 2.320 27.076 1.00 98.44 688 VAL A CA 1
ATOM 5200 C C . VAL A 1 688 ? -17.583 2.114 28.257 1.00 98.44 688 VAL A C 1
ATOM 5202 O O . VAL A 1 688 ? -16.980 1.056 28.385 1.00 98.44 688 VAL A O 1
ATOM 5205 N N . ALA A 1 689 ? -17.513 3.096 29.153 1.00 97.69 689 ALA A N 1
ATOM 5206 C CA . ALA A 1 689 ? -16.714 3.049 30.371 1.00 97.69 689 ALA A CA 1
ATOM 5207 C C . ALA A 1 689 ? -17.581 2.723 31.597 1.00 97.69 689 ALA A C 1
ATOM 5209 O O . ALA A 1 689 ? -18.565 3.414 31.900 1.00 97.69 689 ALA A O 1
ATOM 5210 N N . VAL A 1 690 ? -17.197 1.687 32.339 1.00 97.69 690 VAL A N 1
ATOM 5211 C CA . VAL A 1 690 ? -17.844 1.247 33.577 1.00 97.69 690 VAL A CA 1
ATOM 5212 C C . VAL A 1 690 ? -16.878 1.447 34.735 1.00 97.69 690 VAL A C 1
ATOM 5214 O O . VAL A 1 690 ? -15.883 0.737 34.848 1.00 97.69 690 VAL A O 1
ATOM 5217 N N . TYR A 1 691 ? -17.217 2.378 35.627 1.00 95.31 691 TYR A N 1
ATOM 5218 C CA . TYR A 1 691 ? -16.369 2.706 36.776 1.00 95.31 691 TYR A CA 1
ATOM 5219 C C . TYR A 1 691 ? -16.845 1.995 38.043 1.00 95.31 691 TYR A C 1
ATOM 5221 O O . TYR A 1 691 ? -16.067 1.434 38.802 1.00 95.31 691 TYR A O 1
ATOM 5229 N N . GLN A 1 692 ? -18.157 2.034 38.320 1.00 94.12 692 GLN A N 1
ATOM 5230 C CA . GLN A 1 692 ? -18.737 1.421 39.522 1.00 94.12 692 GLN A CA 1
ATOM 5231 C C . GLN A 1 692 ? -20.172 0.945 39.291 1.00 94.12 692 GLN A C 1
ATOM 5233 O O . GLN A 1 692 ? -20.815 1.259 38.288 1.00 94.12 692 GLN A O 1
ATOM 5238 N N . SER A 1 693 ? -20.740 0.251 40.281 1.00 90.75 693 SER A N 1
ATOM 5239 C CA . SER A 1 693 ? -22.170 -0.080 40.283 1.00 90.75 693 SER A CA 1
ATOM 5240 C C . SER A 1 693 ? -23.040 1.179 40.105 1.00 90.75 693 SER A C 1
ATOM 5242 O O . SER A 1 693 ? -23.072 2.062 40.964 1.00 90.75 693 SER A O 1
ATOM 5244 N N . ASN A 1 694 ? -23.802 1.226 39.008 1.00 90.12 694 ASN A N 1
ATOM 5245 C CA . ASN A 1 694 ? -24.602 2.370 38.542 1.00 90.12 694 ASN A CA 1
ATOM 5246 C C . ASN A 1 694 ? -23.817 3.677 38.302 1.00 90.12 694 ASN A C 1
ATOM 5248 O O . ASN A 1 694 ? -24.390 4.760 38.448 1.00 90.12 694 ASN A O 1
ATOM 5252 N N . ASN A 1 695 ? -22.532 3.594 37.958 1.00 94.25 695 ASN A N 1
ATOM 5253 C CA . ASN A 1 695 ? -21.721 4.750 37.594 1.00 94.25 695 ASN A CA 1
ATOM 5254 C C . ASN A 1 695 ? -20.849 4.424 36.376 1.00 94.25 695 ASN A C 1
ATOM 5256 O O . ASN A 1 695 ? -19.989 3.549 36.450 1.00 94.25 695 ASN A O 1
ATOM 5260 N N . GLY A 1 696 ? -21.067 5.142 35.280 1.00 96.56 696 GLY A N 1
ATOM 5261 C CA . GLY A 1 696 ? -20.402 4.896 34.004 1.00 96.56 696 GLY A CA 1
ATOM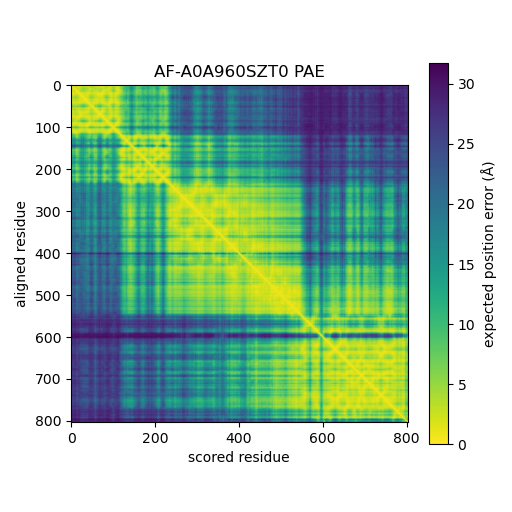 5262 C C . GLY A 1 696 ? -20.651 6.016 33.002 1.00 96.56 696 GLY A C 1
ATOM 5263 O O . GLY A 1 696 ? -21.331 7.007 33.297 1.00 96.56 696 GLY A O 1
ATOM 5264 N N . ALA A 1 697 ? -20.099 5.862 31.807 1.00 98.00 697 ALA A N 1
ATOM 5265 C CA . ALA A 1 697 ? -20.346 6.740 30.675 1.00 98.00 697 ALA A CA 1
ATOM 5266 C C . ALA A 1 697 ? -20.265 5.967 29.358 1.00 98.00 697 ALA A C 1
ATOM 5268 O O . ALA A 1 697 ? -19.595 4.948 29.273 1.00 98.00 697 ALA A O 1
ATOM 5269 N N . VAL A 1 698 ? -20.941 6.473 28.331 1.00 98.44 698 VAL A N 1
ATOM 5270 C CA . VAL A 1 698 ? -20.627 6.140 26.941 1.00 98.44 698 VAL A CA 1
ATOM 5271 C C . VAL A 1 698 ? -20.083 7.390 26.265 1.00 98.44 698 VAL A C 1
ATOM 5273 O O . VAL A 1 698 ? -20.684 8.463 26.359 1.00 98.44 698 VAL A O 1
ATOM 5276 N N . TYR A 1 699 ? -18.913 7.264 25.665 1.00 98.38 699 TYR A N 1
ATOM 5277 C CA . TYR A 1 699 ? -18.288 8.246 24.797 1.00 98.38 699 TYR A CA 1
ATOM 5278 C C . TYR A 1 699 ? -18.765 7.940 23.385 1.00 98.38 699 TYR A C 1
ATOM 5280 O O . TYR A 1 699 ? -18.681 6.794 22.968 1.00 98.38 699 TYR A O 1
ATOM 5288 N N . VAL A 1 700 ? -19.354 8.924 22.715 1.00 98.06 700 VAL A N 1
ATOM 5289 C CA . VAL A 1 700 ? -19.953 8.761 21.386 1.00 98.06 700 VAL A CA 1
ATOM 5290 C C . VAL A 1 700 ? -19.284 9.756 20.465 1.00 98.06 700 VAL A C 1
ATOM 5292 O O . VAL A 1 700 ? -19.418 10.958 20.718 1.00 98.06 700 VAL A O 1
ATOM 5295 N N . ASP A 1 701 ? -18.588 9.282 19.444 1.00 95.56 701 ASP A N 1
ATOM 5296 C CA . ASP A 1 701 ? -18.168 10.142 18.355 1.00 95.56 701 ASP A CA 1
ATOM 5297 C C . ASP A 1 701 ? -19.406 10.624 17.583 1.00 95.56 701 ASP A C 1
ATOM 5299 O O . ASP A 1 701 ? -20.322 9.871 17.263 1.00 95.56 701 ASP A O 1
ATOM 5303 N N . THR A 1 702 ? -19.486 11.937 17.402 1.00 91.38 702 THR A N 1
ATOM 5304 C CA . THR A 1 702 ? -20.582 12.595 16.682 1.00 91.38 702 THR A CA 1
ATOM 5305 C C . THR A 1 702 ? -20.081 13.403 15.491 1.00 91.38 702 THR A C 1
ATOM 5307 O O . THR A 1 702 ? -20.858 14.156 14.897 1.00 91.38 702 THR A O 1
ATOM 5310 N N . ASN A 1 703 ? -18.792 13.285 15.174 1.00 88.88 703 ASN A N 1
ATOM 5311 C CA . ASN A 1 703 ? -18.140 13.968 14.077 1.00 88.88 703 ASN A CA 1
ATOM 5312 C C . ASN A 1 703 ? -17.141 13.017 13.390 1.00 88.88 703 ASN A C 1
ATOM 5314 O O . ASN A 1 703 ? -15.934 13.229 13.506 1.00 88.88 703 ASN A O 1
ATOM 5318 N N . PRO A 1 704 ? -17.653 12.033 12.632 1.00 83.50 704 PRO A N 1
ATOM 5319 C CA . PRO A 1 704 ? -16.848 10.961 12.036 1.00 83.50 704 PRO A CA 1
ATOM 5320 C C . PRO A 1 704 ? -15.756 11.451 11.079 1.00 83.50 704 PRO A C 1
ATOM 5322 O O . PRO A 1 704 ? -14.804 10.730 10.822 1.00 83.50 704 PRO A O 1
ATOM 5325 N N . ALA A 1 705 ? -15.877 12.683 10.577 1.00 81.12 705 ALA A N 1
ATOM 5326 C CA . ALA A 1 705 ? -14.908 13.326 9.692 1.00 81.12 705 ALA A CA 1
ATOM 5327 C C . ALA A 1 705 ? -13.714 13.967 10.435 1.00 81.12 705 ALA A C 1
ATOM 5329 O O . ALA A 1 705 ? -12.922 14.687 9.840 1.00 81.12 705 ALA A O 1
ATOM 5330 N N . ASN A 1 706 ? -13.613 13.844 11.762 1.00 85.44 706 ASN A N 1
ATOM 5331 C CA . ASN A 1 706 ? -12.502 14.432 12.513 1.00 85.44 706 ASN A CA 1
ATOM 5332 C C . ASN A 1 706 ? -12.185 13.582 13.733 1.00 85.44 706 ASN A C 1
ATOM 5334 O O . ASN A 1 706 ? -12.596 13.910 14.845 1.00 85.44 706 ASN A O 1
ATOM 5338 N N . ASN A 1 707 ? -11.392 12.545 13.511 1.00 89.81 707 ASN A N 1
ATOM 5339 C CA . ASN A 1 707 ? -11.014 11.594 14.540 1.00 89.81 707 ASN A CA 1
ATOM 5340 C C . ASN A 1 707 ? -9.649 11.923 15.154 1.00 89.81 707 ASN A C 1
ATOM 5342 O O . ASN A 1 707 ? -8.866 12.748 14.657 1.00 89.81 707 ASN A O 1
ATOM 5346 N N . THR A 1 708 ? -9.363 11.292 16.284 1.00 90.56 708 THR A N 1
ATOM 5347 C CA . THR A 1 708 ? -8.014 11.189 16.825 1.00 90.56 708 THR A CA 1
ATOM 5348 C C . THR A 1 708 ? -7.204 10.164 16.045 1.00 90.56 708 THR A C 1
ATOM 5350 O O . THR A 1 708 ? -7.705 9.092 15.714 1.00 90.56 708 THR A O 1
ATOM 5353 N N . THR A 1 709 ? -5.936 10.479 15.792 1.00 85.25 709 THR A N 1
ATOM 5354 C CA . THR A 1 709 ? -5.010 9.615 15.035 1.00 85.25 709 THR A CA 1
ATOM 5355 C C . THR A 1 709 ? -3.847 9.092 15.869 1.00 85.25 709 THR A C 1
ATOM 5357 O O . THR A 1 709 ? -3.313 8.032 15.579 1.00 85.25 709 THR A O 1
ATOM 5360 N N . SER A 1 710 ? -3.518 9.769 16.970 1.00 82.38 710 SER A N 1
ATOM 5361 C CA . SER A 1 710 ? -2.462 9.364 17.898 1.00 82.38 710 SER A CA 1
ATOM 5362 C C . SER A 1 710 ? -2.954 9.391 19.338 1.00 82.38 710 SER A C 1
ATOM 5364 O O . SER A 1 710 ? -4.008 9.966 19.614 1.00 82.38 710 SER A O 1
ATOM 5366 N N . ILE A 1 711 ? -2.229 8.739 20.256 1.00 84.44 711 ILE A N 1
ATOM 5367 C CA . ILE A 1 711 ? -2.590 8.663 21.682 1.00 84.44 711 ILE A CA 1
ATOM 5368 C C . ILE A 1 711 ? -2.633 10.053 22.335 1.00 84.44 711 ILE A C 1
ATOM 5370 O O . ILE A 1 711 ? -1.904 10.965 21.945 1.00 84.44 711 ILE A O 1
ATOM 5374 N N . ASN A 1 712 ? -3.417 10.200 23.407 1.00 81.06 712 ASN A N 1
ATOM 5375 C CA . ASN A 1 712 ? -3.500 11.418 24.228 1.00 81.06 712 ASN A CA 1
ATOM 5376 C C . ASN A 1 712 ? -4.049 12.674 23.521 1.00 81.06 712 ASN A C 1
ATOM 5378 O O . ASN A 1 712 ? -3.968 13.779 24.073 1.00 81.06 712 ASN A O 1
ATOM 5382 N N . GLN A 1 713 ? -4.640 12.536 22.334 1.00 88.56 713 GLN A N 1
ATOM 5383 C CA . GLN A 1 713 ? -5.366 13.634 21.701 1.00 88.56 713 GLN A CA 1
ATOM 5384 C C . GLN A 1 713 ? -6.688 13.927 22.439 1.00 88.56 713 GLN A C 1
ATOM 5386 O O . GLN A 1 713 ? -7.298 13.062 23.064 1.00 88.56 713 GLN A O 1
ATOM 5391 N N . ASP A 1 714 ? -7.146 15.182 22.393 1.00 90.56 714 ASP A N 1
ATOM 5392 C CA . ASP A 1 714 ? -8.383 15.587 23.071 1.00 90.56 714 ASP A CA 1
ATOM 5393 C C . ASP A 1 714 ? -9.621 15.133 22.284 1.00 90.56 714 ASP A C 1
ATOM 5395 O O . ASP A 1 714 ? -10.080 15.837 21.380 1.00 90.56 714 ASP A O 1
ATOM 5399 N N . LEU A 1 715 ? -10.201 13.999 22.686 1.00 94.50 715 LEU A N 1
ATOM 5400 C CA . LEU A 1 715 ? -11.439 13.434 22.129 1.00 94.50 715 LEU A CA 1
ATOM 5401 C C . LEU A 1 715 ? -12.583 14.461 22.033 1.00 94.50 715 LEU A C 1
ATOM 5403 O O . LEU A 1 715 ? -13.325 14.516 21.053 1.00 94.50 715 LEU A O 1
ATOM 5407 N N . PHE A 1 716 ? -12.732 15.339 23.030 1.00 95.19 716 PHE A N 1
ATOM 5408 C CA . PHE A 1 716 ? -13.827 16.315 23.036 1.00 95.19 716 PHE A CA 1
ATOM 5409 C C . PHE A 1 716 ? -13.650 17.403 21.976 1.00 95.19 716 PHE A C 1
ATOM 5411 O O . PHE A 1 716 ? -14.632 18.013 21.546 1.00 95.19 716 PHE A O 1
ATOM 5418 N N . SER A 1 717 ? -12.406 17.678 21.582 1.00 93.44 717 SER A N 1
ATOM 5419 C CA . SER A 1 717 ? -12.101 18.611 20.496 1.00 93.44 717 SER A CA 1
ATOM 5420 C C . SER A 1 717 ? -12.391 18.021 19.115 1.00 93.44 717 SER A C 1
ATOM 5422 O O . SER A 1 717 ? -12.623 18.783 18.176 1.00 93.44 717 SER A O 1
ATOM 5424 N N . LYS A 1 718 ? -12.413 16.687 19.021 1.00 91.69 718 LYS A N 1
ATOM 5425 C CA . LYS A 1 718 ? -12.630 15.916 17.797 1.00 91.69 718 LYS A CA 1
ATOM 5426 C C . LYS A 1 718 ? -14.104 15.719 17.465 1.00 91.69 718 LYS A C 1
ATOM 5428 O O . LYS A 1 718 ? -14.527 15.956 16.336 1.00 91.69 718 LYS A O 1
ATOM 5433 N N . GLY A 1 719 ? -14.925 15.573 18.497 1.00 93.62 719 GLY A N 1
ATOM 5434 C CA . GLY A 1 719 ? -16.377 15.465 18.340 1.00 93.62 719 GLY A CA 1
ATOM 5435 C C . GLY A 1 719 ? -17.020 14.516 19.332 1.00 93.62 719 GLY A C 1
ATOM 5436 O O . GLY A 1 719 ? -18.248 14.428 19.388 1.00 93.62 719 GLY A O 1
ATOM 5437 N N . VAL A 1 720 ? -16.210 13.860 20.162 1.00 97.25 720 VAL A N 1
ATOM 5438 C CA . VAL A 1 720 ? -16.684 12.887 21.132 1.00 97.25 720 VAL A CA 1
ATOM 5439 C C . VAL A 1 720 ? -17.494 13.554 22.236 1.00 97.25 720 VAL A C 1
ATOM 5441 O O . VAL A 1 720 ? -17.060 14.475 22.938 1.00 97.25 720 VAL A O 1
ATOM 5444 N N . VAL A 1 721 ? -18.696 13.030 22.448 1.00 97.62 721 VAL A N 1
ATOM 5445 C CA . VAL A 1 721 ? -19.622 13.456 23.491 1.00 97.62 721 VAL A CA 1
ATOM 5446 C C . VAL A 1 721 ? -19.724 12.376 24.558 1.00 97.62 721 VAL A C 1
ATOM 5448 O O . VAL A 1 721 ? -20.231 11.282 24.325 1.00 97.62 721 VAL A O 1
ATOM 5451 N N . ARG A 1 722 ? -19.329 12.715 25.787 1.00 97.75 722 ARG A N 1
ATOM 5452 C CA . ARG A 1 722 ? -19.497 11.846 26.959 1.00 97.75 722 ARG A CA 1
ATOM 5453 C C . ARG A 1 722 ? -20.924 11.916 27.512 1.00 97.75 722 ARG A C 1
ATOM 5455 O O . ARG A 1 722 ? -21.380 12.983 27.929 1.00 97.75 722 ARG A O 1
ATOM 5462 N N . ARG A 1 723 ? -21.602 10.770 27.605 1.00 97.94 723 ARG A N 1
ATOM 5463 C CA . ARG A 1 723 ? -22.985 10.619 28.090 1.00 97.94 723 ARG A CA 1
ATOM 5464 C C . ARG A 1 723 ? -23.044 9.664 29.291 1.00 97.94 723 ARG A C 1
ATOM 5466 O O . ARG A 1 723 ? -22.980 8.446 29.151 1.00 97.94 723 ARG A O 1
ATOM 5473 N N . ASP A 1 724 ? -23.180 10.222 30.490 1.00 96.69 724 ASP A N 1
ATOM 5474 C CA . ASP A 1 724 ? -23.265 9.460 31.750 1.00 96.69 724 ASP A CA 1
ATOM 5475 C C . ASP A 1 724 ? -24.692 8.986 32.094 1.00 96.69 724 ASP A C 1
ATOM 5477 O O . ASP A 1 724 ? -25.639 9.238 31.347 1.00 96.69 724 ASP A O 1
ATOM 5481 N N . GLN A 1 725 ? -24.869 8.371 33.273 1.00 92.69 725 GLN A N 1
ATOM 5482 C CA . GLN A 1 725 ? -26.173 7.907 33.780 1.00 92.69 725 GLN A CA 1
ATOM 5483 C C . GLN A 1 725 ? -27.277 8.975 33.890 1.00 92.69 725 GLN A C 1
ATOM 5485 O O . GLN A 1 725 ? -28.446 8.649 34.104 1.00 92.69 725 GLN A O 1
ATOM 5490 N N . THR A 1 726 ? -26.930 10.263 33.826 1.00 93.69 726 THR A N 1
ATOM 5491 C CA . THR A 1 726 ? -27.899 11.369 33.875 1.00 93.69 726 THR A CA 1
ATOM 5492 C C . THR A 1 726 ? -28.306 11.863 32.491 1.00 93.69 726 THR A C 1
ATOM 5494 O O . THR A 1 726 ? -29.255 12.643 32.369 1.00 93.69 726 THR A O 1
ATOM 5497 N N . SER A 1 727 ? -27.614 11.394 31.455 1.00 96.00 727 SER A N 1
ATOM 5498 C CA . SER A 1 727 ? -27.873 11.734 30.063 1.00 96.00 727 SER A CA 1
ATOM 5499 C C . SER A 1 727 ? -29.053 10.922 29.527 1.00 96.00 727 SER A C 1
ATOM 5501 O O . SER A 1 727 ? -29.223 9.747 29.853 1.00 96.00 727 SER A O 1
ATOM 5503 N N . ALA A 1 728 ? -29.901 11.557 28.712 1.00 90.81 728 ALA A N 1
ATOM 5504 C CA . ALA A 1 728 ? -31.100 10.907 28.185 1.00 90.81 728 ALA A CA 1
ATOM 5505 C C . ALA A 1 728 ? -30.751 9.690 27.320 1.00 90.81 728 ALA A C 1
ATOM 5507 O O . ALA A 1 728 ? -31.367 8.658 27.528 1.00 90.81 728 ALA A O 1
ATOM 5508 N N . ASP A 1 729 ? -29.718 9.790 26.482 1.00 95.25 729 ASP A N 1
ATOM 5509 C CA . ASP A 1 729 ? -29.307 8.779 25.497 1.00 95.25 729 ASP A CA 1
ATOM 5510 C C . ASP A 1 729 ? -27.880 8.278 25.806 1.00 95.25 729 ASP A C 1
ATOM 5512 O O . ASP A 1 729 ? -27.009 8.253 24.937 1.00 95.25 729 ASP A O 1
ATOM 5516 N N . GLY A 1 730 ? -27.603 8.032 27.091 1.00 96.25 730 GLY A N 1
ATOM 5517 C CA . GLY A 1 730 ? -26.271 7.703 27.604 1.00 96.25 730 GLY A CA 1
ATOM 5518 C C . GLY A 1 730 ? -26.213 6.386 28.365 1.00 96.25 730 GLY A C 1
ATOM 5519 O O . GLY A 1 730 ? -27.048 5.500 28.178 1.00 96.25 730 GLY A O 1
ATOM 5520 N N . PHE A 1 731 ? -25.231 6.280 29.258 1.00 97.81 731 PHE A N 1
ATOM 5521 C CA . PHE A 1 731 ? -25.080 5.131 30.146 1.00 97.81 731 PHE A CA 1
ATOM 5522 C C . PHE A 1 731 ? -26.355 4.874 30.962 1.00 97.81 731 PHE A C 1
ATOM 5524 O O . PHE A 1 731 ? -27.073 5.806 31.334 1.00 97.81 731 PHE A O 1
ATOM 5531 N N . ARG A 1 732 ? -26.654 3.609 31.258 1.00 95.81 732 ARG A N 1
ATOM 5532 C CA . ARG A 1 732 ? -27.858 3.234 32.008 1.00 95.81 732 ARG A CA 1
ATOM 5533 C C . ARG A 1 732 ? -27.503 2.706 33.379 1.00 95.81 732 ARG A C 1
ATOM 5535 O O . ARG A 1 732 ? -27.573 3.431 34.373 1.00 95.81 732 ARG A O 1
ATOM 5542 N N . LYS A 1 733 ? -27.162 1.429 33.445 1.00 94.50 733 LYS A N 1
ATOM 5543 C CA . LYS A 1 733 ? -27.021 0.700 34.699 1.00 94.50 733 LYS A CA 1
ATOM 5544 C C . LYS A 1 733 ? -25.782 -0.171 34.643 1.00 94.50 733 LYS A C 1
ATOM 5546 O O . LYS A 1 733 ? -25.455 -0.669 33.578 1.00 94.50 733 LYS A O 1
ATOM 5551 N N . ALA A 1 734 ? -25.153 -0.376 35.796 1.00 95.56 734 ALA A N 1
ATOM 5552 C CA . ALA A 1 734 ? -24.078 -1.345 35.974 1.00 95.56 734 ALA A CA 1
ATOM 5553 C C . ALA A 1 734 ? -24.236 -2.073 37.307 1.00 95.56 734 ALA A C 1
ATOM 5555 O O . ALA A 1 734 ? -24.644 -1.463 38.304 1.00 95.56 734 ALA A O 1
ATOM 5556 N N . TRP A 1 735 ? -23.903 -3.357 37.334 1.00 95.25 735 TRP A N 1
ATOM 5557 C CA . TRP A 1 735 ? -23.950 -4.194 38.524 1.00 95.25 735 TRP A CA 1
ATOM 5558 C C . TRP A 1 735 ? -22.756 -5.145 38.568 1.00 95.25 735 TRP A C 1
ATOM 5560 O O . TRP A 1 735 ? -22.573 -5.947 37.658 1.00 95.25 735 TRP A O 1
ATOM 5570 N N . PHE A 1 736 ? -21.989 -5.066 39.654 1.00 95.44 736 PHE A N 1
ATOM 5571 C CA . PHE A 1 736 ? -20.856 -5.943 39.942 1.00 95.44 736 PHE A CA 1
ATOM 5572 C C . PHE A 1 736 ? -21.302 -7.018 40.941 1.00 95.44 736 PHE A C 1
ATOM 5574 O O . PHE A 1 736 ? -21.912 -6.691 41.966 1.00 95.44 736 PHE A O 1
ATOM 5581 N N . ASP A 1 737 ? -21.000 -8.293 40.679 1.00 94.50 737 ASP A N 1
ATOM 5582 C CA . ASP A 1 737 ? -21.274 -9.382 41.625 1.00 94.50 737 ASP A CA 1
ATOM 5583 C C . ASP A 1 737 ? -20.098 -10.353 41.751 1.00 94.50 737 ASP A C 1
ATOM 5585 O O . ASP A 1 737 ? -19.918 -11.274 40.957 1.00 94.50 737 ASP A O 1
ATOM 5589 N N . SER A 1 738 ? -19.349 -10.199 42.840 1.00 94.00 738 SER A N 1
ATOM 5590 C CA . SER A 1 738 ? -18.200 -11.041 43.182 1.00 94.00 738 SER A CA 1
ATOM 5591 C C . SER A 1 738 ? -18.541 -12.501 43.516 1.00 94.00 738 SER A C 1
ATOM 5593 O O . SER A 1 738 ? -17.665 -13.253 43.916 1.00 94.00 738 SER A O 1
ATOM 5595 N N . ASN A 1 739 ? -19.818 -12.904 43.549 1.00 92.50 739 ASN A N 1
ATOM 5596 C CA . ASN A 1 739 ? -20.174 -14.320 43.740 1.00 92.50 739 ASN A CA 1
ATOM 5597 C C . ASN A 1 739 ? -20.343 -15.058 42.411 1.00 92.50 739 ASN A C 1
ATOM 5599 O O . ASN A 1 739 ? -20.406 -16.288 42.417 1.00 92.50 739 ASN A O 1
ATOM 5603 N N . PHE A 1 740 ? -20.521 -14.306 41.327 1.00 91.81 740 PHE A N 1
ATOM 5604 C CA . PHE A 1 740 ? -20.677 -14.812 39.967 1.00 91.81 740 PHE A CA 1
ATOM 5605 C C . PHE A 1 740 ? -19.507 -14.415 39.073 1.00 91.81 740 PHE A C 1
ATOM 5607 O O . PHE A 1 740 ? -19.537 -14.738 37.893 1.00 91.81 740 PHE A O 1
ATOM 5614 N N . ASP A 1 741 ? -18.528 -13.717 39.645 1.00 95.00 741 ASP A N 1
ATOM 5615 C CA . ASP A 1 741 ? -17.339 -13.227 38.971 1.00 95.00 741 ASP A CA 1
ATOM 5616 C C . ASP A 1 741 ? -17.660 -12.406 37.720 1.00 95.00 741 ASP A C 1
ATOM 5618 O O . ASP A 1 741 ? -17.016 -12.541 36.693 1.00 95.00 741 ASP A O 1
ATOM 5622 N N . ALA A 1 742 ? -18.707 -11.577 37.788 1.00 95.25 742 ALA A N 1
ATOM 5623 C CA . ALA A 1 742 ? -19.279 -10.960 36.597 1.00 95.25 742 ALA A CA 1
ATOM 5624 C C . ALA A 1 742 ? -19.763 -9.524 36.815 1.00 95.25 742 ALA A C 1
ATOM 5626 O O . ALA A 1 742 ? -20.179 -9.125 37.915 1.00 95.25 742 ALA A O 1
ATOM 5627 N N . VAL A 1 743 ? -19.761 -8.773 35.715 1.00 96.56 743 VAL A N 1
ATOM 5628 C CA . VAL A 1 743 ? -20.285 -7.410 35.612 1.00 96.56 743 VAL A CA 1
ATOM 5629 C C . VAL A 1 743 ? -21.302 -7.345 34.477 1.00 96.56 743 VAL A C 1
ATOM 5631 O O . VAL A 1 743 ? -21.034 -7.777 33.362 1.00 96.56 743 VAL A O 1
ATOM 5634 N N . GLU A 1 744 ? -22.479 -6.794 34.765 1.00 96.50 744 GLU A N 1
ATOM 5635 C CA . GLU A 1 744 ? -23.556 -6.532 33.802 1.00 96.50 744 GLU A CA 1
ATOM 5636 C C . GLU A 1 744 ? -23.768 -5.029 33.670 1.00 96.50 744 GLU A C 1
ATOM 5638 O O . GLU A 1 744 ? -23.868 -4.332 34.686 1.00 96.50 744 GLU A O 1
ATOM 5643 N N . PHE A 1 745 ? -23.899 -4.524 32.447 1.00 97.50 745 PHE A N 1
ATOM 5644 C CA . PHE A 1 745 ? -24.140 -3.105 32.211 1.00 97.50 745 PHE A CA 1
ATOM 5645 C C . PHE A 1 745 ? -24.896 -2.837 30.910 1.00 97.50 745 PHE A C 1
ATOM 5647 O O . PHE A 1 745 ? -25.117 -3.730 30.096 1.00 97.50 745 PHE A O 1
ATOM 5654 N N . SER A 1 746 ? -25.382 -1.608 30.750 1.00 97.62 746 SER A N 1
ATOM 5655 C CA . SER A 1 746 ? -26.098 -1.184 29.544 1.00 97.62 746 SER A CA 1
ATOM 5656 C C . SER A 1 746 ? -25.938 0.295 29.249 1.00 97.62 746 SER A C 1
ATOM 5658 O O . SER A 1 746 ? -25.652 1.117 30.129 1.00 97.62 746 SER A O 1
ATOM 5660 N N . ILE A 1 747 ? -26.214 0.613 27.993 1.00 98.19 747 ILE A N 1
ATOM 5661 C CA . ILE A 1 747 ? -26.325 1.961 27.450 1.00 98.19 747 ILE A CA 1
ATOM 5662 C C . ILE A 1 747 ? -27.665 2.105 26.729 1.00 98.19 747 ILE A C 1
ATOM 5664 O O . ILE A 1 747 ? -28.321 1.114 26.403 1.00 98.19 747 ILE A O 1
ATOM 5668 N N . ASP A 1 748 ? -28.080 3.341 26.465 1.00 97.62 748 ASP A N 1
ATOM 5669 C CA . ASP A 1 748 ? -29.150 3.565 25.499 1.00 97.62 748 ASP A CA 1
ATOM 5670 C C . ASP A 1 748 ? -28.681 3.187 24.088 1.00 97.62 748 ASP A C 1
ATOM 5672 O O . ASP A 1 748 ? -27.602 3.596 23.659 1.00 97.62 748 ASP A O 1
ATOM 5676 N N . ARG A 1 749 ? -29.517 2.448 23.352 1.00 95.00 749 ARG A N 1
ATOM 5677 C CA . ARG A 1 749 ? -29.258 2.019 21.970 1.00 95.00 749 ARG A CA 1
ATOM 5678 C C . ARG A 1 749 ? -28.982 3.209 21.046 1.00 95.00 749 ARG A C 1
ATOM 5680 O O . ARG A 1 749 ? -28.215 3.088 20.095 1.00 95.00 749 ARG A O 1
ATOM 5687 N N . LYS A 1 750 ? -29.569 4.371 21.348 1.00 95.38 750 LYS A N 1
ATOM 5688 C CA . LYS A 1 750 ? -29.375 5.613 20.602 1.00 95.38 750 LYS A CA 1
ATOM 5689 C C . LYS A 1 750 ? -27.936 6.126 20.643 1.00 95.38 750 LYS A C 1
ATOM 5691 O O . LYS A 1 750 ? -27.545 6.847 19.734 1.00 95.38 750 LYS A O 1
ATOM 5696 N N . ALA A 1 751 ? -27.145 5.761 21.654 1.00 96.62 751 ALA A N 1
ATOM 5697 C CA . ALA A 1 751 ? -25.724 6.093 21.673 1.00 96.62 751 ALA A CA 1
ATOM 5698 C C . ALA A 1 751 ? -24.994 5.486 20.465 1.00 96.62 751 ALA A C 1
ATOM 5700 O O . ALA A 1 751 ? -24.236 6.197 19.825 1.00 96.62 751 ALA A O 1
ATOM 5701 N N . LEU A 1 752 ? -25.296 4.230 20.113 1.00 96.06 752 LEU A N 1
ATOM 5702 C CA . LEU A 1 752 ? -24.690 3.545 18.967 1.00 96.06 752 LEU A CA 1
ATOM 5703 C C . LEU A 1 752 ? -25.238 4.061 17.634 1.00 96.06 752 LEU A C 1
ATOM 5705 O O . LEU A 1 752 ? -24.481 4.274 16.700 1.00 96.06 752 LEU A O 1
ATOM 5709 N N . THR A 1 753 ? -26.546 4.322 17.536 1.00 93.69 753 THR A N 1
ATOM 5710 C CA . THR A 1 753 ? -27.109 4.863 16.284 1.00 93.69 753 THR A CA 1
ATOM 5711 C C . THR A 1 753 ? -26.666 6.299 16.007 1.00 93.69 753 THR A C 1
ATOM 5713 O O . THR A 1 753 ? -26.609 6.709 14.858 1.00 93.69 753 THR A O 1
ATOM 5716 N N . ASP A 1 754 ? -26.385 7.086 17.051 1.00 93.56 754 ASP A N 1
ATOM 5717 C CA . ASP A 1 754 ? -25.783 8.417 16.890 1.00 93.56 754 ASP A CA 1
ATOM 5718 C C . ASP A 1 754 ? -24.306 8.337 16.474 1.00 93.56 754 ASP A C 1
ATOM 5720 O O . ASP A 1 754 ? -23.791 9.330 15.974 1.00 93.56 754 ASP A O 1
ATOM 5724 N N . ALA A 1 755 ? -23.671 7.182 16.694 1.00 93.38 755 ALA A N 1
ATOM 5725 C CA . ALA A 1 755 ? -22.293 6.872 16.328 1.00 93.38 755 ALA A CA 1
ATOM 5726 C C . ALA A 1 755 ? -22.168 6.270 14.913 1.00 93.38 755 ALA A C 1
ATOM 5728 O O . ALA A 1 755 ? -21.076 5.917 14.509 1.00 93.38 755 ALA A O 1
ATOM 5729 N N . GLY A 1 756 ? -23.274 6.104 14.172 1.00 91.00 756 GLY A N 1
ATOM 5730 C CA . GLY A 1 756 ? -23.264 5.535 12.813 1.00 91.00 756 GLY A CA 1
ATOM 5731 C C . GLY A 1 756 ? -23.838 4.122 12.688 1.00 91.00 756 GLY A C 1
ATOM 5732 O O . GLY A 1 756 ? -24.098 3.659 11.582 1.00 91.00 756 GLY A O 1
ATOM 5733 N N . TRP A 1 757 ? -24.152 3.439 13.792 1.00 94.12 757 TRP A N 1
ATOM 5734 C CA . TRP A 1 757 ? -24.702 2.085 13.711 1.00 94.12 757 TRP A CA 1
ATOM 5735 C C . TRP A 1 757 ? -26.136 2.047 13.159 1.00 94.12 757 TRP A C 1
ATOM 5737 O O . TRP A 1 757 ? -27.069 2.614 13.738 1.00 94.12 757 TRP A O 1
ATOM 5747 N N . LEU A 1 758 ? -26.349 1.263 12.099 1.00 91.19 758 LEU A N 1
ATOM 5748 C CA . LEU A 1 758 ? -27.650 1.143 11.428 1.00 91.19 758 LEU A CA 1
ATOM 5749 C C . LEU A 1 758 ? -28.646 0.233 12.158 1.00 91.19 758 LEU A C 1
ATOM 5751 O O . LEU A 1 758 ? -29.845 0.283 11.889 1.00 91.19 758 LEU A O 1
ATOM 5755 N N . GLY A 1 759 ? -28.190 -0.568 13.126 1.00 89.81 759 GLY A N 1
ATOM 5756 C CA . GLY A 1 759 ? -29.064 -1.400 13.953 1.00 89.81 759 GLY A CA 1
ATOM 5757 C C . GLY A 1 759 ? -28.969 -2.909 13.722 1.00 89.81 759 GLY A C 1
AT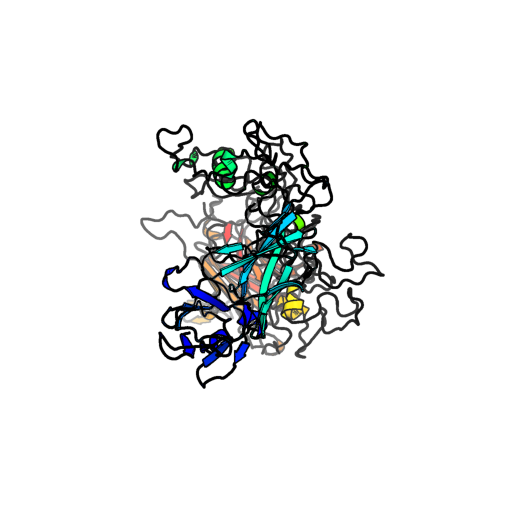OM 5758 O O . GLY A 1 759 ? -29.802 -3.622 14.287 1.00 89.81 759 GLY A O 1
ATOM 5759 N N . ASP A 1 760 ? -28.010 -3.394 12.927 1.00 89.88 760 ASP A N 1
ATOM 5760 C CA . ASP A 1 760 ? -27.671 -4.821 12.840 1.00 89.88 760 ASP A CA 1
ATOM 5761 C C . ASP A 1 760 ? -26.560 -5.168 13.847 1.00 89.88 760 ASP A C 1
ATOM 5763 O O . ASP A 1 760 ? -25.422 -4.744 13.667 1.00 89.88 760 ASP A O 1
ATOM 5767 N N . PRO A 1 761 ? -26.831 -5.928 14.922 1.00 88.81 761 PRO A N 1
ATOM 5768 C CA . PRO A 1 761 ? -25.807 -6.250 15.914 1.00 88.81 761 PRO A CA 1
ATOM 5769 C C . PRO A 1 761 ? -24.661 -7.106 15.357 1.00 88.81 761 PRO A C 1
ATOM 5771 O O . PRO A 1 761 ? -23.630 -7.198 16.012 1.00 88.81 761 PRO A O 1
ATOM 5774 N N . ALA A 1 762 ? -24.826 -7.736 14.188 1.00 88.81 762 ALA A N 1
ATOM 5775 C CA . ALA A 1 762 ? -23.762 -8.503 13.546 1.00 88.81 762 ALA A CA 1
ATOM 5776 C C . ALA A 1 762 ? -22.697 -7.631 12.858 1.00 88.81 762 ALA A C 1
ATOM 5778 O O . ALA A 1 762 ? -21.656 -8.174 12.495 1.00 88.81 762 ALA A O 1
ATOM 5779 N N . SER A 1 763 ? -22.946 -6.328 12.664 1.00 90.81 763 SER A N 1
ATOM 5780 C CA . SER A 1 763 ? -21.948 -5.399 12.114 1.00 90.81 763 SER A CA 1
ATOM 5781 C C . SER A 1 763 ? -20.983 -4.868 13.172 1.00 90.81 763 SER A C 1
ATOM 5783 O O . SER A 1 763 ? -19.925 -4.371 12.818 1.00 90.81 763 SER A O 1
ATOM 5785 N N . LEU A 1 764 ? -21.337 -4.963 14.458 1.00 94.56 764 LEU A N 1
ATOM 5786 C CA . LEU A 1 764 ? -20.540 -4.379 15.532 1.00 94.56 764 LEU A CA 1
ATOM 5787 C C . LEU A 1 764 ? -19.281 -5.203 15.799 1.00 94.56 764 LEU A C 1
ATOM 5789 O O . LEU A 1 764 ? -19.367 -6.413 16.031 1.00 94.56 764 LEU A O 1
ATOM 5793 N N . ASN A 1 765 ? -18.141 -4.522 15.866 1.00 94.44 765 ASN A N 1
ATOM 5794 C CA . ASN A 1 765 ? -16.891 -5.091 16.354 1.00 94.44 765 ASN A CA 1
ATOM 5795 C C . ASN A 1 765 ? -16.591 -4.548 17.754 1.00 94.44 765 ASN A C 1
ATOM 5797 O O . ASN A 1 765 ? -17.014 -3.452 18.127 1.00 94.44 765 ASN A O 1
ATOM 5801 N N . PHE A 1 766 ? -15.907 -5.354 18.565 1.00 94.88 766 PHE A N 1
ATOM 5802 C CA . PHE A 1 766 ? -15.671 -5.040 19.968 1.00 94.88 766 PHE A CA 1
ATOM 5803 C C . PHE A 1 766 ? -14.221 -5.278 20.350 1.00 94.88 766 PHE A C 1
ATOM 5805 O O . PHE A 1 766 ? -13.657 -6.327 20.045 1.00 94.88 766 PHE A O 1
ATOM 5812 N N . GLN A 1 767 ? -13.686 -4.356 21.140 1.00 93.25 767 GLN A N 1
ATOM 5813 C CA . GLN A 1 767 ? -12.475 -4.561 21.918 1.00 93.25 767 GLN A CA 1
ATOM 5814 C C . GLN A 1 767 ? -12.805 -4.238 23.370 1.00 93.25 767 GLN A C 1
ATOM 5816 O O . GLN A 1 767 ? -13.482 -3.253 23.669 1.00 93.25 767 GLN A O 1
ATOM 5821 N N . VAL A 1 768 ? -12.383 -5.104 24.283 1.00 93.56 768 VAL A N 1
ATOM 5822 C CA . VAL A 1 768 ? -12.715 -4.984 25.702 1.00 93.56 768 VAL A CA 1
ATOM 5823 C C . VAL A 1 768 ? -11.423 -4.962 26.478 1.00 93.56 768 VAL A C 1
ATOM 5825 O O . VAL A 1 768 ? -10.590 -5.841 26.284 1.00 93.56 768 VAL A O 1
ATOM 5828 N N . ILE A 1 769 ? -11.273 -3.964 27.342 1.00 92.44 769 ILE A N 1
ATOM 5829 C CA . ILE A 1 769 ? -10.059 -3.767 28.127 1.00 92.44 769 ILE A CA 1
ATOM 5830 C C . ILE A 1 769 ? -10.400 -3.491 29.584 1.00 92.44 769 ILE A C 1
ATOM 5832 O O . ILE A 1 769 ? -11.399 -2.834 29.906 1.00 92.44 769 ILE A O 1
ATOM 5836 N N . THR A 1 770 ? -9.530 -3.946 30.476 1.00 93.38 770 THR A N 1
ATOM 5837 C CA . THR A 1 770 ? -9.606 -3.616 31.897 1.00 93.38 770 THR A CA 1
ATOM 5838 C C . THR A 1 770 ? -8.398 -2.810 32.317 1.00 93.38 770 THR A C 1
ATOM 5840 O O . THR A 1 770 ? -7.271 -3.026 31.867 1.00 93.38 770 THR A O 1
ATOM 5843 N N . VAL A 1 771 ? -8.633 -1.874 33.229 1.00 92.50 771 VAL A N 1
ATOM 5844 C CA . VAL A 1 771 ? -7.577 -1.084 33.856 1.00 92.50 771 VAL A CA 1
ATOM 5845 C C . VAL A 1 771 ? -7.806 -0.966 35.349 1.00 92.50 771 VAL A C 1
ATOM 5847 O O . VAL A 1 771 ? -8.776 -1.467 35.920 1.00 92.50 771 VAL A O 1
ATOM 5850 N N . ARG A 1 772 ? -6.880 -0.277 36.007 1.00 91.19 772 ARG A N 1
ATOM 5851 C CA . ARG A 1 772 ? -7.067 0.196 37.370 1.00 91.19 772 ARG A CA 1
ATOM 5852 C C . ARG A 1 772 ? -7.441 1.678 37.345 1.00 91.19 772 ARG A C 1
ATOM 5854 O O . ARG A 1 772 ? -6.833 2.438 36.605 1.00 91.19 772 ARG A O 1
ATOM 5861 N N . ASP A 1 773 ? -8.358 2.074 38.223 1.00 89.50 773 ASP A N 1
ATOM 5862 C CA . ASP A 1 773 ? -8.797 3.465 38.400 1.00 89.50 773 ASP A CA 1
ATOM 5863 C C . ASP A 1 773 ? -7.629 4.457 38.591 1.00 89.50 773 ASP A C 1
ATOM 5865 O O . ASP A 1 773 ? -6.638 4.193 39.290 1.00 89.50 773 ASP A O 1
ATOM 5869 N N . GLY A 1 774 ? -7.782 5.640 37.998 1.00 88.38 774 GLY A N 1
ATOM 5870 C CA . GLY A 1 774 ? -6.818 6.732 38.023 1.00 88.38 774 GLY A CA 1
ATOM 5871 C C . GLY A 1 774 ? -5.661 6.523 37.050 1.00 88.38 774 GLY A C 1
ATOM 5872 O O . GLY A 1 774 ? -4.507 6.469 37.481 1.00 88.38 774 GLY A O 1
ATOM 5873 N N . THR A 1 775 ? -5.972 6.419 35.764 1.00 89.81 775 THR A N 1
ATOM 5874 C CA . THR A 1 775 ? -5.035 6.376 34.625 1.00 89.81 775 THR A CA 1
ATOM 5875 C C . THR A 1 775 ? -4.408 7.735 34.320 1.00 89.81 775 THR A C 1
ATOM 5877 O O . THR A 1 775 ? -3.379 7.801 33.671 1.00 89.81 775 THR A O 1
ATOM 5880 N N . GLN A 1 776 ? -4.947 8.834 34.871 1.00 87.75 776 GLN A N 1
ATOM 5881 C CA . GLN A 1 776 ? -4.456 10.166 34.523 1.00 87.75 776 GLN A CA 1
ATOM 5882 C C . GLN A 1 776 ? -2.955 10.356 34.792 1.00 87.75 776 GLN A C 1
ATOM 5884 O O . GLN A 1 776 ? -2.446 10.037 35.876 1.00 87.75 776 GLN A O 1
ATOM 5889 N N . ASN A 1 777 ? -2.279 10.997 33.844 1.00 80.94 777 ASN A N 1
ATOM 5890 C CA . ASN A 1 777 ? -0.827 11.168 33.837 1.00 80.94 777 ASN A CA 1
ATOM 5891 C C . ASN A 1 777 ? -0.350 12.309 34.754 1.00 80.94 777 ASN A C 1
ATOM 5893 O O . ASN A 1 777 ? 0.783 12.330 35.256 1.00 80.94 777 ASN A O 1
ATOM 5897 N N . SER A 1 778 ? -1.212 13.305 35.009 1.00 80.12 778 SER A N 1
ATOM 5898 C CA . SER A 1 778 ? -0.832 14.522 35.741 1.00 80.12 778 SER A CA 1
ATOM 5899 C C . SER A 1 778 ? -1.942 15.094 36.649 1.00 80.12 778 SER A C 1
ATOM 5901 O O . SER A 1 778 ? -2.845 15.784 36.179 1.00 80.12 778 SER A O 1
ATOM 5903 N N . PRO A 1 779 ? -1.848 14.924 37.987 1.00 86.00 779 PRO A N 1
ATOM 5904 C CA . PRO A 1 779 ? -0.864 14.098 38.677 1.00 86.00 779 PRO A CA 1
ATOM 5905 C C . PRO A 1 779 ? -1.143 12.610 38.440 1.00 86.00 779 PRO A C 1
ATOM 5907 O O . PRO A 1 779 ? -2.280 12.183 38.640 1.00 86.00 779 PRO A O 1
ATOM 5910 N N . ARG A 1 780 ? -0.079 11.852 38.135 1.00 84.88 780 ARG A N 1
ATOM 5911 C CA . ARG A 1 780 ? -0.065 10.386 38.047 1.00 84.88 780 ARG A CA 1
ATOM 5912 C C . ARG A 1 780 ? -1.001 9.738 39.067 1.00 84.88 780 ARG A C 1
ATOM 5914 O O . ARG A 1 780 ? -0.787 9.874 40.282 1.00 84.88 780 ARG A O 1
ATOM 5921 N N . GLY A 1 781 ? -2.047 9.094 38.562 1.00 87.12 781 GLY A N 1
ATOM 5922 C CA . GLY A 1 781 ? -3.016 8.359 39.358 1.00 87.12 781 GLY A CA 1
ATOM 5923 C C . GLY A 1 781 ? -2.507 6.977 39.783 1.00 87.12 781 GLY A C 1
ATOM 5924 O O . GLY A 1 781 ? -1.319 6.668 39.689 1.00 87.12 781 GLY A O 1
ATOM 5925 N N . ALA A 1 782 ? -3.390 6.173 40.378 1.00 86.19 782 ALA A N 1
ATOM 5926 C CA . ALA A 1 782 ? -3.030 4.847 40.890 1.00 86.19 782 ALA A CA 1
ATOM 5927 C C . ALA A 1 782 ? -3.024 3.762 39.799 1.00 86.19 782 ALA A C 1
ATOM 5929 O O . ALA A 1 782 ? -2.390 2.719 39.998 1.00 86.19 782 ALA A O 1
ATOM 5930 N N . GLY A 1 783 ? -3.742 4.011 38.706 1.00 85.75 783 GLY A N 1
ATOM 5931 C CA . GLY A 1 783 ? -3.858 3.171 37.526 1.00 85.75 783 GLY A CA 1
ATOM 5932 C C . GLY A 1 783 ? -2.678 3.303 36.578 1.00 85.75 783 GLY A C 1
ATOM 5933 O O . GLY A 1 783 ? -2.199 2.272 36.111 1.00 85.75 783 GLY A O 1
ATOM 5934 N N . ASP A 1 784 ? -2.166 4.530 36.431 1.00 88.00 784 ASP A N 1
ATOM 5935 C CA . ASP A 1 784 ? -1.058 4.890 35.538 1.00 88.00 784 ASP A CA 1
ATOM 5936 C C . ASP A 1 784 ? 0.199 4.023 35.777 1.00 88.00 784 ASP A C 1
ATOM 5938 O O . ASP A 1 784 ? 0.765 4.010 36.889 1.00 88.00 784 ASP A O 1
ATOM 5942 N N . ILE A 1 785 ? 0.667 3.309 34.742 1.00 80.56 785 ILE A N 1
ATOM 5943 C CA . ILE A 1 785 ? 1.886 2.471 34.766 1.00 80.56 785 ILE A CA 1
ATOM 5944 C C . ILE A 1 785 ? 3.161 3.249 34.402 1.00 80.56 785 ILE A C 1
ATOM 5946 O O . ILE A 1 785 ? 4.243 2.899 34.892 1.00 80.56 785 ILE A O 1
ATOM 5950 N N . GLY A 1 786 ? 3.057 4.403 33.756 1.00 76.31 786 GLY A N 1
ATOM 5951 C CA . GLY A 1 786 ? 4.137 5.334 33.458 1.00 76.31 786 GLY A CA 1
ATOM 5952 C C . GLY A 1 786 ? 5.164 4.771 32.482 1.00 76.31 786 GLY A C 1
ATOM 5953 O O . GLY A 1 786 ? 6.065 4.023 32.876 1.00 76.31 786 GLY A O 1
ATOM 5954 N N . GLY A 1 787 ? 5.075 5.212 31.227 1.00 71.69 787 GLY A N 1
ATOM 5955 C CA . GLY A 1 787 ? 5.937 4.752 30.134 1.00 71.69 787 GLY A CA 1
ATOM 5956 C C . GLY A 1 787 ? 5.598 3.343 29.638 1.00 71.69 787 GLY A C 1
ATOM 5957 O O . GLY A 1 787 ? 6.459 2.688 29.054 1.00 71.69 787 GLY A O 1
ATOM 5958 N N . ARG A 1 788 ? 4.384 2.865 29.932 1.00 75.62 788 ARG A N 1
ATOM 5959 C CA . ARG A 1 788 ? 3.770 1.614 29.466 1.00 75.62 788 ARG A CA 1
ATOM 5960 C C . ARG A 1 788 ? 2.265 1.850 29.332 1.00 75.62 788 ARG A C 1
ATOM 5962 O O . ARG A 1 788 ? 1.766 2.762 29.981 1.00 75.62 788 ARG A O 1
ATOM 5969 N N . THR A 1 789 ? 1.581 0.995 28.573 1.00 83.38 789 THR A N 1
ATOM 5970 C CA . THR A 1 789 ? 0.111 0.976 28.515 1.00 83.38 789 THR A CA 1
ATOM 5971 C C . THR A 1 789 ? -0.498 0.795 29.906 1.00 83.38 789 THR A C 1
ATOM 5973 O O . THR A 1 789 ? 0.067 0.088 30.740 1.00 83.38 789 THR A O 1
ATOM 5976 N N . ASP A 1 790 ? -1.646 1.422 30.156 1.00 86.62 790 ASP A N 1
ATOM 5977 C CA . ASP A 1 790 ? -2.409 1.271 31.402 1.00 86.62 790 ASP A CA 1
ATOM 5978 C C . ASP A 1 790 ? -3.290 0.022 31.442 1.00 86.62 790 ASP A C 1
ATOM 5980 O O . ASP A 1 790 ? -3.827 -0.329 32.505 1.00 86.62 790 ASP A O 1
ATOM 5984 N N . ILE A 1 791 ? -3.412 -0.645 30.291 1.00 88.56 791 ILE A N 1
ATOM 5985 C CA . ILE A 1 791 ? -4.150 -1.891 30.120 1.00 88.56 791 ILE A CA 1
ATOM 5986 C C . ILE A 1 791 ? -3.586 -2.956 31.059 1.00 88.56 791 ILE A C 1
ATOM 5988 O O . ILE A 1 791 ? -2.377 -3.105 31.249 1.00 88.56 791 ILE A O 1
ATOM 5992 N N . ARG A 1 792 ? -4.505 -3.657 31.718 1.00 86.50 792 ARG A N 1
ATOM 5993 C CA . ARG A 1 792 ? -4.222 -4.771 32.630 1.00 86.50 792 ARG A CA 1
ATOM 5994 C C . ARG A 1 792 ? -4.654 -6.096 32.052 1.00 86.50 792 ARG A C 1
ATOM 5996 O O . ARG A 1 792 ? -4.123 -7.107 32.493 1.00 86.50 792 ARG A O 1
ATOM 6003 N N . ASP A 1 793 ? -5.607 -6.045 31.136 1.00 85.56 793 ASP A N 1
ATOM 6004 C CA . ASP A 1 793 ? -6.077 -7.181 30.380 1.00 85.56 793 ASP A CA 1
ATOM 6005 C C . ASP A 1 793 ? -6.861 -6.714 29.144 1.00 85.56 793 ASP A C 1
ATOM 6007 O O . ASP A 1 793 ? -7.471 -5.634 29.163 1.00 85.56 793 ASP A O 1
ATOM 6011 N N . THR A 1 794 ? -6.853 -7.527 28.093 1.00 85.50 794 THR A N 1
ATOM 6012 C CA . THR A 1 794 ? -7.643 -7.356 26.873 1.00 85.50 794 THR A CA 1
ATOM 6013 C C . THR A 1 794 ? -8.090 -8.717 26.377 1.00 85.50 794 THR A C 1
ATOM 6015 O O . THR A 1 794 ? -7.329 -9.671 26.415 1.00 85.50 794 THR A O 1
ATOM 6018 N N . ILE A 1 795 ? -9.305 -8.797 25.842 1.00 76.06 795 ILE A N 1
ATOM 6019 C CA . ILE A 1 795 ? -9.808 -10.074 25.342 1.00 76.06 795 ILE A CA 1
ATOM 6020 C C . ILE A 1 795 ? -9.085 -10.458 24.035 1.00 76.06 795 ILE A C 1
ATOM 6022 O O . ILE A 1 795 ? -9.006 -9.620 23.133 1.00 76.06 795 ILE A O 1
ATOM 6026 N N . TYR A 1 796 ? -8.603 -11.705 23.916 1.00 61.81 796 TYR A N 1
ATOM 6027 C CA . TYR A 1 796 ? -8.046 -12.333 22.690 1.00 61.81 796 TYR A CA 1
ATOM 6028 C C . TYR A 1 796 ? -6.612 -11.944 22.236 1.00 61.81 796 TYR A C 1
ATOM 6030 O O . TYR A 1 796 ? -6.104 -12.588 21.315 1.00 61.81 796 TYR A O 1
ATOM 6038 N N . ASP A 1 797 ? -5.946 -10.939 22.825 1.00 52.88 797 ASP A N 1
ATOM 6039 C CA . ASP A 1 797 ? -4.546 -10.591 22.488 1.00 52.88 797 ASP A CA 1
ATOM 6040 C C . ASP A 1 797 ? -3.635 -10.564 23.724 1.00 52.88 797 ASP A C 1
ATOM 6042 O O . ASP A 1 797 ? -3.391 -9.529 24.352 1.00 52.88 797 ASP A O 1
ATOM 6046 N N . ASP A 1 798 ? -3.105 -11.745 24.024 1.00 52.53 798 ASP A N 1
ATOM 6047 C CA . ASP A 1 798 ? -2.301 -12.106 25.191 1.00 52.53 798 ASP A CA 1
ATOM 6048 C C . ASP A 1 798 ? -0.986 -11.289 25.293 1.00 52.53 798 ASP A C 1
ATOM 6050 O O . ASP A 1 798 ? -0.306 -11.293 26.316 1.00 52.53 798 ASP A O 1
ATOM 6054 N N . TRP A 1 799 ? -0.601 -10.541 24.250 1.00 49.97 799 TRP A N 1
ATOM 6055 C CA . TRP A 1 799 ? 0.700 -9.867 24.160 1.00 49.97 799 TRP A CA 1
ATOM 6056 C C . TRP A 1 799 ? 0.693 -8.446 24.728 1.00 49.97 799 TRP A C 1
ATOM 6058 O O . TRP A 1 799 ? 1.756 -7.912 25.065 1.00 49.97 799 TRP A O 1
ATOM 6068 N N . LEU A 1 800 ? -0.480 -7.810 24.840 1.00 51.16 800 LEU A N 1
ATOM 6069 C CA . LEU A 1 800 ? -0.584 -6.425 25.307 1.00 51.16 800 LEU A CA 1
ATOM 6070 C C . LEU A 1 800 ? -0.502 -6.308 26.846 1.00 51.16 800 LEU A C 1
ATOM 6072 O O . LEU A 1 800 ? -0.252 -5.208 27.352 1.00 51.16 800 LEU A O 1
ATOM 6076 N N . ALA A 1 801 ? -0.691 -7.416 27.587 1.00 50.97 801 ALA A N 1
ATOM 6077 C CA . ALA A 1 801 ? -0.781 -7.424 29.054 1.00 50.97 801 ALA A CA 1
ATOM 6078 C C . ALA A 1 801 ? -0.335 -8.729 29.782 1.00 50.97 801 ALA A C 1
ATOM 6080 O O . ALA A 1 801 ? -0.769 -8.964 30.909 1.00 50.97 801 ALA A O 1
ATOM 6081 N N . GLU A 1 802 ? 0.578 -9.536 29.232 1.00 48.69 802 GLU A N 1
ATOM 6082 C CA . GLU A 1 802 ? 1.241 -10.668 29.933 1.00 48.69 802 GLU A CA 1
ATOM 6083 C C . GLU A 1 802 ? 2.599 -10.234 30.570 1.00 48.69 802 GLU A C 1
ATOM 6085 O O . GLU A 1 802 ? 3.263 -9.329 30.054 1.00 48.69 802 GLU A O 1
ATOM 6090 N N . ASP A 1 803 ? 3.003 -10.806 31.726 1.00 39.81 803 ASP A N 1
ATOM 6091 C CA . ASP A 1 803 ? 4.324 -10.573 32.395 1.00 39.81 803 ASP A CA 1
ATOM 6092 C C . ASP A 1 803 ? 5.416 -11.553 31.932 1.00 39.81 803 ASP A C 1
ATOM 6094 O O . ASP A 1 803 ? 5.233 -12.779 32.128 1.00 39.81 803 ASP A O 1
#